Protein 8QJ4 (pdb70)

Nearest PDB structures (foldseek):
  8qj4-assembly1_A  TM=1.002E+00  e=3.597E-61  Shewanella denitrificans OS217
  8qpf-assembly1_B  TM=9.907E-01  e=3.898E-51  Shewanella denitrificans
  5ah3-assembly1_A  TM=8.922E-01  e=3.436E-19  Candida albicans
  2now-assembly1_A-3  TM=9.022E-01  e=1.637E-18  Escherichia coli
  2npe-assembly1_A  TM=9.168E-01  e=6.526E-18  Escherichia coli

Foldseek 3Di:
DCPVLLVLLLVLLVLLVLLLVLLLLQQLQFAAVLASVVSNVLSVVLLVLLLVQLQQPLVQQQAAADDVLQTGHDCGNNDDDPQPNQVSVSSSVSSLLSQQLSLQDQFQTLWFASVLSVVLSCCSRNPQLRRLNNQQCRQPGFRDPDGDHRVLVVLWQFAQQPLLSRQQLSLLLSQLNLVQQAAAPPQADDQQRGDARGGNRVVSSVVSLVSNLSSLLSSNLSSNRDDDPLSVQLVLLLVLLLVLLLVLLVVVCVVVVDDPSSLLSSLSSLLSNSLCSRPSSFAGSVVSNVLSNVLSVQLVVVVVVCSRVRGGGSSSSCSRSNSSSLSSLLVCLVGGDCVSTDPVDHSVSNNVSSVVSSVVSNCRSNVVSSVVSSVVCVVPNRTHDPVCSVSYVCCPPPHDPD/DVPVLLVLLLVLLVLLVLLLVLLLLQQLQFAAPQANVVSNVLSVLLLVLLLVQLQQPLVQQQAAADDVLQTGHDQGNNDDDPQPNQVSVSSSVSSLLSQQLSLQDQFQTLWFASVLSVVLSCCSRNPQLRRLNNQQCNQVGFRDPPGDHRVLVVLWQFFQQPLPSRLQLSLLLNQLNLVQQADAPPAADDDQRGDDRGGDRLVSSVVSLVSSLSSLLSSNLSSNRDDDPLSVQLVLLSVLLLVLLLVLLVVVCVVVVDDPSSLLSSLSSLLSNSLCRRASSFAGSVLSNVLSNVLSVQLVVVVVVCSRVRGGGSSSSCSRSNSSSLSSSLVCLVGGDCVSTPPPAHSVNNNVSSVVSSVVSNCRSNVVSSVVSNVVCVVPNGTDDPVCSVSYVCCPVPHDPD

B-factor: mean 19.15, std 13.99, range [0.5, 110.5]

Organism: Shewanella denitrificans (strain OS217 / ATCC BAA-1090 / DSM 15013) (NCBI:txid318161)

Secondary structure (DSSP, 8-state):
-THHHHHHHHHHHHHHHHHHHHHHHHHHHTS-HHHHHHHHHHHHHHHHHHHHHIIIIIHHHHHSPEETTTEE---TT----S-TTHHHHHHHHHHHHHHHHHTTHHHHTTTB-HHHHHHHHHHIIIIIHHHHHHHHHTT--TT-SS----HHHHTT---SS-IIIIIIHHHHHHHHHHHHH-PPTTSEETTTEE-----S-HHHHHHHHHHHHHHHHHHHHTTS-S--TTHHHHHHHHHHHHHHHHHHHHHHHHHHT-TTHHHHHHHHHHHHHHHHTTTTTTS-HHHHHHHHHHHHHHHHHHHHHHHHTT---TT-HIIIIIIHHHHHHHHHHHHS-GGGS-TT--HHHHHHHHHHHHHHHHIIIIIHHHHHHHHHHHHS--BPPHHHHHH-GGGSTTS---/-HHHHHHHHHHHHHHHHHHHHHHHHHHHHTS-HHHHHHHHHHHHHHHHHHHHHIIIIIHHHHHSPEETTTEE---TT----S-TTHHHHHHHHHHHHHHHHHGGGGTSTTTB-HHHHHHHHHHIIIIIHHHHHHHHHTT--TT-SS----HHHHTT---SS-IIIIIIHHHHHHHHHHHHH-PPTTSEETTTEE-----S-HHHHHHHHHHHHHHHHHHHHTTS-S--TTHHHHHHHHHHHHHHHHHHHHHHHHHHT-TTHHHHHHHHHHHHHHHHTTTTTTS-HHHHHHHHHHHHHHHHHHHHHHHHTT---TT-HIIIIIHHHHHHHHHHHHHS-GGGSPTT--HHHHHHHHHHHHHHHIIIIIIHHHHHHHHHHHHS--BPPHHHHHH-GGGSTTS---

Structure (mmCIF, N/CA/C/O backbone):
data_8QJ4
#
_entry.id   8QJ4
#
_cell.length_a   115.098
_cell.length_b   115.098
_cell.length_c   275.718
_cell.angle_alpha   90.00
_cell.angle_beta   90.00
_cell.angle_gamma   120.00
#
_symmetry.space_group_name_H-M   'H 3'
#
loop_
_entity.id
_entity.type
_entity.pdbx_description
1 polymer 'Ammonium transporter'
2 non-polymer 'CHLORIDE ION'
3 non-polymer 'AMMONIUM ION'
4 water water
#
loop_
_atom_site.group_PDB
_atom_site.id
_atom_site.type_symbol
_atom_site.label_atom_id
_atom_site.label_alt_id
_atom_site.label_comp_id
_atom_site.label_asym_id
_atom_site.label_entity_id
_atom_site.label_seq_id
_atom_site.pdbx_PDB_ins_code
_atom_site.Cartn_x
_atom_site.Cartn_y
_atom_site.Cartn_z
_atom_site.occupancy
_atom_site.B_iso_or_equiv
_atom_site.auth_seq_id
_atom_site.auth_comp_id
_atom_site.auth_asym_id
_atom_site.auth_atom_id
_atom_site.pdbx_PDB_model_num
ATOM 1 N N . GLU A 1 3 ? 51.540 36.499 6.781 1.00 77.80 3 GLU A N 1
ATOM 2 C CA . GLU A 1 3 ? 51.269 37.683 5.926 1.00 68.22 3 GLU A CA 1
ATOM 3 C C . GLU A 1 3 ? 50.726 37.229 4.574 1.00 70.94 3 GLU A C 1
ATOM 4 O O . GLU A 1 3 ? 51.063 36.169 4.038 1.00 62.99 3 GLU A O 1
ATOM 10 N N . SER A 1 4 ? 49.875 38.102 4.030 1.00 59.95 4 SER A N 1
ATOM 11 C CA . SER A 1 4 ? 49.223 37.865 2.769 1.00 52.32 4 SER A CA 1
ATOM 12 C C . SER A 1 4 ? 50.228 37.893 1.601 1.00 44.15 4 SER A C 1
ATOM 13 O O . SER A 1 4 ? 49.799 37.714 0.454 1.00 29.82 4 SER A O 1
ATOM 16 N N . PHE A 1 5 ? 51.540 38.053 1.898 1.00 38.43 5 PHE A N 1
ATOM 17 C CA . PHE A 1 5 ? 52.516 38.400 0.871 1.00 34.48 5 PHE A CA 1
ATOM 18 C C . PHE A 1 5 ? 52.700 37.233 -0.075 1.00 30.49 5 PHE A C 1
ATOM 19 O O . PHE A 1 5 ? 52.546 37.456 -1.276 1.00 26.44 5 PHE A O 1
ATOM 27 N N . LEU A 1 6 ? 52.972 36.025 0.452 1.00 27.16 6 LEU A N 1
ATOM 28 C CA . LEU A 1 6 ? 53.296 34.936 -0.456 1.00 26.62 6 LEU A CA 1
ATOM 29 C C . LEU A 1 6 ? 52.125 34.647 -1.402 1.00 22.73 6 LEU A C 1
ATOM 30 O O . LEU A 1 6 ? 52.342 34.455 -2.604 1.00 18.89 6 LEU A O 1
ATOM 35 N N . LEU A 1 7 ? 50.881 34.634 -0.901 1.00 20.47 7 LEU A N 1
ATOM 36 C CA . LEU A 1 7 ? 49.771 34.332 -1.786 1.00 19.76 7 LEU A CA 1
ATOM 37 C C . LEU A 1 7 ? 49.588 35.422 -2.853 1.00 17.35 7 LEU A C 1
ATOM 38 O O . LEU A 1 7 ? 49.280 35.095 -4.006 1.00 15.25 7 LEU A O 1
ATOM 43 N N . ASN A 1 8 ? 49.738 36.701 -2.469 1.00 17.21 8 ASN A N 1
ATOM 44 C CA . ASN A 1 8 ? 49.625 37.769 -3.450 1.00 16.65 8 ASN A CA 1
ATOM 45 C C . ASN A 1 8 ? 50.680 37.585 -4.540 1.00 14.82 8 ASN A C 1
ATOM 46 O O . ASN A 1 8 ? 50.397 37.765 -5.718 1.00 13.46 8 ASN A O 1
ATOM 51 N N . LEU A 1 9 ? 51.932 37.347 -4.153 1.00 13.89 9 LEU A N 1
ATOM 52 C CA . LEU A 1 9 ? 52.980 37.222 -5.140 1.00 13.66 9 LEU A CA 1
ATOM 53 C C . LEU A 1 9 ? 52.648 36.047 -6.060 1.00 12.56 9 LEU A C 1
ATOM 54 O O . LEU A 1 9 ? 52.920 36.159 -7.239 1.00 11.24 9 LEU A O 1
ATOM 59 N N . TRP A 1 10 ? 52.197 34.918 -5.489 1.00 11.33 10 TRP A N 1
ATOM 60 C CA . TRP A 1 10 ? 51.808 33.755 -6.258 1.00 11.10 10 TRP A CA 1
ATOM 61 C C . TRP A 1 10 ? 50.732 34.093 -7.308 1.00 10.95 10 TRP A C 1
ATOM 62 O O . TRP A 1 10 ? 50.898 33.725 -8.488 1.00 10.58 10 TRP A O 1
ATOM 73 N N . ILE A 1 11 ? 49.654 34.774 -6.901 1.00 10.13 11 ILE A N 1
ATOM 74 C CA . ILE A 1 11 ? 48.573 35.107 -7.800 1.00 10.42 11 ILE A CA 1
ATOM 75 C C . ILE A 1 11 ? 49.094 36.039 -8.914 1.00 9.82 11 ILE A C 1
ATOM 76 O O . ILE A 1 11 ? 48.681 35.888 -10.079 1.00 8.69 11 ILE A O 1
ATOM 81 N N . LEU A 1 12 ? 49.950 37.011 -8.549 1.00 8.88 12 LEU A N 1
ATOM 82 C CA . LEU A 1 12 ? 50.491 37.905 -9.563 1.00 9.05 12 LEU A CA 1
ATOM 83 C C . LEU A 1 12 ? 51.353 37.168 -10.607 1.00 8.90 12 LEU A C 1
ATOM 84 O O . LEU A 1 12 ? 51.235 37.450 -11.800 1.00 7.95 12 LEU A O 1
ATOM 89 N N . LEU A 1 13 ? 52.195 36.220 -10.175 1.00 8.53 13 LEU A N 1
ATOM 90 C CA . LEU A 1 13 ? 52.965 35.425 -11.130 1.00 8.50 13 LEU A CA 1
ATOM 91 C C . LEU A 1 13 ? 52.061 34.534 -11.968 1.00 7.84 13 LEU A C 1
ATOM 92 O O . LEU A 1 13 ? 52.304 34.412 -13.168 1.00 7.23 13 LEU A O 1
ATOM 97 N N . CYS A 1 14 ? 51.016 33.970 -11.389 1.00 7.37 14 CYS A N 1
ATOM 98 C CA . CYS A 1 14 ? 50.053 33.163 -12.118 1.00 7.30 14 CYS A CA 1
ATOM 99 C C . CYS A 1 14 ? 49.312 34.019 -13.161 1.00 7.28 14 CYS A C 1
ATOM 100 O O . CYS A 1 14 ? 49.072 33.514 -14.272 1.00 6.92 14 CYS A O 1
ATOM 103 N N . ALA A 1 15 ? 48.992 35.279 -12.839 1.00 6.81 15 ALA A N 1
ATOM 104 C CA . ALA A 1 15 ? 48.336 36.165 -13.788 1.00 6.86 15 ALA A CA 1
ATOM 105 C C . ALA A 1 15 ? 49.295 36.456 -14.963 1.00 6.44 15 ALA A C 1
ATOM 106 O O . ALA A 1 15 ? 48.814 36.587 -16.105 1.00 5.89 15 ALA A O 1
ATOM 108 N N . CYS A 1 16 ? 50.608 36.610 -14.666 1.00 6.30 16 CYS A N 1
ATOM 109 C CA . CYS A 1 16 ? 51.609 36.785 -15.704 1.00 6.32 16 CYS A CA 1
ATOM 110 C C . CYS A 1 16 ? 51.564 35.585 -16.674 1.00 5.85 16 CYS A C 1
ATOM 111 O O . CYS A 1 16 ? 51.601 35.764 -17.922 1.00 5.27 16 CYS A O 1
ATOM 114 N N . LEU A 1 17 ? 51.524 34.370 -16.108 1.00 5.56 17 LEU A N 1
ATOM 115 C CA . LEU A 1 17 ? 51.437 33.166 -16.928 1.00 5.84 17 LEU A CA 1
ATOM 116 C C . LEU A 1 17 ? 50.157 33.165 -17.767 1.00 5.58 17 LEU A C 1
ATOM 117 O O . LEU A 1 17 ? 50.185 32.789 -18.935 1.00 5.33 17 LEU A O 1
ATOM 122 N N . VAL A 1 18 ? 49.019 33.599 -17.207 1.00 5.40 18 VAL A N 1
ATOM 123 C CA . VAL A 1 18 ? 47.821 33.681 -18.010 1.00 5.51 18 VAL A CA 1
ATOM 124 C C . VAL A 1 18 ? 48.009 34.642 -19.187 1.00 5.40 18 VAL A C 1
ATOM 125 O O . VAL A 1 18 ? 47.515 34.371 -20.301 1.00 5.28 18 VAL A O 1
ATOM 129 N N . LEU A 1 19 ? 48.704 35.729 -18.965 1.00 5.56 19 LEU A N 1
ATOM 130 C CA . LEU A 1 19 ? 48.979 36.667 -20.047 1.00 5.91 19 LEU A CA 1
ATOM 131 C C . LEU A 1 19 ? 49.760 36.000 -21.172 1.00 5.57 19 LEU A C 1
ATOM 132 O O . LEU A 1 19 ? 49.473 36.297 -22.342 1.00 5.35 19 LEU A O 1
ATOM 137 N N . ILE A 1 20 ? 50.676 35.095 -20.857 1.00 5.36 20 ILE A N 1
ATOM 138 C CA . ILE A 1 20 ? 51.404 34.448 -21.969 1.00 5.56 20 ILE A CA 1
ATOM 139 C C . ILE A 1 20 ? 50.477 33.556 -22.775 1.00 5.41 20 ILE A C 1
ATOM 140 O O . ILE A 1 20 ? 50.774 33.253 -23.928 1.00 5.10 20 ILE A O 1
ATOM 145 N N . MET A 1 21 ? 49.332 33.128 -22.217 1.00 5.51 21 MET A N 1
ATOM 146 C CA . MET A 1 21 ? 48.355 32.418 -23.025 1.00 5.85 21 MET A CA 1
ATOM 147 C C . MET A 1 21 ? 47.832 33.281 -24.158 1.00 5.43 21 MET A C 1
ATOM 148 O O . MET A 1 21 ? 47.525 32.763 -25.246 1.00 5.01 21 MET A O 1
ATOM 153 N N . GLN A 1 22 ? 47.730 34.589 -23.981 1.00 5.51 22 GLN A N 1
ATOM 154 C CA . GLN A 1 22 ? 47.307 35.490 -25.050 1.00 5.79 22 GLN A CA 1
ATOM 155 C C . GLN A 1 22 ? 48.325 35.537 -26.202 1.00 4.97 22 GLN A C 1
ATOM 156 O O . GLN A 1 22 ? 47.923 35.505 -27.369 1.00 5.15 22 GLN A O 1
ATOM 162 N N . ALA A 1 23 ? 49.601 35.476 -25.873 1.00 4.30 23 ALA A N 1
ATOM 163 C CA . ALA A 1 23 ? 50.671 35.290 -26.849 1.00 3.87 23 ALA A CA 1
ATOM 164 C C . ALA A 1 23 ? 50.485 33.950 -27.552 1.00 3.67 23 ALA A C 1
ATOM 165 O O . ALA A 1 23 ? 50.624 33.839 -28.763 1.00 3.40 23 ALA A O 1
ATOM 167 N N . GLY A 1 24 ? 50.204 32.906 -26.768 1.00 3.74 24 GLY A N 1
ATOM 168 C CA . GLY A 1 24 ? 49.952 31.568 -27.304 1.00 3.78 24 GLY A CA 1
ATOM 169 C C . GLY A 1 24 ? 48.853 31.514 -28.338 1.00 3.99 24 GLY A C 1
ATOM 170 O O . GLY A 1 24 ? 49.023 30.957 -29.439 1.00 3.78 24 GLY A O 1
ATOM 171 N N . PHE A 1 25 ? 47.698 32.095 -27.996 1.00 4.35 25 PHE A N 1
ATOM 172 C CA . PHE A 1 25 ? 46.584 32.142 -28.943 1.00 4.98 25 PHE A CA 1
ATOM 173 C C . PHE A 1 25 ? 46.967 32.884 -30.212 1.00 4.87 25 PHE A C 1
ATOM 174 O O . PHE A 1 25 ? 46.505 32.487 -31.283 1.00 4.88 25 PHE A O 1
ATOM 182 N N . THR A 1 26 ? 47.637 34.043 -30.105 1.00 5.22 26 THR A N 1
ATOM 183 C CA . THR A 1 26 ? 48.020 34.812 -31.285 1.00 5.78 26 THR A CA 1
ATOM 184 C C . THR A 1 26 ? 48.855 33.953 -32.247 1.00 4.88 26 THR A C 1
ATOM 185 O O . THR A 1 26 ? 48.583 33.898 -33.454 1.00 4.65 26 THR A O 1
ATOM 189 N N . CYS A 1 27 ? 49.812 33.177 -31.690 1.00 4.18 27 CYS A N 1
ATOM 190 C CA . CYS A 1 27 ? 50.688 32.296 -32.481 1.00 4.12 27 CYS A CA 1
ATOM 191 C C . CYS A 1 27 ? 49.899 31.113 -33.049 1.00 4.05 27 CYS A C 1
ATOM 192 O O . CYS A 1 27 ? 50.061 30.771 -34.212 1.00 3.79 27 CYS A O 1
ATOM 195 N N . PHE A 1 28 ? 49.097 30.507 -32.191 1.00 4.22 28 PHE A N 1
ATOM 196 C CA . PHE A 1 28 ? 48.319 29.320 -32.571 1.00 4.72 28 PHE A CA 1
ATOM 197 C C . PHE A 1 28 ? 47.359 29.621 -33.722 1.00 4.92 28 PHE A C 1
ATOM 198 O O . PHE A 1 28 ? 47.233 28.868 -34.691 1.00 5.06 28 PHE A O 1
ATOM 206 N N A GLU A 1 29 ? 46.654 30.735 -33.595 0.60 5.01 29 GLU A N 1
ATOM 207 N N B GLU A 1 29 ? 46.654 30.749 -33.625 0.40 4.94 29 GLU A N 1
ATOM 208 C CA A GLU A 1 29 ? 45.691 31.124 -34.602 0.60 5.37 29 GLU A CA 1
ATOM 209 C CA B GLU A 1 29 ? 45.714 31.111 -34.671 0.40 5.19 29 GLU A CA 1
ATOM 210 C C A GLU A 1 29 ? 46.392 31.614 -35.864 0.60 5.30 29 GLU A C 1
ATOM 211 C C B GLU A 1 29 ? 46.445 31.616 -35.911 0.40 5.34 29 GLU A C 1
ATOM 212 O O A GLU A 1 29 ? 46.045 31.200 -36.965 0.60 5.37 29 GLU A O 1
ATOM 213 O O B GLU A 1 29 ? 46.143 31.168 -37.012 0.40 5.45 29 GLU A O 1
ATOM 224 N N A SER A 1 30 ? 47.381 32.511 -35.714 0.50 5.02 30 SER A N 1
ATOM 225 N N B SER A 1 30 ? 47.382 32.559 -35.741 0.50 5.34 30 SER A N 1
ATOM 226 C CA A SER A 1 30 ? 47.946 33.153 -36.899 0.50 5.04 30 SER A CA 1
ATOM 227 C CA B SER A 1 30 ? 47.999 33.171 -36.907 0.50 5.61 30 SER A CA 1
ATOM 228 C C A SER A 1 30 ? 48.669 32.126 -37.773 0.50 5.09 30 SER A C 1
ATOM 229 C C B SER A 1 30 ? 48.661 32.115 -37.787 0.50 5.39 30 SER A C 1
ATOM 230 O O A SER A 1 30 ? 48.583 32.187 -39.000 0.50 5.26 30 SER A O 1
ATOM 231 O O B SER A 1 30 ? 48.567 32.178 -39.018 0.50 5.56 30 SER A O 1
ATOM 236 N N . GLY A 1 31 ? 49.357 31.148 -37.168 1.00 4.97 31 GLY A N 1
ATOM 237 C CA . GLY A 1 31 ? 50.051 30.137 -37.935 1.00 5.00 31 GLY A CA 1
ATOM 238 C C . GLY A 1 31 ? 49.118 29.119 -38.637 1.00 5.22 31 GLY A C 1
ATOM 239 O O . GLY A 1 31 ? 49.543 28.471 -39.557 1.00 5.19 31 GLY A O 1
ATOM 240 N N . ASN A 1 32 ? 47.869 28.986 -38.142 1.00 5.43 32 ASN A N 1
ATOM 241 C CA . ASN A 1 32 ? 46.873 28.070 -38.618 1.00 5.89 32 ASN A CA 1
ATOM 242 C C . ASN A 1 32 ? 46.012 28.717 -39.703 1.00 6.43 32 ASN A C 1
ATOM 243 O O . ASN A 1 32 ? 45.214 27.985 -40.297 1.00 7.23 32 ASN A O 1
ATOM 248 N N . VAL A 1 33 ? 46.305 29.947 -40.113 1.00 6.32 33 VAL A N 1
ATOM 249 C CA . VAL A 1 33 ? 45.601 30.551 -41.235 1.00 6.59 33 VAL A CA 1
ATOM 250 C C . VAL A 1 33 ? 46.579 30.742 -42.367 1.00 7.27 33 VAL A C 1
ATOM 251 O O . VAL A 1 33 ? 47.822 30.712 -42.220 1.00 7.59 33 VAL A O 1
ATOM 255 N N . ARG A 1 34 ? 46.037 31.067 -43.556 1.00 7.57 34 ARG A N 1
ATOM 256 C CA . ARG A 1 34 ? 46.880 31.395 -44.681 1.00 8.05 34 ARG A CA 1
ATOM 257 C C . ARG A 1 34 ? 47.521 32.752 -44.481 1.00 7.96 34 ARG A C 1
ATOM 258 O O . ARG A 1 34 ? 46.994 33.625 -43.769 1.00 7.53 34 ARG A O 1
ATOM 266 N N . ASN A 1 35 ? 48.666 32.946 -45.129 1.00 8.30 35 ASN A N 1
ATOM 267 C CA A ASN A 1 35 ? 49.467 34.149 -45.057 0.49 8.65 35 ASN A CA 1
ATOM 268 C CA B ASN A 1 35 ? 49.421 34.162 -44.860 0.51 8.72 35 ASN A CA 1
ATOM 269 C C . ASN A 1 35 ? 48.610 35.422 -45.198 1.00 8.48 35 ASN A C 1
ATOM 270 O O . ASN A 1 35 ? 48.746 36.422 -44.507 1.00 8.08 35 ASN A O 1
ATOM 279 N N . LYS A 1 36 ? 47.673 35.374 -46.170 1.00 7.85 36 LYS A N 1
ATOM 280 C CA . LYS A 1 36 ? 46.871 36.534 -46.540 1.00 8.20 36 LYS A CA 1
ATOM 281 C C . LYS A 1 36 ? 45.861 36.959 -45.468 1.00 7.76 36 LYS A C 1
ATOM 282 O O . LYS A 1 36 ? 45.270 38.034 -45.615 1.00 7.95 36 LYS A O 1
ATOM 288 N N . ASN A 1 37 ? 45.712 36.166 -44.387 1.00 7.26 37 ASN A N 1
ATOM 289 C CA . ASN A 1 37 ? 44.851 36.431 -43.256 1.00 6.95 37 ASN A CA 1
ATOM 290 C C . ASN A 1 37 ? 45.610 36.661 -41.937 1.00 6.50 37 ASN A C 1
ATOM 291 O O . ASN A 1 37 ? 45.004 37.041 -40.931 1.00 6.44 37 ASN A O 1
ATOM 296 N N . SER A 1 38 ? 46.898 36.353 -41.914 1.00 6.07 38 SER A N 1
ATOM 297 C CA . SER A 1 38 ? 47.648 36.200 -40.660 1.00 5.98 38 SER A CA 1
ATOM 298 C C . SER A 1 38 ? 47.801 37.535 -39.934 1.00 6.10 38 SER A C 1
ATOM 299 O O . SER A 1 38 ? 47.870 37.558 -38.680 1.00 6.43 38 SER A O 1
ATOM 302 N N . VAL A 1 39 ? 47.849 38.648 -40.659 1.00 6.43 39 VAL A N 1
ATOM 303 C CA . VAL A 1 39 ? 47.919 39.964 -40.026 1.00 7.16 39 VAL A CA 1
ATOM 304 C C . VAL A 1 39 ? 46.606 40.394 -39.388 1.00 7.04 39 VAL A C 1
ATOM 305 O O . VAL A 1 39 ? 46.601 40.890 -38.261 1.00 7.25 39 VAL A O 1
ATOM 309 N N . ASN A 1 40 ? 45.489 40.113 -40.045 1.00 7.53 40 ASN A N 1
ATOM 310 C CA . ASN A 1 40 ? 44.184 40.322 -39.457 1.00 7.60 40 ASN A CA 1
ATOM 311 C C . ASN A 1 40 ? 44.029 39.502 -38.183 1.00 6.76 40 ASN A C 1
ATOM 312 O O . ASN A 1 40 ? 43.514 39.997 -37.182 1.00 6.39 40 ASN A O 1
ATOM 317 N N . VAL A 1 41 ? 44.494 38.250 -38.187 1.00 6.43 41 VAL A N 1
ATOM 318 C CA . VAL A 1 41 ? 44.463 37.418 -36.996 1.00 6.61 41 VAL A CA 1
ATOM 319 C C . VAL A 1 41 ? 45.186 38.101 -35.831 1.00 6.08 41 VAL A C 1
ATOM 320 O O . VAL A 1 41 ? 44.674 38.204 -34.705 1.00 5.81 41 VAL A O 1
ATOM 324 N N . ALA A 1 42 ? 46.358 38.615 -36.130 1.00 6.02 42 ALA A N 1
ATOM 325 C CA . ALA A 1 42 ? 47.171 39.303 -35.117 1.00 6.20 42 ALA A CA 1
ATOM 326 C C . ALA A 1 42 ? 46.408 40.512 -34.588 1.00 6.49 42 ALA A C 1
ATOM 327 O O . ALA A 1 42 ? 46.462 40.802 -33.371 1.00 6.83 42 ALA A O 1
ATOM 329 N N . LEU A 1 43 ? 45.786 41.304 -35.483 1.00 6.58 43 LEU A N 1
ATOM 330 C CA . LEU A 1 43 ? 45.036 42.483 -35.068 1.00 6.91 43 LEU A CA 1
ATOM 331 C C . LEU A 1 43 ? 43.863 42.089 -34.181 1.00 6.90 43 LEU A C 1
ATOM 332 O O . LEU A 1 43 ? 43.681 42.709 -33.144 1.00 7.54 43 LEU A O 1
ATOM 337 N N . LYS A 1 44 ? 43.165 41.010 -34.485 1.00 6.74 44 LYS A N 1
ATOM 338 C CA . LYS A 1 44 ? 42.053 40.527 -33.654 1.00 7.09 44 LYS A CA 1
ATOM 339 C C . LYS A 1 44 ? 42.554 40.183 -32.251 1.00 6.83 44 LYS A C 1
ATOM 340 O O . LYS A 1 44 ? 41.883 40.506 -31.247 1.00 6.82 44 LYS A O 1
ATOM 346 N N . ASN A 1 45 ? 43.720 39.524 -32.178 1.00 6.16 45 ASN A N 1
ATOM 347 C CA . ASN A 1 45 ? 44.232 38.948 -30.944 1.00 6.53 45 ASN A CA 1
ATOM 348 C C . ASN A 1 45 ? 44.771 40.023 -29.998 1.00 6.38 45 ASN A C 1
ATOM 349 O O . ASN A 1 45 ? 44.823 39.779 -28.801 1.00 6.72 45 ASN A O 1
ATOM 354 N N . VAL A 1 46 ? 45.312 41.132 -30.472 1.00 6.19 46 VAL A N 1
ATOM 355 C CA . VAL A 1 46 ? 45.674 42.230 -29.585 1.00 7.05 46 VAL A CA 1
ATOM 356 C C . VAL A 1 46 ? 44.455 43.107 -29.235 1.00 7.28 46 VAL A C 1
ATOM 357 O O . VAL A 1 46 ? 44.321 43.529 -28.083 1.00 7.70 46 VAL A O 1
ATOM 361 N N . SER A 1 47 ? 43.563 43.320 -30.211 1.00 7.52 47 SER A N 1
ATOM 362 C CA . SER A 1 47 ? 42.388 44.165 -29.969 1.00 7.67 47 SER A CA 1
ATOM 363 C C . SER A 1 47 ? 41.441 43.563 -28.956 1.00 8.25 47 SER A C 1
ATOM 364 O O . SER A 1 47 ? 40.889 44.296 -28.113 1.00 9.34 47 SER A O 1
ATOM 367 N N . ASP A 1 48 ? 41.157 42.244 -29.044 1.00 8.14 48 ASP A N 1
ATOM 368 C CA . ASP A 1 48 ? 40.226 41.632 -28.131 1.00 8.25 48 ASP A CA 1
ATOM 369 C C . ASP A 1 48 ? 40.749 41.731 -26.708 1.00 8.59 48 ASP A C 1
ATOM 370 O O . ASP A 1 48 ? 39.964 41.908 -25.753 1.00 8.73 48 ASP A O 1
ATOM 375 N N . PHE A 1 49 ? 42.054 41.525 -26.522 1.00 8.17 49 PHE A N 1
ATOM 376 C CA . PHE A 1 49 ? 42.676 41.629 -25.204 1.00 8.27 49 PHE A CA 1
ATOM 377 C C . PHE A 1 49 ? 42.446 43.016 -24.589 1.00 8.52 49 PHE A C 1
ATOM 378 O O . PHE A 1 49 ? 41.988 43.130 -23.456 1.00 8.72 49 PHE A O 1
ATOM 386 N N . CYS A 1 50 ? 42.674 44.054 -25.374 1.00 8.33 50 CYS A N 1
ATOM 387 C CA . CYS A 1 50 ? 42.494 45.413 -24.882 1.00 9.18 50 CYS A CA 1
ATOM 388 C C . CYS A 1 50 ? 41.021 45.703 -24.567 1.00 10.15 50 CYS A C 1
ATOM 389 O O . CYS A 1 50 ? 40.731 46.253 -23.490 1.00 10.80 50 CYS A O 1
ATOM 392 N N . VAL A 1 51 ? 40.096 45.330 -25.455 1.00 10.71 51 VAL A N 1
ATOM 393 C CA . VAL A 1 51 ? 38.673 45.540 -25.259 1.00 11.96 51 VAL A CA 1
ATOM 394 C C . VAL A 1 51 ? 38.157 44.814 -24.011 1.00 11.65 51 VAL A C 1
ATOM 395 O O . VAL A 1 51 ? 37.425 45.384 -23.173 1.00 13.06 51 VAL A O 1
ATOM 399 N N . CYS A 1 52 ? 38.536 43.545 -23.846 1.00 11.69 52 CYS A N 1
ATOM 400 C CA . CYS A 1 52 ? 38.099 42.743 -22.725 1.00 12.22 52 CYS A CA 1
ATOM 401 C C . CYS A 1 52 ? 38.618 43.312 -21.412 1.00 11.84 52 CYS A C 1
ATOM 402 O O . CYS A 1 52 ? 37.885 43.382 -20.392 1.00 12.58 52 CYS A O 1
ATOM 405 N N . ALA A 1 53 ? 39.896 43.703 -21.392 1.00 11.02 53 ALA A N 1
ATOM 406 C CA . ALA A 1 53 ? 40.500 44.256 -20.184 1.00 10.82 53 ALA A CA 1
ATOM 407 C C . ALA A 1 53 ? 39.735 45.536 -19.768 1.00 12.23 53 ALA A C 1
ATOM 408 O O . ALA A 1 53 ? 39.416 45.753 -18.581 1.00 11.91 53 ALA A O 1
ATOM 410 N N . VAL A 1 54 ? 39.514 46.447 -20.730 1.00 12.34 54 VAL A N 1
ATOM 411 C CA . VAL A 1 54 ? 38.766 47.689 -20.450 1.00 13.28 54 VAL A CA 1
ATOM 412 C C . VAL A 1 54 ? 37.380 47.367 -19.885 1.00 13.15 54 VAL A C 1
ATOM 413 O O . VAL A 1 54 ? 36.997 47.931 -18.846 1.00 14.81 54 VAL A O 1
ATOM 417 N N . CYS A 1 55 ? 36.626 46.469 -20.539 1.00 12.92 55 CYS A N 1
ATOM 418 C CA . CYS A 1 55 ? 35.299 46.085 -20.083 1.00 14.43 55 CYS A CA 1
ATOM 419 C C . CYS A 1 55 ? 35.327 45.472 -18.690 1.00 14.44 55 CYS A C 1
ATOM 420 O O . CYS A 1 55 ? 34.502 45.832 -17.816 1.00 13.59 55 CYS A O 1
ATOM 423 N N . TYR A 1 56 ? 36.302 44.592 -18.440 1.00 13.01 56 TYR A N 1
ATOM 424 C CA . TYR A 1 56 ? 36.308 43.857 -17.178 1.00 13.33 56 TYR A CA 1
ATOM 425 C C . TYR A 1 56 ? 36.634 44.815 -16.024 1.00 13.49 56 TYR A C 1
ATOM 426 O O . TYR A 1 56 ? 36.110 44.707 -14.892 1.00 13.44 56 TYR A O 1
ATOM 435 N N . TRP A 1 57 ? 37.572 45.705 -16.288 1.00 12.94 57 TRP A N 1
ATOM 436 C CA . TRP A 1 57 ? 37.935 46.688 -15.299 1.00 13.90 57 TRP A CA 1
ATOM 437 C C . TRP A 1 57 ? 36.745 47.629 -15.034 1.00 15.22 57 TRP A C 1
ATOM 438 O O . TRP A 1 57 ? 36.403 47.905 -13.867 1.00 16.89 57 TRP A O 1
ATOM 449 N N . ALA A 1 58 ? 36.147 48.147 -16.105 1.00 15.81 58 ALA A N 1
ATOM 450 C CA . ALA A 1 58 ? 35.059 49.122 -15.960 1.00 16.78 58 ALA A CA 1
ATOM 451 C C . ALA A 1 58 ? 33.846 48.538 -15.245 1.00 17.47 58 ALA A C 1
ATOM 452 O O . ALA A 1 58 ? 33.271 49.205 -14.358 1.00 18.70 58 ALA A O 1
ATOM 454 N N . PHE A 1 59 ? 33.393 47.321 -15.609 1.00 16.68 59 PHE A N 1
ATOM 455 C CA . PHE A 1 59 ? 32.143 46.837 -15.027 1.00 17.86 59 PHE A CA 1
ATOM 456 C C . PHE A 1 59 ? 32.025 45.322 -15.022 1.00 17.94 59 PHE A C 1
ATOM 457 O O . PHE A 1 59 ? 31.234 44.787 -14.266 1.00 16.38 59 PHE A O 1
ATOM 465 N N . GLY A 1 60 ? 32.869 44.595 -15.796 1.00 16.03 60 GLY A N 1
ATOM 466 C CA . GLY A 1 60 ? 32.687 43.151 -15.839 1.00 15.14 60 GLY A CA 1
ATOM 467 C C . GLY A 1 60 ? 32.987 42.491 -14.504 1.00 14.34 60 GLY A C 1
ATOM 468 O O . GLY A 1 60 ? 32.312 41.565 -14.085 1.00 16.10 60 GLY A O 1
ATOM 469 N N . TYR A 1 61 ? 33.989 42.974 -13.802 1.00 14.16 61 TYR A N 1
ATOM 470 C CA . TYR A 1 61 ? 34.305 42.416 -12.510 1.00 14.57 61 TYR A CA 1
ATOM 471 C C . TYR A 1 61 ? 33.145 42.690 -11.508 1.00 16.42 61 TYR A C 1
ATOM 472 O O . TYR A 1 61 ? 32.860 41.857 -10.635 1.00 16.68 61 TYR A O 1
ATOM 481 N N . ALA A 1 62 ? 32.521 43.856 -11.637 1.00 17.11 62 ALA A N 1
ATOM 482 C CA . ALA A 1 62 ? 31.343 44.202 -10.797 1.00 17.47 62 ALA A CA 1
ATOM 483 C C . ALA A 1 62 ? 30.204 43.228 -11.058 1.00 19.86 62 ALA A C 1
ATOM 484 O O . ALA A 1 62 ? 29.611 42.656 -10.126 1.00 21.54 62 ALA A O 1
ATOM 486 N N . LEU A 1 63 ? 29.907 42.997 -12.339 1.00 18.58 63 LEU A N 1
ATOM 487 C CA . LEU A 1 63 ? 28.831 42.082 -12.683 1.00 19.85 63 LEU A CA 1
ATOM 488 C C . LEU A 1 63 ? 29.115 40.670 -12.204 1.00 20.00 63 LEU A C 1
ATOM 489 O O . LEU A 1 63 ? 28.201 39.937 -11.770 1.00 19.72 63 LEU A O 1
ATOM 494 N N . MET A 1 64 ? 30.411 40.280 -12.254 1.00 17.39 64 MET A N 1
ATOM 495 C CA . MET A 1 64 ? 30.718 38.881 -12.009 1.00 17.04 64 MET A CA 1
ATOM 496 C C . MET A 1 64 ? 30.851 38.578 -10.519 1.00 16.97 64 MET A C 1
ATOM 497 O O . MET A 1 64 ? 30.487 37.477 -10.066 1.00 17.64 64 MET A O 1
ATOM 502 N N . TYR A 1 65 ? 31.515 39.476 -9.791 1.00 16.28 65 TYR A N 1
ATOM 503 C CA . TYR A 1 65 ? 31.924 39.186 -8.441 1.00 17.55 65 TYR A CA 1
ATOM 504 C C . TYR A 1 65 ? 31.274 40.143 -7.424 1.00 20.40 65 TYR A C 1
ATOM 505 O O . TYR A 1 65 ? 31.535 39.999 -6.240 1.00 21.45 65 TYR A O 1
ATOM 514 N N . GLY A 1 66 ? 30.545 41.161 -7.857 1.00 21.65 66 GLY A N 1
ATOM 515 C CA . GLY A 1 66 ? 29.922 42.055 -6.868 1.00 25.58 66 GLY A CA 1
ATOM 516 C C . GLY A 1 66 ? 28.831 41.330 -6.076 1.00 26.94 66 GLY A C 1
ATOM 517 O O . GLY A 1 66 ? 28.378 40.249 -6.448 1.00 26.01 66 GLY A O 1
ATOM 518 N N . ASN A 1 67 ? 28.420 41.913 -4.945 1.00 32.85 67 ASN A N 1
ATOM 519 C CA . ASN A 1 67 ? 27.312 41.387 -4.137 1.00 35.25 67 ASN A CA 1
ATOM 520 C C . ASN A 1 67 ? 26.057 41.146 -4.982 1.00 34.37 67 ASN A C 1
ATOM 521 O O . ASN A 1 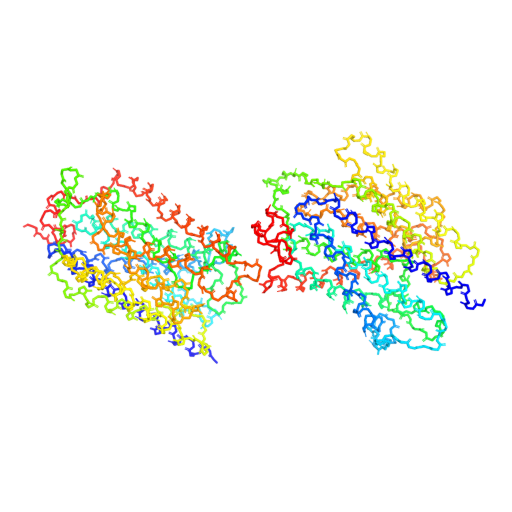67 ? 25.616 42.026 -5.696 1.00 31.69 67 ASN A O 1
ATOM 526 N N . SER A 1 68 ? 25.474 39.946 -4.910 1.00 44.76 68 SER A N 1
ATOM 527 C CA . SER A 1 68 ? 24.486 39.531 -5.907 1.00 55.27 68 SER A CA 1
ATOM 528 C C . SER A 1 68 ? 23.163 40.269 -5.724 1.00 64.75 68 SER A C 1
ATOM 529 O O . SER A 1 68 ? 22.593 40.284 -4.638 1.00 64.38 68 SER A O 1
ATOM 532 N N . ILE A 1 69 ? 22.720 40.909 -6.813 1.00 73.30 69 ILE A N 1
ATOM 533 C CA . ILE A 1 69 ? 21.434 41.576 -6.919 1.00 74.85 69 ILE A CA 1
ATOM 534 C C . ILE A 1 69 ? 20.443 40.579 -7.514 1.00 80.88 69 ILE A C 1
ATOM 535 O O . ILE A 1 69 ? 20.427 40.371 -8.728 1.00 87.53 69 ILE A O 1
ATOM 540 N N . ASP A 1 70 ? 19.648 39.957 -6.635 1.00 82.76 70 ASP A N 1
ATOM 541 C CA . ASP A 1 70 ? 18.680 38.930 -6.994 1.00 82.86 70 ASP A CA 1
ATOM 542 C C . ASP A 1 70 ? 19.374 37.577 -7.211 1.00 75.92 70 ASP A C 1
ATOM 543 O O . ASP A 1 70 ? 18.692 36.554 -7.179 1.00 58.65 70 ASP A O 1
ATOM 548 N N . GLY A 1 71 ? 20.708 37.545 -7.422 1.00 63.80 71 GLY A N 1
ATOM 549 C CA . GLY A 1 71 ? 21.416 36.280 -7.616 1.00 59.95 71 GLY A CA 1
ATOM 550 C C . GLY A 1 71 ? 21.822 36.025 -9.076 1.00 53.45 71 GLY A C 1
ATOM 551 O O . GLY A 1 71 ? 22.572 35.077 -9.355 1.00 46.60 71 GLY A O 1
ATOM 552 N N . ILE A 1 72 ? 21.290 36.866 -9.980 1.00 51.08 72 ILE A N 1
ATOM 553 C CA . ILE A 1 72 ? 21.592 36.808 -11.404 1.00 55.80 72 ILE A CA 1
ATOM 554 C C . ILE A 1 72 ? 22.909 37.539 -11.712 1.00 49.58 72 ILE A C 1
ATOM 555 O O . ILE A 1 72 ? 23.588 37.116 -12.646 1.00 40.62 72 ILE A O 1
ATOM 560 N N . VAL A 1 73 ? 23.238 38.611 -10.955 1.00 45.70 73 VAL A N 1
ATOM 561 C CA . VAL A 1 73 ? 24.300 39.542 -11.295 1.00 38.65 73 VAL A CA 1
ATOM 562 C C . VAL A 1 73 ? 24.816 40.320 -10.073 1.00 39.39 73 VAL A C 1
ATOM 563 O O . VAL A 1 73 ? 24.087 40.567 -9.108 1.00 34.31 73 VAL A O 1
ATOM 567 N N . GLY A 1 74 ? 26.127 40.657 -10.098 1.00 30.34 74 GLY A N 1
ATOM 568 C CA . GLY A 1 74 ? 26.767 41.532 -9.121 1.00 27.24 74 GLY A CA 1
ATOM 569 C C . GLY A 1 74 ? 26.560 42.998 -9.471 1.00 24.77 74 GLY A C 1
ATOM 570 O O . GLY A 1 74 ? 26.227 43.321 -10.595 1.00 26.31 74 GLY A O 1
ATOM 571 N N . ALA A 1 75 ? 26.721 43.916 -8.509 1.00 28.29 75 ALA A N 1
ATOM 572 C CA . ALA A 1 75 ? 26.394 45.307 -8.788 1.00 31.23 75 ALA A CA 1
ATOM 573 C C . ALA A 1 75 ? 27.262 46.281 -8.005 1.00 30.86 75 ALA A C 1
ATOM 574 O O . ALA A 1 75 ? 26.822 47.392 -7.730 1.00 31.46 75 ALA A O 1
ATOM 576 N N . ASN A 1 76 ? 28.492 45.886 -7.676 1.00 29.59 76 ASN A N 1
ATOM 577 C CA . ASN A 1 76 ? 29.488 46.810 -7.158 1.00 26.90 76 ASN A CA 1
ATOM 578 C C . ASN A 1 76 ? 30.883 46.310 -7.551 1.00 26.86 76 ASN A C 1
ATOM 579 O O . ASN A 1 76 ? 31.049 45.103 -7.734 1.00 25.35 76 ASN A O 1
ATOM 584 N N . GLY A 1 77 ? 31.857 47.214 -7.488 1.00 22.67 77 GLY A N 1
ATOM 585 C CA . GLY A 1 77 ? 33.226 46.969 -7.923 1.00 24.50 77 GLY A CA 1
ATOM 586 C C . GLY A 1 77 ? 33.531 47.578 -9.298 1.00 22.91 77 GLY A C 1
ATOM 587 O O . GLY A 1 77 ? 34.530 47.189 -9.933 1.00 21.60 77 GLY A O 1
ATOM 588 N N . PHE A 1 78 ? 32.744 48.577 -9.714 1.00 20.92 78 PHE A N 1
ATOM 589 C CA . PHE A 1 78 ? 32.908 49.274 -10.988 1.00 22.28 78 PHE A CA 1
ATOM 590 C C . PHE A 1 78 ? 34.203 50.057 -10.969 1.00 20.41 78 PHE A C 1
ATOM 591 O O . PHE A 1 78 ? 34.615 50.459 -9.891 1.00 20.19 78 PHE A O 1
ATOM 599 N N . PHE A 1 79 ? 34.932 50.130 -12.104 1.00 18.82 79 PHE A N 1
ATOM 600 C CA . PHE A 1 79 ? 36.179 50.903 -12.163 1.00 19.72 79 PHE A CA 1
ATOM 601 C C . PHE A 1 79 ? 37.121 50.512 -11.023 1.00 20.44 79 PHE A C 1
ATOM 602 O O . PHE A 1 79 ? 37.671 51.360 -10.321 1.00 20.46 79 PHE A O 1
ATOM 610 N N . TYR A 1 80 ? 37.323 49.198 -10.870 1.00 18.76 80 TYR A N 1
ATOM 611 C CA . TYR A 1 80 ? 37.994 48.608 -9.711 1.00 20.38 80 TYR A CA 1
ATOM 612 C C . TYR A 1 80 ? 39.220 49.410 -9.267 1.00 21.99 80 TYR A C 1
ATOM 613 O O . TYR A 1 80 ? 40.126 49.688 -10.063 1.00 17.81 80 TYR A O 1
ATOM 622 N N A SER A 1 81 ? 39.293 49.763 -7.973 0.50 24.76 81 SER A N 1
ATOM 623 N N B SER A 1 81 ? 39.298 49.748 -7.968 0.50 23.95 81 SER A N 1
ATOM 624 C CA A SER A 1 81 ? 40.422 50.564 -7.531 0.50 28.80 81 SER A CA 1
ATOM 625 C CA B SER A 1 81 ? 40.360 50.635 -7.518 0.50 26.94 81 SER A CA 1
ATOM 626 C C A SER A 1 81 ? 40.960 50.120 -6.168 0.50 34.89 81 SER A C 1
ATOM 627 C C B SER A 1 81 ? 40.964 50.203 -6.179 0.50 33.77 81 SER A C 1
ATOM 628 O O A SER A 1 81 ? 42.085 49.613 -6.064 0.50 39.56 81 SER A O 1
ATOM 629 O O B SER A 1 81 ? 42.136 49.806 -6.103 0.50 38.51 81 SER A O 1
ATOM 634 N N . THR A 1 82 ? 40.176 50.352 -5.118 1.00 36.94 82 THR A N 1
ATOM 635 C CA . THR A 1 82 ? 40.676 50.239 -3.750 1.00 36.21 82 THR A CA 1
ATOM 636 C C . THR A 1 82 ? 39.842 49.188 -3.061 1.00 30.95 82 THR A C 1
ATOM 637 O O . THR A 1 82 ? 38.716 48.888 -3.445 1.00 32.23 82 THR A O 1
ATOM 641 N N . THR A 1 83 ? 40.462 48.570 -2.086 1.00 30.25 83 THR A N 1
ATOM 642 C CA . THR A 1 83 ? 39.818 47.521 -1.335 1.00 28.64 83 THR A CA 1
ATOM 643 C C . THR A 1 83 ? 40.382 47.576 0.084 1.00 29.68 83 THR A C 1
ATOM 644 O O . THR A 1 83 ? 41.492 48.079 0.284 1.00 29.18 83 THR A O 1
ATOM 648 N N . THR A 1 84 ? 39.649 46.967 1.024 1.00 28.06 84 THR A N 1
ATOM 649 C CA . THR A 1 84 ? 40.187 46.622 2.336 1.00 28.49 84 THR A CA 1
ATOM 650 C C . THR A 1 84 ? 40.527 45.138 2.409 1.00 28.66 84 THR A C 1
ATOM 651 O O . THR A 1 84 ? 41.041 44.693 3.437 1.00 28.14 84 THR A O 1
ATOM 655 N N . ASN A 1 85 ? 40.310 44.382 1.305 1.00 25.04 85 ASN A N 1
ATOM 656 C CA . ASN A 1 85 ? 40.697 42.981 1.224 1.00 23.33 85 ASN A CA 1
ATOM 657 C C . ASN A 1 85 ? 42.092 42.919 0.588 1.00 24.05 85 ASN A C 1
ATOM 658 O O . ASN A 1 85 ? 42.271 43.349 -0.572 1.00 20.31 85 ASN A O 1
ATOM 663 N N . SER A 1 86 ? 43.081 42.456 1.351 1.00 21.24 86 SER A N 1
ATOM 664 C CA . SER A 1 86 ? 44.445 42.591 0.892 1.00 22.93 86 SER A CA 1
ATOM 665 C C . SER A 1 86 ? 44.783 41.540 -0.197 1.00 20.36 86 SER A C 1
ATOM 666 O O . SER A 1 86 ? 45.918 41.529 -0.632 1.00 20.38 86 SER A O 1
ATOM 669 N N . HIS A 1 87 ? 43.882 40.609 -0.539 1.00 18.95 87 HIS A N 1
ATOM 670 C CA . HIS A 1 87 ? 44.079 39.704 -1.664 1.00 18.93 87 HIS A CA 1
ATOM 671 C C . HIS A 1 87 ? 43.276 40.107 -2.893 1.00 18.70 87 HIS A C 1
ATOM 672 O O . HIS A 1 87 ? 43.477 39.517 -3.969 1.00 16.85 87 HIS A O 1
ATOM 679 N N . GLU A 1 88 ? 42.424 41.139 -2.796 1.00 17.47 88 GLU A N 1
ATOM 680 C CA . GLU A 1 88 ? 41.434 41.338 -3.840 1.00 17.40 88 GLU A CA 1
ATOM 681 C C . GLU A 1 88 ? 42.047 41.849 -5.161 1.00 15.72 88 GLU A C 1
ATOM 682 O O . GLU A 1 88 ? 41.511 41.540 -6.231 1.00 14.26 88 GLU A O 1
ATOM 688 N N . THR A 1 89 ? 43.056 42.701 -5.062 1.00 15.17 89 THR A N 1
ATOM 689 C CA . THR A 1 89 ? 43.607 43.396 -6.206 1.00 15.78 89 THR A CA 1
ATOM 690 C C . THR A 1 89 ? 44.343 42.386 -7.115 1.00 14.38 89 THR A C 1
ATOM 691 O O . THR A 1 89 ? 44.171 42.452 -8.338 1.00 12.73 89 THR A O 1
ATOM 695 N N A SER A 1 90 ? 45.149 41.507 -6.509 0.50 13.70 90 SER A N 1
ATOM 696 N N B SER A 1 90 ? 45.122 41.479 -6.521 0.50 13.87 90 SER A N 1
ATOM 697 C CA A SER A 1 90 ? 45.778 40.387 -7.203 0.50 13.38 90 SER A CA 1
ATOM 698 C CA B SER A 1 90 ? 45.775 40.426 -7.290 0.50 13.64 90 SER A CA 1
ATOM 699 C C A SER A 1 90 ? 44.721 39.517 -7.898 0.50 12.86 90 SER A C 1
ATOM 700 C C B SER A 1 90 ? 44.714 39.510 -7.919 0.50 13.00 90 SER A C 1
ATOM 701 O O A SER A 1 90 ? 44.853 39.146 -9.070 0.50 12.01 90 SER A O 1
ATOM 702 O O B SER A 1 90 ? 44.815 39.135 -9.091 0.50 12.11 90 SER A O 1
ATOM 707 N N . PHE A 1 91 ? 43.649 39.202 -7.162 1.00 12.71 91 PHE A N 1
ATOM 708 C CA . PHE A 1 91 ? 42.558 38.376 -7.645 1.00 12.79 91 PHE A CA 1
ATOM 709 C C . PHE A 1 91 ? 41.889 39.035 -8.864 1.00 12.46 91 PHE A C 1
ATOM 710 O O . PHE A 1 91 ? 41.585 38.356 -9.846 1.00 12.73 91 PHE A O 1
ATOM 718 N N . PHE A 1 92 ? 41.611 40.326 -8.745 1.00 11.61 92 PHE A N 1
ATOM 719 C CA . PHE A 1 92 ? 41.008 41.092 -9.821 1.00 12.00 92 PHE A CA 1
ATOM 720 C C . PHE A 1 92 ? 41.854 40.987 -11.103 1.00 11.30 92 PHE A C 1
ATOM 721 O O . PHE A 1 92 ? 41.295 40.704 -12.154 1.00 11.23 92 PHE A O 1
ATOM 729 N N . LEU A 1 93 ? 43.170 41.185 -10.979 1.00 11.19 93 LEU A N 1
ATOM 730 C CA . LEU A 1 93 ? 44.058 41.116 -12.163 1.00 10.83 93 LEU A CA 1
ATOM 731 C C . LEU A 1 93 ? 44.010 39.723 -12.786 1.00 10.10 93 LEU A C 1
ATOM 732 O O . LEU A 1 93 ? 43.896 39.601 -14.017 1.00 9.32 93 LEU A O 1
ATOM 737 N N . PHE A 1 94 ? 44.043 38.691 -11.942 1.00 9.55 94 PHE A N 1
ATOM 738 C CA . PHE A 1 94 ? 43.995 37.319 -12.422 1.00 9.65 94 PHE A CA 1
ATOM 739 C C . PHE A 1 94 ? 42.680 37.046 -13.140 1.00 9.80 94 PHE A C 1
ATOM 740 O O . PHE A 1 94 ? 42.623 36.474 -14.251 1.00 8.64 94 PHE A O 1
ATOM 748 N N . GLN A 1 95 ? 41.555 37.487 -12.523 1.00 9.97 95 GLN A N 1
ATOM 749 C CA . GLN A 1 95 ? 40.236 37.295 -13.114 1.00 10.21 95 GLN A CA 1
ATOM 750 C C . GLN A 1 95 ? 40.027 38.082 -14.416 1.00 9.32 95 GLN A C 1
ATOM 751 O O . GLN A 1 95 ? 39.299 37.621 -15.324 1.00 9.37 95 GLN A O 1
ATOM 757 N N . LEU A 1 96 ? 40.638 39.239 -14.547 1.00 8.88 96 LEU A N 1
ATOM 758 C CA . LEU A 1 96 ? 40.645 40.032 -15.768 1.00 9.06 96 LEU A CA 1
ATOM 759 C C . LEU A 1 96 ? 41.297 39.191 -16.872 1.00 8.54 96 LEU A C 1
ATOM 760 O O . LEU A 1 96 ? 40.770 39.131 -17.963 1.00 8.12 96 LEU A O 1
ATOM 765 N N . MET A 1 97 ? 42.419 38.506 -16.562 1.00 8.59 97 MET A N 1
ATOM 766 C CA . MET A 1 97 ? 43.097 37.668 -17.562 1.00 8.31 97 MET A CA 1
ATOM 767 C C . MET A 1 97 ? 42.198 36.518 -17.970 1.00 8.07 97 MET A C 1
ATOM 768 O O . MET A 1 97 ? 42.151 36.148 -19.138 1.00 7.99 97 MET A O 1
ATOM 773 N N . PHE A 1 98 ? 41.342 35.974 -17.066 1.00 8.22 98 PHE A N 1
ATOM 774 C CA . PHE A 1 98 ? 40.423 34.914 -17.455 1.00 8.54 98 PHE A CA 1
ATOM 775 C C . PHE A 1 98 ? 39.351 35.409 -18.414 1.00 8.75 98 PHE A C 1
ATOM 776 O O . PHE A 1 98 ? 38.976 34.662 -19.326 1.00 8.56 98 PHE A O 1
ATOM 784 N N . CYS A 1 99 ? 38.821 36.608 -18.160 1.00 9.11 99 CYS A N 1
ATOM 785 C CA . CYS A 1 99 ? 37.832 37.185 -19.074 1.00 9.95 99 CYS A CA 1
ATOM 786 C C . CYS A 1 99 ? 38.417 37.315 -20.497 1.00 9.37 99 CYS A C 1
ATOM 787 O O . CYS A 1 99 ? 37.784 36.928 -21.489 1.00 9.70 99 CYS A O 1
ATOM 790 N N . CYS A 1 100 ? 39.646 37.819 -20.570 1.00 8.96 100 CYS A N 1
ATOM 791 C CA . CYS A 1 100 ? 40.353 37.953 -21.847 1.00 8.62 100 CYS A CA 1
ATOM 792 C C . CYS A 1 100 ? 40.546 36.607 -22.535 1.00 7.80 100 CYS A C 1
ATOM 793 O O . CYS A 1 100 ? 40.340 36.547 -23.743 1.00 7.87 100 CYS A O 1
ATOM 796 N N . THR A 1 101 ? 40.894 35.556 -21.761 1.00 7.26 101 THR A N 1
ATOM 797 C CA . THR A 1 101 ? 41.064 34.215 -22.291 1.00 7.36 101 THR A CA 1
ATOM 798 C C . THR A 1 101 ? 39.770 33.680 -22.900 1.00 7.82 101 THR A C 1
ATOM 799 O O . THR A 1 101 ? 39.766 33.105 -23.985 1.00 7.47 101 THR A O 1
ATOM 803 N N . SER A 1 102 ? 38.634 33.791 -22.162 1.00 8.23 102 SER A N 1
ATOM 804 C CA . SER A 1 102 ? 37.397 33.207 -22.641 1.00 8.90 102 SER A CA 1
ATOM 805 C C . SER A 1 102 ? 36.975 33.773 -23.990 1.00 8.92 102 SER A C 1
ATOM 806 O O . SER A 1 102 ? 36.538 33.079 -24.896 1.00 9.92 102 SER A O 1
ATOM 809 N N . ALA A 1 103 ? 37.069 35.084 -24.111 1.00 9.29 103 ALA A N 1
ATOM 810 C CA . ALA A 1 103 ? 36.656 35.764 -25.316 1.00 9.20 103 ALA A CA 1
ATOM 811 C C . ALA A 1 103 ? 37.605 35.484 -26.480 1.00 8.38 103 ALA A C 1
ATOM 812 O O . ALA A 1 103 ? 37.145 35.284 -27.606 1.00 8.55 103 ALA A O 1
ATOM 814 N N . THR A 1 104 ? 38.917 35.489 -26.231 1.00 7.90 104 THR A N 1
ATOM 815 C CA . THR A 1 104 ? 39.852 35.402 -27.352 1.00 7.12 104 THR A CA 1
ATOM 816 C C . THR A 1 104 ? 39.778 34.015 -27.999 1.00 7.56 104 THR A C 1
ATOM 817 O O . THR A 1 104 ? 40.210 33.822 -29.123 1.00 7.41 104 THR A O 1
ATOM 821 N N . ILE A 1 105 ? 39.215 33.020 -27.325 1.00 8.71 105 ILE A N 1
ATOM 822 C CA . ILE A 1 105 ? 38.998 31.694 -27.922 1.00 9.96 105 ILE A CA 1
ATOM 823 C C . ILE A 1 105 ? 38.214 31.828 -29.226 1.00 10.09 105 ILE A C 1
ATOM 824 O O . ILE A 1 105 ? 38.396 31.052 -30.153 1.00 9.26 105 ILE A O 1
ATOM 829 N N . ILE A 1 106 ? 37.272 32.776 -29.249 1.00 9.70 106 ILE A N 1
ATOM 830 C CA . ILE A 1 106 ? 36.324 32.836 -30.368 1.00 10.40 106 ILE A CA 1
ATOM 831 C C . ILE A 1 106 ? 37.033 33.089 -31.704 1.00 10.68 106 ILE A C 1
ATOM 832 O O . ILE A 1 106 ? 36.618 32.512 -32.729 1.00 10.14 106 ILE A O 1
ATOM 837 N N . SER A 1 107 ? 38.092 33.935 -31.732 1.00 11.44 107 SER A N 1
ATOM 838 C CA . SER A 1 107 ? 38.682 34.381 -32.995 1.00 11.47 107 SER A CA 1
ATOM 839 C C . SER A 1 107 ? 39.169 33.212 -33.827 1.00 10.97 107 SER A C 1
ATOM 840 O O . SER A 1 107 ? 39.126 33.269 -35.037 1.00 12.40 107 SER A O 1
ATOM 843 N N . GLY A 1 108 ? 39.684 32.160 -33.198 1.00 9.98 108 GLY A N 1
ATOM 844 C CA . GLY A 1 108 ? 40.224 31.062 -33.974 1.00 9.96 108 GLY A CA 1
ATOM 845 C C . GLY A 1 108 ? 39.198 30.261 -34.770 1.00 10.25 108 GLY A C 1
ATOM 846 O O . GLY A 1 108 ? 39.551 29.613 -35.751 1.00 10.52 108 GLY A O 1
ATOM 847 N N . ALA A 1 109 ? 37.944 30.238 -34.326 1.00 9.55 109 ALA A N 1
ATOM 848 C CA . ALA A 1 109 ? 36.952 29.474 -35.068 1.00 10.01 109 ALA A CA 1
ATOM 849 C C . ALA A 1 109 ? 36.494 30.210 -36.318 1.00 10.23 109 ALA A C 1
ATOM 850 O O . ALA A 1 109 ? 36.301 29.573 -37.344 1.00 10.40 109 ALA A O 1
ATOM 852 N N . VAL A 1 110 ? 36.406 31.534 -36.231 1.00 10.31 110 VAL A N 1
ATOM 853 C CA . VAL A 1 110 ? 35.763 32.369 -37.242 1.00 10.68 110 VAL A CA 1
ATOM 854 C C . VAL A 1 110 ? 36.768 32.938 -38.243 1.00 9.90 110 VAL A C 1
ATOM 855 O O . VAL A 1 110 ? 36.390 33.743 -39.098 1.00 10.38 110 VAL A O 1
ATOM 859 N N . ALA A 1 111 ? 38.039 32.555 -38.117 1.00 8.88 111 ALA A N 1
ATOM 860 C CA . ALA A 1 111 ? 39.107 33.123 -38.934 1.00 8.84 111 ALA A CA 1
ATOM 861 C C . ALA A 1 111 ? 38.839 32.971 -40.444 1.00 8.64 111 ALA A C 1
ATOM 862 O O . ALA A 1 111 ? 38.178 32.031 -40.900 1.00 8.88 111 ALA A O 1
ATOM 864 N N . GLU A 1 112 ? 39.456 33.862 -41.178 1.00 8.63 112 GLU A N 1
ATOM 865 C CA . GLU A 1 112 ? 39.597 33.949 -42.614 1.00 9.50 112 GLU A CA 1
ATOM 866 C C . GLU A 1 112 ? 38.302 34.449 -43.270 1.00 10.74 112 GLU A C 1
ATOM 867 O O . GLU A 1 112 ? 38.329 34.620 -44.490 1.00 11.57 112 GLU A O 1
ATOM 873 N N . ARG A 1 113 ? 37.218 34.713 -42.503 1.00 11.15 113 ARG A N 1
ATOM 874 C CA . ARG A 1 113 ? 36.078 35.348 -43.180 1.00 12.28 113 ARG A CA 1
ATOM 875 C C . ARG A 1 113 ? 35.134 36.150 -42.287 1.00 12.91 113 ARG A C 1
ATOM 876 O O . ARG A 1 113 ? 34.103 36.609 -42.788 1.00 13.33 113 ARG A O 1
ATOM 884 N N . MET A 1 114 ? 35.468 36.388 -41.012 1.00 12.36 114 MET A N 1
ATOM 885 C CA . MET A 1 114 ? 34.694 37.311 -40.196 1.00 13.46 114 MET A CA 1
ATOM 886 C C . MET A 1 114 ? 35.301 38.705 -40.223 1.00 13.61 114 MET A C 1
ATOM 887 O O . MET A 1 114 ? 36.507 38.892 -39.992 1.00 13.53 114 MET A O 1
ATOM 892 N N . ARG A 1 115 ? 34.465 39.726 -40.492 1.00 12.97 115 ARG A N 1
ATOM 893 C CA . ARG A 1 115 ? 34.890 41.122 -40.509 1.00 13.65 115 ARG A CA 1
ATOM 894 C C . ARG A 1 115 ? 35.410 41.537 -39.136 1.00 12.84 115 ARG A C 1
ATOM 895 O O . ARG A 1 115 ? 34.835 41.168 -38.120 1.00 11.64 115 ARG A O 1
ATOM 903 N N . PHE A 1 116 ? 36.509 42.307 -39.123 1.00 12.14 116 PHE A N 1
ATOM 904 C CA . PHE A 1 116 ? 37.148 42.730 -37.883 1.00 13.02 116 PHE A CA 1
ATOM 905 C C . PHE A 1 116 ? 36.158 43.398 -36.922 1.00 13.57 116 PHE A C 1
ATOM 906 O O . PHE A 1 116 ? 36.116 43.039 -35.746 1.00 12.58 116 PHE A O 1
ATOM 914 N N . THR A 1 117 ? 35.387 44.399 -37.402 1.00 14.43 117 THR A N 1
ATOM 915 C CA . THR A 1 117 ? 34.487 45.119 -36.511 1.00 14.82 117 THR A CA 1
ATOM 916 C C . THR A 1 117 ? 33.384 44.211 -36.006 1.00 14.03 117 THR A C 1
ATOM 917 O O . THR A 1 117 ? 32.918 44.388 -34.890 1.00 15.14 117 THR A O 1
ATOM 921 N N . GLY A 1 118 ? 32.947 43.274 -36.837 1.00 13.85 118 GLY A N 1
ATOM 922 C CA . GLY A 1 118 ? 32.010 42.248 -36.421 1.00 13.68 118 GLY A CA 1
ATOM 923 C C . GLY A 1 118 ? 32.552 41.419 -35.262 1.00 13.11 118 GLY A C 1
ATOM 924 O O . GLY A 1 118 ? 31.862 41.193 -34.287 1.00 12.47 118 GLY A O 1
ATOM 925 N N . TYR A 1 119 ? 33.830 40.989 -35.395 1.00 12.24 119 TYR A N 1
ATOM 926 C CA . TYR A 1 119 ? 34.455 40.249 -34.300 1.00 11.69 119 TYR A CA 1
ATOM 927 C C . TYR A 1 119 ? 34.553 41.090 -33.032 1.00 12.09 119 TYR A C 1
ATOM 928 O O . TYR A 1 119 ? 34.371 40.571 -31.933 1.00 12.99 119 TYR A O 1
ATOM 937 N N . ILE A 1 120 ? 34.942 42.346 -33.138 1.00 12.00 120 ILE A N 1
ATOM 938 C CA . ILE A 1 120 ? 35.030 43.162 -31.949 1.00 13.23 120 ILE A CA 1
ATOM 939 C C . ILE A 1 120 ? 33.648 43.325 -31.268 1.00 12.88 120 ILE A C 1
ATOM 940 O O . ILE A 1 120 ? 33.560 43.345 -30.040 1.00 12.15 120 ILE A O 1
ATOM 945 N N . LEU A 1 121 ? 32.574 43.442 -32.064 1.00 13.27 121 LEU A N 1
ATOM 946 C CA . LEU A 1 121 ? 31.258 43.479 -31.439 1.00 13.92 121 LEU A CA 1
ATOM 947 C C . LEU A 1 121 ? 30.952 42.181 -30.701 1.00 13.05 121 LEU A C 1
ATOM 948 O O . LEU A 1 121 ? 30.366 42.214 -29.615 1.00 12.67 121 LEU A O 1
ATOM 953 N N . VAL A 1 122 ? 31.288 41.028 -31.293 1.00 12.65 122 VAL A N 1
ATOM 954 C CA . VAL A 1 122 ? 31.082 39.765 -30.598 1.00 12.87 122 VAL A CA 1
ATOM 955 C C . VAL A 1 122 ? 31.905 39.732 -29.299 1.00 13.01 122 VAL A C 1
ATOM 956 O O . VAL A 1 122 ? 31.453 39.256 -28.235 1.00 11.92 122 VAL A O 1
ATOM 960 N N . THR A 1 123 ? 33.143 40.241 -29.369 1.00 12.96 123 THR A N 1
ATOM 961 C CA . THR A 1 123 ? 33.995 40.350 -28.200 1.00 12.63 123 THR A CA 1
ATOM 962 C C . THR A 1 123 ? 33.302 41.182 -27.108 1.00 13.59 123 THR A C 1
ATOM 963 O O . THR A 1 123 ? 33.355 40.823 -25.936 1.00 12.06 123 THR A O 1
ATOM 967 N N . LEU A 1 124 ? 32.755 42.341 -27.484 1.00 14.31 124 LEU A N 1
ATOM 968 C CA . LEU A 1 124 ? 31.976 43.141 -26.515 1.00 15.61 124 LEU A CA 1
ATOM 969 C C . LEU A 1 124 ? 30.840 42.357 -25.867 1.00 14.40 124 LEU A C 1
ATOM 970 O O . LEU A 1 124 ? 30.658 42.480 -24.672 1.00 15.32 124 LEU A O 1
ATOM 975 N N . LEU A 1 125 ? 30.091 41.563 -26.635 1.00 14.64 125 LEU A N 1
ATOM 976 C CA . LEU A 1 125 ? 29.004 40.753 -26.094 1.00 14.91 125 LEU A CA 1
ATOM 977 C C . LEU A 1 125 ? 29.549 39.722 -25.096 1.00 14.59 125 LEU A C 1
ATOM 978 O O . LEU A 1 125 ? 29.012 39.511 -24.000 1.00 13.85 125 LEU A O 1
ATOM 983 N N . ALA A 1 126 ? 30.691 39.082 -25.450 1.00 13.01 126 ALA A N 1
ATOM 984 C CA . ALA A 1 126 ? 31.304 38.097 -24.565 1.00 12.88 126 ALA A CA 1
ATOM 985 C C . ALA A 1 126 ? 31.702 38.716 -23.234 1.00 13.66 126 ALA A C 1
ATOM 986 O O . ALA A 1 126 ? 31.402 38.188 -22.144 1.00 14.39 126 ALA A O 1
ATOM 988 N N . ALA A 1 127 ? 32.441 39.813 -23.337 1.00 13.09 127 ALA A N 1
ATOM 989 C CA . ALA A 1 127 ? 33.046 40.412 -22.168 1.00 14.38 127 ALA A CA 1
ATOM 990 C C . ALA A 1 127 ? 32.022 41.119 -21.288 1.00 16.01 127 ALA A C 1
ATOM 991 O O . ALA A 1 127 ? 32.233 41.189 -20.080 1.00 17.23 127 ALA A O 1
ATOM 993 N N . SER A 1 128 ? 31.015 41.717 -21.914 1.00 16.75 128 SER A N 1
ATOM 994 C CA . SER A 1 128 ? 30.093 42.620 -21.226 1.00 18.19 128 SER A CA 1
ATOM 995 C C . SER A 1 128 ? 28.957 41.846 -20.579 1.00 19.50 128 SER A C 1
ATOM 996 O O . SER A 1 128 ? 28.463 42.283 -19.565 1.00 19.78 128 SER A O 1
ATOM 999 N N . LEU A 1 129 ? 28.529 40.729 -21.170 1.00 19.76 129 LEU A N 1
ATOM 1000 C CA . LEU A 1 129 ? 27.272 40.111 -20.770 1.00 21.20 129 LEU A CA 1
ATOM 1001 C C . LEU A 1 129 ? 27.473 38.626 -20.516 1.00 20.20 129 LEU A C 1
ATOM 1002 O O . LEU A 1 129 ? 27.167 38.153 -19.423 1.00 22.49 129 LEU A O 1
ATOM 1007 N N . ILE A 1 130 ? 28.015 37.894 -21.498 1.00 16.54 130 ILE A N 1
ATOM 1008 C CA . ILE A 1 130 ? 27.915 36.450 -21.377 1.00 15.73 130 ILE A CA 1
ATOM 1009 C C . ILE A 1 130 ? 28.884 35.923 -20.324 1.00 16.01 130 ILE A C 1
ATOM 1010 O O . ILE A 1 130 ? 28.476 35.195 -19.420 1.00 15.85 130 ILE A O 1
ATOM 1015 N N . TYR A 1 131 ? 30.191 36.237 -20.459 1.00 13.80 131 TYR A N 1
ATOM 1016 C CA . TYR A 1 131 ? 31.179 35.742 -19.516 1.00 12.90 131 TYR A CA 1
ATOM 1017 C C . TYR A 1 131 ? 30.909 36.172 -18.064 1.00 14.04 131 TYR A C 1
ATOM 1018 O O . TYR A 1 131 ? 30.946 35.337 -17.164 1.00 15.44 131 TYR A O 1
ATOM 1027 N N . PRO A 1 132 ? 30.746 37.469 -17.746 1.00 14.72 132 PRO A N 1
ATOM 1028 C CA . PRO A 1 132 ? 30.553 37.871 -16.361 1.00 15.87 132 PRO A CA 1
ATOM 1029 C C . PRO A 1 132 ? 29.254 37.333 -15.716 1.00 16.84 132 PRO A C 1
ATOM 1030 O O . PRO A 1 132 ? 29.323 36.985 -14.525 1.00 16.29 132 PRO A O 1
ATOM 1034 N N . LEU A 1 133 ? 28.154 37.138 -16.495 1.00 16.44 133 LEU A N 1
ATOM 1035 C CA . LEU A 1 133 ? 26.905 36.668 -15.881 1.00 18.47 133 LEU A CA 1
ATOM 1036 C C . LEU A 1 133 ? 27.001 35.178 -15.575 1.00 18.07 133 LEU A C 1
ATOM 1037 O O . LEU A 1 133 ? 26.743 34.753 -14.450 1.00 18.74 133 LEU A O 1
ATOM 1042 N N . PHE A 1 134 ? 27.486 34.375 -16.532 1.00 16.81 134 PHE A N 1
ATOM 1043 C CA . PHE A 1 134 ? 27.709 32.971 -16.236 1.00 16.57 134 PHE A CA 1
ATOM 1044 C C . PHE A 1 134 ? 28.714 32.842 -15.104 1.00 16.74 134 PHE A C 1
ATOM 1045 O O . PHE A 1 134 ? 28.548 31.982 -14.211 1.00 16.10 134 PHE A O 1
ATOM 1053 N N . GLY A 1 135 ? 29.771 33.680 -15.168 1.00 15.44 135 GLY A N 1
ATOM 1054 C CA . GLY A 1 135 ? 30.796 33.692 -14.131 1.00 16.16 135 GLY A CA 1
ATOM 1055 C C . GLY A 1 135 ? 30.167 33.886 -12.737 1.00 17.30 135 GLY A C 1
ATOM 1056 O O . GLY A 1 135 ? 30.580 33.278 -11.773 1.00 18.18 135 GLY A O 1
ATOM 1057 N N . HIS A 1 136 ? 29.255 34.830 -12.640 1.00 18.72 136 HIS A N 1
ATOM 1058 C CA . HIS A 1 136 ? 28.552 35.095 -11.363 1.00 19.75 136 HIS A CA 1
ATOM 1059 C C . HIS A 1 136 ? 27.849 33.842 -10.874 1.00 19.37 136 HIS A C 1
ATOM 1060 O O . HIS A 1 136 ? 27.996 33.430 -9.726 1.00 22.23 136 HIS A O 1
ATOM 1067 N N . TRP A 1 137 ? 27.121 33.190 -11.752 1.00 19.03 137 TRP A N 1
ATOM 1068 C CA . TRP A 1 137 ? 26.301 32.048 -11.353 1.00 19.23 137 TRP A CA 1
ATOM 1069 C C . TRP A 1 137 ? 27.155 30.897 -10.852 1.00 19.52 137 TRP A C 1
ATOM 1070 O O . TRP A 1 137 ? 26.752 30.223 -9.900 1.00 19.32 137 TRP A O 1
ATOM 1081 N N . ALA A 1 138 ? 28.333 30.684 -11.488 1.00 17.60 138 ALA A N 1
ATOM 1082 C CA . ALA A 1 138 ? 29.223 29.568 -11.136 1.00 16.77 138 ALA A CA 1
ATOM 1083 C C . ALA A 1 138 ? 30.178 29.916 -9.993 1.00 16.03 138 ALA A C 1
ATOM 1084 O O . ALA A 1 138 ? 30.549 29.009 -9.237 1.00 15.96 138 ALA A O 1
ATOM 1086 N N . TRP A 1 139 ? 30.674 31.173 -9.967 1.00 15.86 139 TRP A N 1
ATOM 1087 C CA . TRP A 1 139 ? 31.842 31.541 -9.172 1.00 16.81 139 TRP A CA 1
ATOM 1088 C C . TRP A 1 139 ? 31.648 32.807 -8.331 1.00 17.32 139 TRP A C 1
ATOM 1089 O O . TRP A 1 139 ? 32.579 33.179 -7.616 1.00 16.26 139 TRP A O 1
ATOM 1100 N N . GLY A 1 140 ? 30.444 33.382 -8.320 1.00 19.30 140 GLY A N 1
ATOM 1101 C CA . GLY A 1 140 ? 30.183 34.670 -7.688 1.00 19.90 140 GLY A CA 1
ATOM 1102 C C . GLY A 1 140 ? 30.626 34.757 -6.230 1.00 21.20 140 GLY A C 1
ATOM 1103 O O . GLY A 1 140 ? 30.993 35.838 -5.801 1.00 20.98 140 GLY A O 1
ATOM 1104 N N . GLY A 1 141 ? 30.571 33.644 -5.491 1.00 23.23 141 GLY A N 1
ATOM 1105 C CA . GLY A 1 141 ? 30.964 33.640 -4.085 1.00 26.26 141 GLY A CA 1
ATOM 1106 C C . GLY A 1 141 ? 32.459 33.428 -3.832 1.00 27.16 141 GLY A C 1
ATOM 1107 O O . GLY A 1 141 ? 32.952 33.535 -2.705 1.00 26.44 141 GLY A O 1
ATOM 1108 N N . ARG A 1 142 ? 33.211 33.194 -4.911 1.00 25.92 142 ARG A N 1
ATOM 1109 C CA . ARG A 1 142 ? 34.535 32.628 -4.777 1.00 28.43 142 ARG A CA 1
ATOM 1110 C C . ARG A 1 142 ? 35.543 33.753 -4.897 1.00 29.13 142 ARG A C 1
ATOM 1111 O O . ARG A 1 142 ? 36.340 33.759 -5.825 1.00 29.66 142 ARG A O 1
ATOM 1119 N N . ILE A 1 143 ? 35.475 34.738 -4.001 1.00 27.75 143 ILE A N 1
ATOM 1120 C CA . ILE A 1 143 ? 36.362 35.901 -4.041 1.00 27.48 143 ILE A CA 1
ATOM 1121 C C . ILE A 1 143 ? 37.501 35.710 -3.042 1.00 27.81 143 ILE A C 1
ATOM 1122 O O . ILE A 1 143 ? 37.278 35.585 -1.842 1.00 24.45 143 ILE A O 1
ATOM 1127 N N . LEU A 1 144 ? 38.746 35.767 -3.532 1.00 23.79 144 LEU A N 1
ATOM 1128 C CA . LEU A 1 144 ? 39.900 35.410 -2.742 1.00 26.39 144 LEU A CA 1
ATOM 1129 C C . LEU A 1 144 ? 39.996 36.342 -1.527 1.00 27.86 144 LEU A C 1
ATOM 1130 O O . LEU A 1 144 ? 39.977 37.557 -1.691 1.00 25.35 144 LEU A O 1
ATOM 1135 N N . GLY A 1 145 ? 40.061 35.742 -0.335 1.00 30.59 145 GLY A N 1
ATOM 1136 C CA . GLY A 1 145 ? 40.249 36.485 0.908 1.00 33.56 145 GLY A CA 1
ATOM 1137 C C . GLY A 1 145 ? 38.985 37.181 1.416 1.00 34.70 145 GLY A C 1
ATOM 1138 O O . GLY A 1 145 ? 39.061 37.978 2.349 1.00 37.52 145 GLY A O 1
ATOM 1139 N N . SER A 1 146 ? 37.829 36.946 0.788 1.00 34.78 146 SER A N 1
ATOM 1140 C CA . SER A 1 146 ? 36.620 37.627 1.211 1.00 37.55 146 SER A CA 1
ATOM 1141 C C . SER A 1 146 ? 36.081 36.910 2.446 1.00 41.94 146 SER A C 1
ATOM 1142 O O . SER A 1 146 ? 36.253 35.701 2.573 1.00 39.07 146 SER A O 1
ATOM 1145 N N . GLU A 1 147 ? 35.429 37.660 3.335 1.00 51.52 147 GLU A N 1
ATOM 1146 C CA . GLU A 1 147 ? 34.781 37.063 4.497 1.00 63.81 147 GLU A CA 1
ATOM 1147 C C . GLU A 1 147 ? 33.260 37.088 4.319 1.00 62.93 147 GLU A C 1
ATOM 1148 O O . GLU A 1 147 ? 32.562 36.321 4.974 1.00 62.77 147 GLU A O 1
ATOM 1154 N N . THR A 1 148 ? 32.754 37.909 3.384 1.00 61.64 148 THR A N 1
ATOM 1155 C CA . THR A 1 148 ? 31.328 38.191 3.290 1.00 67.06 148 THR A CA 1
ATOM 1156 C C . THR A 1 148 ? 30.746 37.846 1.915 1.00 65.03 148 THR A C 1
ATOM 1157 O O . THR A 1 148 ? 29.901 38.589 1.417 1.00 72.23 148 THR A O 1
ATOM 1161 N N . SER A 1 149 ? 31.139 36.723 1.302 1.00 52.10 149 SER A N 1
ATOM 1162 C CA . SER A 1 149 ? 30.663 36.424 -0.044 1.00 46.26 149 SER A CA 1
ATOM 1163 C C . SER A 1 149 ? 29.444 35.511 0.001 1.00 42.26 149 SER A C 1
ATOM 1164 O O . SER A 1 149 ? 29.287 34.718 0.926 1.00 43.23 149 SER A O 1
ATOM 1167 N N . THR A 1 150 ? 28.592 35.652 -1.020 1.00 38.98 150 THR A N 1
ATOM 1168 C CA . THR A 1 150 ? 27.416 34.825 -1.251 1.00 38.84 150 THR A CA 1
ATOM 1169 C C . THR A 1 150 ? 27.578 34.060 -2.574 1.00 35.90 150 THR A C 1
ATOM 1170 O O . THR A 1 150 ? 27.871 34.666 -3.597 1.00 30.51 150 THR A O 1
ATOM 1174 N N . PRO A 1 151 ? 27.311 32.736 -2.607 1.00 35.09 151 PRO A N 1
ATOM 1175 C CA . PRO A 1 151 ? 27.475 31.934 -3.819 1.00 30.84 151 PRO A CA 1
ATOM 1176 C C . PRO A 1 151 ? 26.491 32.266 -4.939 1.00 29.61 151 PRO A C 1
ATOM 1177 O O . PRO A 1 151 ? 25.404 32.759 -4.707 1.00 26.23 151 PRO A O 1
ATOM 1181 N N . GLY A 1 152 ? 26.913 32.116 -6.206 1.00 25.20 152 GLY A N 1
ATOM 1182 C CA . GLY A 1 152 ? 25.958 32.188 -7.281 1.00 23.42 152 GLY A CA 1
ATOM 1183 C C . GLY A 1 152 ? 25.023 30.977 -7.182 1.00 23.62 152 GLY A C 1
ATOM 1184 O O . GLY A 1 152 ? 25.317 30.025 -6.455 1.00 23.06 152 GLY A O 1
ATOM 1185 N N . TRP A 1 153 ? 23.956 30.993 -7.975 1.00 24.17 153 TRP A N 1
ATOM 1186 C CA . TRP A 1 153 ? 22.903 30.000 -7.824 1.00 25.40 153 TRP A CA 1
ATOM 1187 C C . TRP A 1 153 ? 23.390 28.622 -8.280 1.00 26.07 153 TRP A C 1
ATOM 1188 O O . TRP A 1 153 ? 23.031 27.620 -7.661 1.00 22.09 153 TRP A O 1
ATOM 1199 N N . LEU A 1 154 ? 24.256 28.541 -9.343 1.00 23.81 154 LEU A N 1
ATOM 1200 C CA . LEU A 1 154 ? 24.750 27.230 -9.743 1.00 23.59 154 LEU A CA 1
ATOM 1201 C C . LEU A 1 154 ? 25.747 26.774 -8.699 1.00 21.71 154 LEU A C 1
ATOM 1202 O O . LEU A 1 154 ? 25.867 25.573 -8.418 1.00 22.55 154 LEU A O 1
ATOM 1207 N N . GLU A 1 155 ? 26.579 27.724 -8.263 1.00 20.73 155 GLU A N 1
ATOM 1208 C CA . GLU A 1 155 ? 27.570 27.432 -7.242 1.00 21.22 155 GLU A CA 1
ATOM 1209 C C . GLU A 1 155 ? 26.864 26.845 -5.999 1.00 22.52 155 GLU A C 1
ATOM 1210 O O . GLU A 1 155 ? 27.272 25.825 -5.431 1.00 20.97 155 GLU A O 1
ATOM 1216 N N . GLN A 1 156 ? 25.779 27.505 -5.604 1.00 23.92 156 GLN A N 1
ATOM 1217 C CA . GLN A 1 156 ? 24.998 27.080 -4.424 1.00 27.37 156 GLN A CA 1
ATOM 1218 C C . GLN A 1 156 ? 24.481 25.635 -4.569 1.00 25.34 156 GLN A C 1
ATOM 1219 O O . GLN A 1 156 ? 24.507 24.850 -3.602 1.00 26.23 156 GLN A O 1
ATOM 1225 N N . LEU A 1 157 ? 24.004 25.265 -5.763 1.00 24.08 157 LEU A N 1
ATOM 1226 C CA . LEU A 1 157 ? 23.531 23.912 -6.046 1.00 25.62 157 LEU A CA 1
ATOM 1227 C C . LEU A 1 157 ? 24.634 22.858 -6.048 1.00 26.70 157 LEU A C 1
ATOM 1228 O O . LEU A 1 157 ? 24.298 21.685 -6.179 1.00 27.74 157 LEU A O 1
ATOM 1233 N N . GLY A 1 158 ? 25.917 23.254 -5.989 1.00 23.65 158 GLY A N 1
ATOM 1234 C CA . GLY A 1 158 ? 27.018 22.315 -5.925 1.00 23.33 158 GLY A CA 1
ATOM 1235 C C . GLY A 1 158 ? 27.888 22.233 -7.208 1.00 19.89 158 GLY A C 1
ATOM 1236 O O . GLY A 1 158 ? 28.670 21.310 -7.344 1.00 18.90 158 GLY A O 1
ATOM 1237 N N . PHE A 1 159 ? 27.654 23.090 -8.179 1.00 18.99 159 PHE A N 1
ATOM 1238 C CA . PHE A 1 159 ? 28.393 23.046 -9.445 1.00 18.28 159 PHE A CA 1
ATOM 1239 C C . PHE A 1 159 ? 29.868 23.326 -9.157 1.00 16.84 159 PHE A C 1
ATOM 1240 O O . PHE A 1 159 ? 30.182 24.290 -8.477 1.00 16.44 159 PHE A O 1
ATOM 1248 N N . ILE A 1 160 ? 30.767 22.439 -9.634 1.00 16.47 160 ILE A N 1
ATOM 1249 C CA . ILE A 1 160 ? 32.185 22.567 -9.400 1.00 16.22 160 ILE A CA 1
ATOM 1250 C C . ILE A 1 160 ? 32.898 22.818 -10.734 1.00 14.75 160 ILE A C 1
ATOM 1251 O O . ILE A 1 160 ? 32.652 22.114 -11.703 1.00 14.85 160 ILE A O 1
ATOM 1256 N N . ASP A 1 161 ? 33.795 23.792 -10.734 1.00 14.69 161 ASP A N 1
ATOM 1257 C CA . ASP A 1 161 ? 34.627 24.061 -11.920 1.00 12.89 161 ASP A CA 1
ATOM 1258 C C . ASP A 1 161 ? 35.852 24.764 -11.385 1.00 12.35 161 ASP A C 1
ATOM 1259 O O . ASP A 1 161 ? 35.782 25.931 -11.078 1.00 13.12 161 ASP A O 1
ATOM 1264 N N . PHE A 1 162 ? 36.926 23.996 -11.181 1.00 12.32 162 PHE A N 1
ATOM 1265 C CA . PHE A 1 162 ? 38.090 24.475 -10.469 1.00 12.21 162 PHE A CA 1
ATOM 1266 C C . PHE A 1 162 ? 38.657 25.745 -11.129 1.00 11.89 162 PHE A C 1
ATOM 1267 O O . PHE A 1 162 ? 38.835 26.784 -10.455 1.00 11.52 162 PHE A O 1
ATOM 1275 N N . ALA A 1 163 ? 38.900 25.654 -12.452 1.00 11.62 163 ALA A N 1
ATOM 1276 C CA . ALA A 1 163 ? 39.531 26.774 -13.145 1.00 11.79 163 ALA A CA 1
ATOM 1277 C C . ALA A 1 163 ? 38.833 27.194 -14.440 1.00 11.91 163 ALA A C 1
ATOM 1278 O O . ALA A 1 163 ? 39.321 28.130 -15.118 1.00 12.94 163 ALA A O 1
ATOM 1280 N N . GLY A 1 164 ? 37.703 26.605 -14.819 1.00 11.32 164 GLY A N 1
ATOM 1281 C CA . GLY A 1 164 ? 36.887 27.196 -15.871 1.00 11.14 164 GLY A CA 1
ATOM 1282 C C . GLY A 1 164 ? 36.746 26.341 -17.118 1.00 10.72 164 GLY A C 1
ATOM 1283 O O . GLY A 1 164 ? 36.603 26.886 -18.208 1.00 10.36 164 GLY A O 1
ATOM 1284 N N . ALA A 1 165 ? 36.691 25.004 -16.981 1.00 10.69 165 ALA A N 1
ATOM 1285 C CA . ALA A 1 165 ? 36.377 24.152 -18.098 1.00 10.57 165 ALA A CA 1
ATOM 1286 C C . ALA A 1 165 ? 35.062 24.622 -18.724 1.00 10.79 165 ALA A C 1
ATOM 1287 O O . ALA A 1 165 ? 34.873 24.540 -19.955 1.00 10.95 165 ALA A O 1
ATOM 1289 N N . THR A 1 166 ? 34.074 24.991 -17.873 1.00 11.22 166 THR A N 1
ATOM 1290 C CA . THR A 1 166 ? 32.817 25.530 -18.334 1.00 11.29 166 THR A CA 1
ATOM 1291 C C . THR A 1 166 ? 32.935 27.047 -18.417 1.00 10.97 166 THR A C 1
ATOM 1292 O O . THR A 1 166 ? 32.665 27.642 -19.458 1.00 11.39 166 THR A O 1
ATOM 1296 N N . VAL A 1 167 ? 33.335 27.672 -17.330 1.00 10.86 167 VAL A N 1
ATOM 1297 C CA . VAL A 1 167 ? 33.230 29.126 -17.154 1.00 10.87 167 VAL A CA 1
ATOM 1298 C C . VAL A 1 167 ? 34.042 29.896 -18.202 1.00 10.68 167 VAL A C 1
ATOM 1299 O O . VAL A 1 167 ? 33.603 30.957 -18.697 1.00 10.77 167 VAL A O 1
ATOM 1303 N N . VAL A 1 168 ? 35.225 29.360 -18.516 1.00 10.06 168 VAL A N 1
ATOM 1304 C CA . VAL A 1 168 ? 36.090 30.025 -19.518 1.00 9.34 168 VAL A CA 1
ATOM 1305 C C . VAL A 1 168 ? 35.959 29.355 -20.855 1.00 9.08 168 VAL A C 1
ATOM 1306 O O . VAL A 1 168 ? 35.586 29.966 -21.856 1.00 9.94 168 VAL A O 1
ATOM 1310 N N . HIS A 1 169 ? 36.281 28.069 -20.910 1.00 9.41 169 HIS A N 1
ATOM 1311 C CA . HIS A 1 169 ? 36.478 27.389 -22.169 1.00 9.42 169 HIS A CA 1
ATOM 1312 C C . HIS A 1 169 ? 35.180 27.024 -22.881 1.00 10.06 169 HIS A C 1
ATOM 1313 O O . HIS A 1 169 ? 35.066 27.199 -24.083 1.00 10.25 169 HIS A O 1
ATOM 1320 N N . SER A 1 170 ? 34.166 26.526 -22.150 1.00 10.66 170 SER A N 1
ATOM 1321 C CA . SER A 1 170 ? 32.886 26.207 -22.806 1.00 11.04 170 SER A CA 1
ATOM 1322 C C . SER A 1 170 ? 32.155 27.467 -23.244 1.00 10.84 170 SER A C 1
ATOM 1323 O O . SER A 1 170 ? 31.533 27.490 -24.301 1.00 11.99 170 SER A O 1
ATOM 1326 N N . VAL A 1 171 ? 32.237 28.513 -22.461 1.00 10.76 171 VAL A N 1
ATOM 1327 C CA . VAL A 1 171 ? 31.608 29.753 -22.831 1.00 11.14 171 VAL A CA 1
ATOM 1328 C C . VAL A 1 171 ? 32.148 30.267 -24.162 1.00 11.22 171 VAL A C 1
ATOM 1329 O O . VAL A 1 171 ? 31.396 30.603 -25.080 1.00 11.50 171 VAL A O 1
ATOM 1333 N N . GLY A 1 172 ? 33.469 30.330 -24.253 1.00 10.71 172 GLY A N 1
ATOM 1334 C CA . GLY A 1 172 ? 34.063 30.715 -25.502 1.00 10.39 172 GLY A CA 1
ATOM 1335 C C . GLY A 1 172 ? 33.696 29.803 -26.652 1.00 10.27 172 GLY A C 1
ATOM 1336 O O . GLY A 1 172 ? 33.432 30.254 -27.769 1.00 10.97 172 GLY A O 1
ATOM 1337 N N . GLY A 1 173 ? 33.755 28.486 -26.403 1.00 10.01 173 GLY A N 1
ATOM 1338 C CA . GLY A 1 173 ? 33.449 27.528 -27.435 1.00 9.95 173 GLY A CA 1
ATOM 1339 C C . GLY A 1 173 ? 31.999 27.628 -27.935 1.00 10.94 173 GLY A C 1
ATOM 1340 O O . GLY A 1 173 ? 31.760 27.555 -29.144 1.00 10.84 173 GLY A O 1
ATOM 1341 N N . TRP A 1 174 ? 31.029 27.773 -27.015 1.00 12.21 174 TRP A N 1
ATOM 1342 C CA . TRP A 1 174 ? 29.633 27.948 -27.443 1.00 12.88 174 TRP A CA 1
ATOM 1343 C C . TRP A 1 174 ? 29.457 29.204 -28.300 1.00 13.25 174 TRP A C 1
ATOM 1344 O O . TRP A 1 174 ? 28.798 29.209 -29.358 1.00 12.57 174 TRP A O 1
ATOM 1355 N N . MET A 1 175 ? 30.098 30.299 -27.888 1.00 12.89 175 MET A N 1
ATOM 1356 C CA . MET A 1 175 ? 29.950 31.505 -28.689 1.00 13.51 175 MET A CA 1
ATOM 1357 C C . MET A 1 175 ? 30.633 31.373 -30.062 1.00 13.33 175 MET A C 1
ATOM 1358 O O . MET A 1 175 ? 30.159 31.840 -31.102 1.00 14.29 175 MET A O 1
ATOM 1363 N N . ALA A 1 176 ? 31.756 30.668 -30.083 1.00 12.20 176 ALA A N 1
ATOM 1364 C CA . ALA A 1 176 ? 32.430 30.390 -31.343 1.00 11.36 176 ALA A CA 1
ATOM 1365 C C . ALA A 1 176 ? 31.497 29.588 -32.254 1.00 11.96 176 ALA A C 1
ATOM 1366 O O . ALA A 1 176 ? 31.441 29.823 -33.458 1.00 11.19 176 ALA A O 1
ATOM 1368 N N . LEU A 1 177 ? 30.847 28.557 -31.712 1.00 13.30 177 LEU A N 1
ATOM 1369 C CA . LEU A 1 177 ? 29.955 27.740 -32.529 1.00 14.50 177 LEU A CA 1
ATOM 1370 C C . LEU A 1 177 ? 28.842 28.584 -33.137 1.00 14.85 177 LEU A C 1
ATOM 1371 O O . LEU A 1 177 ? 28.522 28.481 -34.336 1.00 15.01 177 LEU A O 1
ATOM 1376 N N . ALA A 1 178 ? 28.258 29.434 -32.309 1.00 15.22 178 ALA A N 1
ATOM 1377 C CA . ALA A 1 178 ? 27.228 30.325 -32.829 1.00 15.46 178 ALA A CA 1
ATOM 1378 C C . ALA A 1 178 ? 27.782 31.117 -34.000 1.00 15.31 178 ALA A C 1
ATOM 1379 O O . ALA A 1 178 ? 27.146 31.257 -35.049 1.00 15.47 178 ALA A O 1
ATOM 1381 N N . CYS A 1 179 ? 28.951 31.731 -33.804 1.00 14.17 179 CYS A N 1
ATOM 1382 C CA . CYS A 1 179 ? 29.526 32.556 -34.855 1.00 14.37 179 CYS A CA 1
ATOM 1383 C C . CYS A 1 179 ? 29.788 31.782 -36.138 1.00 14.01 179 CYS A C 1
ATOM 1384 O O . CYS A 1 179 ? 29.460 32.301 -37.199 1.00 15.29 179 CYS A O 1
ATOM 1387 N N . VAL A 1 180 ? 30.366 30.566 -36.083 1.00 13.86 180 VAL A N 1
ATOM 1388 C CA . VAL A 1 180 ? 30.676 29.884 -37.344 1.00 14.57 180 VAL A CA 1
ATOM 1389 C C . VAL A 1 180 ? 29.399 29.451 -38.078 1.00 15.38 180 VAL A C 1
ATOM 1390 O O . VAL A 1 180 ? 29.413 29.415 -39.300 1.00 15.75 180 VAL A O 1
ATOM 1394 N N . LEU A 1 181 ? 28.336 29.145 -37.346 1.00 16.27 181 LEU A N 1
ATOM 1395 C CA . LEU A 1 181 ? 27.056 28.766 -37.968 1.00 17.64 181 LEU A CA 1
ATOM 1396 C C . LEU A 1 181 ? 26.450 29.955 -38.700 1.00 19.38 181 LEU A C 1
ATOM 1397 O O . LEU A 1 181 ? 25.931 29.793 -39.797 1.00 21.99 181 LEU A O 1
ATOM 1402 N N . ILE A 1 182 ? 26.567 31.146 -38.118 1.00 18.58 182 ILE A N 1
ATOM 1403 C CA . ILE A 1 182 ? 26.033 32.356 -38.726 1.00 18.77 182 ILE A CA 1
ATOM 1404 C C . ILE A 1 182 ? 26.845 32.877 -39.906 1.00 19.30 182 ILE A C 1
ATOM 1405 O O . ILE A 1 182 ? 26.282 33.274 -40.933 1.00 17.41 182 ILE A O 1
ATOM 1410 N N . ILE A 1 183 ? 28.198 32.920 -39.813 1.00 17.27 183 ILE A N 1
ATOM 1411 C CA . ILE A 1 183 ? 28.935 33.456 -40.946 1.00 17.05 183 ILE A CA 1
ATOM 1412 C C . ILE A 1 183 ? 29.077 32.411 -42.040 1.00 16.77 183 ILE A C 1
ATOM 1413 O O . ILE A 1 183 ? 29.325 32.735 -43.187 1.00 18.63 183 ILE A O 1
ATOM 1418 N N . GLY A 1 184 ? 29.071 31.130 -41.691 1.00 17.20 184 GLY A N 1
ATOM 1419 C CA . GLY A 1 184 ? 29.161 30.081 -42.698 1.00 17.15 184 GLY A CA 1
ATOM 1420 C C . GLY A 1 184 ? 30.616 29.693 -42.966 1.00 17.11 184 GLY A C 1
ATOM 1421 O O . GLY A 1 184 ? 31.576 30.298 -42.440 1.00 15.60 184 GLY A O 1
ATOM 1422 N N . PRO A 1 185 ? 30.783 28.674 -43.826 1.00 17.95 185 PRO A N 1
ATOM 1423 C CA . PRO A 1 185 ? 32.081 28.085 -44.088 1.00 16.21 185 PRO A CA 1
ATOM 1424 C C . PRO A 1 185 ? 32.928 28.956 -44.987 1.00 15.73 185 PRO A C 1
ATOM 1425 O O . PRO A 1 185 ? 32.407 29.650 -45.863 1.00 14.60 185 PRO A O 1
ATOM 1429 N N . ARG A 1 186 ? 34.260 28.808 -44.860 1.00 13.96 186 ARG A N 1
ATOM 1430 C CA . ARG A 1 186 ? 35.119 29.461 -45.833 1.00 14.15 186 ARG A CA 1
ATOM 1431 C C . ARG A 1 186 ? 34.776 29.002 -47.267 1.00 15.86 186 ARG A C 1
ATOM 1432 O O . ARG A 1 186 ? 34.542 27.811 -47.524 1.00 16.25 186 ARG A O 1
ATOM 1440 N N . LEU A 1 187 ? 34.982 29.905 -48.216 1.00 16.70 187 LEU A N 1
ATOM 1441 C CA . LEU A 1 187 ? 35.013 29.541 -49.621 1.00 18.92 187 LEU A CA 1
ATOM 1442 C C . LEU A 1 187 ? 36.067 28.472 -49.869 1.00 19.59 187 LEU A C 1
ATOM 1443 O O . LEU A 1 187 ? 37.211 28.576 -49.395 1.00 19.66 187 LEU A O 1
ATOM 1448 N N . GLY A 1 188 ? 35.641 27.405 -50.562 1.00 19.02 188 GLY A N 1
ATOM 1449 C CA . GLY A 1 188 ? 36.503 26.295 -50.908 1.00 19.70 188 GLY A CA 1
ATOM 1450 C C . GLY A 1 188 ? 36.647 25.219 -49.833 1.00 20.50 188 GLY A C 1
ATOM 1451 O O . GLY A 1 188 ? 37.343 24.222 -50.057 1.00 22.75 188 GLY A O 1
ATOM 1452 N N . ARG A 1 189 ? 35.976 25.347 -48.678 1.00 20.90 189 ARG A N 1
ATOM 1453 C CA . ARG A 1 189 ? 36.100 24.352 -47.622 1.00 19.86 189 ARG A CA 1
ATOM 1454 C C . ARG A 1 189 ? 35.280 23.087 -47.929 1.00 22.72 189 ARG A C 1
ATOM 1455 O O . ARG A 1 189 ? 35.765 21.953 -47.761 1.00 24.20 189 ARG A O 1
ATOM 1463 N N . PHE A 1 190 ? 34.010 23.276 -48.296 1.00 23.89 190 PHE A N 1
ATOM 1464 C CA . PHE A 1 190 ? 33.101 22.157 -48.537 1.00 28.35 190 PHE A CA 1
ATOM 1465 C C . PHE A 1 190 ? 32.497 22.236 -49.942 1.00 33.49 190 PHE A C 1
ATOM 1466 O O . PHE A 1 190 ? 32.179 23.329 -50.399 1.00 33.92 190 PHE A O 1
ATOM 1474 N N . ASN A 1 191 ? 32.339 21.085 -50.608 1.00 44.10 191 ASN A N 1
ATOM 1475 C CA . ASN A 1 191 ? 31.753 21.041 -51.955 1.00 54.65 191 ASN A CA 1
ATOM 1476 C C . ASN A 1 191 ? 30.842 19.817 -52.126 1.00 63.90 191 ASN A C 1
ATOM 1477 O O . ASN A 1 191 ? 30.967 18.817 -51.412 1.00 63.35 191 ASN A O 1
ATOM 1482 N N . ASN A 1 192 ? 29.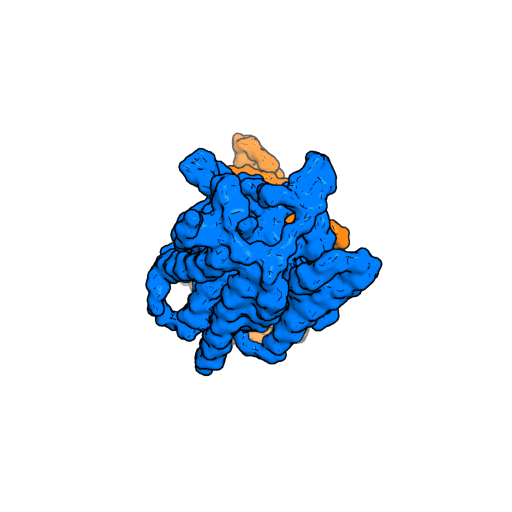935 19.897 -53.116 1.00 82.00 192 ASN A N 1
ATOM 1483 C CA . ASN A 1 192 ? 29.032 18.808 -53.489 1.00 81.39 192 ASN A CA 1
ATOM 1484 C C . ASN A 1 192 ? 28.057 18.531 -52.336 1.00 78.57 192 ASN A C 1
ATOM 1485 O O . ASN A 1 192 ? 27.257 19.393 -51.965 1.00 74.70 192 ASN A O 1
ATOM 1490 N N . LYS A 1 193 ? 28.134 17.313 -51.784 1.00 79.10 193 LYS A N 1
ATOM 1491 C CA . LYS A 1 193 ? 27.329 16.898 -50.649 1.00 83.16 193 LYS A CA 1
ATOM 1492 C C . LYS A 1 193 ? 28.234 16.432 -49.507 1.00 78.53 193 LYS A C 1
ATOM 1493 O O . LYS A 1 193 ? 27.918 16.671 -48.345 1.00 83.25 193 LYS A O 1
ATOM 1499 N N . HIS A 1 194 ? 29.337 15.741 -49.835 1.00 77.33 194 HIS A N 1
ATOM 1500 C CA . HIS A 1 194 ? 30.220 15.182 -48.820 1.00 79.27 194 HIS A CA 1
ATOM 1501 C C . HIS A 1 194 ? 31.682 15.592 -49.053 1.00 66.70 194 HIS A C 1
ATOM 1502 O O . HIS A 1 194 ? 32.565 15.090 -48.362 1.00 64.70 194 HIS A O 1
ATOM 1509 N N . GLY A 1 195 ? 31.938 16.512 -50.001 1.00 54.76 195 GLY A N 1
ATOM 1510 C CA . GLY A 1 195 ? 33.293 16.925 -50.337 1.00 52.17 195 GLY A CA 1
ATOM 1511 C C . GLY A 1 195 ? 33.864 17.877 -49.277 1.00 47.32 195 GLY A C 1
ATOM 1512 O O . GLY A 1 195 ? 33.190 18.829 -48.893 1.00 42.99 195 GLY A O 1
ATOM 1513 N N . VAL A 1 196 ? 35.070 17.553 -48.781 1.00 41.17 196 VAL A N 1
ATOM 1514 C CA . VAL A 1 196 ? 35.768 18.330 -47.769 1.00 40.60 196 VAL A CA 1
ATOM 1515 C C . VAL A 1 196 ? 37.175 18.617 -48.297 1.00 37.31 196 VAL A C 1
ATOM 1516 O O . VAL A 1 196 ? 37.889 17.698 -48.693 1.00 37.26 196 VAL A O 1
ATOM 1520 N N . ASN A 1 197 ? 37.556 19.904 -48.367 1.00 32.27 197 ASN A N 1
ATOM 1521 C CA . ASN A 1 197 ? 38.925 20.275 -48.679 1.00 29.65 197 ASN A CA 1
ATOM 1522 C C . ASN A 1 197 ? 39.574 20.766 -47.393 1.00 27.91 197 ASN A C 1
ATOM 1523 O O . ASN A 1 197 ? 38.958 21.528 -46.661 1.00 27.92 197 ASN A O 1
ATOM 1528 N N . GLN A 1 198 ? 40.813 20.364 -47.137 1.00 25.69 198 GLN A N 1
ATOM 1529 C CA . GLN A 1 198 ? 41.534 20.924 -46.024 1.00 24.66 198 GLN A CA 1
ATOM 1530 C C . GLN A 1 198 ? 42.131 22.248 -46.489 1.00 21.91 198 GLN A C 1
ATOM 1531 O O . GLN A 1 198 ? 42.551 22.409 -47.629 1.00 22.39 198 GLN A O 1
ATOM 1537 N N . ILE A 1 199 ? 42.111 23.229 -45.597 1.00 18.72 199 ILE A N 1
ATOM 1538 C CA . ILE A 1 199 ? 42.797 24.464 -45.829 1.00 17.32 199 ILE A CA 1
ATOM 1539 C C . ILE A 1 199 ? 43.840 24.549 -44.706 1.00 16.84 199 ILE A C 1
ATOM 1540 O O . ILE A 1 199 ? 43.456 24.566 -43.550 1.00 21.36 199 ILE A O 1
ATOM 1545 N N . PHE A 1 200 ? 45.107 24.574 -45.056 1.00 16.11 200 PHE A N 1
ATOM 1546 C CA . PHE A 1 200 ? 46.183 24.422 -44.077 1.00 18.26 200 PHE A CA 1
ATOM 1547 C C . PHE A 1 200 ? 46.728 25.831 -43.837 1.00 13.74 200 PHE A C 1
ATOM 1548 O O . PHE A 1 200 ? 46.920 26.591 -44.776 1.00 12.52 200 PHE A O 1
ATOM 1556 N N . GLY A 1 201 ? 47.227 26.081 -42.616 1.00 12.41 201 GLY A N 1
ATOM 1557 C CA . GLY A 1 201 ? 47.904 27.305 -42.296 1.00 10.26 201 GLY A CA 1
ATOM 1558 C C . GLY A 1 201 ? 49.296 27.365 -42.910 1.00 9.82 201 GLY A C 1
ATOM 1559 O O . GLY A 1 201 ? 49.873 26.350 -43.257 1.00 9.82 201 GLY A O 1
ATOM 1560 N N . ASP A 1 202 ? 49.826 28.589 -42.993 1.00 9.16 202 ASP A N 1
ATOM 1561 C CA . ASP A 1 202 ? 51.108 28.847 -43.609 1.00 9.87 202 ASP A CA 1
ATOM 1562 C C . ASP A 1 202 ? 52.228 28.997 -42.591 1.00 8.79 202 ASP A C 1
ATOM 1563 O O . ASP A 1 202 ? 53.336 29.311 -43.014 1.00 10.16 202 ASP A O 1
ATOM 1568 N N . ASN A 1 203 ? 51.993 28.904 -41.275 1.00 6.94 203 ASN A N 1
ATOM 1569 C CA . ASN A 1 203 ? 53.089 28.972 -40.337 1.00 6.15 203 ASN A CA 1
ATOM 1570 C C . ASN A 1 203 ? 52.795 28.037 -39.173 1.00 5.64 203 ASN A C 1
ATOM 1571 O O . ASN A 1 203 ? 52.690 28.405 -38.001 1.00 4.96 203 ASN A O 1
ATOM 1576 N N . LEU A 1 204 ? 52.709 26.766 -39.518 1.00 5.87 204 LEU A N 1
ATOM 1577 C CA . LEU A 1 204 ? 52.459 25.739 -38.530 1.00 5.84 204 LEU A CA 1
ATOM 1578 C C . LEU A 1 204 ? 53.562 25.649 -37.468 1.00 5.03 204 LEU A C 1
ATOM 1579 O O . LEU A 1 204 ? 53.214 25.383 -36.305 1.00 4.86 204 LEU A O 1
ATOM 1584 N N . PRO A 1 205 ? 54.851 25.933 -37.722 1.00 4.59 205 PRO A N 1
ATOM 1585 C CA . PRO A 1 205 ? 55.809 26.002 -36.599 1.00 4.42 205 PRO A CA 1
ATOM 1586 C C . PRO A 1 205 ? 55.431 27.014 -35.517 1.00 4.15 205 PRO A C 1
ATOM 1587 O O . PRO A 1 205 ? 55.603 26.774 -34.315 1.00 3.92 205 PRO A O 1
ATOM 1591 N N . LEU A 1 206 ? 54.863 28.150 -35.923 1.00 4.09 206 LEU A N 1
ATOM 1592 C CA . LEU A 1 206 ? 54.426 29.139 -34.959 1.00 4.18 206 LEU A CA 1
ATOM 1593 C C . LEU A 1 206 ? 53.250 28.607 -34.121 1.00 3.94 206 LEU A C 1
ATOM 1594 O O . LEU A 1 206 ? 53.065 28.949 -32.977 1.00 3.57 206 LEU A O 1
ATOM 1599 N N . THR A 1 207 ? 52.417 27.720 -34.695 1.00 3.97 207 THR A N 1
ATOM 1600 C CA . THR A 1 207 ? 51.336 27.097 -33.947 1.00 4.08 207 THR A CA 1
ATOM 1601 C C . THR A 1 207 ? 51.867 26.135 -32.895 1.00 3.84 207 THR A C 1
ATOM 1602 O O . THR A 1 207 ? 51.236 26.066 -31.838 1.00 3.98 207 THR A O 1
ATOM 1606 N N . ALA A 1 208 ? 52.990 25.493 -33.122 1.00 3.66 208 ALA A N 1
ATOM 1607 C CA . ALA A 1 208 ? 53.631 24.654 -32.117 1.00 3.62 208 ALA A CA 1
ATOM 1608 C C . ALA A 1 208 ? 54.184 25.502 -30.966 1.00 3.31 208 ALA A C 1
ATOM 1609 O O . ALA A 1 208 ? 54.010 25.178 -29.789 1.00 3.27 208 ALA A O 1
ATOM 1611 N N . LEU A 1 209 ? 54.879 26.605 -31.326 1.00 3.14 209 LEU A N 1
ATOM 1612 C CA . LEU A 1 209 ? 55.283 27.584 -30.300 1.00 2.90 209 LEU A CA 1
ATOM 1613 C C . LEU A 1 209 ? 54.059 27.973 -29.498 1.00 2.90 209 LEU A C 1
ATOM 1614 O O . LEU A 1 209 ? 54.057 28.025 -28.269 1.00 2.93 209 LEU A O 1
ATOM 1619 N N . GLY A 1 210 ? 52.983 28.332 -30.184 1.00 2.98 210 GLY A N 1
ATOM 1620 C CA . GLY A 1 210 ? 51.786 28.776 -29.516 1.00 3.07 210 GLY A CA 1
ATOM 1621 C C . GLY A 1 210 ? 51.209 27.769 -28.530 1.00 3.23 210 GLY A C 1
ATOM 1622 O O . GLY A 1 210 ? 50.743 28.157 -27.443 1.00 3.09 210 GLY A O 1
ATOM 1623 N N . THR A 1 211 ? 51.222 26.480 -28.953 1.00 3.44 211 THR A N 1
ATOM 1624 C CA . THR A 1 211 ? 50.734 25.408 -28.106 1.00 3.81 211 THR A CA 1
ATOM 1625 C C . THR A 1 211 ? 51.598 25.319 -26.844 1.00 3.72 211 THR A C 1
ATOM 1626 O O . THR A 1 211 ? 51.079 25.197 -25.714 1.00 3.79 211 THR A O 1
ATOM 1630 N N . PHE A 1 212 ? 52.925 25.424 -26.966 1.00 3.71 212 PHE A N 1
ATOM 1631 C CA . PHE A 1 212 ? 53.769 25.406 -25.776 1.00 3.90 212 PHE A CA 1
ATOM 1632 C C . PHE A 1 212 ? 53.516 26.626 -24.858 1.00 3.71 212 PHE A C 1
ATOM 1633 O O . PHE A 1 212 ? 53.545 26.505 -23.632 1.00 3.88 212 PHE A O 1
ATOM 1641 N N . LEU A 1 213 ? 53.309 27.829 -25.442 1.00 3.48 213 LEU A N 1
ATOM 1642 C CA . LEU A 1 213 ? 52.987 28.983 -24.648 1.00 3.50 213 LEU A CA 1
ATOM 1643 C C . LEU A 1 213 ? 51.643 28.823 -23.919 1.00 3.61 213 LEU A C 1
ATOM 1644 O O . LEU A 1 213 ? 51.500 29.225 -22.765 1.00 3.55 213 LEU A O 1
ATOM 1649 N N . LEU A 1 214 ? 50.651 28.245 -24.595 1.00 3.80 214 LEU A N 1
ATOM 1650 C CA . LEU A 1 214 ? 49.383 27.958 -23.953 1.00 4.26 214 LEU A CA 1
ATOM 1651 C C . LEU A 1 214 ? 49.572 26.993 -22.764 1.00 4.52 214 LEU A C 1
ATOM 1652 O O . LEU A 1 214 ? 48.942 27.187 -21.726 1.00 4.63 214 LEU A O 1
ATOM 1657 N N . PHE A 1 215 ? 50.343 25.946 -22.996 1.00 4.89 215 PHE A N 1
ATOM 1658 C CA . PHE A 1 215 ? 50.632 24.927 -22.000 1.00 5.53 215 PHE A CA 1
ATOM 1659 C C . PHE A 1 215 ? 51.236 25.587 -20.771 1.00 5.61 215 PHE A C 1
ATOM 1660 O O . PHE A 1 215 ? 50.805 25.389 -19.630 1.00 5.52 215 PHE A O 1
ATOM 1668 N N . LEU A 1 216 ? 52.259 26.395 -20.999 1.00 5.43 216 LEU A N 1
ATOM 1669 C CA . LEU A 1 216 ? 52.953 27.089 -19.926 1.00 6.03 216 LEU A CA 1
ATOM 1670 C C . LEU A 1 216 ? 51.977 27.953 -19.141 1.00 6.69 216 LEU A C 1
ATOM 1671 O O . LEU A 1 216 ? 51.922 27.940 -17.907 1.00 7.26 216 LEU A O 1
ATOM 1676 N N . GLY A 1 217 ? 51.170 28.710 -19.859 1.00 6.64 217 GLY A N 1
ATOM 1677 C CA . GLY A 1 217 ? 50.233 29.572 -19.254 1.00 6.86 217 GLY A CA 1
ATOM 1678 C C . GLY A 1 217 ? 49.209 28.849 -18.407 1.00 7.38 217 GLY A C 1
ATOM 1679 O O . GLY A 1 217 ? 48.703 29.421 -17.417 1.00 7.91 217 GLY A O 1
ATOM 1680 N N . TRP A 1 218 ? 48.796 27.654 -18.869 1.00 7.51 218 TRP A N 1
ATOM 1681 C CA . TRP A 1 218 ? 47.819 26.859 -18.190 1.00 7.61 218 TRP A CA 1
ATOM 1682 C C . TRP A 1 218 ? 48.288 26.509 -16.777 1.00 7.06 218 TRP A C 1
ATOM 1683 O O . TRP A 1 218 ? 47.443 26.325 -15.880 1.00 6.83 218 TRP A O 1
ATOM 1694 N N . PHE A 1 219 ? 49.599 26.434 -16.541 1.00 7.19 219 PHE A N 1
ATOM 1695 C CA . PHE A 1 219 ? 50.064 26.219 -15.167 1.00 7.71 219 PHE A CA 1
ATOM 1696 C C . PHE A 1 219 ? 49.665 27.368 -14.236 1.00 8.28 219 PHE A C 1
ATOM 1697 O O . PHE A 1 219 ? 49.298 27.138 -13.064 1.00 8.75 219 PHE A O 1
ATOM 1705 N N . GLY A 1 220 ? 49.727 28.601 -14.745 1.00 7.38 220 GLY A N 1
ATOM 1706 C CA . GLY A 1 220 ? 49.260 29.764 -14.030 1.00 7.77 220 GLY A CA 1
ATOM 1707 C C . GLY A 1 220 ? 47.741 29.800 -13.922 1.00 8.14 220 GLY A C 1
ATOM 1708 O O . GLY A 1 220 ? 47.193 30.226 -12.890 1.00 8.36 220 GLY A O 1
ATOM 1709 N N . PHE A 1 221 ? 47.064 29.432 -15.022 1.00 8.06 221 PHE A N 1
ATOM 1710 C C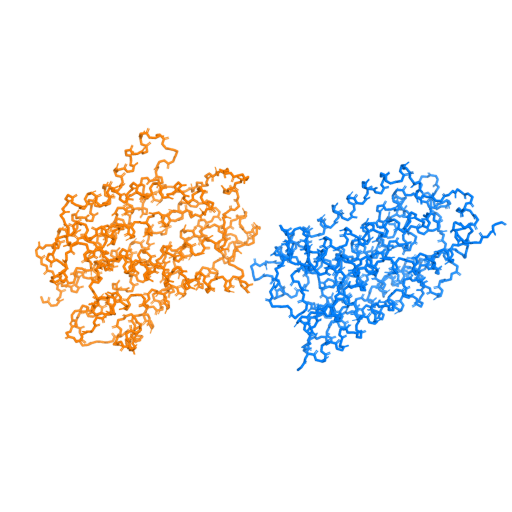A . PHE A 1 221 ? 45.629 29.383 -15.108 1.00 8.94 221 PHE A CA 1
ATOM 1711 C C . PHE A 1 221 ? 45.065 28.505 -13.962 1.00 9.56 221 PHE A C 1
ATOM 1712 O O . PHE A 1 221 ? 44.208 28.925 -13.156 1.00 10.16 221 PHE A O 1
ATOM 1720 N N . ASN A 1 222 ? 45.645 27.301 -13.793 1.00 9.67 222 ASN A N 1
ATOM 1721 C CA . ASN A 1 222 ? 45.207 26.346 -12.768 1.00 10.10 222 ASN A CA 1
ATOM 1722 C C . ASN A 1 222 ? 45.784 26.714 -11.394 1.00 11.08 222 ASN A C 1
ATOM 1723 O O . ASN A 1 222 ? 45.087 26.696 -10.367 1.00 11.75 222 ASN A O 1
ATOM 1728 N N . GLY A 1 223 ? 47.066 27.100 -11.352 1.00 10.19 223 GLY A N 1
ATOM 1729 C CA . GLY A 1 223 ? 47.727 27.454 -10.123 1.00 10.84 223 GLY A CA 1
ATOM 1730 C C . GLY A 1 223 ? 47.140 28.662 -9.414 1.00 11.30 223 GLY A C 1
ATOM 1731 O O . GLY A 1 223 ? 47.074 28.683 -8.173 1.00 11.96 223 GLY A O 1
ATOM 1732 N N . GLY A 1 224 ? 46.685 29.636 -10.192 1.00 11.07 224 GLY A N 1
ATOM 1733 C CA . GLY A 1 224 ? 46.167 30.866 -9.653 1.00 11.85 224 GLY A CA 1
ATOM 1734 C C . GLY A 1 224 ? 44.710 30.742 -9.168 1.00 13.37 224 GLY A C 1
ATOM 1735 O O . GLY A 1 224 ? 44.215 31.661 -8.535 1.00 14.84 224 GLY A O 1
ATOM 1736 N N . SER A 1 225 ? 44.050 29.650 -9.546 1.00 12.98 225 SER A N 1
ATOM 1737 C CA . SER A 1 225 ? 42.697 29.317 -9.166 1.00 13.64 225 SER A CA 1
ATOM 1738 C C . SER A 1 225 ? 42.668 28.521 -7.850 1.00 14.48 225 SER A C 1
ATOM 1739 O O . SER A 1 225 ? 41.590 28.264 -7.332 1.00 15.78 225 SER A O 1
ATOM 1742 N N . TYR A 1 226 ? 43.807 28.158 -7.267 1.00 15.04 226 TYR A N 1
ATOM 1743 C CA . TYR A 1 226 ? 43.830 27.232 -6.143 1.00 16.24 226 TYR A CA 1
ATOM 1744 C C . TYR A 1 226 ? 43.334 27.881 -4.847 1.00 18.76 226 TYR A C 1
ATOM 1745 O O . TYR A 1 226 ? 42.865 27.171 -3.956 1.00 17.55 226 TYR A O 1
ATOM 1754 N N . GLY A 1 227 ? 43.486 29.174 -4.726 1.00 19.44 227 GLY A N 1
ATOM 1755 C CA . GLY A 1 227 ? 42.800 29.889 -3.667 1.00 26.32 227 GLY A CA 1
ATOM 1756 C C . GLY A 1 227 ? 43.578 29.906 -2.362 1.00 32.09 227 GLY A C 1
ATOM 1757 O O . GLY A 1 227 ? 43.057 30.286 -1.314 1.00 38.01 227 GLY A O 1
ATOM 1758 N N . LYS A 1 228 ? 44.845 29.559 -2.404 1.00 29.58 228 LYS A N 1
ATOM 1759 C CA . LYS A 1 228 ? 45.495 29.459 -1.110 1.00 39.74 228 LYS A CA 1
ATOM 1760 C C . LYS A 1 228 ? 46.830 28.860 -1.428 1.00 43.22 228 LYS A C 1
ATOM 1761 O O . LYS A 1 228 ? 47.067 28.605 -2.629 1.00 41.76 228 LYS A O 1
ATOM 1767 N N . ILE A 1 229 ? 47.565 28.527 -0.369 1.00 27.16 229 ILE A N 1
ATOM 1768 C CA . ILE A 1 229 ? 48.690 27.647 -0.575 1.00 28.45 229 ILE A CA 1
ATOM 1769 C C . ILE A 1 229 ? 48.625 26.561 0.491 1.00 28.90 229 ILE A C 1
ATOM 1770 O O . ILE A 1 229 ? 48.446 26.865 1.664 1.00 27.51 229 ILE A O 1
ATOM 1775 N N . ASP A 1 230 ? 48.708 25.308 0.050 1.00 26.00 230 ASP A N 1
ATOM 1776 C CA . ASP A 1 230 ? 48.911 24.173 0.936 1.00 26.93 230 ASP A CA 1
ATOM 1777 C C . ASP A 1 230 ? 49.824 23.175 0.215 1.00 28.45 230 ASP A C 1
ATOM 1778 O O . ASP A 1 230 ? 50.341 23.426 -0.894 1.00 23.02 230 ASP A O 1
ATOM 1783 N N . ASP A 1 231 ? 50.015 22.011 0.851 1.00 26.92 231 ASP A N 1
ATOM 1784 C CA . ASP A 1 231 ? 50.998 21.051 0.374 1.00 29.45 231 ASP A CA 1
ATOM 1785 C C . ASP A 1 231 ? 50.463 20.241 -0.813 1.00 25.05 231 ASP A C 1
ATOM 1786 O O . ASP A 1 231 ? 51.202 19.399 -1.320 1.00 26.42 231 ASP A O 1
ATOM 1791 N N . MET A 1 232 ? 49.201 20.443 -1.223 1.00 21.55 232 MET A N 1
ATOM 1792 C CA . MET A 1 232 ? 48.680 19.714 -2.361 1.00 20.66 232 MET A CA 1
ATOM 1793 C C . MET A 1 232 ? 48.708 20.582 -3.654 1.00 18.18 232 MET A C 1
ATOM 1794 O O . MET A 1 232 ? 48.215 20.129 -4.682 1.00 17.62 232 MET A O 1
ATOM 1799 N N . LEU A 1 233 ? 49.255 21.798 -3.599 1.00 17.22 233 LEU A N 1
ATOM 1800 C CA . LEU A 1 233 ? 49.288 22.665 -4.795 1.00 15.85 233 LEU A CA 1
ATOM 1801 C C . LEU A 1 233 ? 50.100 22.018 -5.907 1.00 14.30 233 LEU A C 1
ATOM 1802 O O . LEU A 1 233 ? 49.721 22.092 -7.078 1.00 13.73 233 LEU A O 1
ATOM 1807 N N . SER A 1 234 ? 51.234 21.368 -5.571 1.00 14.38 234 SER A N 1
ATOM 1808 C CA . SER A 1 234 ? 52.078 20.781 -6.601 1.00 14.13 234 SER A CA 1
ATOM 1809 C C . SER A 1 234 ? 51.325 19.693 -7.384 1.00 13.51 234 SER A C 1
ATOM 1810 O O . SER A 1 234 ? 51.611 19.426 -8.562 1.00 13.02 234 SER A O 1
ATOM 1813 N N A SER A 1 235 ? 50.323 19.054 -6.771 0.50 12.39 235 SER A N 1
ATOM 1814 N N B SER A 1 235 ? 50.327 19.061 -6.759 0.50 13.51 235 SER A N 1
ATOM 1815 C CA A SER A 1 235 ? 49.544 18.033 -7.466 0.50 11.96 235 SER A CA 1
ATOM 1816 C CA B SER A 1 235 ? 49.542 18.033 -7.432 0.50 13.98 235 SER A CA 1
ATOM 1817 C C A SER A 1 235 ? 48.689 18.612 -8.588 0.50 11.77 235 SER A C 1
ATOM 1818 C C B SER A 1 235 ? 48.702 18.609 -8.575 0.50 12.70 235 SER A C 1
ATOM 1819 O O A SER A 1 235 ? 48.472 17.948 -9.598 0.50 12.24 235 SER A O 1
ATOM 1820 O O B SER A 1 235 ? 48.520 17.947 -9.594 0.50 13.08 235 SER A O 1
ATOM 1825 N N . VAL A 1 236 ? 48.232 19.855 -8.442 1.00 12.26 236 VAL A N 1
ATOM 1826 C CA . VAL A 1 236 ? 47.534 20.580 -9.514 1.00 11.81 236 VAL A CA 1
ATOM 1827 C C . VAL A 1 236 ? 48.439 20.727 -10.752 1.00 11.19 236 VAL A C 1
ATOM 1828 O O . VAL A 1 236 ? 47.981 20.500 -11.882 1.00 11.71 236 VAL A O 1
ATOM 1832 N N . PHE A 1 237 ? 49.720 20.994 -10.514 1.00 10.71 237 PHE A N 1
ATOM 1833 C CA . PHE A 1 237 ? 50.709 21.188 -11.580 1.00 9.94 237 PHE A CA 1
ATOM 1834 C C . PHE A 1 237 ? 51.046 19.864 -12.266 1.00 9.98 237 PHE A C 1
ATOM 1835 O O . PHE A 1 237 ? 51.005 19.775 -13.483 1.00 9.02 237 PHE A O 1
ATOM 1843 N N . VAL A 1 238 ? 51.211 18.761 -11.503 1.00 10.50 238 VAL A N 1
ATOM 1844 C CA . VAL A 1 238 ? 51.397 17.438 -12.097 1.00 10.36 238 VAL A CA 1
ATOM 1845 C C . VAL A 1 238 ? 50.190 17.085 -12.934 1.00 10.33 238 VAL A C 1
ATOM 1846 O O . VAL A 1 238 ? 50.320 16.542 -14.036 1.00 10.23 238 VAL A O 1
ATOM 1850 N N . ASN A 1 239 ? 48.992 17.317 -12.415 1.00 10.57 239 ASN A N 1
ATOM 1851 C CA . ASN A 1 239 ? 47.808 16.930 -13.151 1.00 11.11 239 ASN A CA 1
ATOM 1852 C C . ASN A 1 239 ? 47.671 17.723 -14.451 1.00 10.84 239 ASN A C 1
ATOM 1853 O O . ASN A 1 239 ? 47.135 17.213 -15.434 1.00 10.60 239 ASN A O 1
ATOM 1858 N N . THR A 1 240 ? 48.065 19.007 -14.397 1.00 10.32 240 THR A N 1
ATOM 1859 C CA . THR A 1 240 ? 48.069 19.860 -15.598 1.00 9.30 240 THR A CA 1
ATOM 1860 C C . THR A 1 240 ? 49.011 19.291 -16.653 1.00 8.49 240 THR A C 1
ATOM 1861 O O . THR A 1 240 ? 48.608 19.078 -17.808 1.00 8.63 240 THR A O 1
ATOM 1865 N N . ALA A 1 241 ? 50.228 18.950 -16.253 1.00 8.18 241 ALA A N 1
ATOM 1866 C CA . ALA A 1 241 ? 51.230 18.365 -17.135 1.00 8.03 241 ALA A CA 1
ATOM 1867 C C . ALA A 1 241 ? 50.737 17.061 -17.755 1.00 8.38 241 ALA A C 1
ATOM 1868 O O . ALA A 1 241 ? 50.883 16.807 -18.958 1.00 8.22 241 ALA A O 1
ATOM 1870 N N . LEU A 1 242 ? 50.103 16.205 -16.923 1.00 8.95 242 LEU A N 1
ATOM 1871 C CA . LEU A 1 242 ? 49.679 14.904 -17.424 1.00 9.45 242 LEU A CA 1
ATOM 1872 C C . LEU A 1 242 ? 48.483 15.025 -18.343 1.00 8.92 242 LEU A C 1
ATOM 1873 O O . LEU A 1 242 ? 48.356 14.297 -19.321 1.00 9.08 242 LEU A O 1
ATOM 1878 N N . GLY A 1 243 ? 47.552 15.927 -18.042 1.00 9.01 243 GLY A N 1
ATOM 1879 C CA . GLY A 1 243 ? 46.402 16.097 -18.880 1.00 8.91 243 GLY A CA 1
ATOM 1880 C C . GLY A 1 243 ? 46.790 16.506 -20.300 1.00 8.73 243 GLY A C 1
ATOM 1881 O O . GLY A 1 243 ? 46.295 15.958 -21.305 1.00 9.14 243 GLY A O 1
ATOM 1882 N N . GLY A 1 244 ? 47.700 17.493 -20.395 1.00 8.63 244 GLY A N 1
ATOM 1883 C CA . GLY A 1 244 ? 48.200 17.909 -21.686 1.00 7.85 244 GLY A CA 1
ATOM 1884 C C . GLY A 1 244 ? 49.004 16.860 -22.420 1.00 7.81 244 GLY A C 1
ATOM 1885 O O . GLY A 1 244 ? 48.797 16.649 -23.625 1.00 7.47 244 GLY A O 1
ATOM 1886 N N . THR A 1 245 ? 49.956 16.256 -21.716 1.00 8.00 245 THR A N 1
ATOM 1887 C CA . THR A 1 245 ? 50.822 15.310 -22.384 1.00 8.89 245 THR A CA 1
ATOM 1888 C C . THR A 1 245 ? 50.052 14.071 -22.794 1.00 8.80 245 THR A C 1
ATOM 1889 O O . THR A 1 245 ? 50.345 13.549 -23.855 1.00 8.57 245 THR A O 1
ATOM 1893 N N . PHE A 1 246 ? 49.042 13.615 -22.022 1.00 9.32 246 PHE A N 1
ATOM 1894 C CA . PHE A 1 246 ? 48.303 12.423 -22.427 1.00 10.04 246 PHE A CA 1
ATOM 1895 C C . PHE A 1 246 ? 47.331 12.766 -23.552 1.00 9.85 246 PHE A C 1
ATOM 1896 O O . PHE A 1 246 ? 47.150 11.921 -24.435 1.00 9.34 246 PHE A O 1
ATOM 1904 N N . GLY A 1 247 ? 46.733 13.979 -23.554 1.00 9.35 247 GLY A N 1
ATOM 1905 C CA . GLY A 1 247 ? 45.928 14.422 -24.679 1.00 9.28 247 GLY A CA 1
ATOM 1906 C C . GLY A 1 247 ? 46.709 14.347 -25.996 1.00 9.46 247 GLY A C 1
ATOM 1907 O O . GLY A 1 247 ? 46.236 13.836 -27.020 1.00 9.82 247 GLY A O 1
ATOM 1908 N N . GLY A 1 248 ? 47.935 14.888 -26.002 1.00 9.44 248 GLY A N 1
ATOM 1909 C CA . GLY A 1 248 ? 48.801 14.793 -27.165 1.00 9.52 248 GLY A CA 1
ATOM 1910 C C . GLY A 1 248 ? 49.245 13.356 -27.528 1.00 10.16 248 GLY A C 1
ATOM 1911 O O . GLY A 1 248 ? 49.278 12.986 -28.691 1.00 10.16 248 GLY A O 1
ATOM 1912 N N . PHE A 1 249 ? 49.670 12.582 -26.530 1.00 10.41 249 PHE A N 1
ATOM 1913 C CA . PHE A 1 249 ? 50.179 11.232 -26.760 1.00 11.58 249 PHE A CA 1
ATOM 1914 C C . PHE A 1 249 ? 49.096 10.341 -27.372 1.00 11.57 249 PHE A C 1
ATOM 1915 O O . PHE A 1 249 ? 49.385 9.608 -28.295 1.00 11.71 249 PHE A O 1
ATOM 1923 N N . VAL A 1 250 ? 47.883 10.432 -26.844 1.00 12.34 250 VAL A N 1
ATOM 1924 C CA . VAL A 1 250 ? 46.782 9.628 -27.337 1.00 13.41 250 VAL A CA 1
ATOM 1925 C C . VAL A 1 250 ? 46.501 10.004 -28.774 1.00 12.94 250 VAL A C 1
ATOM 1926 O O . VAL A 1 250 ? 46.260 9.115 -29.611 1.00 12.08 250 VAL A O 1
ATOM 1930 N N . VAL A 1 251 ? 46.492 11.330 -29.092 1.00 11.42 251 VAL A N 1
ATOM 1931 C CA . VAL A 1 251 ? 46.246 11.709 -30.468 1.00 10.74 251 VAL A CA 1
ATOM 1932 C C . VAL A 1 251 ? 47.410 11.303 -31.359 1.00 11.37 251 VAL A C 1
ATOM 1933 O O . VAL A 1 251 ? 47.173 10.840 -32.489 1.00 11.41 251 VAL A O 1
ATOM 1937 N N . LEU A 1 252 ? 48.658 11.381 -30.864 1.00 11.58 252 LEU A N 1
ATOM 1938 C CA . LEU A 1 252 ? 49.776 10.908 -31.668 1.00 12.30 252 LEU A CA 1
ATOM 1939 C C . LEU A 1 252 ? 49.585 9.419 -32.054 1.00 12.86 252 LEU A C 1
ATOM 1940 O O . LEU A 1 252 ? 49.772 9.055 -33.198 1.00 13.93 252 LEU A O 1
ATOM 1945 N N . LEU A 1 253 ? 49.191 8.580 -31.085 1.00 13.67 253 LEU A N 1
ATOM 1946 C CA . LEU A 1 253 ? 48.920 7.155 -31.355 1.00 14.95 253 LEU A CA 1
ATOM 1947 C C . LEU A 1 253 ? 47.828 6.986 -32.404 1.00 15.58 253 LEU A C 1
ATOM 1948 O O . LEU A 1 253 ? 47.988 6.182 -33.326 1.00 16.26 253 LEU A O 1
ATOM 1953 N N . ILE A 1 254 ? 46.718 7.709 -32.262 1.00 15.54 254 ILE A N 1
ATOM 1954 C CA . ILE A 1 254 ? 45.649 7.650 -33.226 1.00 17.24 254 ILE A CA 1
ATOM 1955 C C . ILE A 1 254 ? 46.161 8.054 -34.618 1.00 19.56 254 ILE A C 1
ATOM 1956 O O . ILE A 1 254 ? 45.860 7.402 -35.639 1.00 18.56 254 ILE A O 1
ATOM 1961 N N . CYS A 1 255 ? 46.934 9.159 -34.695 1.00 16.77 255 CYS A N 1
ATOM 1962 C CA . CYS A 1 255 ? 47.454 9.625 -35.982 1.00 16.53 255 CYS A CA 1
ATOM 1963 C C . CYS A 1 255 ? 48.377 8.564 -36.587 1.00 19.93 255 CYS A C 1
ATOM 1964 O O . CYS A 1 255 ? 48.382 8.419 -37.806 1.00 21.85 255 CYS A O 1
ATOM 1967 N N . ILE A 1 256 ? 49.228 7.933 -35.786 1.00 20.78 256 ILE A N 1
ATOM 1968 C CA . ILE A 1 256 ? 50.106 6.896 -36.315 1.00 26.56 256 ILE A CA 1
ATOM 1969 C C . ILE A 1 256 ? 49.219 5.765 -36.880 1.00 30.24 256 ILE A C 1
ATOM 1970 O O . ILE A 1 256 ? 49.376 5.381 -38.031 1.00 31.86 256 ILE A O 1
ATOM 1975 N N . TRP A 1 257 ? 48.196 5.351 -36.127 1.00 32.36 257 TRP A N 1
ATOM 1976 C CA . TRP A 1 257 ? 47.305 4.256 -36.497 1.00 34.02 257 TRP A CA 1
ATOM 1977 C C . TRP A 1 257 ? 46.530 4.588 -37.778 1.00 36.48 257 TRP A C 1
ATOM 1978 O O . TRP A 1 257 ? 46.443 3.763 -38.694 1.00 33.73 257 TRP A O 1
ATOM 1989 N N . GLN A 1 258 ? 45.990 5.809 -37.866 1.00 28.79 258 GLN A N 1
ATOM 1990 C CA . GLN A 1 258 ? 45.168 6.233 -38.985 1.00 28.05 258 GLN A CA 1
ATOM 1991 C C . GLN A 1 258 ? 46.024 6.757 -40.137 1.00 26.51 258 GLN A C 1
ATOM 1992 O O . GLN A 1 258 ? 45.484 7.098 -41.174 1.00 29.68 258 GLN A O 1
ATOM 1998 N N . GLN A 1 259 ? 47.342 6.891 -39.968 1.00 26.14 259 GLN A N 1
ATOM 1999 C CA . GLN A 1 259 ? 48.151 7.566 -40.963 1.00 29.96 259 GLN A CA 1
ATOM 2000 C C . GLN A 1 259 ? 47.594 8.955 -41.346 1.00 25.82 259 GLN A C 1
ATOM 2001 O O . GLN A 1 259 ? 47.521 9.289 -42.509 1.00 24.34 259 GLN A O 1
ATOM 2007 N N . SER A 1 260 ? 47.232 9.792 -40.365 1.00 22.47 260 SER A N 1
ATOM 2008 C CA . SER A 1 260 ? 46.487 11.013 -40.608 1.00 20.46 260 SER A CA 1
ATOM 2009 C C . SER A 1 260 ? 47.354 12.075 -41.314 1.00 19.97 260 SER A C 1
ATOM 2010 O O . SER A 1 260 ? 48.512 12.345 -40.965 1.00 18.99 260 SER A O 1
ATOM 2013 N N . LEU A 1 261 ? 46.718 12.719 -42.273 1.00 20.38 261 LEU A N 1
ATOM 2014 C CA . LEU A 1 261 ? 47.201 13.879 -43.001 1.00 23.68 261 LEU A CA 1
ATOM 2015 C C . LEU A 1 261 ? 47.360 15.030 -42.009 1.00 19.54 261 LEU A C 1
ATOM 2016 O O . LEU A 1 261 ? 46.502 15.261 -41.150 1.00 18.24 261 LEU A O 1
ATOM 2021 N N . LEU A 1 262 ? 48.493 15.717 -42.110 1.00 17.38 262 LEU A N 1
ATOM 2022 C CA . LEU A 1 262 ? 48.741 16.870 -41.245 1.00 17.85 262 LEU A CA 1
ATOM 2023 C C . LEU A 1 262 ? 48.407 16.551 -39.783 1.00 14.27 262 LEU A C 1
ATOM 2024 O O . LEU A 1 262 ? 47.701 17.261 -39.068 1.00 13.83 262 LEU A O 1
ATOM 2029 N N . SER A 1 263 ? 49.026 15.453 -39.308 1.00 12.45 263 SER A N 1
ATOM 2030 C CA . SER A 1 263 ? 48.936 15.022 -37.939 1.00 12.63 263 SER A CA 1
ATOM 2031 C C . SER A 1 263 ? 49.292 16.147 -36.952 1.00 10.91 263 SER A C 1
ATOM 2032 O O . SER A 1 263 ? 48.779 16.161 -35.870 1.00 10.03 263 SER A O 1
ATOM 2035 N N . ILE A 1 264 ? 50.245 17.025 -37.310 1.00 9.68 264 ILE A N 1
ATOM 2036 C CA . ILE A 1 264 ? 50.649 18.059 -36.356 1.00 9.72 264 ILE A CA 1
ATOM 2037 C C . ILE A 1 264 ? 49.438 18.812 -35.794 1.00 8.76 264 ILE A C 1
ATOM 2038 O O . ILE A 1 264 ? 49.356 19.080 -34.576 1.00 8.70 264 ILE A O 1
ATOM 2043 N N . ARG A 1 265 ? 48.480 19.143 -36.648 1.00 9.02 265 ARG A N 1
ATOM 2044 C CA . ARG A 1 265 ? 47.352 19.929 -36.170 1.00 9.14 265 ARG A CA 1
ATOM 2045 C C . ARG A 1 265 ? 46.500 19.144 -35.151 1.00 9.01 265 ARG A C 1
ATOM 2046 O O . ARG A 1 265 ? 46.094 19.663 -34.080 1.00 8.28 265 ARG A O 1
ATOM 2054 N N . PHE A 1 266 ? 46.319 17.855 -35.423 1.00 8.93 266 PHE A N 1
ATOM 2055 C CA . PHE A 1 266 ? 45.552 17.042 -34.482 1.00 9.70 266 PHE A CA 1
ATOM 2056 C C . PHE A 1 266 ? 46.302 16.875 -33.174 1.00 8.28 266 PHE A C 1
ATOM 2057 O O . PHE A 1 266 ? 45.699 16.961 -32.098 1.00 8.16 266 PHE A O 1
ATOM 2065 N N . VAL A 1 267 ? 47.647 16.658 -33.225 1.00 8.12 267 VAL A N 1
ATOM 2066 C CA . VAL A 1 267 ? 48.414 16.415 -32.009 1.00 7.56 267 VAL A CA 1
ATOM 2067 C C . VAL A 1 267 ? 48.421 17.655 -31.108 1.00 7.05 267 VAL A C 1
ATOM 2068 O O . VAL A 1 267 ? 48.173 17.573 -29.909 1.00 6.69 267 VAL A O 1
ATOM 2072 N N . LEU A 1 268 ? 48.671 18.845 -31.703 1.00 6.73 268 LEU A N 1
ATOM 2073 C CA . LEU A 1 268 ? 48.667 20.063 -30.906 1.00 6.54 268 LEU A CA 1
ATOM 2074 C C . LEU A 1 268 ? 47.293 20.256 -30.270 1.00 6.72 268 LEU A C 1
ATOM 2075 O O . LEU A 1 268 ? 47.166 20.648 -29.095 1.00 6.15 268 LEU A O 1
ATOM 2080 N N . ASN A 1 269 ? 46.206 20.067 -31.056 1.00 7.24 269 ASN A N 1
ATOM 2081 C CA . ASN A 1 269 ? 44.846 20.208 -30.532 1.00 8.32 269 ASN A CA 1
ATOM 2082 C C . ASN A 1 269 ? 44.562 19.180 -29.419 1.00 7.89 269 ASN A C 1
ATOM 2083 O O . ASN A 1 269 ? 43.846 19.469 -28.464 1.00 7.71 269 ASN A O 1
ATOM 2088 N N . GLY A 1 270 ? 45.172 18.009 -29.524 1.00 7.53 270 GLY A N 1
ATOM 2089 C CA . GLY A 1 270 ? 45.045 17.005 -28.456 1.00 7.49 270 GLY A CA 1
ATOM 2090 C C . GLY A 1 270 ? 45.615 17.458 -27.122 1.00 7.26 270 GLY A C 1
ATOM 2091 O O . GLY A 1 270 ? 45.038 17.252 -26.032 1.00 7.57 270 GLY A O 1
ATOM 2092 N N . VAL A 1 271 ? 46.793 18.082 -27.192 1.00 6.75 271 VAL A N 1
ATOM 2093 C CA . VAL A 1 271 ? 47.423 18.658 -26.006 1.00 6.37 271 VAL A CA 1
ATOM 2094 C C . VAL A 1 271 ? 46.489 19.685 -25.401 1.00 6.34 271 VAL A C 1
ATOM 2095 O O . VAL A 1 271 ? 46.177 19.660 -24.210 1.00 6.36 271 VAL A O 1
ATOM 2099 N N . LEU A 1 272 ? 45.961 20.615 -26.227 1.00 6.08 272 LEU A N 1
ATOM 2100 C CA . LEU A 1 272 ? 45.114 21.679 -25.690 1.00 6.08 272 LEU A CA 1
ATOM 2101 C C . LEU A 1 272 ? 43.824 21.103 -25.087 1.00 6.50 272 LEU A C 1
ATOM 2102 O O . LEU A 1 272 ? 43.363 21.542 -24.057 1.00 6.42 272 LEU A O 1
ATOM 2107 N N . ALA A 1 273 ? 43.225 20.117 -25.761 1.00 7.03 273 ALA A N 1
ATOM 2108 C CA . ALA A 1 273 ? 42.000 19.482 -25.255 1.00 7.84 273 ALA A CA 1
ATOM 2109 C C . ALA A 1 273 ? 42.243 18.802 -23.931 1.00 7.85 273 ALA A C 1
ATOM 2110 O O . ALA A 1 273 ? 41.355 18.807 -23.054 1.00 8.73 273 ALA A O 1
ATOM 2112 N N . GLY A 1 274 ? 43.363 18.100 -23.812 1.00 8.18 274 GLY A N 1
ATOM 2113 C CA . GLY A 1 274 ? 43.741 17.501 -22.543 1.00 8.58 274 GLY A CA 1
ATOM 2114 C C . GLY A 1 274 ? 43.819 18.514 -21.398 1.00 8.76 274 GLY A C 1
ATOM 2115 O O . GLY A 1 274 ? 43.339 18.272 -20.290 1.00 8.31 274 GLY A O 1
ATOM 2116 N N . LEU A 1 275 ? 44.445 19.670 -21.692 1.00 7.96 275 LEU A N 1
ATOM 2117 C CA . LEU A 1 275 ? 44.540 20.741 -20.714 1.00 8.18 275 LEU A CA 1
ATOM 2118 C C . LEU A 1 275 ? 43.169 21.301 -20.354 1.00 8.19 275 LEU A C 1
ATOM 2119 O O . LEU A 1 275 ? 42.839 21.503 -19.166 1.00 8.65 275 LEU A O 1
ATOM 2124 N N . VAL A 1 276 ? 42.331 21.574 -21.356 1.00 8.55 276 VAL A N 1
ATOM 2125 C CA . VAL A 1 276 ? 40.984 22.047 -21.044 1.00 9.19 276 VAL A CA 1
ATOM 2126 C C . VAL A 1 276 ? 40.216 21.071 -20.128 1.00 10.08 276 VAL A C 1
ATOM 2127 O O . VAL A 1 276 ? 39.611 21.487 -19.130 1.00 10.90 276 VAL A O 1
ATOM 2131 N N . ALA A 1 277 ? 40.320 19.774 -20.392 1.00 10.63 277 ALA A N 1
ATOM 2132 C CA . ALA A 1 277 ? 39.510 18.812 -19.620 1.00 11.57 277 ALA A CA 1
ATOM 2133 C C . ALA A 1 277 ? 39.929 18.771 -18.155 1.00 12.22 277 ALA A C 1
ATOM 2134 O O . ALA A 1 277 ? 39.070 18.706 -17.255 1.00 13.36 277 ALA A O 1
ATOM 2136 N N . ILE A 1 278 ? 41.230 18.907 -17.853 1.00 11.88 278 ILE A N 1
ATOM 2137 C CA . ILE A 1 278 ? 41.657 18.829 -16.470 1.00 12.17 278 ILE A CA 1
ATOM 2138 C C . ILE A 1 278 ? 41.414 20.148 -15.731 1.00 12.01 278 ILE A C 1
ATOM 2139 O O . ILE A 1 278 ? 41.566 20.209 -14.505 1.00 12.10 278 ILE A O 1
ATOM 2144 N N A THR A 1 279 ? 40.982 21.172 -16.462 0.50 11.40 279 THR A N 1
ATOM 2145 N N B THR A 1 279 ? 41.004 21.229 -16.432 0.50 12.69 279 THR A N 1
ATOM 2146 C CA A THR A 1 279 ? 40.787 22.483 -15.885 0.50 10.63 279 THR A CA 1
ATOM 2147 C CA B THR A 1 279 ? 40.822 22.515 -15.765 0.50 12.89 279 THR A CA 1
ATOM 2148 C C A THR A 1 279 ? 39.672 22.437 -14.836 0.50 11.58 279 THR A C 1
ATOM 2149 C C B THR A 1 279 ? 39.655 22.447 -14.786 0.50 12.76 279 THR A C 1
ATOM 2150 O O A THR A 1 279 ? 39.656 23.240 -13.917 0.50 11.29 279 THR A O 1
ATOM 2151 O O B THR A 1 279 ? 39.562 23.288 -13.904 0.50 12.33 279 THR A O 1
ATOM 2158 N N . ALA A 1 280 ? 38.717 21.526 -15.028 1.00 12.26 280 ALA A N 1
ATOM 2159 C CA . ALA A 1 280 ? 37.576 21.425 -14.112 1.00 12.51 280 ALA A CA 1
ATOM 2160 C C . ALA A 1 280 ? 37.954 20.783 -12.799 1.00 12.92 280 ALA A C 1
ATOM 2161 O O . ALA A 1 280 ? 37.251 21.030 -11.804 1.00 14.58 280 ALA A O 1
ATOM 2163 N N . SER A 1 281 ? 39.008 19.946 -12.778 1.00 13.13 281 SER A N 1
ATOM 2164 C CA . SER A 1 281 ? 39.189 18.997 -11.690 1.00 14.53 281 SER A CA 1
ATOM 2165 C C . SER A 1 281 ? 40.633 18.820 -11.242 1.00 16.23 281 SER A C 1
ATOM 2166 O O . SER A 1 281 ? 40.935 17.874 -10.510 1.00 15.81 281 SER A O 1
ATOM 2169 N N . ALA A 1 282 ? 41.537 19.745 -11.630 1.00 14.90 282 ALA A N 1
ATOM 2170 C CA . ALA A 1 282 ? 42.953 19.487 -11.417 1.00 14.60 282 ALA A CA 1
ATOM 2171 C C . ALA A 1 282 ? 43.271 19.287 -9.932 1.00 14.34 282 ALA A C 1
ATOM 2172 O O . ALA A 1 282 ? 44.286 18.651 -9.597 1.00 14.14 282 ALA A O 1
ATOM 2174 N N . ASN A 1 283 ? 42.482 19.941 -9.085 1.00 14.44 283 ASN A N 1
ATOM 2175 C CA . ASN A 1 283 ? 42.722 19.929 -7.647 1.00 15.39 283 ASN A CA 1
ATOM 2176 C C . ASN A 1 283 ? 42.101 18.700 -6.950 1.00 16.17 283 ASN A C 1
ATOM 2177 O O . ASN A 1 283 ? 42.376 18.497 -5.770 1.00 17.04 283 ASN A O 1
ATOM 2182 N N . SER A 1 284 ? 41.334 17.873 -7.646 1.00 16.37 284 SER A N 1
ATOM 2183 C CA . SER A 1 284 ? 40.471 16.899 -6.956 1.00 18.09 284 SER A CA 1
ATOM 2184 C C . SER A 1 284 ? 40.673 15.475 -7.486 1.00 18.44 284 SER A C 1
ATOM 2185 O O . SER A 1 284 ? 39.968 14.570 -7.057 1.00 17.57 284 SER A O 1
ATOM 2188 N N . ILE A 1 285 ? 41.640 15.259 -8.414 1.00 16.59 285 ILE A N 1
ATOM 2189 C CA . ILE A 1 285 ? 41.856 13.956 -9.035 1.00 15.57 285 ILE A CA 1
ATOM 2190 C C . ILE A 1 285 ? 43.286 13.501 -8.787 1.00 16.81 285 ILE A C 1
ATOM 2191 O O . ILE A 1 285 ? 44.191 14.302 -8.509 1.00 16.47 285 ILE A O 1
ATOM 2196 N N . SER A 1 286 ? 43.495 12.208 -8.978 1.00 17.01 286 SER A N 1
ATOM 2197 C CA . SER A 1 286 ? 44.812 11.599 -8.903 1.00 17.76 286 SER A CA 1
ATOM 2198 C C . SER A 1 286 ? 45.573 11.833 -10.216 1.00 16.25 286 SER A C 1
ATOM 2199 O O . SER A 1 286 ? 44.976 12.129 -11.233 1.00 16.34 286 SER A O 1
ATOM 2202 N N . SER A 1 287 ? 46.865 11.515 -10.223 1.00 17.25 287 SER A N 1
ATOM 2203 C CA . SER A 1 287 ? 47.679 11.603 -11.434 1.00 18.20 287 SER A CA 1
ATOM 2204 C C . SER A 1 287 ? 47.202 10.630 -12.517 1.00 18.84 287 SER A C 1
ATOM 2205 O O . SER A 1 287 ? 47.112 10.987 -13.689 1.00 15.93 287 SER A O 1
ATOM 2208 N N . ILE A 1 288 ? 46.786 9.401 -12.130 1.00 17.02 288 ILE A N 1
ATOM 2209 C CA . ILE A 1 288 ? 46.273 8.435 -13.078 1.00 18.52 288 ILE A CA 1
ATOM 2210 C C . ILE A 1 288 ? 44.990 8.947 -13.722 1.00 16.52 288 ILE A C 1
ATOM 2211 O O . ILE A 1 288 ? 44.728 8.738 -14.919 1.00 17.03 288 ILE A O 1
ATOM 2216 N N . ASP A 1 289 ? 44.125 9.553 -12.924 1.00 15.76 289 ASP A N 1
ATOM 2217 C CA . ASP A 1 289 ? 42.884 10.026 -13.494 1.00 16.32 289 ASP A CA 1
ATOM 2218 C C . ASP A 1 289 ? 43.102 11.270 -14.367 1.00 14.88 289 ASP A C 1
ATOM 2219 O O . ASP A 1 289 ? 42.344 11.492 -15.291 1.00 15.08 289 ASP A O 1
ATOM 2224 N N . ALA A 1 290 ? 44.119 12.068 -14.040 1.00 15.14 290 ALA A N 1
ATOM 2225 C CA . ALA A 1 290 ? 44.493 13.189 -14.903 1.00 14.13 290 ALA A CA 1
ATOM 2226 C C . ALA A 1 290 ? 44.921 12.692 -16.264 1.00 12.84 290 ALA A C 1
ATOM 2227 O O . ALA A 1 290 ? 44.461 13.237 -17.278 1.00 13.17 290 ALA A O 1
ATOM 2229 N N . ALA A 1 291 ? 45.750 11.654 -16.284 1.00 12.78 291 ALA A N 1
ATOM 2230 C CA . ALA A 1 291 ? 46.213 11.003 -17.495 1.00 12.85 291 ALA A CA 1
ATOM 2231 C C . ALA A 1 291 ? 45.052 10.468 -18.304 1.00 13.49 291 ALA A C 1
ATOM 2232 O O . ALA A 1 291 ? 44.924 10.684 -19.505 1.00 13.02 291 ALA A O 1
ATOM 2234 N N . THR A 1 292 ? 44.107 9.796 -17.598 1.00 13.29 292 THR A N 1
ATOM 2235 C CA . THR A 1 292 ? 42.922 9.248 -18.221 1.00 13.64 292 THR A CA 1
ATOM 2236 C C . THR A 1 292 ? 42.016 10.322 -18.816 1.00 12.64 292 THR A C 1
ATOM 2237 O O . THR A 1 292 ? 41.562 10.192 -19.946 1.00 12.80 292 THR A O 1
ATOM 2241 N N . ILE A 1 293 ? 41.691 11.333 -18.026 1.00 12.32 293 ILE A N 1
ATOM 2242 C CA . ILE A 1 293 ? 40.754 12.367 -18.455 1.00 12.22 293 ILE A CA 1
ATOM 2243 C C . ILE A 1 293 ? 41.373 13.155 -19.632 1.00 11.28 293 ILE A C 1
ATOM 2244 O O . ILE A 1 293 ? 40.726 13.454 -20.623 1.00 11.09 293 ILE A O 1
ATOM 2249 N N . GLY A 1 294 ? 42.658 13.443 -19.517 1.00 11.03 294 GLY A N 1
ATOM 2250 C CA . GLY A 1 294 ? 43.332 14.188 -20.604 1.00 10.83 294 GLY A CA 1
ATOM 2251 C C . GLY A 1 294 ? 43.411 13.376 -21.882 1.00 10.74 294 GLY A C 1
ATOM 2252 O O . GLY A 1 294 ? 43.188 13.876 -23.004 1.00 10.83 294 GLY A O 1
ATOM 2253 N N . GLY A 1 295 ? 43.770 12.106 -21.731 1.00 11.40 295 GLY A N 1
ATOM 2254 C CA . GLY A 1 295 ? 43.912 11.256 -22.894 1.00 11.77 295 GLY A CA 1
ATOM 2255 C C . GLY A 1 295 ? 42.593 11.099 -23.611 1.00 12.37 295 GLY A C 1
ATOM 2256 O O . GLY A 1 295 ? 42.527 11.108 -24.844 1.00 12.49 295 GLY A O 1
ATOM 2257 N N . ILE A 1 296 ? 41.519 10.882 -22.832 1.00 13.06 296 ILE A N 1
ATOM 2258 C CA . ILE A 1 296 ? 40.202 10.749 -23.432 1.00 12.96 296 ILE A CA 1
ATOM 2259 C C . ILE A 1 296 ? 39.851 12.050 -24.160 1.00 13.05 296 ILE A C 1
ATOM 2260 O O . ILE A 1 296 ? 39.261 12.015 -25.223 1.00 13.21 296 ILE A O 1
ATOM 2265 N N . SER A 1 297 ? 40.111 13.192 -23.508 1.00 11.78 297 SER A N 1
ATOM 2266 C CA . SER A 1 297 ? 39.842 14.505 -24.086 1.00 11.38 297 SER A CA 1
ATOM 2267 C C . SER A 1 297 ? 40.531 14.653 -25.437 1.00 10.75 297 SER A C 1
ATOM 2268 O O . SER A 1 297 ? 39.942 15.162 -26.380 1.00 11.57 297 SER A O 1
ATOM 2271 N N . GLY A 1 298 ? 41.792 14.227 -25.519 1.00 10.83 298 GLY A N 1
ATOM 2272 C CA . GLY A 1 298 ? 42.514 14.228 -26.777 1.00 10.98 298 GLY A CA 1
ATOM 2273 C C . GLY A 1 298 ? 41.795 13.447 -27.867 1.00 11.85 298 GLY A C 1
ATOM 2274 O O . GLY A 1 298 ? 41.590 13.920 -28.993 1.00 11.24 298 GLY A O 1
ATOM 2275 N N . ALA A 1 299 ? 41.429 12.192 -27.520 1.00 12.65 299 ALA A N 1
ATOM 2276 C CA . ALA A 1 299 ? 40.724 11.343 -28.474 1.00 13.40 299 ALA A CA 1
ATOM 2277 C C . ALA A 1 299 ? 39.443 12.040 -28.930 1.00 13.01 299 ALA A C 1
ATOM 2278 O O . ALA A 1 299 ? 39.077 11.963 -30.108 1.00 14.36 299 ALA A O 1
ATOM 2280 N N . LEU A 1 300 ? 38.686 12.603 -27.975 1.00 12.71 300 LEU A N 1
ATOM 2281 C CA . LEU A 1 300 ? 37.439 13.250 -28.310 1.00 12.80 300 LEU A CA 1
ATOM 2282 C C . LEU A 1 300 ? 37.672 14.398 -29.299 1.00 12.37 300 LEU A C 1
ATOM 2283 O O . LEU A 1 300 ? 36.867 14.648 -30.232 1.00 13.10 300 LEU A O 1
ATOM 2288 N N . SER A 1 301 ? 38.740 15.169 -29.057 1.00 12.34 301 SER A N 1
ATOM 2289 C CA . SER A 1 301 ? 39.031 16.286 -29.949 1.00 11.41 301 SER A CA 1
ATOM 2290 C C . SER A 1 301 ? 39.269 15.796 -31.359 1.00 11.42 301 SER A C 1
ATOM 2291 O O . SER A 1 301 ? 38.860 16.468 -32.297 1.00 12.20 301 SER A O 1
ATOM 2294 N N . PHE A 1 302 ? 39.970 14.673 -31.520 1.00 11.78 302 PHE A N 1
ATOM 2295 C CA . PHE A 1 302 ? 40.255 14.099 -32.829 1.00 12.49 302 PHE A CA 1
ATOM 2296 C C . PHE A 1 302 ? 38.935 13.748 -33.538 1.00 13.55 302 PHE A C 1
ATOM 2297 O O . PHE A 1 302 ? 38.655 14.172 -34.657 1.00 13.07 302 PHE A O 1
ATOM 2305 N N . PHE A 1 303 ? 38.081 12.989 -32.856 1.00 14.68 303 PHE A N 1
ATOM 2306 C CA . PHE A 1 303 ? 36.824 12.542 -33.480 1.00 16.73 303 PHE A CA 1
ATOM 2307 C C . PHE A 1 303 ? 35.866 13.718 -33.688 1.00 14.75 303 PHE A C 1
ATOM 2308 O O . PHE A 1 303 ? 35.207 13.833 -34.723 1.00 14.63 303 PHE A O 1
ATOM 2316 N N . ALA A 1 304 ? 35.863 14.677 -32.758 1.00 14.12 304 ALA A N 1
ATOM 2317 C CA . ALA A 1 304 ? 35.007 15.842 -32.911 1.00 13.93 304 ALA A CA 1
ATOM 2318 C C . ALA A 1 304 ? 35.422 16.701 -34.093 1.00 13.92 304 ALA A C 1
ATOM 2319 O O . ALA A 1 304 ? 34.561 17.313 -34.735 1.00 14.53 304 ALA A O 1
ATOM 2321 N N . THR A 1 305 ? 36.737 16.762 -34.391 1.00 13.05 305 THR A N 1
ATOM 2322 C CA . THR A 1 305 ? 37.178 17.519 -35.553 1.00 12.88 305 THR A CA 1
ATOM 2323 C C . THR A 1 305 ? 36.561 16.935 -36.830 1.00 14.23 305 THR A C 1
ATOM 2324 O O . THR A 1 305 ? 36.048 17.654 -37.695 1.00 14.26 305 THR A O 1
ATOM 2328 N N . ILE A 1 306 ? 36.680 15.616 -36.928 1.00 15.90 306 ILE A N 1
ATOM 2329 C CA . ILE A 1 306 ? 36.192 14.884 -38.084 1.00 18.29 306 ILE A CA 1
ATOM 2330 C C . ILE A 1 306 ? 34.677 15.060 -38.192 1.00 18.55 306 ILE A C 1
ATOM 2331 O O . ILE A 1 306 ? 34.169 15.339 -39.281 1.00 20.90 306 ILE A O 1
ATOM 2336 N N A LEU A 1 307 ? 33.967 14.960 -37.061 0.50 19.76 307 LEU A N 1
ATOM 2337 N N B LEU A 1 307 ? 33.964 14.964 -37.068 0.50 19.29 307 LEU A N 1
ATOM 2338 C CA A LEU A 1 307 ? 32.503 15.086 -37.019 0.50 21.49 307 LEU A CA 1
ATOM 2339 C CA B LEU A 1 307 ? 32.503 15.085 -37.079 0.50 20.53 307 LEU A CA 1
ATOM 2340 C C A LEU A 1 307 ? 32.033 16.471 -37.482 0.50 21.32 307 LEU A C 1
ATOM 2341 C C B LEU A 1 307 ? 32.045 16.479 -37.523 0.50 20.86 307 LEU A C 1
ATOM 2342 O O A LEU A 1 307 ? 31.059 16.601 -38.238 0.50 20.41 307 LEU A O 1
ATOM 2343 O O B LEU A 1 307 ? 31.086 16.621 -38.297 0.50 20.01 307 LEU A O 1
ATOM 2352 N N . LEU A 1 308 ? 32.728 17.538 -37.064 1.00 20.18 308 LEU A N 1
ATOM 2353 C CA . LEU A 1 308 ? 32.322 18.880 -37.481 1.00 19.78 308 LEU A CA 1
ATOM 2354 C C . LEU A 1 308 ? 32.377 19.040 -38.993 1.00 19.71 308 LEU A C 1
ATOM 2355 O O . LEU A 1 308 ? 31.575 19.774 -39.573 1.00 21.15 308 LEU A O 1
ATOM 2360 N N . GLU A 1 309 ? 33.389 18.451 -39.612 1.00 20.77 309 GLU A N 1
ATOM 2361 C CA . GLU A 1 309 ? 33.535 18.468 -41.052 1.00 25.89 309 GLU A CA 1
ATOM 2362 C C . GLU A 1 309 ? 32.360 17.765 -41.725 1.00 25.75 309 GLU A C 1
ATOM 2363 O O . GLU A 1 309 ? 31.841 18.278 -42.708 1.00 25.22 309 GLU A O 1
ATOM 2369 N N . LYS A 1 310 ? 31.948 16.619 -41.167 1.00 26.60 310 LYS A N 1
ATOM 2370 C CA . LYS A 1 310 ? 30.808 15.888 -41.714 1.00 28.89 310 LYS A CA 1
ATOM 2371 C C . LYS A 1 310 ? 29.544 16.731 -41.586 1.00 27.86 310 LYS A C 1
ATOM 2372 O O . LYS A 1 310 ? 28.620 16.608 -42.401 1.00 28.99 310 LYS A O 1
ATOM 2378 N N . CYS A 1 311 ? 29.469 17.580 -40.566 1.00 24.21 311 CYS A N 1
ATOM 2379 C CA . CYS A 1 311 ? 28.317 18.451 -40.394 1.00 24.60 311 CYS A CA 1
ATOM 2380 C C . CYS A 1 311 ? 28.407 19.727 -41.226 1.00 22.71 311 CYS A C 1
ATOM 2381 O O . CYS A 1 311 ? 27.534 20.581 -41.072 1.00 22.45 311 CYS A O 1
ATOM 2384 N N . LYS A 1 312 ? 29.495 19.908 -42.003 1.00 24.01 312 LYS A N 1
ATOM 2385 C CA . LYS A 1 312 ? 29.736 21.110 -42.809 1.00 25.58 312 LYS A CA 1
ATOM 2386 C C . LYS A 1 312 ? 29.763 22.374 -41.932 1.00 22.39 312 LYS A C 1
ATOM 2387 O O . LYS A 1 312 ? 29.261 23.434 -42.300 1.00 21.30 312 LYS A O 1
ATOM 2393 N N . ILE A 1 313 ? 30.389 22.256 -40.758 1.00 19.38 313 ILE A N 1
ATOM 2394 C CA . ILE A 1 313 ? 30.634 23.399 -39.899 1.00 17.91 313 ILE A CA 1
ATOM 2395 C C . ILE A 1 313 ? 32.152 23.680 -39.930 1.00 16.53 313 ILE A C 1
ATOM 2396 O O . ILE A 1 313 ? 32.942 22.744 -39.729 1.00 15.31 313 ILE A O 1
ATOM 2401 N N . ASP A 1 314 ? 32.517 24.936 -40.213 1.00 14.11 314 ASP A N 1
ATOM 2402 C CA . ASP A 1 314 ? 33.910 25.274 -40.484 1.00 14.23 314 ASP A CA 1
ATOM 2403 C C . ASP A 1 314 ? 34.475 26.028 -39.271 1.00 13.20 314 ASP A C 1
ATOM 2404 O O . ASP A 1 314 ? 34.256 27.221 -39.094 1.00 13.28 314 ASP A O 1
ATOM 2409 N N . ASP A 1 315 ? 35.203 25.281 -38.446 1.00 12.79 315 ASP A N 1
ATOM 2410 C CA . ASP A 1 315 ? 35.866 25.814 -37.279 1.00 12.05 315 ASP A CA 1
ATOM 2411 C C . ASP A 1 315 ? 37.368 25.760 -37.519 1.00 11.20 315 ASP A C 1
ATOM 2412 O O . ASP A 1 315 ? 37.965 24.692 -37.524 1.00 11.78 315 ASP A O 1
ATOM 2417 N N . VAL A 1 316 ? 37.970 26.909 -37.810 1.00 10.76 316 VAL A N 1
ATOM 2418 C CA . VAL A 1 316 ? 39.281 26.961 -38.456 1.00 10.06 316 VAL A CA 1
ATOM 2419 C C . VAL A 1 316 ? 40.362 26.255 -37.630 1.00 9.42 316 VAL A C 1
ATOM 2420 O O . VAL A 1 316 ? 41.106 25.432 -38.173 1.00 8.88 316 VAL A O 1
ATOM 2424 N N . VAL A 1 317 ? 40.499 26.622 -36.372 1.00 9.04 317 VAL A N 1
ATOM 2425 C CA . VAL A 1 317 ? 41.514 26.010 -35.514 1.00 9.47 317 VAL A CA 1
ATOM 2426 C C . VAL A 1 317 ? 41.000 24.884 -34.617 1.00 9.80 317 VAL A C 1
ATOM 2427 O O . VAL A 1 317 ? 41.747 24.379 -33.767 1.00 10.70 317 VAL A O 1
ATOM 2431 N N . SER A 1 318 ? 39.731 24.497 -34.727 1.00 9.50 318 SER A N 1
ATOM 2432 C CA . SER A 1 318 ? 39.145 23.479 -33.887 1.00 9.67 318 SER A CA 1
ATOM 2433 C C . SER A 1 318 ? 38.926 23.958 -32.459 1.00 9.70 318 SER A C 1
ATOM 2434 O O . SER A 1 318 ? 39.184 23.229 -31.488 1.00 9.81 318 SER A O 1
ATOM 2437 N N . VAL A 1 319 ? 38.303 25.132 -32.354 1.00 9.59 319 VAL A N 1
ATOM 2438 C CA . VAL A 1 319 ? 37.894 25.656 -31.068 1.00 10.42 319 VAL A CA 1
ATOM 2439 C C . VAL A 1 319 ? 36.877 24.720 -30.422 1.00 11.02 319 VAL A C 1
ATOM 2440 O O . VAL A 1 319 ? 36.964 24.422 -29.221 1.00 10.85 319 VAL A O 1
ATOM 2444 N N . VAL A 1 320 ? 35.889 24.278 -31.187 1.00 11.44 320 VAL A N 1
ATOM 2445 C CA . VAL A 1 320 ? 34.816 23.510 -30.569 1.00 12.00 320 VAL A CA 1
ATOM 2446 C C . VAL A 1 320 ? 35.341 22.161 -30.120 1.00 11.90 320 VAL A C 1
ATOM 2447 O O . VAL A 1 320 ? 35.142 21.818 -28.967 1.00 13.31 320 VAL A O 1
ATOM 2451 N N . PRO A 1 321 ? 36.072 21.379 -30.928 1.00 11.48 321 PRO A N 1
ATOM 2452 C CA . PRO A 1 321 ? 36.702 20.149 -30.433 1.00 12.01 321 PRO A CA 1
ATOM 2453 C C . PRO A 1 321 ? 37.569 20.297 -29.197 1.00 12.09 321 PRO A C 1
ATOM 2454 O O . PRO A 1 321 ? 37.571 19.438 -28.323 1.00 14.42 321 PRO A O 1
ATOM 2458 N N . VAL A 1 322 ? 38.293 21.420 -29.075 1.00 10.53 322 VAL A N 1
ATOM 2459 C CA . VAL A 1 322 ? 39.232 21.597 -27.979 1.00 9.60 322 VAL A CA 1
ATOM 2460 C C . VAL A 1 322 ? 38.559 22.188 -26.749 1.00 9.63 322 VAL A C 1
ATOM 2461 O O . VAL A 1 322 ? 38.567 21.550 -25.669 1.00 10.56 322 VAL A O 1
ATOM 2465 N N . HIS A 1 323 ? 38.016 23.401 -26.890 1.00 9.12 323 HIS A N 1
ATOM 2466 C CA . HIS A 1 323 ? 37.524 24.143 -25.747 1.00 9.36 323 HIS A CA 1
ATOM 2467 C C . HIS A 1 323 ? 36.105 23.725 -25.336 1.00 10.31 323 HIS A C 1
ATOM 2468 O O . HIS A 1 323 ? 35.816 23.712 -24.138 1.00 11.12 323 HIS A O 1
ATOM 2475 N N . LEU A 1 324 ? 35.236 23.422 -26.308 1.00 10.87 324 LEU A N 1
ATOM 2476 C CA . LEU A 1 324 ? 33.829 23.074 -25.968 1.00 11.87 324 LEU A CA 1
ATOM 2477 C C . LEU A 1 324 ? 33.688 21.593 -25.633 1.00 12.37 324 LEU A C 1
ATOM 2478 O O . LEU A 1 324 ? 33.289 21.254 -24.510 1.00 13.94 324 LEU A O 1
ATOM 2483 N N . ILE A 1 325 ? 34.107 20.694 -26.533 1.00 12.72 325 ILE A N 1
ATOM 2484 C CA . ILE A 1 325 ? 34.032 19.266 -26.243 1.00 13.57 325 ILE A CA 1
ATOM 2485 C C . ILE A 1 325 ? 34.940 18.911 -25.064 1.00 13.41 325 ILE A C 1
ATOM 2486 O O . ILE A 1 325 ? 34.546 18.194 -24.125 1.00 12.93 325 ILE A O 1
ATOM 2491 N N . GLY A 1 326 ? 36.189 19.443 -25.043 1.00 11.53 326 GLY A N 1
ATOM 2492 C CA . GLY A 1 326 ? 37.055 19.280 -23.898 1.00 11.31 326 GLY A CA 1
ATOM 2493 C C . GLY A 1 326 ? 36.482 19.824 -22.588 1.00 11.62 326 GLY A C 1
ATOM 2494 O O . GLY A 1 326 ? 36.653 19.223 -21.503 1.00 12.73 326 GLY A O 1
ATOM 2495 N N . GLY A 1 327 ? 35.830 20.974 -22.662 1.00 10.87 327 GLY A N 1
ATOM 2496 C CA . GLY A 1 327 ? 35.315 21.619 -21.488 1.00 11.44 327 GLY A CA 1
ATOM 2497 C C . GLY A 1 327 ? 34.099 20.846 -20.910 1.00 11.96 327 GLY A C 1
ATOM 2498 O O . GLY A 1 327 ? 34.021 20.675 -19.699 1.00 12.79 327 GLY A O 1
ATOM 2499 N N . ILE A 1 328 ? 33.206 20.399 -21.782 1.00 12.57 328 ILE A N 1
ATOM 2500 C CA . ILE A 1 328 ? 32.059 19.580 -21.394 1.00 13.25 328 ILE A CA 1
ATOM 2501 C C . ILE A 1 328 ? 32.556 18.259 -20.799 1.00 13.60 328 ILE A C 1
ATOM 2502 O O . ILE A 1 328 ? 32.156 17.893 -19.709 1.00 14.26 328 ILE A O 1
ATOM 2507 N N . TRP A 1 329 ? 33.413 17.547 -21.524 1.00 13.33 329 TRP A N 1
ATOM 2508 C CA . TRP A 1 329 ? 33.976 16.317 -21.029 1.00 14.05 329 TRP A CA 1
ATOM 2509 C C . TRP A 1 329 ? 34.612 16.525 -19.654 1.00 14.17 329 TRP A C 1
ATOM 2510 O O . TRP A 1 329 ? 34.311 15.817 -18.684 1.00 14.32 329 TRP A O 1
ATOM 2521 N N . GLY A 1 330 ? 35.451 17.563 -19.509 1.00 12.83 330 GLY A N 1
ATOM 2522 C CA . GLY A 1 330 ? 36.104 17.769 -18.244 1.00 12.65 330 GLY A CA 1
ATOM 2523 C C . GLY A 1 330 ? 35.108 18.044 -17.113 1.00 13.19 330 GLY A C 1
ATOM 2524 O O . GLY A 1 330 ? 35.322 17.619 -15.979 1.00 13.61 330 GLY A O 1
ATOM 2525 N N . THR A 1 331 ? 34.085 18.821 -17.419 1.00 13.54 331 THR A N 1
ATOM 2526 C CA . THR A 1 331 ? 33.121 19.222 -16.404 1.00 14.27 331 THR A CA 1
ATOM 2527 C C . THR A 1 331 ? 32.312 18.012 -15.890 1.00 15.29 331 THR A C 1
ATOM 2528 O O . THR A 1 331 ? 32.005 17.956 -14.681 1.00 15.44 331 THR A O 1
ATOM 2532 N N . LEU A 1 332 ? 31.957 17.097 -16.804 1.00 16.18 332 LEU A N 1
ATOM 2533 C CA . LEU A 1 332 ? 31.223 15.887 -16.428 1.00 18.01 332 LEU A CA 1
ATOM 2534 C C . LEU A 1 332 ? 32.170 14.873 -15.778 1.00 19.33 332 LEU A C 1
ATOM 2535 O O . LEU A 1 332 ? 31.810 14.206 -14.777 1.00 21.14 332 LEU A O 1
ATOM 2540 N N . ALA A 1 333 ? 33.394 14.772 -16.301 1.00 17.34 333 ALA A N 1
ATOM 2541 C CA . ALA A 1 333 ? 34.381 13.833 -15.795 1.00 18.39 333 ALA A CA 1
ATOM 2542 C C . ALA A 1 333 ? 34.661 14.051 -14.315 1.00 18.63 333 ALA A C 1
ATOM 2543 O O . ALA A 1 333 ? 35.003 13.102 -13.585 1.00 21.40 333 ALA A O 1
ATOM 2545 N N . LEU A 1 334 ? 34.537 15.292 -13.874 1.00 18.20 334 LEU A N 1
ATOM 2546 C CA . LEU A 1 334 ? 34.763 15.619 -12.487 1.00 19.26 334 LEU A CA 1
ATOM 2547 C C . LEU A 1 334 ? 33.897 14.705 -11.587 1.00 19.72 334 LEU A C 1
ATOM 2548 O O . LEU A 1 334 ? 34.392 14.236 -10.576 1.00 19.09 334 LEU A O 1
ATOM 2553 N N . ALA A 1 335 ? 32.659 14.423 -12.001 1.00 20.83 335 ALA A N 1
ATOM 2554 C CA . ALA A 1 335 ? 31.730 13.634 -11.175 1.00 22.03 335 ALA A CA 1
ATOM 2555 C C . ALA A 1 335 ? 32.139 12.157 -11.149 1.00 23.51 335 ALA A C 1
ATOM 2556 O O . ALA A 1 335 ? 31.894 11.442 -10.173 1.00 24.18 335 ALA A O 1
ATOM 2558 N N . ILE A 1 336 ? 32.752 11.704 -12.230 1.00 22.96 336 ILE A N 1
ATOM 2559 C CA . ILE A 1 336 ? 33.164 10.322 -12.368 1.00 24.31 336 ILE A CA 1
ATOM 2560 C C . ILE A 1 336 ? 34.429 10.083 -11.561 1.00 23.79 336 ILE A C 1
ATOM 2561 O O . ILE A 1 336 ? 34.576 9.029 -10.959 1.00 23.33 336 ILE A O 1
ATOM 2566 N N . PHE A 1 337 ? 35.391 11.017 -11.593 1.00 19.59 337 PHE A N 1
ATOM 2567 C CA . PHE A 1 337 ? 36.719 10.699 -11.139 1.00 18.24 337 PHE A CA 1
ATOM 2568 C C . PHE A 1 337 ? 37.088 11.411 -9.858 1.00 17.01 337 PHE A C 1
ATOM 2569 O O . PHE A 1 337 ? 38.014 10.990 -9.202 1.00 18.76 337 PHE A O 1
ATOM 2577 N N . ALA A 1 338 ? 36.550 12.562 -9.563 1.00 16.84 338 ALA A N 1
ATOM 2578 C CA . ALA A 1 338 ? 37.108 13.324 -8.459 1.00 18.59 338 ALA A CA 1
ATOM 2579 C C . ALA A 1 338 ? 36.878 12.650 -7.104 1.00 21.43 338 ALA A C 1
ATOM 2580 O O . ALA A 1 338 ? 35.937 11.880 -6.945 1.00 21.56 338 ALA A O 1
ATOM 2582 N N . ASP A 1 339 ? 37.750 12.966 -6.145 1.00 22.13 339 ASP A N 1
ATOM 2583 C CA . ASP A 1 339 ? 37.586 12.519 -4.766 1.00 25.14 339 ASP A CA 1
ATOM 2584 C C . ASP A 1 339 ? 36.310 13.158 -4.215 1.00 23.60 339 ASP A C 1
ATOM 2585 O O . ASP A 1 339 ? 36.138 14.381 -4.211 1.00 21.90 339 ASP A O 1
ATOM 2590 N N . GLY A 1 340 ? 35.390 12.317 -3.690 1.00 25.82 340 GLY A N 1
ATOM 2591 C CA . GLY A 1 340 ? 34.075 12.786 -3.253 1.00 24.92 340 GLY A CA 1
ATOM 2592 C C . GLY A 1 340 ? 34.131 13.761 -2.081 1.00 24.83 340 GLY A C 1
ATOM 2593 O O . GLY A 1 340 ? 33.180 14.494 -1.824 1.00 25.51 340 GLY A O 1
ATOM 2594 N N . GLN A 1 341 ? 35.274 13.871 -1.411 1.00 25.91 341 GLN A N 1
ATOM 2595 C CA . GLN A 1 341 ? 35.367 14.862 -0.356 1.00 28.71 341 GLN A CA 1
ATOM 2596 C C . GLN A 1 341 ? 35.297 16.273 -0.920 1.00 29.83 341 GLN A C 1
ATOM 2597 O O . GLN A 1 341 ? 35.161 17.200 -0.122 1.00 28.98 341 GLN A O 1
ATOM 2603 N N . TYR A 1 342 ? 35.512 16.475 -2.256 1.00 25.32 342 TYR A N 1
ATOM 2604 C CA . TYR A 1 342 ? 35.381 17.811 -2.829 1.00 25.13 342 TYR A CA 1
ATOM 2605 C C . TYR A 1 342 ? 33.940 18.184 -3.162 1.00 25.66 342 TYR A C 1
ATOM 2606 O O . TYR A 1 342 ? 33.687 19.328 -3.584 1.00 26.98 342 TYR A O 1
ATOM 2615 N N . PHE A 1 343 ? 32.995 17.233 -3.016 1.00 25.29 343 PHE A N 1
ATOM 2616 C CA . PHE A 1 343 ? 31.590 17.468 -3.323 1.00 25.85 343 PHE A CA 1
ATOM 2617 C C . PHE A 1 343 ? 30.860 17.955 -2.065 1.00 28.96 343 PHE A C 1
ATOM 2618 O O . PHE A 1 343 ? 31.311 17.697 -0.972 1.00 29.81 343 PHE A O 1
ATOM 2626 N N . ILE A 1 344 ? 29.772 18.696 -2.206 1.00 32.62 344 ILE A N 1
ATOM 2627 C CA . ILE A 1 344 ? 28.822 18.886 -1.098 1.00 37.06 344 ILE A CA 1
ATOM 2628 C C . ILE A 1 344 ? 28.586 17.569 -0.328 1.00 35.99 344 ILE A C 1
ATOM 2629 O O . ILE A 1 344 ? 28.276 16.541 -0.940 1.00 33.42 344 ILE A O 1
ATOM 2634 N N . ALA A 1 345 ? 28.665 17.605 1.017 1.00 36.16 345 ALA A N 1
ATOM 2635 C CA . ALA A 1 345 ? 28.442 16.420 1.873 1.00 38.65 345 ALA A CA 1
ATOM 2636 C C . ALA A 1 345 ? 27.234 15.555 1.454 1.00 37.95 345 ALA A C 1
ATOM 2637 O O . ALA A 1 345 ? 27.268 14.312 1.468 1.00 39.76 345 ALA A O 1
ATOM 2639 N N . GLY A 1 346 ? 26.120 16.178 1.098 1.00 35.35 346 GLY A N 1
ATOM 2640 C CA . GLY A 1 346 ? 24.964 15.348 0.762 1.00 42.74 346 GLY A CA 1
ATOM 2641 C C . GLY A 1 346 ? 24.896 14.852 -0.689 1.00 45.29 346 GLY A C 1
ATOM 2642 O O . GLY A 1 346 ? 23.776 14.583 -1.145 1.00 43.08 346 GLY A O 1
ATOM 2643 N N . ASN A 1 347 ? 26.061 14.669 -1.387 1.00 39.62 347 ASN A N 1
ATOM 2644 C CA . ASN A 1 347 ? 26.068 14.306 -2.814 1.00 36.44 347 ASN A CA 1
ATOM 2645 C C . ASN A 1 347 ? 26.763 12.979 -3.128 1.00 30.86 347 ASN A C 1
ATOM 2646 O O . ASN A 1 347 ? 27.921 12.756 -2.823 1.00 34.55 347 ASN A O 1
ATOM 2651 N N . SER A 1 348 ? 26.037 12.090 -3.803 1.00 28.87 348 SER A N 1
ATOM 2652 C CA . SER A 1 348 ? 26.647 10.942 -4.432 1.00 27.42 348 SER A CA 1
ATOM 2653 C C . SER A 1 348 ? 27.322 11.408 -5.732 1.00 24.24 348 SER A C 1
ATOM 2654 O O . SER A 1 348 ? 27.114 12.550 -6.163 1.00 21.58 348 SER A O 1
ATOM 2657 N N . ARG A 1 349 ? 27.989 10.466 -6.408 1.00 25.15 349 ARG A N 1
ATOM 2658 C CA . ARG A 1 349 ? 28.545 10.766 -7.725 1.00 24.05 349 ARG A CA 1
ATOM 2659 C C . ARG A 1 349 ? 27.410 10.999 -8.705 1.00 23.30 349 ARG A C 1
ATOM 2660 O O . ARG A 1 349 ? 27.522 11.839 -9.581 1.00 23.75 349 ARG A O 1
ATOM 2668 N N . VAL A 1 350 ? 26.264 10.315 -8.521 1.00 21.84 350 VAL A N 1
ATOM 2669 C CA . VAL A 1 350 ? 25.133 10.588 -9.382 1.00 21.47 350 VAL A CA 1
ATOM 2670 C C . VAL A 1 350 ? 24.632 12.003 -9.135 1.00 20.11 350 VAL A C 1
ATOM 2671 O O . VAL A 1 350 ? 24.325 12.705 -10.099 1.00 19.27 350 VAL A O 1
ATOM 2675 N N . ASP A 1 351 ? 24.494 12.420 -7.862 1.00 18.99 351 ASP A N 1
ATOM 2676 C CA . ASP A 1 351 ? 24.019 13.778 -7.604 1.00 19.29 351 ASP A CA 1
ATOM 2677 C C . ASP A 1 351 ? 24.993 14.796 -8.264 1.00 18.59 351 ASP A C 1
ATOM 2678 O O . ASP A 1 351 ? 24.559 15.815 -8.809 1.00 17.91 351 ASP A O 1
ATOM 2683 N N . GLN A 1 352 ? 26.276 14.539 -8.080 1.00 19.63 352 GLN A N 1
ATOM 2684 C CA . GLN A 1 352 ? 27.322 15.436 -8.616 1.00 19.74 352 GLN A CA 1
ATOM 2685 C C . GLN A 1 352 ? 27.234 15.424 -10.136 1.00 19.78 352 GLN A C 1
ATOM 2686 O O . GLN A 1 352 ? 27.239 16.483 -10.757 1.00 20.43 352 GLN A O 1
ATOM 2692 N N . PHE A 1 353 ? 27.047 14.244 -10.743 1.00 20.22 353 PHE A N 1
ATOM 2693 C CA . PHE A 1 353 ? 26.903 14.201 -12.191 1.00 20.85 353 PHE A CA 1
ATOM 2694 C C . PHE A 1 353 ? 25.746 15.083 -12.627 1.00 20.87 353 PHE A C 1
ATOM 2695 O O . PHE A 1 353 ? 25.843 15.861 -13.585 1.00 20.76 353 PHE A O 1
ATOM 2703 N N . LEU A 1 354 ? 24.612 15.023 -11.906 1.00 20.03 354 LEU A N 1
ATOM 2704 C CA . LEU A 1 354 ? 23.438 15.773 -12.338 1.00 19.48 354 LEU A CA 1
ATOM 2705 C C . LEU A 1 354 ? 23.647 17.281 -12.255 1.00 18.74 354 LEU A C 1
ATOM 2706 O O . LEU A 1 354 ? 23.107 18.034 -13.080 1.00 19.34 354 LEU A O 1
ATOM 2711 N N . ILE A 1 355 ? 24.343 17.762 -11.232 1.00 18.94 355 ILE A N 1
ATOM 2712 C CA . ILE A 1 355 ? 24.529 19.210 -11.115 1.00 19.06 355 ILE A CA 1
ATOM 2713 C C . ILE A 1 355 ? 25.639 19.662 -12.096 1.00 17.64 355 ILE A C 1
ATOM 2714 O O . ILE A 1 355 ? 25.540 20.722 -12.680 1.00 16.55 355 ILE A O 1
ATOM 2719 N N . GLN A 1 356 ? 26.628 18.823 -12.350 1.00 18.24 356 GLN A N 1
ATOM 2720 C CA . GLN A 1 356 ? 27.610 19.158 -13.408 1.00 16.98 356 GLN A CA 1
ATOM 2721 C C . GLN A 1 356 ? 26.893 19.291 -14.750 1.00 17.55 356 GLN A C 1
ATOM 2722 O O . GLN A 1 356 ? 27.093 20.254 -15.511 1.00 17.99 356 GLN A O 1
ATOM 2728 N N . LEU A 1 357 ? 25.977 18.349 -15.045 1.00 18.38 357 LEU A N 1
ATOM 2729 C CA . LEU A 1 357 ? 25.198 18.363 -16.273 1.00 18.95 357 LEU A CA 1
ATOM 2730 C C . LEU A 1 357 ? 24.318 19.605 -16.332 1.00 19.28 357 LEU A C 1
ATOM 2731 O O . LEU A 1 357 ? 24.200 20.207 -17.383 1.00 19.20 357 LEU A O 1
ATOM 2736 N N . LEU A 1 358 ? 23.654 19.966 -15.222 1.00 21.56 358 LEU A N 1
ATOM 2737 C CA . LEU A 1 358 ? 22.816 21.156 -15.215 1.00 22.27 358 LEU A CA 1
ATOM 2738 C C . LEU A 1 358 ? 23.665 22.379 -15.591 1.00 20.38 358 LEU A C 1
ATOM 2739 O O . LEU A 1 358 ? 23.233 23.207 -16.383 1.00 19.94 358 LEU A O 1
ATOM 2744 N N . GLY A 1 359 ? 24.880 22.498 -15.025 1.00 20.40 359 GLY A N 1
ATOM 2745 C CA . GLY A 1 359 ? 25.794 23.595 -15.376 1.00 19.01 359 GLY A CA 1
ATOM 2746 C C . GLY A 1 359 ? 26.175 23.599 -16.860 1.00 17.88 359 GLY A C 1
ATOM 2747 O O . GLY A 1 359 ? 26.083 24.617 -17.549 1.00 17.93 359 GLY A O 1
ATOM 2748 N N . VAL A 1 360 ? 26.470 22.411 -17.397 1.00 17.37 360 VAL A N 1
ATOM 2749 C CA . VAL A 1 360 ? 26.777 22.265 -18.807 1.00 17.57 360 VAL A CA 1
ATOM 2750 C C . VAL A 1 360 ? 25.634 22.747 -19.697 1.00 18.28 360 VAL A C 1
ATOM 2751 O O . VAL A 1 360 ? 25.828 23.455 -20.695 1.00 16.06 360 VAL A O 1
ATOM 2755 N N . VAL A 1 361 ? 24.397 22.311 -19.367 1.00 18.26 361 VAL A N 1
ATOM 2756 C CA . VAL A 1 361 ? 23.230 22.675 -20.151 1.00 17.99 361 VAL A CA 1
ATOM 2757 C C . VAL A 1 361 ? 22.922 24.155 -19.984 1.00 16.59 361 VAL A C 1
ATOM 2758 O O . VAL A 1 361 ? 22.578 24.792 -20.946 1.00 17.26 361 VAL A O 1
ATOM 2762 N N . THR A 1 362 ? 23.091 24.692 -18.805 1.00 16.51 362 THR A N 1
ATOM 2763 C CA . THR A 1 362 ? 22.782 26.081 -18.546 1.00 17.71 362 THR A CA 1
ATOM 2764 C C . THR A 1 362 ? 23.752 26.947 -19.356 1.00 18.11 362 THR A C 1
ATOM 2765 O O . THR A 1 362 ? 23.376 27.969 -19.956 1.00 18.59 362 THR A O 1
ATOM 2769 N N . CYS A 1 363 ? 25.010 26.481 -19.363 1.00 16.66 363 CYS A N 1
ATOM 2770 C CA . CYS A 1 363 ? 26.040 27.226 -20.109 1.00 15.91 363 CYS A CA 1
ATOM 2771 C C . CYS A 1 363 ? 25.660 27.277 -21.584 1.00 15.91 363 CYS A C 1
ATOM 2772 O O . CYS A 1 363 ? 25.709 28.332 -22.207 1.00 17.15 363 CYS A O 1
ATOM 2775 N N . GLY A 1 364 ? 25.284 26.127 -22.141 1.00 16.19 364 GLY A N 1
ATOM 2776 C CA . GLY A 1 364 ? 24.882 26.007 -23.526 1.00 16.78 364 GLY A CA 1
ATOM 2777 C C . GLY A 1 364 ? 23.693 26.908 -23.864 1.00 18.57 364 GLY A C 1
ATOM 2778 O O . GLY A 1 364 ? 23.709 27.644 -24.857 1.00 19.25 364 GLY A O 1
ATOM 2779 N N . ILE A 1 365 ? 22.628 26.864 -23.041 1.00 19.89 365 ILE A N 1
ATOM 2780 C CA . ILE A 1 365 ? 21.475 27.718 -23.320 1.00 20.57 365 ILE A CA 1
ATOM 2781 C C . ILE A 1 365 ? 21.850 29.202 -23.323 1.00 18.97 365 ILE A C 1
ATOM 2782 O O . ILE A 1 365 ? 21.470 29.955 -24.225 1.00 19.60 365 ILE A O 1
ATOM 2787 N N . PHE A 1 366 ? 22.646 29.641 -22.363 1.00 18.85 366 PHE A N 1
ATOM 2788 C CA . PHE A 1 366 ? 22.983 31.046 -22.228 1.00 18.25 366 PHE A CA 1
ATOM 2789 C C . PHE A 1 366 ? 24.146 31.498 -23.151 1.00 19.35 366 PHE A C 1
ATOM 2790 O O . PHE A 1 366 ? 24.125 32.620 -23.677 1.00 19.93 366 PHE A O 1
ATOM 2798 N N . ALA A 1 367 ? 25.205 30.671 -23.283 1.00 17.86 367 ALA A N 1
ATOM 2799 C CA . ALA A 1 367 ? 26.351 31.083 -24.107 1.00 16.35 367 ALA A CA 1
ATOM 2800 C C . ALA A 1 367 ? 26.234 30.715 -25.582 1.00 16.63 367 ALA A C 1
ATOM 2801 O O . ALA A 1 367 ? 26.957 31.313 -26.428 1.00 16.03 367 ALA A O 1
ATOM 2803 N N . PHE A 1 368 ? 25.440 29.684 -25.925 1.00 16.10 368 PHE A N 1
ATOM 2804 C CA . PHE A 1 368 ? 25.113 29.438 -27.302 1.00 16.39 368 PHE A CA 1
ATOM 2805 C C . PHE A 1 368 ? 23.782 30.086 -27.677 1.00 18.87 368 PHE A C 1
ATOM 2806 O O . PHE A 1 368 ? 23.733 30.838 -28.645 1.00 18.80 368 PHE A O 1
ATOM 2814 N N . GLY A 1 369 ? 22.699 29.772 -26.929 1.00 21.15 369 GLY A N 1
ATOM 2815 C CA . GLY A 1 369 ? 21.362 30.183 -27.364 1.00 20.86 369 GLY A CA 1
ATOM 2816 C C . GLY A 1 369 ? 21.209 31.697 -27.465 1.00 19.91 369 GLY A C 1
ATOM 2817 O O . GLY A 1 369 ? 20.805 32.224 -28.499 1.00 21.62 369 GLY A O 1
ATOM 2818 N N . LEU A 1 370 ? 21.561 32.430 -26.420 1.00 19.70 370 LEU A N 1
ATOM 2819 C CA . LEU A 1 370 ? 21.407 33.877 -26.460 1.00 20.41 370 LEU A CA 1
ATOM 2820 C C . LEU A 1 370 ? 22.295 34.536 -27.510 1.00 21.76 370 LEU A C 1
ATOM 2821 O O . LEU A 1 370 ? 21.781 35.273 -28.371 1.00 21.70 370 LEU A O 1
ATOM 2826 N N . PRO A 1 371 ? 23.633 34.261 -27.556 1.00 19.10 371 PRO A N 1
ATOM 2827 C CA . PRO A 1 371 ? 24.462 34.802 -28.639 1.00 18.20 371 PRO A CA 1
ATOM 2828 C C . PRO A 1 371 ? 23.992 34.413 -30.022 1.00 17.60 371 PRO A C 1
ATOM 2829 O O . PRO A 1 371 ? 24.008 35.254 -30.900 1.00 17.84 371 PRO A O 1
ATOM 2833 N N . TYR A 1 372 ? 23.533 33.177 -30.215 1.00 18.92 372 TYR A N 1
ATOM 2834 C CA . TYR A 1 372 ? 23.032 32.790 -31.520 1.00 19.82 372 TYR A CA 1
ATOM 2835 C C . TYR A 1 372 ? 21.940 33.773 -31.950 1.00 21.56 372 TYR A C 1
ATOM 2836 O O . TYR A 1 372 ? 21.979 34.318 -33.067 1.00 20.95 372 TYR A O 1
ATOM 2845 N N A MET A 1 373 ? 20.984 34.028 -31.050 0.50 23.02 373 MET A N 1
ATOM 2846 N N B MET A 1 373 ? 20.987 34.037 -31.048 0.50 22.58 373 MET A N 1
ATOM 2847 C CA A MET A 1 373 ? 19.863 34.909 -31.375 0.50 24.47 373 MET A CA 1
ATOM 2848 C CA B MET A 1 373 ? 19.859 34.900 -31.395 0.50 23.62 373 MET A CA 1
ATOM 2849 C C A MET A 1 373 ? 20.343 36.345 -31.595 0.50 22.21 373 MET A C 1
ATOM 2850 C C B MET A 1 373 ? 20.336 36.343 -31.593 0.50 21.83 373 MET A C 1
ATOM 2851 O O A MET A 1 373 ? 19.943 36.998 -32.554 0.50 20.83 373 MET A O 1
ATOM 2852 O O B MET A 1 373 ? 19.952 36.987 -32.565 0.50 20.58 373 MET A O 1
ATOM 2861 N N . LEU A 1 374 ? 21.228 36.836 -30.719 1.00 21.15 374 LEU A N 1
ATOM 2862 C CA . LEU A 1 374 ? 21.671 38.221 -30.815 1.00 20.34 374 LEU A CA 1
ATOM 2863 C C . LEU A 1 374 ? 22.600 38.458 -32.004 1.00 20.80 374 LEU A C 1
ATOM 2864 O O . LEU A 1 374 ? 22.543 39.511 -32.636 1.00 20.23 374 LEU A O 1
ATOM 2869 N N . ILE A 1 375 ? 23.500 37.500 -32.281 1.00 18.93 375 ILE A N 1
ATOM 2870 C CA . ILE A 1 375 ? 24.418 37.646 -33.403 1.00 19.00 375 ILE A CA 1
ATOM 2871 C C . ILE A 1 375 ? 23.658 37.476 -34.715 1.00 19.29 375 ILE A C 1
ATOM 2872 O O . ILE A 1 375 ? 23.957 38.173 -35.669 1.00 19.38 375 ILE A O 1
ATOM 2877 N N . ARG A 1 376 ? 22.664 36.586 -34.778 1.00 22.86 376 ARG A N 1
ATOM 2878 C CA . ARG A 1 376 ? 21.871 36.468 -36.008 1.00 26.51 376 ARG A CA 1
ATOM 2879 C C . ARG A 1 376 ? 21.153 37.793 -36.288 1.00 25.08 376 ARG A C 1
ATOM 2880 O O . ARG A 1 376 ? 21.114 38.255 -37.427 1.00 25.90 376 ARG A O 1
ATOM 2888 N N . LEU A 1 377 ? 20.686 38.444 -35.235 1.00 25.63 377 LEU A N 1
ATOM 2889 C CA . LEU A 1 377 ? 20.032 39.744 -35.332 1.00 29.72 377 LEU A CA 1
ATOM 2890 C C . LEU A 1 377 ? 21.035 40.794 -35.792 1.00 27.79 377 LEU A C 1
ATOM 2891 O O . LEU A 1 377 ? 20.768 41.543 -36.722 1.00 28.06 377 LEU A O 1
ATOM 2896 N N . LEU A 1 378 ? 22.207 40.874 -35.152 1.00 26.07 378 LEU A N 1
ATOM 2897 C CA . LEU A 1 378 ? 23.231 41.828 -35.585 1.00 24.13 378 LEU A CA 1
ATOM 2898 C C . LEU A 1 378 ? 23.588 41.642 -37.072 1.00 22.17 378 LEU A C 1
ATOM 2899 O O . LEU A 1 378 ? 23.708 42.606 -37.823 1.00 24.24 378 LEU A O 1
ATOM 2904 N N . ASN A 1 379 ? 23.752 40.395 -37.507 1.00 21.03 379 ASN A N 1
ATOM 2905 C CA . ASN A 1 379 ? 24.208 40.051 -38.842 1.00 20.63 379 ASN A CA 1
ATOM 2906 C C . ASN A 1 379 ? 23.210 40.566 -39.898 1.00 23.09 379 ASN A C 1
ATOM 2907 O O . ASN A 1 379 ? 23.583 40.876 -41.022 1.00 22.26 379 ASN A O 1
ATOM 2912 N N . ARG A 1 380 ? 21.925 40.621 -39.538 1.00 25.70 380 ARG A N 1
ATOM 2913 C CA . ARG A 1 380 ? 20.896 41.109 -40.465 1.00 30.64 380 ARG A CA 1
ATOM 2914 C C . ARG A 1 380 ? 21.118 42.585 -40.798 1.00 29.04 380 ARG A C 1
ATOM 2915 O O . ARG A 1 380 ? 20.954 42.948 -41.946 1.00 32.27 380 ARG A O 1
ATOM 2923 N N . VAL A 1 381 ? 21.590 43.407 -39.852 1.00 27.61 381 VAL A N 1
ATOM 2924 C CA . VAL A 1 381 ? 21.773 44.836 -40.086 1.00 30.40 381 VAL A CA 1
ATOM 2925 C C . VAL A 1 381 ? 23.235 45.248 -40.235 1.00 32.95 381 VAL A C 1
ATOM 2926 O O . VAL A 1 381 ? 23.510 46.378 -40.636 1.00 31.85 381 VAL A O 1
ATOM 2930 N N . TYR A 1 382 ? 24.182 44.369 -39.849 1.00 28.13 382 TYR A N 1
ATOM 2931 C CA . TYR A 1 382 ? 25.601 44.657 -39.959 1.00 25.47 382 TYR A CA 1
ATOM 2932 C C . TYR A 1 382 ? 26.310 43.346 -40.323 1.00 24.30 382 TYR A C 1
ATOM 2933 O O . TYR A 1 382 ? 26.641 42.560 -39.440 1.00 21.76 382 TYR A O 1
ATOM 2942 N N . PRO A 1 383 ? 26.453 43.037 -41.629 1.00 24.41 383 PRO A N 1
ATOM 2943 C CA . PRO A 1 383 ? 26.963 41.738 -42.072 1.00 24.01 383 PRO A CA 1
ATOM 2944 C C . PRO A 1 383 ? 28.294 41.430 -41.391 1.00 21.24 383 PRO A C 1
ATOM 2945 O O . PRO A 1 383 ? 29.191 42.247 -41.370 1.00 19.61 383 PRO A O 1
ATOM 2949 N N . LEU A 1 384 ? 28.373 40.256 -40.805 1.00 19.08 384 LEU A N 1
ATOM 2950 C CA . LEU A 1 384 ? 29.573 39.878 -40.090 1.00 19.00 384 LEU A CA 1
ATOM 2951 C C . LEU A 1 384 ? 30.582 39.167 -40.995 1.00 17.54 384 LEU A C 1
ATOM 2952 O O . LEU A 1 384 ? 31.763 39.043 -40.606 1.00 17.18 384 LEU A O 1
ATOM 2957 N N . ARG A 1 385 ? 30.108 38.592 -42.116 1.00 17.06 385 ARG A N 1
ATOM 2958 C CA . ARG A 1 385 ? 30.995 37.900 -43.049 1.00 15.85 385 ARG A CA 1
ATOM 2959 C C . ARG A 1 385 ? 31.584 38.917 -44.002 1.00 15.86 385 ARG A C 1
ATOM 2960 O O . ARG A 1 385 ? 30.884 39.823 -44.472 1.00 15.87 385 ARG A O 1
ATOM 2968 N N . VAL A 1 386 ? 32.886 38.774 -44.297 1.00 13.31 386 VAL A N 1
ATOM 2969 C CA . VAL A 1 386 ? 33.537 39.689 -45.211 1.00 13.95 386 VAL A CA 1
ATOM 2970 C C . VAL A 1 386 ? 32.915 39.472 -46.607 1.00 13.96 386 VAL A C 1
ATOM 2971 O O . VAL A 1 386 ? 32.425 38.370 -46.920 1.00 15.28 386 VAL A O 1
ATOM 2975 N N . SER A 1 387 ? 33.151 40.452 -47.455 1.00 14.72 387 SER A N 1
ATOM 2976 C CA . SER A 1 387 ? 32.830 40.351 -48.874 1.00 16.11 387 SER A CA 1
ATOM 2977 C C . SER A 1 387 ? 33.670 39.256 -49.527 1.00 16.61 387 SER A C 1
ATOM 2978 O O . SER A 1 387 ? 34.774 38.969 -49.053 1.00 13.97 387 SER A O 1
ATOM 2981 N N . PRO A 1 388 ? 33.207 38.644 -50.638 1.00 17.06 388 PRO A N 1
ATOM 2982 C CA . PRO A 1 388 ? 33.989 37.605 -51.314 1.00 17.36 388 PRO A CA 1
ATOM 2983 C C . PRO A 1 388 ? 35.355 38.099 -51.759 1.00 16.16 388 PRO A C 1
ATOM 2984 O O . PRO A 1 388 ? 36.343 37.352 -51.649 1.00 15.68 388 PRO A O 1
ATOM 2988 N N . ARG A 1 389 ? 35.417 39.342 -52.245 1.00 14.81 389 ARG A N 1
ATOM 2989 C CA . ARG A 1 389 ? 36.687 39.880 -52.670 1.00 15.48 389 ARG A CA 1
ATOM 2990 C C . ARG A 1 389 ? 37.698 39.867 -51.489 1.00 13.85 389 ARG A C 1
ATOM 2991 O O . ARG A 1 389 ? 38.860 39.539 -51.714 1.00 13.60 389 ARG A O 1
ATOM 2999 N N . VAL A 1 390 ? 37.255 40.326 -50.314 1.00 13.10 390 VAL A N 1
ATOM 3000 C CA . VAL A 1 390 ? 38.128 40.415 -49.143 1.00 12.18 390 VAL A CA 1
ATOM 3001 C C . VAL A 1 390 ? 38.500 39.014 -48.700 1.00 12.03 390 VAL A C 1
ATOM 3002 O O . VAL A 1 390 ? 39.689 38.761 -48.385 1.00 11.99 390 VAL A O 1
ATOM 3006 N N . GLU A 1 391 ? 37.571 38.080 -48.743 1.00 12.18 391 GLU A N 1
ATOM 3007 C CA . GLU A 1 391 ? 37.939 36.700 -48.395 1.00 13.16 391 GLU A CA 1
ATOM 3008 C C . GLU A 1 391 ? 39.022 36.144 -49.336 1.00 13.37 391 GLU A C 1
ATOM 3009 O O . GLU A 1 391 ? 39.994 35.462 -48.932 1.00 12.57 391 GLU A O 1
ATOM 3015 N N . ILE A 1 392 ? 38.864 36.410 -50.642 1.00 12.92 392 ILE A N 1
ATOM 3016 C CA . ILE A 1 392 ? 39.760 35.860 -51.644 1.00 12.96 392 ILE A CA 1
ATOM 3017 C C . ILE A 1 392 ? 41.131 36.512 -51.580 1.00 12.57 392 ILE A C 1
ATOM 3018 O O . ILE A 1 392 ? 42.141 35.778 -51.641 1.00 11.57 392 ILE A O 1
ATOM 3023 N N . LEU A 1 393 ? 41.174 37.838 -51.530 1.00 11.84 393 LEU A N 1
ATOM 3024 C CA . LEU A 1 393 ? 42.436 38.552 -51.412 1.00 13.23 393 LEU A CA 1
ATOM 3025 C C . LEU A 1 393 ? 43.098 38.329 -50.041 1.00 11.91 393 LEU A C 1
ATOM 3026 O O . LEU A 1 393 ? 44.336 38.337 -49.948 1.00 12.33 393 LEU A O 1
ATOM 3031 N N . GLY A 1 394 ? 42.269 38.132 -49.022 1.00 10.84 394 GLY A N 1
ATOM 3032 C CA . GLY A 1 394 ? 42.671 37.952 -47.652 1.00 10.25 394 GLY A CA 1
ATOM 3033 C C . GLY A 1 394 ? 42.348 39.185 -46.810 1.00 10.05 394 GLY A C 1
ATOM 3034 O O . GLY A 1 394 ? 42.413 40.325 -47.255 1.00 10.98 394 GLY A O 1
ATOM 3035 N N . LEU A 1 395 ? 41.997 38.910 -45.582 1.00 9.91 395 LEU A N 1
ATOM 3036 C CA . LEU A 1 395 ? 41.625 39.934 -44.628 1.00 10.19 395 LEU A CA 1
ATOM 3037 C C . LEU A 1 395 ? 42.784 40.816 -44.226 1.00 10.12 395 LEU A C 1
ATOM 3038 O O . LEU A 1 395 ? 42.520 41.879 -43.669 1.00 11.07 395 LEU A O 1
ATOM 3043 N N . ASN A 1 396 ? 44.025 40.456 -44.578 1.00 9.51 396 ASN A N 1
ATOM 3044 C CA . ASN A 1 396 ? 45.115 41.420 -44.499 1.00 9.69 396 ASN A CA 1
ATOM 3045 C C . ASN A 1 396 ? 44.775 42.691 -45.310 1.00 11.17 396 ASN A C 1
ATOM 3046 O O . ASN A 1 396 ? 45.317 43.748 -45.007 1.00 10.99 396 ASN A O 1
ATOM 3051 N N . PHE A 1 397 ? 43.905 42.543 -46.320 1.00 12.14 397 PHE A N 1
ATOM 3052 C CA . PHE A 1 397 ? 43.534 43.646 -47.206 1.00 15.11 397 PHE A CA 1
ATOM 3053 C C . PHE A 1 397 ? 42.166 44.228 -46.857 1.00 17.17 397 PHE A C 1
ATOM 3054 O O . PHE A 1 397 ? 41.529 44.950 -47.666 1.00 19.03 397 PHE A O 1
ATOM 3062 N N . GLY A 1 398 ? 41.641 43.810 -45.702 1.00 17.43 398 GLY A N 1
ATOM 3063 C CA . GLY A 1 398 ? 40.326 44.206 -45.259 1.00 19.62 398 GLY A CA 1
ATOM 3064 C C . GLY A 1 398 ? 40.358 45.598 -44.634 1.00 20.53 398 GLY A C 1
ATOM 3065 O O . GLY A 1 398 ? 41.281 46.398 -44.804 1.00 21.01 398 GLY A O 1
ATOM 3066 N N . GLU A 1 399 ? 39.307 45.830 -43.877 1.00 27.65 399 GLU A N 1
ATOM 3067 C CA . GLU A 1 399 ? 39.176 47.065 -43.140 1.00 33.45 399 GLU A CA 1
ATOM 3068 C C . GLU A 1 399 ? 40.359 47.064 -42.152 1.00 27.43 399 GLU A C 1
ATOM 3069 O O . GLU A 1 399 ? 40.726 46.028 -41.513 1.00 33.12 399 GLU A O 1
ATOM 3075 N N . PHE A 1 400 ? 41.057 48.191 -42.205 1.00 19.11 400 PHE A N 1
ATOM 3076 C CA . PHE A 1 400 ? 42.092 48.576 -41.264 1.00 18.37 400 PHE A CA 1
ATOM 3077 C C . PHE A 1 400 ? 43.416 47.890 -41.591 1.00 16.25 400 PHE A C 1
ATOM 3078 O O . PHE A 1 400 ? 44.376 48.032 -40.838 1.00 14.37 400 PHE A O 1
ATOM 3086 N N . GLY A 1 401 ? 43.477 47.198 -42.733 1.00 15.84 401 GLY A N 1
ATOM 3087 C CA . GLY A 1 401 ? 44.624 46.457 -43.186 1.00 15.38 401 GLY A CA 1
ATOM 3088 C C . GLY A 1 401 ? 45.419 47.209 -44.248 1.00 16.97 401 GLY A C 1
ATOM 3089 O O . GLY A 1 401 ? 45.590 48.427 -44.174 1.00 17.59 401 GLY A O 1
ATOM 3090 N N . LEU A 1 402 ? 45.880 46.480 -45.250 1.00 17.49 402 LEU A N 1
ATOM 3091 C CA . LEU A 1 402 ? 46.582 47.046 -46.394 1.00 20.73 402 LEU A CA 1
ATOM 3092 C C . LEU A 1 402 ? 45.607 47.544 -47.443 1.00 24.97 402 LEU A C 1
ATOM 3093 O O . LEU A 1 402 ? 44.483 47.074 -47.522 1.00 26.00 402 LEU A O 1
ATOM 3098 N N . LYS A 1 403 ? 46.106 48.457 -48.276 1.00 29.85 403 LYS A N 1
ATOM 3099 C CA . LYS A 1 403 ? 45.496 48.785 -49.553 1.00 45.28 403 LYS A CA 1
ATOM 3100 C C . LYS A 1 403 ? 45.724 47.655 -50.561 1.00 46.08 403 LYS A C 1
ATOM 3101 O O . LYS A 1 403 ? 46.830 47.149 -50.715 1.00 37.87 403 LYS A O 1
ATOM 3107 N N . SER A 1 404 ? 44.642 47.235 -51.225 1.00 57.90 404 SER A N 1
ATOM 3108 C CA . SER A 1 404 ? 44.762 46.371 -52.385 1.00 65.93 404 SER A CA 1
ATOM 3109 C C . SER A 1 404 ? 45.005 47.220 -53.645 1.00 69.22 404 SER A C 1
ATOM 3110 O O . SER A 1 404 ? 46.041 46.968 -54.307 1.00 66.11 404 SER A O 1
ATOM 3113 N N . GLU B 1 3 ? 4.661 2.525 51.155 1.00 69.95 3 GLU B N 1
ATOM 3114 C CA . GLU B 1 3 ? 6.089 2.842 51.430 1.00 65.91 3 GLU B CA 1
ATOM 3115 C C . GLU B 1 3 ? 6.570 3.661 50.242 1.00 64.13 3 GLU B C 1
ATOM 3116 O O . GLU B 1 3 ? 5.752 4.112 49.446 1.00 70.30 3 GLU B O 1
ATOM 3122 N N . SER B 1 4 ? 7.890 3.795 50.081 1.00 56.84 4 SER B N 1
ATOM 3123 C CA . SER B 1 4 ? 8.423 4.314 48.842 1.00 49.23 4 SER B CA 1
ATOM 3124 C C . SER B 1 4 ? 7.938 3.463 47.650 1.00 40.70 4 SER B C 1
ATOM 3125 O O . SER B 1 4 ? 8.058 3.932 46.519 1.00 27.59 4 SER B O 1
ATOM 3128 N N . PHE B 1 5 ? 7.345 2.272 47.912 1.00 35.35 5 PHE B N 1
ATOM 3129 C CA . PHE B 1 5 ? 7.084 1.309 46.855 1.00 31.13 5 PHE B CA 1
ATOM 3130 C C . PHE B 1 5 ? 5.985 1.837 45.949 1.00 25.87 5 PHE B C 1
ATOM 3131 O O . PHE B 1 5 ? 6.195 1.803 44.745 1.00 25.77 5 PHE B O 1
ATOM 3139 N N . LEU B 1 6 ? 4.831 2.252 46.482 1.00 22.70 6 LEU B N 1
ATOM 3140 C CA . LEU B 1 6 ? 3.757 2.623 45.564 1.00 23.65 6 LEU B CA 1
ATOM 3141 C C . LEU B 1 6 ? 4.208 3.723 44.600 1.00 20.89 6 LEU B C 1
ATOM 3142 O O . LEU B 1 6 ? 3.934 3.600 43.395 1.00 19.01 6 LEU B O 1
ATOM 3147 N N . LEU B 1 7 ? 4.798 4.826 45.110 1.00 19.25 7 LEU B N 1
ATOM 3148 C CA . LEU B 1 7 ? 5.197 5.908 44.241 1.00 18.43 7 LEU B CA 1
ATOM 3149 C C . LEU B 1 7 ? 6.208 5.412 43.182 1.00 15.42 7 LEU B C 1
ATOM 3150 O O . LEU B 1 7 ? 6.145 5.837 42.018 1.00 14.15 7 LEU B O 1
ATOM 3155 N N . ASN B 1 8 ? 7.212 4.625 43.585 1.00 15.15 8 ASN B N 1
ATOM 3156 C CA . ASN B 1 8 ? 8.164 4.133 42.592 1.00 14.16 8 ASN B CA 1
ATOM 3157 C C . ASN B 1 8 ? 7.449 3.316 41.492 1.00 12.77 8 ASN B C 1
ATOM 3158 O O . ASN B 1 8 ? 7.743 3.490 40.301 1.00 11.95 8 ASN B O 1
ATOM 3163 N N . LEU B 1 9 ? 6.560 2.397 41.868 1.00 12.17 9 LEU B N 1
ATOM 3164 C CA . LEU B 1 9 ? 5.844 1.590 40.907 1.00 12.69 9 LEU B CA 1
ATOM 3165 C C . LEU B 1 9 ? 5.033 2.498 39.983 1.00 11.87 9 LEU B C 1
ATOM 3166 O O . LEU B 1 9 ? 4.976 2.211 38.789 1.00 10.03 9 LEU B O 1
ATOM 3171 N N . TRP B 1 10 ? 4.349 3.500 40.557 1.00 10.32 10 TRP B N 1
ATOM 3172 C CA . TRP B 1 10 ? 3.616 4.475 39.759 1.00 10.23 10 TRP B CA 1
ATOM 3173 C C . TRP B 1 10 ? 4.496 5.174 38.721 1.00 9.92 10 TRP B C 1
ATOM 3174 O O . TRP B 1 10 ? 4.115 5.280 37.538 1.00 9.22 10 TRP B O 1
ATOM 3185 N N . ILE B 1 11 ? 5.649 5.718 39.161 1.00 9.25 11 ILE B N 1
ATOM 3186 C CA . ILE B 1 11 ? 6.531 6.427 38.259 1.00 9.62 11 ILE B CA 1
ATOM 3187 C C . ILE B 1 11 ? 7.043 5.477 37.160 1.00 8.78 11 ILE B C 1
ATOM 3188 O O . ILE B 1 11 ? 7.095 5.888 35.992 1.00 8.38 11 ILE B O 1
ATOM 3193 N N . LEU B 1 12 ? 7.363 4.218 37.490 1.00 8.28 12 LEU B N 1
ATOM 3194 C CA . LEU B 1 12 ? 7.829 3.254 36.491 1.00 7.94 12 LEU B CA 1
ATOM 3195 C C . LEU B 1 12 ? 6.749 2.967 35.441 1.00 7.30 12 LEU B C 1
ATOM 3196 O O . LEU B 1 12 ? 7.027 2.958 34.241 1.00 6.51 12 LEU B O 1
ATOM 3201 N N . LEU B 1 13 ? 5.506 2.782 35.875 1.00 7.30 13 LEU B N 1
ATOM 3202 C CA . LEU B 1 13 ? 4.405 2.544 34.930 1.00 7.46 13 LEU B CA 1
ATOM 3203 C C . LEU B 1 13 ? 4.141 3.805 34.093 1.00 6.70 13 LEU B C 1
ATOM 3204 O O . LEU B 1 13 ? 3.911 3.706 32.891 1.00 6.49 13 LEU B O 1
ATOM 3209 N N . CYS B 1 14 ? 4.214 4.998 34.678 1.00 6.39 14 CYS B N 1
ATOM 3210 C CA . CYS B 1 14 ? 4.084 6.241 33.921 1.00 6.28 14 CYS B CA 1
ATOM 3211 C C . CYS B 1 14 ? 5.234 6.384 32.903 1.00 6.19 14 CYS B C 1
ATOM 3212 O O . CYS B 1 14 ? 4.961 6.845 31.807 1.00 5.80 14 CYS B O 1
ATOM 3215 N N . ALA B 1 15 ? 6.460 5.951 33.231 1.00 6.00 15 ALA B N 1
ATOM 3216 C CA . ALA B 1 15 ? 7.575 5.967 32.293 1.00 6.05 15 ALA B CA 1
ATOM 3217 C C . ALA B 1 15 ? 7.272 5.054 31.111 1.00 5.81 15 ALA B C 1
ATOM 3218 O O . ALA B 1 15 ? 7.650 5.396 29.968 1.00 5.69 15 ALA B O 1
ATOM 3220 N N . CYS B 1 16 ? 6.626 3.908 31.382 1.00 5.87 16 CYS B N 1
ATOM 3221 C CA . CYS B 1 16 ? 6.259 2.968 30.341 1.00 6.04 16 CYS B CA 1
ATOM 3222 C C . CYS B 1 16 ? 5.272 3.649 29.385 1.00 5.49 16 CYS B C 1
ATOM 3223 O O . CYS B 1 16 ? 5.419 3.545 28.153 1.00 5.01 16 CYS B O 1
ATOM 3226 N N . LEU B 1 17 ? 4.295 4.365 29.962 1.00 5.44 17 LEU B N 1
ATOM 3227 C CA . LEU B 1 17 ? 3.343 5.129 29.160 1.00 5.62 17 LEU B CA 1
ATOM 3228 C C . LEU B 1 17 ? 4.045 6.186 28.292 1.00 5.21 17 LEU B C 1
ATOM 3229 O O . LEU B 1 17 ? 3.720 6.324 27.113 1.00 4.63 17 LEU B O 1
ATOM 3234 N N . VAL B 1 18 ? 5.059 6.902 28.810 1.00 5.07 18 VAL B N 1
ATOM 3235 C CA . VAL B 1 18 ? 5.765 7.882 28.004 1.00 5.34 18 VAL B CA 1
ATOM 3236 C C . VAL B 1 18 ? 6.495 7.166 26.866 1.00 5.24 18 VAL B C 1
ATOM 3237 O O . VAL B 1 18 ? 6.534 7.678 25.749 1.00 5.34 18 VAL B O 1
ATOM 3241 N N . LEU B 1 19 ? 7.001 5.954 27.109 1.00 5.20 19 LEU B N 1
ATOM 3242 C CA . LEU B 1 19 ? 7.615 5.224 26.015 1.00 5.33 19 LEU B CA 1
ATOM 3243 C C . LEU B 1 19 ? 6.619 4.963 24.888 1.00 5.02 19 LEU B C 1
ATOM 3244 O O . LEU B 1 19 ? 7.031 5.011 23.718 1.00 4.64 19 LEU B O 1
ATOM 3249 N N . ILE B 1 20 ? 5.338 4.686 25.191 1.00 4.66 20 ILE B N 1
ATOM 3250 C CA . ILE B 1 20 ? 4.392 4.438 24.114 1.00 4.86 20 ILE B CA 1
ATOM 3251 C C . ILE B 1 20 ? 4.170 5.710 23.286 1.00 4.74 20 ILE B C 1
ATOM 3252 O O . ILE B 1 20 ? 3.805 5.618 22.125 1.00 4.36 20 ILE B O 1
ATOM 3257 N N . MET B 1 21 ? 4.469 6.905 23.830 1.00 5.05 21 MET B N 1
ATOM 3258 C CA . MET B 1 21 ? 4.410 8.109 23.018 1.00 5.52 21 MET B CA 1
ATOM 3259 C C . MET B 1 21 ? 5.434 8.064 21.893 1.00 5.15 21 MET B C 1
ATOM 3260 O O . MET B 1 21 ? 5.181 8.589 20.810 1.00 5.01 21 MET B O 1
ATOM 3265 N N . GLN B 1 22 ? 6.564 7.345 22.059 1.00 5.33 22 GLN B N 1
ATOM 3266 C CA . GLN B 1 22 ? 7.547 7.266 21.010 1.00 5.58 22 GLN B CA 1
ATOM 3267 C C . GLN B 1 22 ? 7.024 6.398 19.859 1.00 4.92 22 GLN B C 1
ATOM 3268 O O . GLN B 1 22 ? 7.263 6.699 18.703 1.00 5.02 22 GLN B O 1
ATOM 3274 N N . ALA B 1 23 ? 6.267 5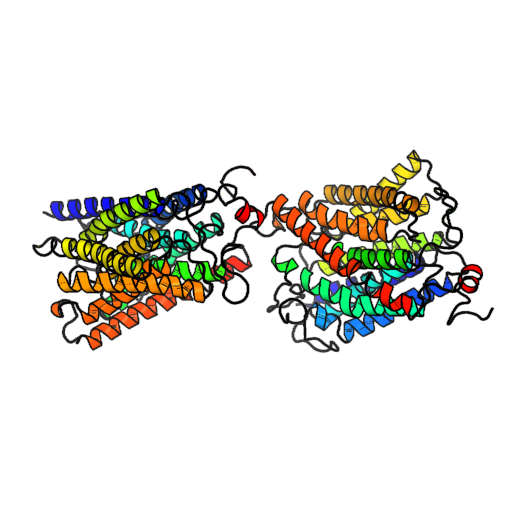.362 20.193 1.00 4.21 23 ALA B N 1
ATOM 3275 C CA . ALA B 1 23 ? 5.524 4.565 19.209 1.00 3.87 23 ALA B CA 1
ATOM 3276 C C . ALA B 1 23 ? 4.498 5.467 18.520 1.00 3.62 23 ALA B C 1
ATOM 3277 O O . ALA B 1 23 ? 4.360 5.433 17.293 1.00 3.38 23 ALA B O 1
ATOM 3279 N N . GLY B 1 24 ? 3.815 6.301 19.308 1.00 3.62 24 GLY B N 1
ATOM 3280 C CA . GLY B 1 24 ? 2.832 7.235 18.764 1.00 3.69 24 GLY B CA 1
ATOM 3281 C C . GLY B 1 24 ? 3.418 8.167 17.718 1.00 3.89 24 GLY B C 1
ATOM 3282 O O . GLY B 1 24 ? 2.859 8.344 16.627 1.00 3.70 24 GLY B O 1
ATOM 3283 N N . PHE B 1 25 ? 4.542 8.794 18.066 1.00 4.38 25 PHE B N 1
ATOM 3284 C CA . PHE B 1 25 ? 5.219 9.716 17.137 1.00 5.04 25 PHE B CA 1
ATOM 3285 C C . PHE B 1 25 ? 5.648 9.004 15.868 1.00 5.08 25 PHE B C 1
ATOM 3286 O O . PHE B 1 25 ? 5.494 9.577 14.786 1.00 5.39 25 PHE B O 1
ATOM 3294 N N . THR B 1 26 ? 6.201 7.775 15.982 1.00 5.19 26 THR B N 1
ATOM 3295 C CA . THR B 1 26 ? 6.603 7.045 14.805 1.00 5.91 26 THR B CA 1
ATOM 3296 C C . THR B 1 26 ? 5.418 6.879 13.819 1.00 5.01 26 THR B C 1
ATOM 3297 O O . THR B 1 26 ? 5.563 7.071 12.590 1.00 4.93 26 THR B O 1
ATOM 3301 N N . CYS B 1 27 ? 4.263 6.434 14.336 1.00 4.40 27 CYS B N 1
ATOM 3302 C CA . CYS B 1 27 ? 3.049 6.207 13.549 1.00 4.32 27 CYS B CA 1
ATOM 3303 C C . CYS B 1 27 ? 2.559 7.530 12.977 1.00 4.22 27 CYS B C 1
ATOM 3304 O O . CYS B 1 27 ? 2.155 7.603 11.818 1.00 4.04 27 CYS B O 1
ATOM 3307 N N . PHE B 1 28 ? 2.454 8.542 13.842 1.00 4.32 28 PHE B N 1
ATOM 3308 C CA . PHE B 1 28 ? 1.920 9.842 13.454 1.00 4.84 28 PHE B CA 1
ATOM 3309 C C . PHE B 1 28 ? 2.717 10.481 12.325 1.00 4.80 28 PHE B C 1
ATOM 3310 O O . PHE B 1 28 ? 2.128 10.983 11.352 1.00 4.81 28 PHE B O 1
ATOM 3318 N N A GLU B 1 29 ? 4.035 10.415 12.457 0.60 4.88 29 GLU B N 1
ATOM 3319 N N B GLU B 1 29 ? 4.049 10.445 12.424 0.40 4.89 29 GLU B N 1
ATOM 3320 C CA A GLU B 1 29 ? 4.926 11.000 11.460 0.60 5.14 29 GLU B CA 1
ATOM 3321 C CA B GLU B 1 29 ? 4.868 11.042 11.371 0.40 5.14 29 GLU B CA 1
ATOM 3322 C C A GLU B 1 29 ? 4.911 10.173 10.177 0.60 5.10 29 GLU B C 1
ATOM 3323 C C B GLU B 1 29 ? 4.890 10.142 10.135 0.40 5.30 29 GLU B C 1
ATOM 3324 O O A GLU B 1 29 ? 4.748 10.697 9.078 0.60 5.12 29 GLU B O 1
ATOM 3325 O O B GLU B 1 29 ? 4.708 10.631 9.023 0.40 5.35 29 GLU B O 1
ATOM 3336 N N A SER B 1 30 ? 5.078 8.841 10.294 0.50 4.97 30 SER B N 1
ATOM 3337 N N B SER B 1 30 ? 5.097 8.824 10.297 0.50 5.39 30 SER B N 1
ATOM 3338 C CA A SER B 1 30 ? 5.290 8.022 9.104 0.50 4.96 30 SER B CA 1
ATOM 3339 C CA B SER B 1 30 ? 5.267 7.976 9.132 0.50 5.56 30 SER B CA 1
ATOM 3340 C C A SER B 1 30 ? 4.020 8.001 8.241 0.50 5.07 30 SER B C 1
ATOM 3341 C C B SER B 1 30 ? 4.020 7.999 8.241 0.50 5.39 30 SER B C 1
ATOM 3342 O O A SER B 1 30 ? 4.101 8.078 7.022 0.50 5.42 30 SER B O 1
ATOM 3343 O O B SER B 1 30 ? 4.120 8.011 7.017 0.50 5.76 30 SER B O 1
ATOM 3348 N N . GLY B 1 31 ? 2.832 7.978 8.843 1.00 4.99 31 GLY B N 1
ATOM 3349 C CA . GLY B 1 31 ? 1.602 7.995 8.081 1.00 5.25 31 GLY B CA 1
ATOM 3350 C C . GLY B 1 31 ? 1.289 9.326 7.384 1.00 5.58 31 GLY B C 1
ATOM 3351 O O . GLY B 1 31 ? 0.486 9.330 6.446 1.00 5.48 31 GLY B O 1
ATOM 3352 N N . ASN B 1 32 ? 1.898 10.418 7.913 1.00 5.86 32 ASN B N 1
ATOM 3353 C CA . ASN B 1 32 ? 1.672 11.757 7.440 1.00 6.39 32 ASN B CA 1
ATOM 3354 C C . ASN B 1 32 ? 2.657 12.120 6.340 1.00 7.08 32 ASN B C 1
ATOM 3355 O O . ASN B 1 32 ? 2.535 13.222 5.783 1.00 8.13 32 ASN B O 1
ATOM 3360 N N . VAL B 1 33 ? 3.541 11.202 5.963 1.00 7.03 33 VAL B N 1
ATOM 3361 C CA . VAL B 1 33 ? 4.440 11.475 4.841 1.00 7.52 33 VAL B CA 1
ATOM 3362 C C . VAL B 1 33 ? 4.055 10.579 3.673 1.00 8.09 33 VAL B C 1
ATOM 3363 O O . VAL B 1 33 ? 3.376 9.573 3.815 1.00 8.25 33 VAL B O 1
ATOM 3367 N N . ARG B 1 34 ? 4.648 10.826 2.485 1.00 8.18 34 ARG B N 1
ATOM 3368 C CA . ARG B 1 34 ? 4.417 9.939 1.349 1.00 8.71 34 ARG B CA 1
ATOM 3369 C C . ARG B 1 34 ? 5.187 8.657 1.545 1.00 8.36 34 ARG B C 1
ATOM 3370 O O . ARG B 1 34 ? 6.194 8.626 2.262 1.00 7.96 34 ARG B O 1
ATOM 3378 N N . ASN B 1 35 ? 4.756 7.596 0.889 1.00 9.12 35 ASN B N 1
ATOM 3379 C CA A ASN B 1 35 ? 5.339 6.295 1.164 0.49 9.49 35 ASN B CA 1
ATOM 3380 C CA B ASN B 1 35 ? 5.311 6.268 0.974 0.51 9.64 35 ASN B CA 1
ATOM 3381 C C . ASN B 1 35 ? 6.835 6.279 0.825 1.00 9.55 35 ASN B C 1
ATOM 3382 O O . ASN B 1 35 ? 7.593 5.583 1.496 1.00 9.31 35 ASN B O 1
ATOM 3391 N N . LYS B 1 36 ? 7.318 7.082 -0.137 1.00 8.75 36 LYS B N 1
ATOM 3392 C CA . LYS B 1 36 ? 8.732 7.081 -0.495 1.00 8.73 36 LYS B CA 1
ATOM 3393 C C . LYS B 1 36 ? 9.638 7.686 0.582 1.00 8.08 36 LYS B C 1
ATOM 3394 O O . LYS B 1 36 ? 10.847 7.630 0.421 1.00 7.97 36 LYS B O 1
ATOM 3400 N N . ASN B 1 37 ? 9.057 8.248 1.665 1.00 7.44 37 ASN B N 1
ATOM 3401 C CA . ASN B 1 37 ? 9.759 8.800 2.810 1.00 7.34 37 ASN B CA 1
ATOM 3402 C C . ASN B 1 37 ? 9.484 8.042 4.128 1.00 6.76 37 ASN B C 1
ATOM 3403 O O . ASN B 1 37 ? 10.153 8.332 5.130 1.00 6.19 37 ASN B O 1
ATOM 3408 N N . SER B 1 38 ? 8.505 7.134 4.120 1.00 6.26 38 SER B N 1
ATOM 3409 C CA . SER B 1 38 ? 7.973 6.571 5.375 1.00 6.03 38 SER B CA 1
ATOM 3410 C C . SER B 1 38 ? 9.008 5.712 6.103 1.00 6.04 38 SER B C 1
ATOM 3411 O O . SER B 1 38 ? 8.977 5.632 7.338 1.00 6.22 38 SER B O 1
ATOM 3414 N N . VAL B 1 39 ? 9.923 5.062 5.384 1.00 6.32 39 VAL B N 1
ATOM 3415 C CA . VAL B 1 39 ? 10.942 4.271 6.022 1.00 6.84 39 VAL B CA 1
ATOM 3416 C C . VAL B 1 39 ? 11.987 5.157 6.683 1.00 6.95 39 VAL B C 1
ATOM 3417 O O . VAL B 1 39 ? 12.434 4.871 7.791 1.00 6.70 39 VAL B O 1
ATOM 3421 N N . ASN B 1 40 ? 12.386 6.231 5.997 1.00 7.10 40 ASN B N 1
ATOM 3422 C CA . ASN B 1 40 ? 13.311 7.166 6.581 1.00 7.55 40 ASN B CA 1
ATOM 3423 C C . ASN B 1 40 ? 12.747 7.726 7.880 1.00 6.88 40 ASN B C 1
ATOM 3424 O O . ASN B 1 40 ? 13.492 7.950 8.861 1.00 6.57 40 ASN B O 1
ATOM 3429 N N . VAL B 1 41 ? 11.460 8.074 7.868 1.00 6.72 41 VAL B N 1
ATOM 3430 C CA . VAL B 1 41 ? 10.790 8.545 9.069 1.00 6.90 41 VAL B CA 1
ATOM 3431 C C . VAL B 1 41 ? 10.943 7.571 10.228 1.00 6.44 41 VAL B C 1
ATOM 3432 O O . VAL B 1 41 ? 11.297 7.961 11.356 1.00 6.38 41 VAL B O 1
ATOM 3436 N N . ALA B 1 42 ? 10.681 6.316 9.954 1.00 6.50 42 ALA B N 1
ATOM 3437 C CA . ALA B 1 42 ? 10.818 5.247 10.960 1.00 6.56 42 ALA B CA 1
ATOM 3438 C C . ALA B 1 42 ? 12.252 5.140 11.479 1.00 6.74 42 ALA B C 1
ATOM 3439 O O . ALA B 1 42 ? 12.448 5.070 12.691 1.00 5.93 42 ALA B O 1
ATOM 3441 N N . LEU B 1 43 ? 13.248 5.292 10.582 1.00 6.79 43 LEU B N 1
ATOM 3442 C CA . LEU B 1 43 ? 14.646 5.232 10.987 1.00 7.49 43 LEU B CA 1
ATOM 3443 C C . LEU B 1 43 ? 14.970 6.411 11.895 1.00 7.11 43 LEU B C 1
ATOM 3444 O O . LEU B 1 43 ? 15.631 6.232 12.923 1.00 7.61 43 LEU B O 1
ATOM 3449 N N . LYS B 1 44 ? 14.511 7.584 11.554 1.00 6.88 44 LYS B N 1
ATOM 3450 C CA . LYS B 1 44 ? 14.715 8.737 12.400 1.00 7.27 44 LYS B CA 1
ATOM 3451 C C . LYS B 1 44 ? 14.138 8.533 13.801 1.00 7.05 44 LYS B C 1
ATOM 3452 O O . LYS B 1 44 ? 14.756 8.931 14.814 1.00 7.12 44 LYS B O 1
ATOM 3458 N N . ASN B 1 45 ? 12.931 7.972 13.865 1.00 6.41 45 ASN B N 1
ATOM 3459 C CA . ASN B 1 45 ? 12.170 7.854 15.113 1.00 6.49 45 ASN B CA 1
ATOM 3460 C C . ASN B 1 45 ? 12.737 6.799 16.054 1.00 6.37 45 ASN B C 1
ATOM 3461 O O . ASN B 1 45 ? 12.563 6.938 17.256 1.00 7.25 45 ASN B O 1
ATOM 3466 N N . VAL B 1 46 ? 13.376 5.778 15.579 1.00 6.06 46 VAL B N 1
ATOM 3467 C CA . VAL B 1 46 ? 14.063 4.861 16.487 1.00 6.81 46 VAL B CA 1
ATOM 3468 C C . VAL B 1 46 ? 15.463 5.388 16.843 1.00 6.91 46 VAL B C 1
ATOM 3469 O O . VAL B 1 46 ? 15.905 5.232 17.990 1.00 7.11 46 VAL B O 1
ATOM 3473 N N . SER B 1 47 ? 16.155 6.001 15.866 1.00 7.23 47 SER B N 1
ATOM 3474 C CA . SER B 1 47 ? 17.520 6.504 16.033 1.00 7.59 47 SER B CA 1
ATOM 3475 C C . SER B 1 47 ? 17.575 7.607 17.083 1.00 7.53 47 SER B C 1
ATOM 3476 O O . SER B 1 47 ? 18.464 7.556 17.957 1.00 8.25 47 SER B O 1
ATOM 3479 N N . ASP B 1 48 ? 16.652 8.587 17.009 1.00 7.19 48 ASP B N 1
ATOM 3480 C CA . ASP B 1 48 ? 16.652 9.699 17.940 1.00 7.53 48 ASP B CA 1
ATOM 3481 C C . ASP B 1 48 ? 16.441 9.222 19.367 1.00 7.71 48 ASP B C 1
ATOM 3482 O O . ASP B 1 48 ? 17.061 9.741 20.310 1.00 7.55 48 ASP B O 1
ATOM 3487 N N . PHE B 1 49 ? 15.572 8.233 19.539 1.00 7.54 49 PHE B N 1
ATOM 3488 C CA . PHE B 1 49 ? 15.314 7.667 20.849 1.00 7.78 49 PHE B CA 1
ATOM 3489 C C . PHE B 1 49 ? 16.575 7.059 21.491 1.00 8.15 49 PHE B C 1
ATOM 3490 O O . PHE B 1 49 ? 16.924 7.414 22.620 1.00 8.12 49 PHE B O 1
ATOM 3498 N N . CYS B 1 50 ? 17.331 6.306 20.704 1.00 7.69 50 CYS B N 1
ATOM 3499 C CA . CYS B 1 50 ? 18.532 5.664 21.197 1.00 8.35 50 CYS B CA 1
ATOM 3500 C C . CYS B 1 50 ? 19.563 6.755 21.519 1.00 8.77 50 CYS B C 1
ATOM 3501 O O . CYS B 1 50 ? 20.230 6.669 22.567 1.00 8.34 50 CYS B O 1
ATOM 3504 N N . VAL B 1 51 ? 19.739 7.733 20.624 1.00 9.20 51 VAL B N 1
ATOM 3505 C CA . VAL B 1 51 ? 20.740 8.785 20.820 1.00 10.13 51 VAL B CA 1
ATOM 3506 C C . VAL B 1 51 ? 20.434 9.604 22.071 1.00 10.78 51 VAL B C 1
ATOM 3507 O O . VAL B 1 51 ? 21.324 9.888 22.928 1.00 10.60 51 VAL B O 1
ATOM 3511 N N . CYS B 1 52 ? 19.149 10.022 22.221 1.00 9.95 52 CYS B N 1
ATOM 3512 C CA . CYS B 1 52 ? 18.755 10.796 23.368 1.00 10.17 52 CYS B CA 1
ATOM 3513 C C . CYS B 1 52 ? 18.985 10.013 24.667 1.00 10.06 52 CYS B C 1
ATOM 3514 O O . CYS B 1 52 ? 19.392 10.607 25.666 1.00 10.45 52 CYS B O 1
ATOM 3517 N N . ALA B 1 53 ? 18.566 8.742 24.712 1.00 9.02 53 ALA B N 1
ATOM 3518 C CA . ALA B 1 53 ? 18.688 7.951 25.917 1.00 9.17 53 ALA B CA 1
ATOM 3519 C C . ALA B 1 53 ? 20.170 7.822 26.331 1.00 10.18 53 ALA B C 1
ATOM 3520 O O . ALA B 1 53 ? 20.498 7.970 27.503 1.00 9.83 53 ALA B O 1
ATOM 3522 N N . VAL B 1 54 ? 21.040 7.552 25.359 1.00 10.68 54 VAL B N 1
ATOM 3523 C CA . VAL B 1 54 ? 22.475 7.419 25.640 1.00 12.11 54 VAL B CA 1
ATOM 3524 C C . VAL B 1 54 ? 22.997 8.736 26.239 1.00 12.55 54 VAL B C 1
ATOM 3525 O O . VAL B 1 54 ? 23.704 8.751 27.273 1.00 13.04 54 VAL B O 1
ATOM 3529 N N . CYS B 1 55 ? 22.672 9.855 25.585 1.00 11.97 55 CYS B N 1
ATOM 3530 C CA . CYS B 1 55 ? 23.134 11.151 26.029 1.00 12.84 55 CYS B CA 1
ATOM 3531 C C . CYS B 1 55 ? 22.623 11.444 27.428 1.00 13.18 55 CYS B C 1
ATOM 3532 O O . CYS B 1 55 ? 23.345 12.032 28.262 1.00 13.51 55 CYS B O 1
ATOM 3535 N N . TYR B 1 56 ? 21.311 11.236 27.658 1.00 11.68 56 TYR B N 1
ATOM 3536 C CA . TYR B 1 56 ? 20.722 11.589 28.939 1.00 11.20 56 TYR B CA 1
ATOM 3537 C C . TYR B 1 56 ? 21.338 10.772 30.075 1.00 11.49 56 TYR B C 1
ATOM 3538 O O . TYR B 1 56 ? 21.579 11.308 31.184 1.00 12.98 56 TYR B O 1
ATOM 3547 N N . TRP B 1 57 ? 21.500 9.474 29.866 1.00 11.42 57 TRP B N 1
ATOM 3548 C CA . TRP B 1 57 ? 22.150 8.633 30.844 1.00 11.91 57 TRP B CA 1
ATOM 3549 C C . TRP B 1 57 ? 23.619 9.070 31.090 1.00 13.85 57 TRP B C 1
ATOM 3550 O O . TRP B 1 57 ? 24.024 9.259 32.249 1.00 13.56 57 TRP B O 1
ATOM 3561 N N . ALA B 1 58 ? 24.381 9.313 30.017 1.00 13.79 58 ALA B N 1
ATOM 3562 C CA . ALA B 1 58 ? 25.793 9.619 30.173 1.00 16.02 58 ALA B CA 1
ATOM 3563 C C . ALA B 1 58 ? 26.009 10.964 30.859 1.00 16.30 58 ALA B C 1
ATOM 3564 O O . ALA B 1 58 ? 26.851 11.040 31.787 1.00 16.61 58 ALA B O 1
ATOM 3566 N N . PHE B 1 59 ? 25.301 12.021 30.422 1.00 15.19 59 PHE B N 1
ATOM 3567 C CA . PHE B 1 59 ? 25.542 13.325 30.999 1.00 15.62 59 PHE B CA 1
ATOM 3568 C C . PHE B 1 59 ? 24.319 14.251 31.046 1.00 14.10 59 PHE B C 1
ATOM 3569 O O . PHE B 1 59 ? 24.347 15.235 31.787 1.00 13.43 59 PHE B O 1
ATOM 3577 N N . GLY B 1 60 ? 23.242 14.021 30.261 1.00 13.01 60 GLY B N 1
ATOM 3578 C CA . GLY B 1 60 ? 22.152 14.993 30.237 1.00 12.21 60 GLY B CA 1
ATOM 3579 C C . GLY B 1 60 ? 21.398 15.114 31.560 1.00 12.63 60 GLY B C 1
ATOM 3580 O O . GLY B 1 60 ? 21.007 16.196 31.998 1.00 13.27 60 GLY B O 1
ATOM 3581 N N . TYR B 1 61 ? 21.222 14.000 32.277 1.00 12.40 61 TYR B N 1
ATOM 3582 C CA . TYR B 1 61 ? 20.633 14.047 33.598 1.00 12.56 61 TYR B CA 1
ATOM 3583 C C . TYR B 1 61 ? 21.550 14.854 34.572 1.00 13.65 61 TYR B C 1
ATOM 3584 O O . TYR B 1 61 ? 21.037 15.552 35.419 1.00 14.15 61 TYR B O 1
ATOM 3593 N N . ALA B 1 62 ? 22.874 14.697 34.446 1.00 14.91 62 ALA B N 1
ATOM 3594 C CA . ALA B 1 62 ? 23.814 15.473 35.284 1.00 15.36 62 ALA B CA 1
ATOM 3595 C C . ALA B 1 62 ? 23.630 16.959 35.008 1.00 16.47 62 ALA B C 1
ATOM 3596 O O . ALA B 1 62 ? 23.499 17.740 35.959 1.00 19.51 62 ALA B O 1
ATOM 3598 N N . LEU B 1 63 ? 23.603 17.334 33.720 1.00 16.48 63 LEU B N 1
ATOM 3599 C CA . LEU B 1 63 ? 23.469 18.734 33.337 1.00 17.08 63 LEU B CA 1
ATOM 3600 C C . LEU B 1 63 ? 22.158 19.285 33.840 1.00 16.39 63 LEU B C 1
ATOM 3601 O O . LEU B 1 63 ? 22.103 20.420 34.318 1.00 16.88 63 LEU B O 1
ATOM 3606 N N . MET B 1 64 ? 21.082 18.479 33.773 1.00 14.67 64 MET B N 1
ATOM 3607 C CA . MET B 1 64 ? 19.753 19.003 34.059 1.00 14.13 64 MET B CA 1
ATOM 3608 C C . MET B 1 64 ? 19.463 19.053 35.549 1.00 14.89 64 MET B C 1
ATOM 3609 O O . MET B 1 64 ? 18.831 19.996 36.036 1.00 14.99 64 MET B O 1
ATOM 3614 N N . TYR B 1 65 ? 19.831 17.984 36.275 1.00 15.67 65 TYR B N 1
ATOM 3615 C CA . TYR B 1 65 ? 19.388 17.865 37.645 1.00 16.89 65 TYR B CA 1
ATOM 3616 C C . TYR B 1 65 ? 20.536 17.784 38.662 1.00 19.35 65 TYR B C 1
ATOM 3617 O O . TYR B 1 65 ? 20.251 17.616 39.838 1.00 18.94 65 TYR B O 1
ATOM 3626 N N . GLY B 1 66 ? 21.788 17.857 38.212 1.00 21.83 66 GLY B N 1
ATOM 3627 C CA . GLY B 1 66 ? 22.928 17.884 39.145 1.00 24.52 66 GLY B CA 1
ATOM 3628 C C . GLY B 1 66 ? 22.975 19.183 39.956 1.00 26.55 66 GLY B C 1
ATOM 3629 O O . GLY B 1 66 ? 22.338 20.182 39.602 1.00 23.15 66 GLY B O 1
ATOM 3630 N N . ASN B 1 67 ? 23.795 19.186 41.026 1.00 28.84 67 ASN B N 1
ATOM 3631 C CA . ASN B 1 67 ? 23.983 20.409 41.803 1.00 33.60 67 ASN B CA 1
ATOM 3632 C C . ASN B 1 67 ? 24.562 21.507 40.917 1.00 31.00 67 ASN B C 1
ATOM 3633 O O . ASN B 1 67 ? 25.529 21.290 40.181 1.00 34.54 67 ASN B O 1
ATOM 3638 N N . SER B 1 68 ? 23.980 22.700 41.042 1.00 36.92 68 SER B N 1
ATOM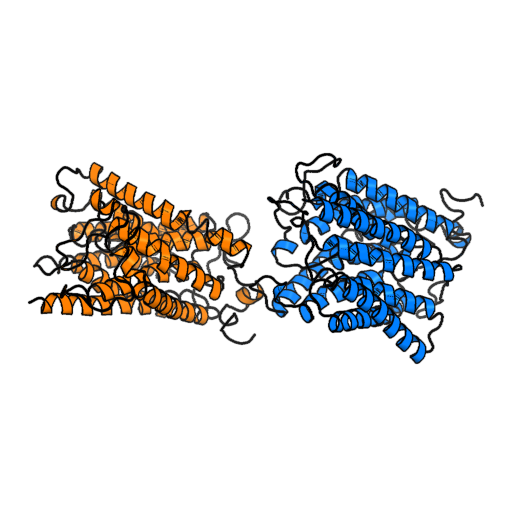 3639 C CA . SER B 1 68 ? 24.148 23.794 40.098 1.00 40.51 68 SER B CA 1
ATOM 3640 C C . SER B 1 68 ? 25.505 24.507 40.203 1.00 50.74 68 SER B C 1
ATOM 3641 O O . SER B 1 68 ? 25.985 24.775 41.303 1.00 50.13 68 SER B O 1
ATOM 3644 N N . ILE B 1 69 ? 26.114 24.779 39.031 1.00 50.68 69 ILE B N 1
ATOM 3645 C CA . ILE B 1 69 ? 27.307 25.595 38.870 1.00 61.68 69 ILE B CA 1
ATOM 3646 C C . ILE B 1 69 ? 26.861 26.997 38.461 1.00 67.82 69 ILE B C 1
ATOM 3647 O O . ILE B 1 69 ? 26.579 27.235 37.278 1.00 59.19 69 ILE B O 1
ATOM 3652 N N . ASP B 1 70 ? 26.808 27.901 39.453 1.00 67.67 70 ASP B N 1
ATOM 3653 C CA . ASP B 1 70 ? 26.414 29.291 39.264 1.00 66.65 70 ASP B CA 1
ATOM 3654 C C . ASP B 1 70 ? 25.019 29.382 38.643 1.00 59.12 70 ASP B C 1
ATOM 3655 O O . ASP B 1 70 ? 24.689 30.404 38.058 1.00 52.68 70 ASP B O 1
ATOM 3660 N N . GLY B 1 71 ? 24.203 28.315 38.742 1.00 53.65 71 GLY B N 1
ATOM 3661 C CA . GLY B 1 71 ? 22.842 28.362 38.226 1.00 48.73 71 GLY B CA 1
ATOM 3662 C C . GLY B 1 71 ? 22.733 28.045 36.733 1.00 45.71 71 GLY B C 1
ATOM 3663 O O . GLY B 1 71 ? 21.626 27.960 36.228 1.00 37.99 71 GLY B O 1
ATOM 3664 N N . ILE B 1 72 ? 23.872 27.880 36.034 1.00 42.52 72 ILE B N 1
ATOM 3665 C CA . ILE B 1 72 ? 23.886 27.656 34.597 1.00 45.04 72 ILE B CA 1
ATOM 3666 C C . ILE B 1 72 ? 23.498 26.187 34.323 1.00 42.35 72 ILE B C 1
ATOM 3667 O O . ILE B 1 72 ? 22.582 25.936 33.556 1.00 35.34 72 ILE B O 1
ATOM 3672 N N . VAL B 1 73 ? 24.210 25.238 34.957 1.00 36.35 73 VAL B N 1
ATOM 3673 C CA . VAL B 1 73 ? 24.139 23.832 34.621 1.00 35.34 73 VAL B CA 1
ATOM 3674 C C . VAL B 1 73 ? 24.506 22.990 35.848 1.00 35.90 73 VAL B C 1
ATOM 3675 O O . VAL B 1 73 ? 25.239 23.444 36.746 1.00 32.53 73 VAL B O 1
ATOM 3679 N N . GLY B 1 74 ? 23.985 21.754 35.899 1.00 24.36 74 GLY B N 1
ATOM 3680 C CA . GLY B 1 74 ? 24.330 20.805 36.941 1.00 23.78 74 GLY B CA 1
ATOM 3681 C C . GLY B 1 74 ? 25.644 20.104 36.623 1.00 23.65 74 GLY B C 1
ATOM 3682 O O . GLY B 1 74 ? 26.077 20.099 35.467 1.00 23.25 74 GLY B O 1
ATOM 3683 N N . ALA B 1 75 ? 26.236 19.438 37.618 1.00 24.22 75 ALA B N 1
ATOM 3684 C CA . ALA B 1 75 ? 27.579 18.950 37.401 1.00 26.98 75 ALA B CA 1
ATOM 3685 C C . ALA B 1 75 ? 27.841 17.646 38.143 1.00 27.60 75 ALA B C 1
ATOM 3686 O O . ALA B 1 75 ? 28.995 17.336 38.451 1.00 27.91 75 ALA B O 1
ATOM 3688 N N . ASN B 1 76 ? 26.790 16.866 38.428 1.00 24.66 76 ASN B N 1
ATOM 3689 C CA . ASN B 1 76 ? 26.986 15.526 38.956 1.00 24.94 76 ASN B CA 1
ATOM 3690 C C . ASN B 1 76 ? 25.806 14.622 38.566 1.00 22.33 76 ASN B C 1
ATOM 3691 O O . ASN B 1 76 ? 24.723 15.145 38.371 1.00 21.08 76 ASN B O 1
ATOM 3696 N N . GLY B 1 77 ? 26.010 13.297 38.647 1.00 21.45 77 GLY B N 1
ATOM 3697 C CA . GLY B 1 77 ? 25.050 12.299 38.192 1.00 21.50 77 GLY B CA 1
ATOM 3698 C C . GLY B 1 77 ? 25.361 11.743 36.800 1.00 21.02 77 GLY B C 1
ATOM 3699 O O . GLY B 1 77 ? 24.481 11.161 36.147 1.00 19.68 77 GLY B O 1
ATOM 3700 N N . PHE B 1 78 ? 26.617 11.858 36.361 1.00 19.28 78 PHE B N 1
ATOM 3701 C CA . PHE B 1 78 ? 27.066 11.331 35.093 1.00 18.69 78 PHE B CA 1
ATOM 3702 C C . PHE B 1 78 ? 26.997 9.822 35.110 1.00 18.67 78 PHE B C 1
ATOM 3703 O O . PHE B 1 78 ? 27.172 9.232 36.162 1.00 17.71 78 PHE B O 1
ATOM 3711 N N . PHE B 1 79 ? 26.692 9.196 33.953 1.00 16.16 79 PHE B N 1
ATOM 3712 C CA . PHE B 1 79 ? 26.600 7.745 33.899 1.00 17.16 79 PHE B CA 1
ATOM 3713 C C . PHE B 1 79 ? 25.758 7.229 35.055 1.00 17.02 79 PHE B C 1
ATOM 3714 O O . PHE B 1 79 ? 26.163 6.315 35.776 1.00 17.71 79 PHE B O 1
ATOM 3722 N N . TYR B 1 80 ? 24.543 7.759 35.174 1.00 17.31 80 TYR B N 1
ATOM 3723 C CA . TYR B 1 80 ? 23.674 7.550 36.333 1.00 18.51 80 TYR B CA 1
ATOM 3724 C C . TYR B 1 80 ? 23.663 6.093 36.782 1.00 21.16 80 TYR B C 1
ATOM 3725 O O . TYR B 1 80 ? 23.402 5.164 35.985 1.00 18.09 80 TYR B O 1
ATOM 3734 N N A SER B 1 81 ? 23.942 5.860 38.076 0.50 22.40 81 SER B N 1
ATOM 3735 N N B SER B 1 81 ? 23.910 5.874 38.085 0.50 21.94 81 SER B N 1
ATOM 3736 C CA A SER B 1 81 ? 23.955 4.481 38.539 0.50 27.97 81 SER B CA 1
ATOM 3737 C CA B SER B 1 81 ? 24.054 4.507 38.557 0.50 26.74 81 SER B CA 1
ATOM 3738 C C A SER B 1 81 ? 23.324 4.314 39.917 0.50 33.85 81 SER B C 1
ATOM 3739 C C B SER B 1 81 ? 23.375 4.273 39.901 0.50 32.97 81 SER B C 1
ATOM 3740 O O A SER B 1 81 ? 22.228 3.757 40.030 0.50 38.09 81 SER B O 1
ATOM 3741 O O B SER B 1 81 ? 22.327 3.623 39.973 0.50 36.64 81 SER B O 1
ATOM 3746 N N . THR B 1 82 ? 24.044 4.720 40.961 1.00 36.15 82 THR B N 1
ATOM 3747 C CA . THR B 1 82 ? 23.621 4.424 42.324 1.00 35.68 82 THR B CA 1
ATOM 3748 C C . THR B 1 82 ? 23.188 5.721 42.977 1.00 30.11 82 THR B C 1
ATOM 3749 O O . THR B 1 82 ? 23.531 6.825 42.568 1.00 33.07 82 THR B O 1
ATOM 3753 N N . THR B 1 83 ? 22.359 5.561 43.983 1.00 26.73 83 THR B N 1
ATOM 3754 C CA . THR B 1 83 ? 21.877 6.694 44.721 1.00 25.74 83 THR B CA 1
ATOM 3755 C C . THR B 1 83 ? 21.558 6.204 46.127 1.00 26.00 83 THR B C 1
ATOM 3756 O O . THR B 1 83 ? 21.286 5.024 46.309 1.00 26.67 83 THR B O 1
ATOM 3760 N N . THR B 1 84 ? 21.448 7.148 47.061 1.00 26.67 84 THR B N 1
ATOM 3761 C CA . THR B 1 84 ? 20.877 6.891 48.373 1.00 27.43 84 THR B CA 1
ATOM 3762 C C . THR B 1 84 ? 19.432 7.379 48.436 1.00 26.10 84 THR B C 1
ATOM 3763 O O . THR B 1 84 ? 18.783 7.193 49.463 1.00 25.23 84 THR B O 1
ATOM 3767 N N . ASN B 1 85 ? 18.913 7.998 47.356 1.00 23.07 85 ASN B N 1
ATOM 3768 C CA . ASN B 1 85 ? 17.536 8.465 47.322 1.00 22.33 85 ASN B CA 1
ATOM 3769 C C . ASN B 1 85 ? 16.663 7.343 46.712 1.00 23.37 85 ASN B C 1
ATOM 3770 O O . ASN B 1 85 ? 16.839 6.967 45.557 1.00 20.46 85 ASN B O 1
ATOM 3775 N N . SER B 1 86 ? 15.700 6.812 47.461 1.00 20.66 86 SER B N 1
ATOM 3776 C CA . SER B 1 86 ? 15.022 5.622 47.008 1.00 20.37 86 SER B CA 1
ATOM 3777 C C . SER B 1 86 ? 13.988 5.912 45.895 1.00 19.28 86 SER B C 1
ATOM 3778 O O . SER B 1 86 ? 13.433 4.966 45.341 1.00 18.99 86 SER B O 1
ATOM 3781 N N . HIS B 1 87 ? 13.793 7.169 45.520 1.00 18.99 87 HIS B N 1
ATOM 3782 C CA . HIS B 1 87 ? 12.910 7.527 44.416 1.00 19.73 87 HIS B CA 1
ATOM 3783 C C . HIS B 1 87 ? 13.674 8.014 43.182 1.00 17.48 87 HIS B C 1
ATOM 3784 O O . HIS B 1 87 ? 13.064 8.218 42.100 1.00 15.30 87 HIS B O 1
ATOM 3791 N N . GLU B 1 88 ? 15.003 8.137 43.290 1.00 16.11 88 GLU B N 1
ATOM 3792 C CA . GLU B 1 88 ? 15.732 8.820 42.233 1.00 15.48 88 GLU B CA 1
ATOM 3793 C C . GLU B 1 88 ? 15.826 7.962 40.962 1.00 13.36 88 GLU B C 1
ATOM 3794 O O . GLU B 1 88 ? 15.891 8.540 39.881 1.00 13.44 88 GLU B O 1
ATOM 3800 N N . THR B 1 89 ? 15.974 6.652 41.069 1.00 12.37 89 THR B N 1
ATOM 3801 C CA . THR B 1 89 ? 16.191 5.824 39.892 1.00 12.38 89 THR B CA 1
ATOM 3802 C C . THR B 1 89 ? 14.944 5.813 38.969 1.00 11.60 89 THR B C 1
ATOM 3803 O O . THR B 1 89 ? 15.096 5.891 37.736 1.00 11.53 89 THR B O 1
ATOM 3807 N N A SER B 1 90 ? 13.738 5.666 39.550 0.50 11.02 90 SER B N 1
ATOM 3808 N N B SER B 1 90 ? 13.743 5.663 39.546 0.50 11.09 90 SER B N 1
ATOM 3809 C CA A SER B 1 90 ? 12.488 5.754 38.802 0.50 10.74 90 SER B CA 1
ATOM 3810 C CA B SER B 1 90 ? 12.523 5.707 38.754 0.50 10.84 90 SER B CA 1
ATOM 3811 C C A SER B 1 90 ? 12.382 7.117 38.130 0.50 11.01 90 SER B C 1
ATOM 3812 C C B SER B 1 90 ? 12.380 7.099 38.133 0.50 11.08 90 SER B C 1
ATOM 3813 O O A SER B 1 90 ? 11.985 7.281 36.969 0.50 10.03 90 SER B O 1
ATOM 3814 O O B SER B 1 90 ? 12.004 7.260 36.965 0.50 10.11 90 SER B O 1
ATOM 3819 N N . PHE B 1 91 ? 12.709 8.137 38.925 1.00 11.52 91 PHE B N 1
ATOM 3820 C CA . PHE B 1 91 ? 12.661 9.506 38.451 1.00 11.34 91 PHE B CA 1
ATOM 3821 C C . PHE B 1 91 ? 13.586 9.716 37.247 1.00 11.29 91 PHE B C 1
ATOM 3822 O O . PHE B 1 91 ? 13.202 10.369 36.250 1.00 10.74 91 PHE B O 1
ATOM 3830 N N . PHE B 1 92 ? 14.804 9.196 37.355 1.00 10.40 92 PHE B N 1
ATOM 3831 C CA . PHE B 1 92 ? 15.794 9.305 36.290 1.00 10.38 92 PHE B CA 1
ATOM 3832 C C . PHE B 1 92 ? 15.207 8.716 34.993 1.00 9.51 92 PHE B C 1
ATOM 3833 O O . PHE B 1 92 ? 15.305 9.310 33.915 1.00 9.39 92 PHE B O 1
ATOM 3841 N N . LEU B 1 93 ? 14.583 7.535 35.109 1.00 9.33 93 LEU B N 1
ATOM 3842 C CA . LEU B 1 93 ? 14.087 6.848 33.898 1.00 8.59 93 LEU B CA 1
ATOM 3843 C C . LEU B 1 93 ? 12.942 7.639 33.261 1.00 7.96 93 LEU B C 1
ATOM 3844 O O . LEU B 1 93 ? 12.896 7.803 32.034 1.00 7.50 93 LEU B O 1
ATOM 3849 N N . PHE B 1 94 ? 12.050 8.132 34.099 1.00 7.68 94 PHE B N 1
ATOM 3850 C CA . PHE B 1 94 ? 10.969 8.962 33.622 1.00 7.87 94 PHE B CA 1
ATOM 3851 C C . PHE B 1 94 ? 11.499 10.199 32.907 1.00 8.29 94 PHE B C 1
ATOM 3852 O O . PHE B 1 94 ? 11.011 10.584 31.810 1.00 7.76 94 PHE B O 1
ATOM 3860 N N . GLN B 1 95 ? 12.461 10.899 33.544 1.00 8.59 95 GLN B N 1
ATOM 3861 C CA . GLN B 1 95 ? 13.058 12.089 32.954 1.00 8.77 95 GLN B CA 1
ATOM 3862 C C . GLN B 1 95 ? 13.810 11.803 31.657 1.00 8.17 95 GLN B C 1
ATOM 3863 O O . GLN B 1 95 ? 13.821 12.664 30.770 1.00 8.07 95 GLN B O 1
ATOM 3869 N N . LEU B 1 96 ? 14.443 10.627 31.533 1.00 8.03 96 LEU B N 1
ATOM 3870 C CA . LEU B 1 96 ? 15.053 10.189 30.316 1.00 7.88 96 LEU B CA 1
ATOM 3871 C C . LEU B 1 96 ? 14.001 10.135 29.183 1.00 8.07 96 LEU B C 1
ATOM 3872 O O . LEU B 1 96 ? 14.230 10.644 28.063 1.00 8.18 96 LEU B O 1
ATOM 3877 N N . MET B 1 97 ? 12.824 9.581 29.491 1.00 7.63 97 MET B N 1
ATOM 3878 C CA . MET B 1 97 ? 11.755 9.489 28.504 1.00 7.66 97 MET B CA 1
ATOM 3879 C C . MET B 1 97 ? 11.305 10.878 28.095 1.00 7.34 97 MET B C 1
ATOM 3880 O O . MET B 1 97 ? 11.027 11.107 26.935 1.00 6.93 97 MET B O 1
ATOM 3885 N N . PHE B 1 98 ? 11.316 11.875 29.018 1.00 8.07 98 PHE B N 1
ATOM 3886 C CA . PHE B 1 98 ? 10.992 13.251 28.671 1.00 7.78 98 PHE B CA 1
ATOM 3887 C C . PHE B 1 98 ? 12.012 13.880 27.726 1.00 7.83 98 PHE B C 1
ATOM 3888 O O . PHE B 1 98 ? 11.630 14.566 26.796 1.00 7.51 98 PHE B O 1
ATOM 3896 N N . CYS B 1 99 ? 13.300 13.665 27.957 1.00 8.09 99 CYS B N 1
ATOM 3897 C CA . CYS B 1 99 ? 14.321 14.123 27.020 1.00 8.83 99 CYS B CA 1
ATOM 3898 C C . CYS B 1 99 ? 14.108 13.571 25.609 1.00 8.31 99 CYS B C 1
ATOM 3899 O O . CYS B 1 99 ? 14.104 14.310 24.616 1.00 8.24 99 CYS B O 1
ATOM 3902 N N . CYS B 1 100 ? 13.828 12.277 25.547 1.00 8.45 100 CYS B N 1
ATOM 3903 C CA . CYS B 1 100 ? 13.580 11.627 24.258 1.00 8.40 100 CYS B CA 1
ATOM 3904 C C . CYS B 1 100 ? 12.330 12.206 23.581 1.00 7.78 100 CYS B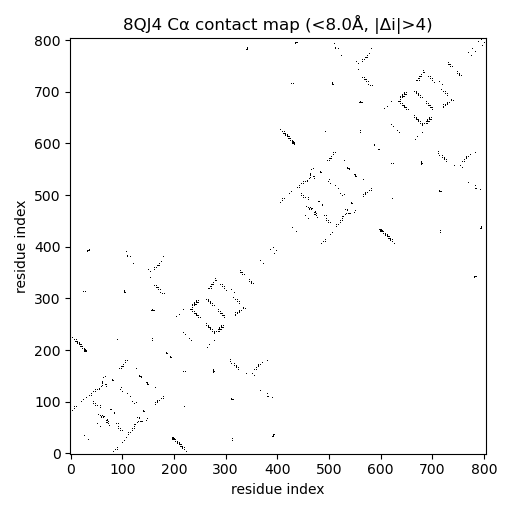 C 1
ATOM 3905 O O . CYS B 1 100 ? 12.328 12.452 22.373 1.00 8.34 100 CYS B O 1
ATOM 3908 N N . THR B 1 101 ? 11.301 12.529 24.363 1.00 7.31 101 THR B N 1
ATOM 3909 C CA . THR B 1 101 ? 10.082 13.120 23.831 1.00 7.32 101 THR B CA 1
ATOM 3910 C C . THR B 1 101 ? 10.338 14.485 23.216 1.00 7.63 101 THR B C 1
ATOM 3911 O O . THR B 1 101 ? 9.828 14.832 22.148 1.00 7.79 101 THR B O 1
ATOM 3915 N N . SER B 1 102 ? 11.041 15.364 23.959 1.00 8.08 102 SER B N 1
ATOM 3916 C CA . SER B 1 102 ? 11.292 16.694 23.467 1.00 8.59 102 SER B CA 1
ATOM 3917 C C . SER B 1 102 ? 12.019 16.675 22.129 1.00 8.34 102 SER B C 1
ATOM 3918 O O . SER B 1 102 ? 11.669 17.439 21.228 1.00 8.86 102 SER B O 1
ATOM 3921 N N . ALA B 1 103 ? 13.083 15.864 21.998 1.00 8.27 103 ALA B N 1
ATOM 3922 C CA . ALA B 1 103 ? 13.864 15.865 20.782 1.00 8.02 103 ALA B CA 1
ATOM 3923 C C . ALA B 1 103 ? 13.088 15.275 19.599 1.00 7.40 103 ALA B C 1
ATOM 3924 O O . ALA B 1 103 ? 13.182 15.777 18.465 1.00 7.29 103 ALA B O 1
ATOM 3926 N N . THR B 1 104 ? 12.305 14.229 19.842 1.00 6.92 104 THR B N 1
ATOM 3927 C CA . THR B 1 104 ? 11.717 13.485 18.705 1.00 6.63 104 THR B CA 1
ATOM 3928 C C . THR B 1 104 ? 10.595 14.295 18.052 1.00 7.23 104 THR B C 1
ATOM 3929 O O . THR B 1 104 ? 10.226 14.105 16.917 1.00 7.93 104 THR B O 1
ATOM 3933 N N . ILE B 1 105 ? 10.077 15.311 18.729 1.00 8.21 105 ILE B N 1
ATOM 3934 C CA . ILE B 1 105 ? 9.124 16.227 18.130 1.00 8.96 105 ILE B CA 1
ATOM 3935 C C . ILE B 1 105 ? 9.674 16.847 16.839 1.00 8.75 105 ILE B C 1
ATOM 3936 O O . ILE B 1 105 ? 8.909 17.152 15.914 1.00 8.53 105 ILE B O 1
ATOM 3941 N N . ILE B 1 106 ? 10.969 17.077 16.797 1.00 9.05 106 ILE B N 1
ATOM 3942 C CA . ILE B 1 106 ? 11.590 17.807 15.693 1.00 9.64 106 ILE B CA 1
ATOM 3943 C C . ILE B 1 106 ? 11.400 17.089 14.359 1.00 10.00 106 ILE B C 1
ATOM 3944 O O . ILE B 1 106 ? 11.219 17.749 13.320 1.00 10.45 106 ILE B O 1
ATOM 3949 N N . SER B 1 107 ? 11.515 15.765 14.327 1.00 10.01 107 SER B N 1
ATOM 3950 C CA . SER B 1 107 ? 11.552 15.035 13.060 1.00 10.02 107 SER B CA 1
ATOM 3951 C C . SER B 1 107 ? 10.327 15.282 12.211 1.00 10.38 107 SER B C 1
ATOM 3952 O O . SER B 1 107 ? 10.419 15.248 10.991 1.00 12.24 107 SER B O 1
ATOM 3955 N N . GLY B 1 108 ? 9.177 15.477 12.829 1.00 9.43 108 GLY B N 1
ATOM 3956 C CA . GLY B 1 108 ? 7.954 15.594 12.079 1.00 9.09 108 GLY B CA 1
ATOM 3957 C C . GLY B 1 108 ? 7.832 16.904 11.311 1.00 9.54 108 GLY B C 1
ATOM 3958 O O . GLY B 1 108 ? 7.077 16.991 10.321 1.00 9.64 108 GLY B O 1
ATOM 3959 N N . ALA B 1 109 ? 8.551 17.929 11.773 1.00 9.04 109 ALA B N 1
ATOM 3960 C CA . ALA B 1 109 ? 8.508 19.194 11.056 1.00 10.21 109 ALA B CA 1
ATOM 3961 C C . ALA B 1 109 ? 9.349 19.134 9.783 1.00 10.10 109 ALA B C 1
ATOM 3962 O O . ALA B 1 109 ? 8.960 19.699 8.764 1.00 10.29 109 ALA B O 1
ATOM 3964 N N . VAL B 1 110 ? 10.513 18.486 9.895 1.00 10.47 110 VAL B N 1
ATOM 3965 C CA . VAL B 1 110 ? 11.573 18.557 8.890 1.00 10.38 110 VAL B CA 1
ATOM 3966 C C . VAL B 1 110 ? 11.458 17.440 7.856 1.00 10.19 110 VAL B C 1
ATOM 3967 O O . VAL B 1 110 ? 12.321 17.292 6.981 1.00 9.40 110 VAL B O 1
ATOM 3971 N N . ALA B 1 111 ? 10.392 16.621 7.958 1.00 9.32 111 ALA B N 1
ATOM 3972 C CA . ALA B 1 111 ? 10.266 15.428 7.144 1.00 8.82 111 ALA B CA 1
ATOM 3973 C C . ALA B 1 111 ? 10.305 15.706 5.631 1.00 9.08 111 ALA B C 1
ATOM 3974 O O . ALA B 1 111 ? 9.922 16.798 5.176 1.00 9.21 111 ALA B O 1
ATOM 3976 N N . GLU B 1 112 ? 10.769 14.655 4.929 1.00 8.80 112 GLU B N 1
ATOM 3977 C CA . GLU B 1 112 ? 10.790 14.485 3.479 1.00 9.62 112 GLU B CA 1
ATOM 3978 C C . GLU B 1 112 ? 11.932 15.290 2.811 1.00 10.31 112 GLU B C 1
ATOM 3979 O O . GLU B 1 112 ? 12.063 15.186 1.589 1.00 10.31 112 GLU B O 1
ATOM 3985 N N . ARG B 1 113 ? 12.724 16.059 3.581 1.00 10.51 113 ARG B N 1
ATOM 3986 C CA . ARG B 1 113 ? 13.882 16.662 2.914 1.00 11.88 113 ARG B CA 1
ATOM 3987 C C . ARG B 1 113 ? 15.124 16.923 3.789 1.00 13.59 113 ARG B C 1
ATOM 3988 O O . ARG B 1 113 ? 16.100 17.493 3.275 1.00 14.19 113 ARG B O 1
ATOM 3996 N N A MET B 1 114 ? 15.141 16.485 5.062 0.50 12.90 114 MET B N 1
ATOM 3997 N N B MET B 1 114 ? 15.143 16.474 5.058 0.50 13.15 114 MET B N 1
ATOM 3998 C CA A MET B 1 114 ? 16.327 16.626 5.875 0.50 13.32 114 MET B CA 1
ATOM 3999 C CA B MET B 1 114 ? 16.324 16.628 5.877 0.50 13.79 114 MET B CA 1
ATOM 4000 C C A MET B 1 114 ? 17.146 15.336 5.876 0.50 13.63 114 MET B C 1
ATOM 4001 C C B MET B 1 114 ? 17.147 15.340 5.884 0.50 13.89 114 MET B C 1
ATOM 4002 O O A MET B 1 114 ? 16.622 14.236 6.136 0.50 12.48 114 MET B O 1
ATOM 4003 O O B MET B 1 114 ? 16.621 14.242 6.150 0.50 12.67 114 MET B O 1
ATOM 4012 N N . ARG B 1 115 ? 18.454 15.476 5.614 1.00 13.14 115 ARG B N 1
ATOM 4013 C CA . ARG B 1 115 ? 19.351 14.321 5.581 1.00 14.42 115 ARG B CA 1
ATOM 4014 C C . ARG B 1 115 ? 19.352 13.663 6.966 1.00 12.43 115 ARG B C 1
ATOM 4015 O O . ARG B 1 115 ? 19.376 14.358 7.984 1.00 12.64 115 ARG B O 1
ATOM 4023 N N . PHE B 1 116 ? 19.385 12.357 6.984 1.00 12.19 116 PHE B N 1
ATOM 4024 C CA . PHE B 1 116 ? 19.399 11.577 8.223 1.00 12.11 116 PHE B CA 1
ATOM 4025 C C . PHE B 1 116 ? 20.534 11.982 9.161 1.00 12.77 116 PHE B C 1
ATOM 4026 O O . PHE B 1 116 ? 20.300 12.273 10.331 1.00 11.49 116 PHE B O 1
ATOM 4034 N N . THR B 1 117 ? 21.779 12.068 8.644 1.00 12.82 117 THR B N 1
ATOM 4035 C CA . THR B 1 117 ? 22.888 12.413 9.530 1.00 14.03 117 THR B CA 1
ATOM 4036 C C . THR B 1 117 ? 22.703 13.824 10.057 1.00 13.37 117 THR B C 1
ATOM 4037 O O . THR B 1 117 ? 23.073 14.151 11.188 1.00 13.80 117 THR B O 1
ATOM 4041 N N . GLY B 1 118 ? 22.134 14.703 9.240 1.00 12.71 118 GLY B N 1
ATOM 4042 C CA . GLY B 1 118 ? 21.858 16.039 9.708 1.00 12.71 118 GLY B CA 1
ATOM 4043 C C . GLY B 1 118 ? 20.893 16.089 10.884 1.00 13.24 118 GLY B C 1
ATOM 4044 O O . GLY B 1 118 ? 21.068 16.810 11.848 1.00 12.65 118 GLY B O 1
ATOM 4045 N N . TYR B 1 119 ? 19.817 15.315 10.762 1.00 12.70 119 TYR B N 1
ATOM 4046 C CA . TYR B 1 119 ? 18.837 15.199 11.825 1.00 11.77 119 TYR B CA 1
ATOM 4047 C C . TYR B 1 119 ? 19.480 14.619 13.078 1.00 11.62 119 TYR B C 1
ATOM 4048 O O . TYR B 1 119 ? 19.144 15.067 14.157 1.00 13.18 119 TYR B O 1
ATOM 4057 N N . ILE B 1 120 ? 20.323 13.589 12.984 1.00 11.83 120 ILE B N 1
ATOM 4058 C CA . ILE B 1 120 ? 21.022 13.055 14.146 1.00 12.74 120 ILE B CA 1
ATOM 4059 C C . ILE B 1 120 ? 21.911 14.131 14.799 1.00 12.84 120 ILE B C 1
ATOM 4060 O O . ILE B 1 120 ? 21.955 14.192 16.030 1.00 12.81 120 ILE B O 1
ATOM 4065 N N . LEU B 1 121 ? 22.575 15.012 14.016 1.00 13.30 121 LEU B N 1
ATOM 4066 C CA . LEU B 1 121 ? 23.374 16.062 14.663 1.00 14.40 121 LEU B CA 1
ATOM 4067 C C . LEU B 1 121 ? 22.473 17.044 15.427 1.00 13.73 121 LEU B C 1
ATOM 4068 O O . LEU B 1 121 ? 22.786 17.517 16.540 1.00 13.98 121 LEU B O 1
ATOM 4073 N N . VAL B 1 122 ? 21.355 17.426 14.809 1.00 13.30 122 VAL B N 1
ATOM 4074 C CA . VAL B 1 122 ? 20.375 18.258 15.519 1.00 13.24 122 VAL B CA 1
ATOM 4075 C C . VAL B 1 122 ? 19.818 17.586 16.794 1.00 12.66 122 VAL B C 1
ATOM 4076 O O . VAL B 1 122 ? 19.625 18.248 17.822 1.00 12.86 122 VAL B O 1
ATOM 4080 N N . THR B 1 123 ? 19.555 16.271 16.733 1.00 12.34 123 THR B N 1
ATOM 4081 C CA . THR B 1 123 ? 19.115 15.525 17.897 1.00 12.45 123 THR B CA 1
ATOM 4082 C C . THR B 1 123 ? 20.192 15.644 19.003 1.00 12.51 123 THR B C 1
ATOM 4083 O O . THR B 1 123 ? 19.898 15.792 20.183 1.00 12.46 123 THR B O 1
ATOM 4087 N N . LEU B 1 124 ? 21.461 15.478 18.637 1.00 12.89 124 LEU B N 1
ATOM 4088 C CA . LEU B 1 124 ? 22.554 15.573 19.608 1.00 13.72 124 LEU B CA 1
ATOM 4089 C C . LEU B 1 124 ? 22.568 16.968 20.242 1.00 13.55 124 LEU B C 1
ATOM 4090 O O . LEU B 1 124 ? 22.745 17.122 21.444 1.00 14.41 124 LEU B O 1
ATOM 4095 N N . LEU B 1 125 ? 22.278 17.992 19.459 1.00 14.03 125 LEU B N 1
ATOM 4096 C CA . LEU B 1 125 ? 22.247 19.342 19.994 1.00 14.68 125 LEU B CA 1
ATOM 4097 C C . LEU B 1 125 ? 21.120 19.471 21.005 1.00 14.44 125 LEU B C 1
ATOM 4098 O O . LEU B 1 125 ? 21.283 20.055 22.080 1.00 13.92 125 LEU B O 1
ATOM 4103 N N . ALA B 1 126 ? 19.917 18.943 20.641 1.00 12.51 126 ALA B N 1
ATOM 4104 C CA . ALA B 1 126 ? 18.743 19.011 21.507 1.00 11.68 126 ALA B CA 1
ATOM 4105 C C . ALA B 1 126 ? 19.004 18.304 22.824 1.00 11.53 126 ALA B C 1
ATOM 4106 O O . ALA B 1 126 ? 18.797 18.851 23.893 1.00 13.02 126 ALA B O 1
ATOM 4108 N N . ALA B 1 127 ? 19.483 17.066 22.754 1.00 11.60 127 ALA B N 1
ATOM 4109 C CA . ALA B 1 127 ? 19.673 16.248 23.930 1.00 12.43 127 ALA B CA 1
ATOM 4110 C C . ALA B 1 127 ? 20.863 16.699 24.787 1.00 14.06 127 ALA B C 1
ATOM 4111 O O . ALA B 1 127 ? 20.879 16.418 25.976 1.00 13.68 127 ALA B O 1
ATOM 4113 N N . SER B 1 128 ? 21.915 17.193 24.149 1.00 15.72 128 SER B N 1
ATOM 4114 C CA . SER B 1 128 ? 23.184 17.433 24.854 1.00 17.43 128 SER B CA 1
ATOM 4115 C C . SER B 1 128 ? 23.209 18.790 25.544 1.00 18.72 128 SER B C 1
ATOM 4116 O O . SER B 1 128 ? 23.917 18.944 26.554 1.00 19.56 128 SER B O 1
ATOM 4119 N N . LEU B 1 129 ? 22.563 19.779 24.941 1.00 17.49 129 LEU B N 1
ATOM 4120 C CA . LEU B 1 129 ? 22.755 21.157 25.344 1.00 19.72 129 LEU B CA 1
ATOM 4121 C C . LEU B 1 129 ? 21.399 21.834 25.594 1.00 18.34 129 LEU B C 1
ATOM 4122 O O . LEU B 1 129 ? 21.150 22.319 26.687 1.00 19.84 129 LEU B O 1
ATOM 4127 N N . ILE B 1 130 ? 20.492 21.865 24.611 1.00 15.07 130 ILE B N 1
ATOM 4128 C CA . ILE B 1 130 ? 19.325 22.742 24.735 1.00 13.77 130 ILE B CA 1
ATOM 4129 C C . ILE B 1 130 ? 18.359 22.214 25.802 1.00 13.51 130 ILE B C 1
ATOM 4130 O O . ILE B 1 130 ? 17.986 22.927 26.742 1.00 13.10 130 ILE B O 1
ATOM 4135 N N . TYR B 1 131 ? 17.953 20.936 25.665 1.00 12.48 131 TYR B N 1
ATOM 4136 C CA . TYR B 1 131 ? 16.946 20.374 26.545 1.00 12.00 131 TYR B CA 1
ATOM 4137 C C . TYR B 1 131 ? 17.460 20.364 27.988 1.00 12.52 131 TYR B C 1
ATOM 4138 O O . TYR B 1 131 ? 16.795 20.811 28.905 1.00 12.35 131 TYR B O 1
ATOM 4147 N N . PRO B 1 132 ? 18.661 19.844 28.284 1.00 13.36 132 PRO B N 1
ATOM 4148 C CA . PRO B 1 132 ? 19.035 19.763 29.686 1.00 14.13 132 PRO B CA 1
ATOM 4149 C C . PRO B 1 132 ? 19.304 21.098 30.377 1.00 14.52 132 PRO B C 1
ATOM 4150 O O . PRO B 1 132 ? 18.970 21.243 31.552 1.00 14.64 132 PRO B O 1
ATOM 4154 N N . LEU B 1 133 ? 19.820 22.072 29.639 1.00 15.26 133 LEU B N 1
ATOM 4155 C CA . LEU B 1 133 ? 20.124 23.362 30.277 1.00 16.72 133 LEU B CA 1
ATOM 4156 C C . LEU B 1 133 ? 18.845 24.135 30.564 1.00 15.70 133 LEU B C 1
ATOM 4157 O O . LEU B 1 133 ? 18.633 24.596 31.696 1.00 15.73 133 LEU B O 1
ATOM 4162 N N . PHE B 1 134 ? 17.920 24.220 29.586 1.00 15.09 134 PHE B N 1
ATOM 4163 C CA . PHE B 1 134 ? 16.626 24.845 29.870 1.00 14.12 134 PHE B CA 1
ATOM 4164 C C . PHE B 1 134 ? 15.882 24.084 30.970 1.00 14.36 134 PHE B C 1
ATOM 4165 O O . PHE B 1 134 ? 15.262 24.666 31.885 1.00 14.83 134 PHE B O 1
ATOM 4173 N N . GLY B 1 135 ? 16.008 22.742 30.943 1.00 14.53 135 GLY B N 1
ATOM 4174 C CA . GLY B 1 135 ? 15.435 21.907 31.988 1.00 13.92 135 GLY B CA 1
ATOM 4175 C C . GLY B 1 135 ? 16.012 22.217 33.379 1.00 15.10 135 GLY B C 1
ATOM 4176 O O . GLY B 1 135 ? 15.280 22.236 34.372 1.00 14.26 135 GLY B O 1
ATOM 4177 N N . HIS B 1 136 ? 17.332 22.411 33.441 1.00 15.55 136 HIS B N 1
ATOM 4178 C CA . HIS B 1 136 ? 17.960 22.822 34.710 1.00 17.31 136 HIS B CA 1
ATOM 4179 C C . HIS B 1 136 ? 17.328 24.124 35.206 1.00 17.30 136 HIS B C 1
ATOM 4180 O O . HIS B 1 136 ? 16.936 24.235 36.379 1.00 17.73 136 HIS B O 1
ATOM 4187 N N . TRP B 1 137 ? 17.187 25.112 34.309 1.00 18.06 137 TRP B N 1
ATOM 4188 C CA . TRP B 1 137 ? 16.685 26.431 34.718 1.00 18.28 137 TRP B CA 1
ATOM 4189 C C . TRP B 1 137 ? 15.275 26.363 35.281 1.00 18.19 137 TRP B C 1
ATOM 4190 O O . TRP B 1 137 ? 14.912 27.119 36.217 1.00 19.29 137 TRP B O 1
ATOM 4201 N N . ALA B 1 138 ? 14.430 25.537 34.642 1.00 15.73 138 ALA B N 1
ATOM 4202 C CA . ALA B 1 138 ? 13.004 25.473 34.943 1.00 14.68 138 ALA B CA 1
ATOM 4203 C C . ALA B 1 138 ? 12.670 24.457 36.025 1.00 13.80 138 ALA B C 1
ATOM 4204 O O . ALA B 1 138 ? 11.735 24.678 36.791 1.00 14.36 138 ALA B O 1
ATOM 4206 N N . TRP B 1 139 ? 13.408 23.342 36.110 1.00 13.90 139 TRP B N 1
ATOM 4207 C CA . TRP B 1 139 ? 13.021 22.229 36.971 1.00 13.91 139 TRP B CA 1
ATOM 4208 C C . TRP B 1 139 ? 14.180 21.700 37.820 1.00 14.41 139 TRP B C 1
ATOM 4209 O O . TRP B 1 139 ? 14.026 20.664 38.473 1.00 14.51 139 TRP B O 1
ATOM 4220 N N . GLY B 1 140 ? 15.353 22.348 37.789 1.00 15.92 140 GLY B N 1
ATOM 4221 C CA . GLY B 1 140 ? 16.563 21.816 38.414 1.00 16.97 140 GLY B CA 1
ATOM 4222 C C . GLY B 1 140 ? 16.405 21.370 39.866 1.00 18.83 140 GLY B C 1
ATOM 4223 O O . GLY B 1 140 ? 17.090 20.438 40.303 1.00 20.15 140 GLY B O 1
ATOM 4224 N N . GLY B 1 141 ? 15.484 21.985 40.596 1.00 18.59 141 GLY B N 1
ATOM 4225 C CA . GLY B 1 141 ? 15.250 21.666 41.991 1.00 20.07 141 GLY B CA 1
ATOM 4226 C C . GLY B 1 141 ? 14.254 20.539 42.240 1.00 22.13 141 GLY B C 1
ATOM 4227 O O . GLY B 1 141 ? 14.164 19.987 43.332 1.00 21.29 141 GLY B O 1
ATOM 4228 N N . ARG B 1 142 ? 13.549 20.135 41.179 1.00 21.80 142 ARG B N 1
ATOM 4229 C CA . ARG B 1 142 ? 12.373 19.290 41.324 1.00 22.89 142 ARG B CA 1
ATOM 4230 C C . ARG B 1 142 ? 12.764 17.830 41.162 1.00 25.09 142 ARG B C 1
ATOM 4231 O O . ARG B 1 142 ? 12.293 17.166 40.250 1.00 24.82 142 ARG B O 1
ATOM 4239 N N . ILE B 1 143 ? 13.657 17.343 42.031 1.00 23.29 143 ILE B N 1
ATOM 4240 C CA . ILE B 1 143 ? 14.153 15.988 42.014 1.00 22.92 143 ILE B CA 1
ATOM 4241 C C . ILE B 1 143 ? 13.377 15.148 43.026 1.00 24.46 143 ILE B C 1
ATOM 4242 O O . ILE B 1 143 ? 13.423 15.403 44.220 1.00 21.20 143 ILE B O 1
ATOM 4247 N N . LEU B 1 144 ? 12.682 14.108 42.540 1.00 21.58 144 LEU B N 1
ATOM 4248 C CA . LEU B 1 144 ? 11.766 13.358 43.376 1.00 23.42 144 LEU B CA 1
ATOM 4249 C C . LEU B 1 144 ? 12.526 12.727 44.544 1.00 23.80 144 LEU B C 1
ATOM 4250 O O . LEU B 1 144 ? 13.498 12.009 44.320 1.00 22.29 144 LEU B O 1
ATOM 4255 N N . GLY B 1 145 ? 12.001 12.940 45.753 1.00 26.20 145 GLY B N 1
ATOM 4256 C CA . GLY B 1 145 ? 12.525 12.377 46.981 1.00 28.02 145 GLY B CA 1
ATOM 4257 C C . GLY B 1 145 ? 13.718 13.160 47.546 1.00 29.42 145 GLY B C 1
ATOM 4258 O O . GLY B 1 145 ? 14.286 12.745 48.541 1.00 31.26 145 GLY B O 1
ATOM 4259 N N . SER B 1 146 ? 14.173 14.220 46.880 1.00 29.82 146 SER B N 1
ATOM 4260 C CA . SER B 1 146 ? 15.359 14.942 47.320 1.00 35.64 146 SER B CA 1
ATOM 4261 C C . SER B 1 146 ? 14.977 15.877 48.471 1.00 38.46 146 SER B C 1
ATOM 4262 O O . SER B 1 146 ? 13.915 16.484 48.449 1.00 36.37 146 SER B O 1
ATOM 4265 N N . GLU B 1 147 ? 15.842 16.013 49.470 1.00 46.56 147 GLU B N 1
ATOM 4266 C CA . GLU B 1 147 ? 15.565 17.014 50.498 1.00 57.77 147 GLU B CA 1
ATOM 4267 C C . GLU B 1 147 ? 16.659 18.076 50.522 1.00 57.47 147 GLU B C 1
ATOM 4268 O O . GLU B 1 147 ? 16.621 18.950 51.378 1.00 64.16 147 GLU B O 1
ATOM 4274 N N . THR B 1 148 ? 17.593 18.025 49.563 1.00 55.97 148 THR B N 1
ATOM 4275 C CA . THR B 1 148 ? 18.730 18.934 49.532 1.00 59.66 148 THR B CA 1
ATOM 4276 C C . THR B 1 148 ? 18.901 19.544 48.137 1.00 55.99 148 THR B C 1
ATOM 4277 O O . THR B 1 148 ? 20.023 19.844 47.734 1.00 59.99 148 THR B O 1
ATOM 4281 N N . SER B 1 149 ? 17.797 19.733 47.401 1.00 47.33 149 SER B N 1
ATOM 4282 C CA . SER B 1 149 ? 17.864 20.303 46.060 1.00 42.68 149 SER B CA 1
ATOM 4283 C C . SER B 1 149 ? 17.725 21.824 46.117 1.00 36.07 149 SER B C 1
ATOM 4284 O O . SER B 1 149 ? 17.096 22.346 47.021 1.00 39.48 149 SER B O 1
ATOM 4287 N N . THR B 1 150 ? 18.274 22.500 45.104 1.00 30.85 150 THR B N 1
ATOM 4288 C CA . THR B 1 150 ? 18.163 23.930 44.894 1.00 31.66 150 THR B CA 1
ATOM 4289 C C . THR B 1 150 ? 17.446 24.207 43.580 1.00 29.99 150 THR B C 1
ATOM 4290 O O . THR B 1 150 ? 17.790 23.622 42.550 1.00 25.28 150 THR B O 1
ATOM 4294 N N . PRO B 1 151 ? 16.489 25.152 43.553 1.00 28.57 151 PRO B N 1
ATOM 4295 C CA . PRO B 1 151 ? 15.774 25.431 42.320 1.00 25.69 151 PRO B CA 1
ATOM 4296 C C . PRO B 1 151 ? 16.695 25.990 41.230 1.00 26.56 151 PRO B C 1
ATOM 4297 O O . PRO B 1 151 ? 17.682 26.707 41.498 1.00 22.49 151 PRO B O 1
ATOM 4301 N N . GLY B 1 152 ? 16.325 25.735 39.952 1.00 20.47 152 GLY B N 1
ATOM 4302 C CA . GLY B 1 152 ? 16.889 26.477 38.851 1.00 20.27 152 GLY B CA 1
ATOM 4303 C C . GLY B 1 152 ? 16.477 27.950 38.938 1.00 20.28 152 GLY B C 1
ATOM 4304 O O . GLY B 1 152 ? 15.526 28.257 39.636 1.00 21.04 152 GLY B O 1
ATOM 4305 N N . TRP B 1 153 ? 17.154 28.833 38.205 1.00 20.63 153 TRP B N 1
ATOM 4306 C CA . TRP B 1 153 ? 16.935 30.275 38.382 1.00 22.20 153 TRP B CA 1
ATOM 4307 C C . TRP B 1 153 ? 15.519 30.677 37.962 1.00 22.36 153 TRP B C 1
ATOM 4308 O O . TRP B 1 153 ? 14.913 31.576 38.551 1.00 20.34 153 TRP B O 1
ATOM 4319 N N . LEU B 1 154 ? 14.946 30.011 36.937 1.00 20.35 154 LEU B N 1
ATOM 4320 C CA . LEU B 1 154 ? 13.636 30.419 36.446 1.00 19.02 154 LEU B CA 1
ATOM 4321 C C . LEU B 1 154 ? 12.569 29.810 37.351 1.00 18.12 154 LEU B C 1
ATOM 4322 O O . LEU B 1 154 ? 11.551 30.422 37.664 1.00 17.91 154 LEU B O 1
ATOM 4327 N N . GLU B 1 155 ? 12.809 28.575 37.830 1.00 18.38 155 GLU B N 1
ATOM 4328 C CA . GLU B 1 155 ? 11.996 27.930 38.858 1.00 18.53 155 GLU B CA 1
ATOM 4329 C C . GLU B 1 155 ? 11.901 28.858 40.086 1.00 20.60 155 GLU B C 1
ATOM 4330 O O . GLU B 1 155 ? 10.833 29.043 40.701 1.00 19.94 155 GLU B O 1
ATOM 4336 N N . GLN B 1 156 ? 13.079 29.335 40.494 1.00 20.12 156 GLN B N 1
ATOM 4337 C CA . GLN B 1 156 ? 13.207 30.148 41.708 1.00 24.55 156 GLN B CA 1
ATOM 4338 C C . GLN B 1 156 ? 12.348 31.409 41.592 1.00 22.72 156 GLN B C 1
ATOM 4339 O O . GLN B 1 156 ? 11.789 31.854 42.575 1.00 24.11 156 GLN B O 1
ATOM 4345 N N . LEU B 1 157 ? 12.299 32.030 40.423 1.00 23.12 157 LEU B N 1
ATOM 4346 C CA . LEU B 1 157 ? 11.474 33.213 40.170 1.00 22.85 157 LEU B CA 1
ATOM 4347 C C . LEU B 1 157 ? 9.982 32.937 40.178 1.00 22.79 157 LEU B C 1
ATOM 4348 O O . LEU B 1 157 ? 9.230 33.891 40.114 1.00 24.10 157 LEU B O 1
ATOM 4353 N N . GLY B 1 158 ? 9.548 31.667 40.117 1.00 20.17 158 GLY B N 1
ATOM 4354 C CA . GLY B 1 158 ? 8.143 31.308 40.211 1.00 19.18 158 GLY B CA 1
ATOM 4355 C C . GLY B 1 158 ? 7.535 30.716 38.923 1.00 17.93 158 GLY B C 1
ATOM 4356 O O . GLY B 1 158 ? 6.307 30.595 38.818 1.00 16.79 158 GLY B O 1
ATOM 4357 N N . PHE B 1 159 ? 8.389 30.459 37.913 1.00 16.43 159 PHE B N 1
ATOM 4358 C CA . PHE B 1 159 ? 7.901 29.897 36.656 1.00 15.41 159 PHE B CA 1
ATOM 4359 C C . PHE B 1 159 ? 7.274 28.536 36.985 1.00 14.69 159 PHE B C 1
ATOM 4360 O O . PHE B 1 159 ? 7.933 27.689 37.618 1.00 14.15 159 PHE B O 1
ATOM 4368 N N . ILE B 1 160 ? 6.062 28.300 36.471 1.00 14.31 160 ILE B N 1
ATOM 4369 C CA . ILE B 1 160 ? 5.348 27.045 36.682 1.00 14.39 160 ILE B CA 1
ATOM 4370 C C . ILE B 1 160 ? 5.183 26.286 35.357 1.00 12.53 160 ILE B C 1
ATOM 4371 O O . ILE B 1 160 ? 4.727 26.874 34.391 1.00 11.68 160 ILE B O 1
ATOM 4376 N N . ASP B 1 161 ? 5.538 24.997 35.354 1.00 12.27 161 ASP B N 1
ATOM 4377 C CA . ASP B 1 161 ? 5.241 24.156 34.171 1.00 11.34 161 ASP B CA 1
ATOM 4378 C C . ASP B 1 161 ? 5.107 22.754 34.717 1.00 11.08 161 ASP B C 1
ATOM 4379 O O . ASP B 1 161 ? 6.131 22.127 34.990 1.00 11.33 161 ASP B O 1
ATOM 4384 N N . PHE B 1 162 ? 3.865 22.296 34.922 1.00 10.84 162 PHE B N 1
ATOM 4385 C CA . PHE B 1 162 ? 3.624 21.028 35.576 1.00 11.19 162 PHE B CA 1
ATOM 4386 C C . PHE B 1 162 ? 4.381 19.860 34.902 1.00 10.42 162 PHE B C 1
ATOM 4387 O O . PHE B 1 162 ? 5.153 19.157 35.583 1.00 10.25 162 PHE B O 1
ATOM 4395 N N . ALA B 1 163 ? 4.142 19.672 33.591 1.00 10.21 163 ALA B N 1
ATOM 4396 C CA . ALA B 1 163 ? 4.718 18.516 32.913 1.00 10.09 163 ALA B CA 1
ATOM 4397 C C . ALA B 1 163 ? 5.437 18.875 31.617 1.00 10.54 163 ALA B C 1
ATOM 4398 O O . ALA B 1 163 ? 5.872 17.954 30.913 1.00 11.00 163 ALA B O 1
ATOM 4400 N N . GLY B 1 164 ? 5.601 20.175 31.286 1.00 10.27 164 GLY B N 1
ATOM 4401 C CA . GLY B 1 164 ? 6.539 20.568 30.252 1.00 10.16 164 GLY B CA 1
ATOM 4402 C C . GLY B 1 164 ? 5.922 21.102 28.963 1.00 10.02 164 GLY B C 1
ATOM 4403 O O . GLY B 1 164 ? 6.449 20.862 27.852 1.00 9.02 164 GLY B O 1
ATOM 4404 N N . ALA B 1 165 ? 4.859 21.886 29.087 1.00 9.81 165 ALA B N 1
ATOM 4405 C CA . ALA B 1 165 ? 4.359 22.644 27.950 1.00 9.88 165 ALA B CA 1
ATOM 4406 C C . ALA B 1 165 ? 5.453 23.495 27.338 1.00 9.93 165 ALA B C 1
ATOM 4407 O O . ALA B 1 165 ? 5.491 23.643 26.103 1.00 9.88 165 ALA B O 1
ATOM 4409 N N . THR B 1 166 ? 6.307 24.094 28.207 1.00 9.86 166 THR B N 1
ATOM 4410 C CA . THR B 1 166 ? 7.508 24.777 27.770 1.00 10.28 166 THR B CA 1
ATOM 4411 C C . THR B 1 166 ? 8.710 23.838 27.719 1.00 10.30 166 THR B C 1
ATOM 4412 O O . THR B 1 166 ? 9.353 23.759 26.665 1.00 11.79 166 THR B O 1
ATOM 4416 N N . VAL B 1 167 ? 9.049 23.164 28.819 1.00 9.86 167 VAL B N 1
ATOM 4417 C CA . VAL B 1 167 ? 10.282 22.394 28.984 1.00 9.92 167 VAL B CA 1
ATOM 4418 C C . VAL B 1 167 ? 10.469 21.348 27.881 1.00 9.63 167 VAL B C 1
ATOM 4419 O O . VAL B 1 167 ? 11.593 21.158 27.394 1.00 9.92 167 VAL B O 1
ATOM 4423 N N . VAL B 1 168 ? 9.383 20.622 27.589 1.00 8.84 168 VAL B N 1
ATOM 4424 C CA . VAL B 1 168 ? 9.416 19.569 26.560 1.00 8.53 168 VAL B CA 1
ATOM 4425 C C . VAL B 1 168 ? 8.912 20.069 25.210 1.00 8.46 168 VAL B C 1
ATOM 4426 O O . VAL B 1 168 ? 9.652 20.024 24.202 1.00 8.60 168 VAL B O 1
ATOM 4430 N N . HIS B 1 169 ? 7.648 20.494 25.189 1.00 8.19 169 HIS B N 1
ATOM 4431 C CA . HIS B 1 169 ? 6.946 20.750 23.928 1.00 8.36 169 HIS B CA 1
ATOM 4432 C C . HIS B 1 169 ? 7.445 21.993 23.204 1.00 9.01 169 HIS B C 1
ATOM 4433 O O . HIS B 1 169 ? 7.675 22.007 21.995 1.00 9.06 169 HIS B O 1
ATOM 4440 N N . SER B 1 170 ? 7.623 23.106 23.951 1.00 9.41 170 SER B N 1
ATOM 4441 C CA . SER B 1 170 ? 8.088 24.334 23.309 1.00 9.73 170 SER B CA 1
ATOM 4442 C C . SER B 1 170 ? 9.548 24.241 22.917 1.00 10.10 170 SER B C 1
ATOM 4443 O O . SER B 1 170 ? 9.904 24.753 21.861 1.00 12.14 170 SER B O 1
ATOM 4446 N N . VAL B 1 171 ? 10.395 23.609 23.725 1.00 9.87 171 VAL B N 1
ATOM 4447 C CA . VAL B 1 171 ? 11.791 23.448 23.342 1.00 10.52 171 VAL B CA 1
ATOM 4448 C C . VAL B 1 171 ? 11.879 22.694 22.013 1.00 10.38 171 VAL B C 1
ATOM 4449 O O . VAL B 1 171 ? 12.532 23.118 21.055 1.00 10.81 171 VAL B O 1
ATOM 4453 N N . GLY B 1 172 ? 11.127 21.587 21.914 1.00 10.02 172 GLY B N 1
ATOM 4454 C CA . GLY B 1 172 ? 11.135 20.843 20.662 1.00 9.81 172 GLY B CA 1
ATOM 4455 C C . GLY B 1 172 ? 10.572 21.647 19.478 1.00 9.89 172 GLY B C 1
ATOM 4456 O O . GLY B 1 172 ? 11.089 21.577 18.344 1.00 9.87 172 GLY B O 1
ATOM 4457 N N . GLY B 1 173 ? 9.450 22.321 19.721 1.00 9.86 173 GLY B N 1
ATOM 4458 C CA . GLY B 1 173 ? 8.823 23.143 18.716 1.00 10.24 173 GLY B CA 1
ATOM 4459 C C . GLY B 1 173 ? 9.689 24.312 18.198 1.00 10.75 173 GLY B C 1
ATOM 4460 O O . GLY B 1 173 ? 9.772 24.555 16.991 1.00 10.85 173 GLY B O 1
ATOM 4461 N N . TRP B 1 174 ? 10.411 24.984 19.096 1.00 11.51 174 TRP B N 1
ATOM 4462 C CA . TRP B 1 174 ? 11.316 26.040 18.662 1.00 12.24 174 TRP B CA 1
ATOM 4463 C C . TRP B 1 174 ? 12.428 25.450 17.809 1.00 11.64 174 TRP B C 1
ATOM 4464 O O . TRP B 1 174 ? 12.799 26.058 16.808 1.00 11.67 174 TRP B O 1
ATOM 4475 N N . MET B 1 175 ? 13.001 24.314 18.226 1.00 11.27 175 MET B N 1
ATOM 4476 C CA . MET B 1 175 ? 14.079 23.731 17.461 1.00 11.86 175 MET B CA 1
ATOM 4477 C C . MET B 1 175 ? 13.580 23.296 16.074 1.00 12.13 175 MET B C 1
ATOM 4478 O O . MET B 1 175 ? 14.262 23.498 15.060 1.00 12.63 175 MET B O 1
ATOM 4483 N N . ALA B 1 176 ? 12.349 22.792 16.015 1.00 11.15 176 ALA B N 1
ATOM 4484 C CA . ALA B 1 176 ? 11.737 22.390 14.771 1.00 10.94 176 ALA B CA 1
ATOM 4485 C C . ALA B 1 176 ? 11.617 23.610 13.853 1.00 11.60 176 ALA B C 1
ATOM 4486 O O . ALA B 1 176 ? 11.905 23.534 12.658 1.00 11.20 176 ALA B O 1
ATOM 4488 N N . LEU B 1 177 ? 11.107 24.700 14.400 1.00 12.28 177 LEU B N 1
ATOM 4489 C CA . LEU B 1 177 ? 10.963 25.931 13.602 1.00 13.38 177 LEU B CA 1
ATOM 4490 C C . LEU B 1 177 ? 12.310 26.393 13.004 1.00 13.04 177 LEU B C 1
ATOM 4491 O O . LEU B 1 177 ? 12.393 26.696 11.812 1.00 13.36 177 LEU B O 1
ATOM 4496 N N . ALA B 1 178 ? 13.358 26.431 13.818 1.00 12.81 178 ALA B N 1
ATOM 4497 C CA . ALA B 1 178 ? 14.694 26.793 13.336 1.00 13.39 178 ALA B CA 1
ATOM 4498 C C . ALA B 1 178 ? 15.071 25.887 12.158 1.00 13.47 178 ALA B C 1
ATOM 4499 O O . ALA B 1 178 ? 15.504 26.307 11.089 1.00 13.64 178 ALA B O 1
ATOM 4501 N N . CYS B 1 179 ? 14.892 24.581 12.338 1.00 13.15 179 CYS B N 1
ATOM 4502 C CA . CYS B 1 179 ? 15.257 23.631 11.299 1.00 13.17 179 CYS B CA 1
ATOM 4503 C C . CYS B 1 179 ? 14.480 23.874 9.999 1.00 13.30 179 CYS B C 1
ATOM 4504 O O . CYS B 1 179 ? 15.107 23.911 8.909 1.00 13.45 179 CYS B O 1
ATOM 4507 N N . VAL B 1 180 ? 13.151 24.060 10.087 1.00 12.73 180 VAL B N 1
ATOM 4508 C CA . VAL B 1 180 ? 12.385 24.187 8.862 1.00 14.35 180 VAL B CA 1
ATOM 4509 C C . VAL B 1 180 ? 12.742 25.484 8.117 1.00 14.82 180 VAL B C 1
ATOM 4510 O O . VAL B 1 180 ? 12.701 25.491 6.886 1.00 14.15 180 VAL B O 1
ATOM 4514 N N . LEU B 1 181 ? 13.022 26.550 8.855 1.00 16.03 181 LEU B N 1
ATOM 4515 C CA . LEU B 1 181 ? 13.471 27.793 8.227 1.00 17.29 181 LEU B CA 1
ATOM 4516 C C . LEU B 1 181 ? 14.788 27.599 7.497 1.00 17.77 181 LEU B C 1
ATOM 4517 O O . LEU B 1 181 ? 14.945 28.124 6.407 1.00 19.72 181 LEU B O 1
ATOM 4522 N N . ILE B 1 182 ? 15.711 26.843 8.075 1.00 18.15 182 ILE B N 1
ATOM 4523 C CA . ILE B 1 182 ? 17.037 26.658 7.522 1.00 18.0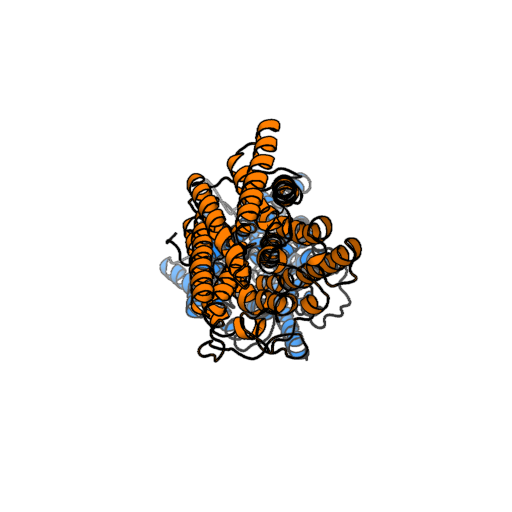7 182 ILE B CA 1
ATOM 4524 C C . ILE B 1 182 ? 17.022 25.716 6.321 1.00 18.79 182 ILE B C 1
ATOM 4525 O O . ILE B 1 182 ? 17.637 26.005 5.291 1.00 18.26 182 ILE B O 1
ATOM 4530 N N . ILE B 1 183 ? 16.334 24.568 6.394 1.00 17.28 183 ILE B N 1
ATOM 4531 C CA . ILE B 1 183 ? 16.368 23.655 5.265 1.00 17.24 183 ILE B CA 1
ATOM 4532 C C . ILE B 1 183 ? 15.395 24.084 4.179 1.00 16.32 183 ILE B C 1
ATOM 4533 O O . ILE B 1 183 ? 15.595 23.731 3.030 1.00 17.38 183 ILE B O 1
ATOM 4538 N N . GLY B 1 184 ? 14.348 24.815 4.514 1.00 15.93 184 GLY B N 1
ATOM 4539 C CA . GLY B 1 184 ? 13.438 25.291 3.495 1.00 16.43 184 GLY B CA 1
ATOM 4540 C C . GLY B 1 184 ? 12.283 24.322 3.210 1.00 17.64 184 GLY B C 1
ATOM 4541 O O . GLY B 1 184 ? 12.230 23.180 3.699 1.00 16.15 184 GLY B O 1
ATOM 4542 N N . PRO B 1 185 ? 11.322 24.778 2.390 1.00 17.50 185 PRO B N 1
ATOM 4543 C CA . PRO B 1 185 ? 10.142 23.990 2.059 1.00 16.44 185 PRO B CA 1
ATOM 4544 C C . PRO B 1 185 ? 10.393 22.848 1.076 1.00 15.21 185 PRO B C 1
ATOM 4545 O O . PRO B 1 185 ? 11.328 22.869 0.224 1.00 13.93 185 PRO B O 1
ATOM 4549 N N . ARG B 1 186 ? 9.574 21.796 1.232 1.00 13.98 186 ARG B N 1
ATOM 4550 C CA . ARG B 1 186 ? 9.597 20.694 0.280 1.00 14.04 186 ARG B CA 1
ATOM 4551 C C . ARG B 1 186 ? 9.387 21.218 -1.152 1.00 16.54 186 ARG B C 1
ATOM 4552 O O . ARG B 1 186 ? 8.556 22.093 -1.391 1.00 15.65 186 ARG B O 1
ATOM 4560 N N . LEU B 1 187 ? 10.032 20.545 -2.106 1.00 17.70 187 LEU B N 1
ATOM 4561 C CA . LEU B 1 187 ? 9.752 20.776 -3.510 1.00 19.45 187 LEU B CA 1
ATOM 4562 C C . LEU B 1 187 ? 8.268 20.524 -3.756 1.00 19.92 187 LEU B C 1
ATOM 4563 O O . LEU B 1 187 ? 7.752 19.475 -3.372 1.00 18.74 187 LEU B O 1
ATOM 4568 N N . GLY B 1 188 ? 7.599 21.472 -4.424 1.00 19.33 188 GLY B N 1
ATOM 4569 C CA . GLY B 1 188 ? 6.217 21.338 -4.824 1.00 20.68 188 GLY B CA 1
ATOM 4570 C C . GLY B 1 188 ? 5.222 21.858 -3.792 1.00 21.78 188 GLY B C 1
ATOM 4571 O O . GLY B 1 188 ? 4.021 21.858 -4.011 1.00 22.85 188 GLY B O 1
ATOM 4572 N N . ARG B 1 189 ? 5.685 22.285 -2.625 1.00 21.30 189 ARG B N 1
ATOM 4573 C CA . ARG B 1 189 ? 4.756 22.714 -1.589 1.00 21.67 189 ARG B CA 1
ATOM 4574 C C . ARG B 1 189 ? 4.147 24.094 -1.884 1.00 23.54 189 ARG B C 1
ATOM 4575 O O . ARG B 1 189 ? 2.959 24.278 -1.689 1.00 23.78 189 ARG B O 1
ATOM 4583 N N . PHE B 1 190 ? 4.987 25.080 -2.218 1.00 25.47 190 PHE B N 1
ATOM 4584 C CA . PHE B 1 190 ? 4.554 26.467 -2.434 1.00 29.03 190 PHE B CA 1
ATOM 4585 C C . PHE B 1 190 ? 4.964 26.944 -3.830 1.00 34.69 190 PHE B C 1
ATOM 4586 O O . PHE B 1 190 ? 6.041 26.599 -4.310 1.00 35.34 190 PHE B O 1
ATOM 4594 N N . ASN B 1 191 ? 4.165 27.805 -4.457 1.00 45.92 191 ASN B N 1
ATOM 4595 C CA . ASN B 1 191 ? 4.584 28.377 -5.743 1.00 58.60 191 ASN B CA 1
ATOM 4596 C C . ASN B 1 191 ? 4.108 29.824 -5.931 1.00 62.25 191 ASN B C 1
ATOM 4597 O O . ASN B 1 191 ? 3.152 30.256 -5.293 1.00 69.08 191 ASN B O 1
ATOM 4602 N N . ASN B 1 192 ? 4.791 30.554 -6.836 1.00 82.69 192 ASN B N 1
ATOM 4603 C CA . ASN B 1 192 ? 4.388 31.864 -7.354 1.00 79.49 192 ASN B CA 1
ATOM 4604 C C . ASN B 1 192 ? 4.303 32.886 -6.217 1.00 76.20 192 ASN B C 1
ATOM 4605 O O . ASN B 1 192 ? 5.262 33.060 -5.465 1.00 70.74 192 ASN B O 1
ATOM 4610 N N . LYS B 1 193 ? 3.158 33.577 -6.133 1.00 77.88 193 LYS B N 1
ATOM 4611 C CA . LYS B 1 193 ? 2.928 34.616 -5.149 1.00 82.14 193 LYS B CA 1
ATOM 4612 C C . LYS B 1 193 ? 2.560 33.935 -3.831 1.00 82.70 193 LYS B C 1
ATOM 4613 O O . LYS B 1 193 ? 3.332 33.981 -2.870 1.00 81.65 193 LYS B O 1
ATOM 4619 N N . HIS B 1 194 ? 1.386 33.283 -3.823 1.00 75.45 194 HIS B N 1
ATOM 4620 C CA . HIS B 1 194 ? 0.793 32.730 -2.613 1.00 71.49 194 HIS B CA 1
ATOM 4621 C C . HIS B 1 194 ? 0.099 31.390 -2.913 1.00 60.06 194 HIS B C 1
ATOM 4622 O O . HIS B 1 194 ? -0.850 31.025 -2.226 1.00 50.49 194 HIS B O 1
ATOM 4629 N N . GLY B 1 195 ? 0.563 30.646 -3.939 1.00 54.21 195 GLY B N 1
ATOM 4630 C CA . GLY B 1 195 ? 0.040 29.317 -4.234 1.00 48.66 195 GLY B CA 1
ATOM 4631 C C . GLY B 1 195 ? 0.522 28.284 -3.202 1.00 48.94 195 GLY B C 1
ATOM 4632 O O . GLY B 1 195 ? 1.698 28.263 -2.832 1.00 43.46 195 GLY B O 1
ATOM 4633 N N . VAL B 1 196 ? -0.405 27.449 -2.722 1.00 42.59 196 VAL B N 1
ATOM 4634 C CA . VAL B 1 196 ? -0.126 26.450 -1.700 1.00 43.62 196 VAL B CA 1
ATOM 4635 C C . VAL B 1 196 ? -0.662 25.109 -2.198 1.00 39.70 196 VAL B C 1
ATOM 4636 O O . VAL B 1 196 ? -1.844 25.007 -2.515 1.00 42.33 196 VAL B O 1
ATOM 4640 N N . ASN B 1 197 ? 0.194 24.079 -2.281 1.00 33.11 197 ASN B N 1
ATOM 4641 C CA . ASN B 1 197 ? -0.284 22.727 -2.553 1.00 31.89 197 ASN B CA 1
ATOM 4642 C C . ASN B 1 197 ? -0.212 21.862 -1.293 1.00 30.03 197 ASN B C 1
ATOM 4643 O O . ASN B 1 197 ? 0.818 21.860 -0.617 1.00 27.65 197 ASN B O 1
ATOM 4648 N N . GLN B 1 198 ? -1.273 21.105 -1.011 1.00 27.27 198 GLN B N 1
ATOM 4649 C CA . GLN B 1 198 ? -1.222 20.103 0.048 1.00 26.30 198 GLN B CA 1
ATOM 4650 C C . GLN B 1 198 ? -0.416 18.888 -0.432 1.00 23.01 198 GLN B C 1
ATOM 4651 O O . GLN B 1 198 ? -0.454 18.509 -1.591 1.00 22.26 198 GLN B O 1
ATOM 4657 N N . ILE B 1 199 ? 0.391 18.331 0.465 1.00 18.35 199 ILE B N 1
ATOM 4658 C CA . ILE B 1 199 ? 1.076 17.093 0.212 1.00 17.64 199 ILE B CA 1
ATOM 4659 C C . ILE B 1 199 ? 0.568 16.157 1.310 1.00 19.04 199 ILE B C 1
ATOM 4660 O O . ILE B 1 199 ? 0.792 16.469 2.470 1.00 21.41 199 ILE B O 1
ATOM 4665 N N . PHE B 1 200 ? -0.214 15.143 0.943 1.00 17.79 200 PHE B N 1
ATOM 4666 C CA . PHE B 1 200 ? -0.912 14.348 1.943 1.00 19.73 200 PHE B CA 1
ATOM 4667 C C . PHE B 1 200 ? -0.082 13.082 2.182 1.00 14.72 200 PHE B C 1
ATOM 4668 O O . PHE B 1 200 ? 0.485 12.495 1.262 1.00 12.43 200 PHE B O 1
ATOM 4676 N N . GLY B 1 201 ? -0.108 12.591 3.424 1.00 11.97 201 GLY B N 1
ATOM 4677 C CA . GLY B 1 201 ? 0.478 11.313 3.768 1.00 10.59 201 GLY B CA 1
ATOM 4678 C C . GLY B 1 201 ? -0.234 10.130 3.147 1.00 9.84 201 GLY B C 1
ATOM 4679 O O . GLY B 1 201 ? -1.414 10.212 2.798 1.00 9.43 201 GLY B O 1
ATOM 4680 N N . ASP B 1 202 ? 0.495 9.019 3.064 1.00 9.14 202 ASP B N 1
ATOM 4681 C CA . ASP B 1 202 ? -0.021 7.831 2.436 1.00 9.62 202 ASP B CA 1
ATOM 4682 C C . ASP B 1 202 ? -0.521 6.800 3.443 1.00 8.36 202 ASP B C 1
ATOM 4683 O O . ASP B 1 202 ? -0.863 5.701 3.020 1.00 8.12 202 ASP B O 1
ATOM 4688 N N . ASN B 1 203 ? -0.519 7.055 4.739 1.00 6.89 203 ASN B N 1
ATOM 4689 C CA . ASN B 1 203 ? -1.046 6.096 5.705 1.00 6.34 203 ASN B CA 1
ATOM 4690 C C . ASN B 1 203 ? -1.646 6.878 6.855 1.00 5.77 203 ASN B C 1
ATOM 4691 O O . ASN B 1 203 ? -1.310 6.751 8.023 1.00 5.11 203 ASN B O 1
ATOM 4696 N N . LEU B 1 204 ? -2.648 7.665 6.500 1.00 5.94 204 LEU B N 1
ATOM 4697 C CA . LEU B 1 204 ? -3.391 8.404 7.504 1.00 5.98 204 LEU B CA 1
ATOM 4698 C C . LEU B 1 204 ? -4.076 7.526 8.569 1.00 5.13 204 LEU B C 1
ATOM 4699 O O . LEU B 1 204 ? -4.165 7.943 9.737 1.00 4.61 204 LEU B O 1
ATOM 4704 N N . PRO B 1 205 ? -4.550 6.290 8.310 1.00 4.81 205 PRO B N 1
ATOM 4705 C CA . PRO B 1 205 ? -5.032 5.477 9.423 1.00 4.58 205 PRO B CA 1
ATOM 4706 C C . PRO B 1 205 ? -3.978 5.247 10.498 1.00 4.25 205 PRO B C 1
ATOM 4707 O O . PRO B 1 205 ? -4.297 5.212 11.672 1.00 3.84 205 PRO B O 1
ATOM 4711 N N . LEU B 1 206 ? -2.727 5.041 10.079 1.00 4.22 206 LEU B N 1
ATOM 4712 C CA . LEU B 1 206 ? -1.652 4.871 11.060 1.00 4.38 206 LEU B CA 1
ATOM 4713 C C . LEU B 1 206 ? -1.441 6.140 11.895 1.00 3.94 206 LEU B C 1
ATOM 4714 O O . LEU B 1 206 ? -1.078 6.101 13.048 1.00 3.51 206 LEU B O 1
ATOM 4719 N N . THR B 1 207 ? -1.730 7.323 11.316 1.00 3.94 207 THR B N 1
ATOM 4720 C CA . THR B 1 207 ? -1.624 8.572 12.091 1.00 3.95 207 THR B CA 1
ATOM 4721 C C . THR B 1 207 ? -2.702 8.651 13.164 1.00 3.67 207 THR B C 1
ATOM 4722 O O . THR B 1 207 ? -2.415 9.234 14.208 1.00 3.59 207 THR B O 1
ATOM 4726 N N . ALA B 1 208 ? -3.884 8.120 12.907 1.00 3.53 208 ALA B N 1
ATOM 4727 C CA . ALA B 1 208 ? -4.920 8.033 13.918 1.00 3.50 208 ALA B CA 1
ATOM 4728 C C . ALA B 1 208 ? -4.516 7.102 15.063 1.00 3.17 208 ALA B C 1
ATOM 4729 O O . ALA B 1 208 ? -4.707 7.393 16.244 1.00 3.10 208 ALA B O 1
ATOM 4731 N N . LEU B 1 209 ? -4.022 5.917 14.713 1.00 3.04 209 LEU B N 1
ATOM 4732 C CA . LEU B 1 209 ? -3.414 5.054 15.746 1.00 2.81 209 LEU B CA 1
ATOM 4733 C C . LEU B 1 209 ? -2.414 5.847 16.564 1.00 2.77 209 LEU B C 1
ATOM 4734 O O . LEU B 1 209 ? -2.369 5.815 17.822 1.00 2.70 209 LEU B O 1
ATOM 4739 N N . GLY B 1 210 ? -1.491 6.523 15.868 1.00 2.82 210 GLY B N 1
ATOM 4740 C CA . GLY B 1 210 ? -0.444 7.271 16.576 1.00 2.87 210 GLY B CA 1
ATOM 4741 C C . GLY B 1 210 ? -0.973 8.316 17.544 1.00 2.99 210 GLY B C 1
ATOM 4742 O O . GLY B 1 210 ? -0.445 8.485 18.634 1.00 2.96 210 GLY B O 1
ATOM 4743 N N . THR B 1 211 ? -2.069 9.005 17.121 1.00 3.19 211 THR B N 1
ATOM 4744 C CA . THR B 1 211 ? -2.727 10.001 17.943 1.00 3.41 211 THR B CA 1
ATOM 4745 C C . THR B 1 211 ? -3.266 9.332 19.210 1.00 3.40 211 THR B C 1
ATOM 4746 O O . THR B 1 211 ? -3.070 9.868 20.327 1.00 3.32 211 THR B O 1
ATOM 4750 N N . PHE B 1 212 ? -3.924 8.179 19.070 1.00 3.45 212 PHE B N 1
ATOM 4751 C CA . PHE B 1 212 ? -4.407 7.470 20.249 1.00 3.67 212 PHE B CA 1
ATOM 4752 C C . PHE B 1 212 ? -3.267 6.990 21.163 1.00 3.52 212 PHE B C 1
ATOM 4753 O O . PHE B 1 212 ? -3.380 7.069 22.393 1.00 3.58 212 PHE B O 1
ATOM 4761 N N . LEU B 1 213 ? -2.138 6.553 20.570 1.00 3.31 213 LEU B N 1
ATOM 4762 C CA . LEU B 1 213 ? -1.031 6.128 21.392 1.00 3.36 213 LEU B CA 1
ATOM 4763 C C . LEU B 1 213 ? -0.394 7.318 22.131 1.00 3.46 213 LEU B C 1
ATOM 4764 O O . LEU B 1 213 ? 0.017 7.191 23.273 1.00 3.38 213 LEU B O 1
ATOM 4769 N N . LEU B 1 214 ? -0.310 8.485 21.460 1.00 3.62 214 LEU B N 1
ATOM 4770 C CA . LEU B 1 214 ? 0.153 9.716 22.082 1.00 3.94 214 LEU B CA 1
ATOM 4771 C C . LEU B 1 214 ? -0.754 10.094 23.256 1.00 4.23 214 LEU B C 1
ATOM 4772 O O . LEU B 1 214 ? -0.256 10.481 24.329 1.00 4.14 214 LEU B O 1
ATOM 4777 N N . PHE B 1 215 ? -2.064 9.993 23.041 1.00 4.64 215 PHE B N 1
ATOM 4778 C CA . PHE B 1 215 ? -3.066 10.354 24.035 1.00 5.17 215 PHE B CA 1
ATOM 4779 C C . PHE B 1 215 ? -2.866 9.460 25.261 1.00 5.22 215 PHE B C 1
ATOM 4780 O O . PHE B 1 215 ? -2.776 9.930 26.393 1.00 5.13 215 PHE B O 1
ATOM 4788 N N . LEU B 1 216 ? -2.765 8.167 25.037 1.00 4.98 216 LEU B N 1
ATOM 4789 C CA . LEU B 1 216 ? -2.552 7.191 26.097 1.00 5.56 216 LEU B CA 1
ATOM 4790 C C . LEU B 1 216 ? -1.305 7.519 26.885 1.00 5.84 216 LEU B C 1
ATOM 4791 O O . LEU B 1 216 ? -1.301 7.555 28.125 1.00 6.47 216 LEU B O 1
ATOM 4796 N N . GLY B 1 217 ? -0.218 7.783 26.172 1.00 6.14 217 GLY B N 1
ATOM 4797 C CA . GLY B 1 217 ? 1.041 8.070 26.794 1.00 6.69 217 GLY B CA 1
ATOM 4798 C C . GLY B 1 217 ? 0.978 9.328 27.637 1.00 7.22 217 GLY B C 1
ATOM 4799 O O . GLY B 1 217 ? 1.700 9.455 28.617 1.00 7.41 217 GLY B O 1
ATOM 4800 N N . TRP B 1 218 ? 0.198 10.326 27.171 1.00 6.78 218 TRP B N 1
ATOM 4801 C CA . TRP B 1 218 ? 0.098 11.584 27.858 1.00 7.21 218 TRP B CA 1
ATOM 4802 C C . TRP B 1 218 ? -0.441 11.408 29.263 1.00 7.03 218 TRP B C 1
ATOM 4803 O O . TRP B 1 218 ? -0.118 12.233 30.143 1.00 6.59 218 TRP B O 1
ATOM 4814 N N . PHE B 1 219 ? -1.248 10.377 29.499 1.00 6.78 219 PHE B N 1
ATOM 4815 C CA . PHE B 1 219 ? -1.671 10.142 30.873 1.00 7.09 219 PHE B CA 1
ATOM 4816 C C . PHE B 1 219 ? -0.472 9.811 31.758 1.00 7.16 219 PHE B C 1
ATOM 4817 O O . PHE B 1 219 ? -0.439 10.242 32.917 1.00 7.21 219 PHE B O 1
ATOM 4825 N N . GLY B 1 220 ? 0.505 9.058 31.235 1.00 6.78 220 GLY B N 1
ATOM 4826 C CA . GLY B 1 220 ? 1.737 8.810 32.016 1.00 6.88 220 GLY B CA 1
ATOM 4827 C C . GLY B 1 220 ? 2.632 10.034 32.120 1.00 7.04 220 GLY B C 1
ATOM 4828 O O . GLY B 1 220 ? 3.232 10.306 33.157 1.00 6.82 220 GLY B O 1
ATOM 4829 N N . PHE B 1 221 ? 2.701 10.809 31.025 1.00 7.02 221 PHE B N 1
ATOM 4830 C CA . PHE B 1 221 ? 3.433 12.044 30.954 1.00 7.65 221 PHE B CA 1
ATOM 4831 C C . PHE B 1 221 ? 3.001 12.988 32.101 1.00 8.66 221 PHE B C 1
ATOM 4832 O O . PHE B 1 221 ? 3.830 13.487 32.882 1.00 9.43 221 PHE B O 1
ATOM 4840 N N . ASN B 1 222 ? 1.692 13.194 32.256 1.00 8.25 222 ASN B N 1
ATOM 4841 C CA . ASN B 1 222 ? 1.168 14.047 33.313 1.00 9.30 222 ASN B CA 1
ATOM 4842 C C . ASN B 1 222 ? 1.183 13.335 34.676 1.00 9.78 222 ASN B C 1
ATOM 4843 O O . ASN B 1 222 ? 1.555 13.952 35.709 1.00 9.95 222 ASN B O 1
ATOM 4848 N N . GLY B 1 223 ? 0.710 12.071 34.710 1.00 9.10 223 GLY B N 1
ATOM 4849 C CA . GLY B 1 223 ? 0.604 11.311 35.941 1.00 9.73 223 GLY B CA 1
ATOM 4850 C C . GLY B 1 223 ? 1.954 11.141 36.650 1.00 10.13 223 GLY B C 1
ATOM 4851 O O . GLY B 1 223 ? 2.067 11.250 37.883 1.00 11.36 223 GLY B O 1
ATOM 4852 N N . GLY B 1 224 ? 3.034 10.997 35.878 1.00 9.94 224 GLY B N 1
ATOM 4853 C CA . GLY B 1 224 ? 4.358 10.757 36.426 1.00 10.95 224 GLY B CA 1
ATOM 4854 C C . GLY B 1 224 ? 5.074 12.031 36.909 1.00 12.27 224 GLY B C 1
ATOM 4855 O O . GLY B 1 224 ? 6.183 11.953 37.463 1.00 13.14 224 GLY B O 1
ATOM 4856 N N . SER B 1 225 ? 4.502 13.184 36.551 1.00 11.23 225 SER B N 1
ATOM 4857 C CA . SER B 1 225 ? 5.007 14.500 36.899 1.00 11.57 225 SER B CA 1
ATOM 4858 C C . SER B 1 225 ? 4.444 14.968 38.240 1.00 13.15 225 SER B C 1
ATOM 4859 O O . SER B 1 225 ? 4.875 15.999 38.760 1.00 13.38 225 SER B O 1
ATOM 4862 N N . TYR B 1 226 ? 3.478 14.238 38.781 1.00 12.83 226 TYR B N 1
ATOM 4863 C CA . TYR B 1 226 ? 2.700 14.725 39.904 1.00 14.28 226 TYR B CA 1
ATOM 4864 C C . TYR B 1 226 ? 3.536 14.760 41.175 1.00 16.55 226 TYR B C 1
ATOM 4865 O O . TYR B 1 226 ? 3.188 15.517 42.059 1.00 16.18 226 TYR B O 1
ATOM 4874 N N . GLY B 1 227 ? 4.532 13.876 41.290 1.00 18.83 227 GLY B N 1
ATOM 4875 C CA . GLY B 1 227 ? 5.497 13.995 42.365 1.00 22.65 227 GLY B CA 1
ATOM 4876 C C . GLY B 1 227 ? 4.985 13.351 43.637 1.00 28.37 227 GLY B C 1
ATOM 4877 O O . GLY B 1 227 ? 5.481 13.591 44.737 1.00 33.77 227 GLY B O 1
ATOM 4878 N N . LYS B 1 228 ? 3.991 12.512 43.552 1.00 24.93 228 LYS B N 1
ATOM 4879 C CA . LYS B 1 228 ? 3.586 12.050 44.872 1.00 37.28 228 LYS B CA 1
ATOM 4880 C C . LYS B 1 228 ? 2.279 11.387 44.633 1.00 38.23 228 LYS B C 1
ATOM 4881 O O . LYS B 1 228 ? 1.823 11.468 43.473 1.00 36.37 228 LYS B O 1
ATOM 4887 N N . ILE B 1 229 ? 1.701 10.859 45.704 1.00 26.04 229 ILE B N 1
ATOM 4888 C CA . ILE B 1 229 ? 0.350 10.382 45.524 1.00 25.48 229 ILE B CA 1
ATOM 4889 C C . ILE B 1 229 ? -0.526 11.091 46.556 1.00 26.03 229 ILE B C 1
ATOM 4890 O O . ILE B 1 229 ? -0.173 11.130 47.729 1.00 21.87 229 ILE B O 1
ATOM 4895 N N . ASP B 1 230 ? -1.659 11.636 46.099 1.00 22.28 230 ASP B N 1
ATOM 4896 C CA . ASP B 1 230 ? -2.700 12.160 46.988 1.00 24.12 230 ASP B CA 1
ATOM 4897 C C . ASP B 1 230 ? -4.042 11.957 46.290 1.00 25.32 230 ASP B C 1
ATOM 4898 O O . ASP B 1 230 ? -4.100 11.353 45.206 1.00 20.81 230 ASP B O 1
ATOM 4903 N N . ASP B 1 231 ? -5.118 12.448 46.934 1.00 24.21 231 ASP B N 1
ATOM 4904 C CA . ASP B 1 231 ? -6.461 12.208 46.429 1.00 25.12 231 ASP B CA 1
ATOM 4905 C C . ASP B 1 231 ? -6.823 13.136 45.263 1.00 21.83 231 ASP B C 1
ATOM 4906 O O . ASP B 1 231 ? -7.919 13.010 44.755 1.00 24.52 231 ASP B O 1
ATOM 4911 N N . MET B 1 232 ? -5.946 14.057 44.842 1.00 19.10 232 MET B N 1
ATOM 4912 C CA . MET B 1 232 ? -6.223 14.898 43.700 1.00 18.77 232 MET B CA 1
ATOM 4913 C C . MET B 1 232 ? -5.497 14.403 42.416 1.00 15.76 232 MET B C 1
ATOM 4914 O O . MET B 1 232 ? -5.660 15.001 41.365 1.00 14.67 232 MET B O 1
ATOM 4919 N N . LEU B 1 233 ? -4.794 13.278 42.483 1.00 14.61 233 LEU B N 1
ATOM 4920 C CA . LEU B 1 233 ? -4.140 12.739 41.273 1.00 14.23 233 LEU B CA 1
ATOM 4921 C C . LEU B 1 233 ? -5.127 12.459 40.146 1.00 13.30 233 LEU B C 1
ATOM 4922 O O . LEU B 1 233 ? -4.845 12.758 38.981 1.00 12.78 233 LEU B O 1
ATOM 4927 N N . SER B 1 234 ? -6.262 11.826 40.443 1.00 12.50 234 SER B N 1
ATOM 4928 C CA . SER B 1 234 ? -7.214 11.453 39.407 1.00 12.35 234 SER B CA 1
ATOM 4929 C C . SER B 1 234 ? -7.744 12.694 38.654 1.00 11.80 234 SER B C 1
ATOM 4930 O O . SER B 1 234 ? -8.143 12.587 37.490 1.00 10.58 234 SER B O 1
ATOM 4933 N N A SER B 1 235 ? -7.727 13.880 39.286 0.50 10.77 235 SER B N 1
ATOM 4934 N N B SER B 1 235 ? -7.725 13.872 39.293 0.50 11.39 235 SER B N 1
ATOM 4935 C CA A SER B 1 235 ? -8.130 15.094 38.585 0.50 10.67 235 SER B CA 1
ATOM 4936 C CA B SER B 1 235 ? -8.127 15.093 38.610 0.50 11.81 235 SER B CA 1
ATOM 4937 C C A SER B 1 235 ? -7.152 15.462 37.456 0.50 10.39 235 SER B C 1
ATOM 4938 C C B SER B 1 235 ? -7.159 15.452 37.464 0.50 10.97 235 SER B C 1
ATOM 4939 O O A SER B 1 235 ? -7.567 16.006 36.440 0.50 10.17 235 SER B O 1
ATOM 4940 O O B SER B 1 235 ? -7.594 15.954 36.432 0.50 10.68 235 SER B O 1
ATOM 4945 N N . VAL B 1 236 ? -5.866 15.144 37.616 1.00 10.35 236 VAL B N 1
ATOM 4946 C CA . VAL B 1 236 ? -4.892 15.318 36.536 1.00 9.50 236 VAL B CA 1
ATOM 4947 C C . VAL B 1 236 ? -5.346 14.522 35.308 1.00 8.99 236 VAL B C 1
ATOM 4948 O O . VAL B 1 236 ? -5.222 15.017 34.166 1.00 8.47 236 VAL B O 1
ATOM 4952 N N . PHE B 1 237 ? -5.764 13.281 35.550 1.00 8.45 237 PHE B N 1
ATOM 4953 C CA . PHE B 1 237 ? -6.178 12.391 34.463 1.00 8.20 237 PHE B CA 1
ATOM 4954 C C . PHE B 1 237 ? -7.445 12.890 33.794 1.00 8.20 237 PHE B C 1
ATOM 4955 O O . PHE B 1 237 ? -7.570 12.875 32.576 1.00 7.29 237 PHE B O 1
ATOM 4963 N N . VAL B 1 238 ? -8.456 13.328 34.595 1.00 8.54 238 VAL B N 1
ATOM 4964 C CA . VAL B 1 238 ? -9.644 13.917 33.991 1.00 9.02 238 VAL B CA 1
ATOM 4965 C C . VAL B 1 238 ? -9.301 15.124 33.155 1.00 8.85 238 VAL B C 1
ATOM 4966 O O . VAL B 1 238 ? -9.833 15.238 32.043 1.00 9.28 238 VAL B O 1
ATOM 4970 N N . ASN B 1 239 ? -8.394 15.996 33.628 1.00 9.23 239 ASN B N 1
ATOM 4971 C CA . ASN B 1 239 ? -8.043 17.210 32.901 1.00 9.18 239 ASN B CA 1
ATOM 4972 C C . ASN B 1 239 ? -7.274 16.883 31.613 1.00 9.05 239 ASN B C 1
ATOM 4973 O O . ASN B 1 239 ? -7.433 17.578 30.613 1.00 8.73 239 ASN B O 1
ATOM 4978 N N . THR B 1 240 ? -6.475 15.809 31.655 1.00 8.54 240 THR B N 1
ATOM 4979 C CA . THR B 1 240 ? -5.787 15.314 30.441 1.00 7.76 240 THR B CA 1
ATOM 4980 C C . THR B 1 240 ? -6.787 14.852 29.380 1.00 7.35 240 THR B C 1
ATOM 4981 O O . THR B 1 240 ? -6.742 15.296 28.216 1.00 7.18 240 THR B O 1
ATOM 4985 N N . ALA B 1 241 ? -7.755 14.038 29.801 1.00 7.10 241 ALA B N 1
ATOM 4986 C CA . ALA B 1 241 ? -8.781 13.505 28.915 1.00 7.15 241 ALA B CA 1
ATOM 4987 C C . ALA B 1 241 ? -9.589 14.655 28.292 1.00 7.41 241 ALA B C 1
ATOM 4988 O O . ALA B 1 241 ? -9.883 14.642 27.084 1.00 7.05 241 ALA B O 1
ATOM 4990 N N . LEU B 1 242 ? -9.981 15.641 29.143 1.00 7.75 242 LEU B N 1
ATOM 4991 C CA . LEU B 1 242 ? -10.752 16.767 28.631 1.00 8.41 242 LEU B CA 1
ATOM 4992 C C . LEU B 1 242 ? -9.949 17.686 27.746 1.00 8.09 242 LEU B C 1
ATOM 4993 O O . LEU B 1 242 ? -10.483 18.186 26.775 1.00 8.92 242 LEU B O 1
ATOM 4998 N N . GLY B 1 243 ? -8.683 17.945 28.050 1.00 8.10 243 GLY B N 1
ATOM 4999 C CA . GLY B 1 243 ? -7.865 18.764 27.177 1.00 8.16 243 GLY B CA 1
ATOM 5000 C C . GLY B 1 243 ? -7.807 18.223 25.745 1.00 8.20 243 GLY B C 1
ATOM 5001 O O . GLY B 1 243 ? -8.011 18.926 24.745 1.00 8.25 243 GLY B O 1
ATOM 5002 N N . GLY B 1 244 ? -7.462 16.926 25.651 1.00 7.74 244 GLY B N 1
ATOM 5003 C CA . GLY B 1 244 ? -7.379 16.265 24.347 1.00 7.53 244 GLY B CA 1
ATOM 5004 C C . GLY B 1 244 ? -8.727 16.212 23.613 1.00 7.23 244 GLY B C 1
ATOM 5005 O O . GLY B 1 244 ? -8.832 16.520 22.415 1.00 6.90 244 GLY B O 1
ATOM 5006 N N . THR B 1 245 ? -9.780 15.788 24.325 1.00 7.32 245 THR B N 1
ATOM 5007 C CA . THR B 1 245 ? -11.044 15.587 23.637 1.00 8.08 245 THR B CA 1
ATOM 5008 C C . THR B 1 245 ? -11.687 16.912 23.224 1.00 8.30 245 THR B C 1
ATOM 5009 O O . THR B 1 245 ? -12.267 16.953 22.137 1.00 8.45 245 THR B O 1
ATOM 5013 N N . PHE B 1 246 ? -11.549 17.983 24.034 1.00 8.36 246 PHE B N 1
ATOM 5014 C CA . PHE B 1 246 ? -12.064 19.269 23.613 1.00 9.24 246 PHE B CA 1
ATOM 5015 C C . PHE B 1 246 ? -11.224 19.869 22.496 1.00 8.89 246 PHE B C 1
ATOM 5016 O O . PHE B 1 246 ? -11.802 20.550 21.635 1.00 10.13 246 PHE B O 1
ATOM 5024 N N . GLY B 1 247 ? -9.902 19.636 22.474 1.00 8.28 247 GLY B N 1
ATOM 5025 C CA . GLY B 1 247 ? -9.063 20.089 21.368 1.00 8.16 247 GLY B CA 1
ATOM 5026 C C . GLY B 1 247 ? -9.555 19.535 20.027 1.00 8.24 247 GLY B C 1
ATOM 5027 O O . GLY B 1 247 ? -9.711 20.221 19.008 1.00 7.92 247 GLY B O 1
ATOM 5028 N N . GLY B 1 248 ? -9.870 18.231 20.082 1.00 8.18 248 GLY B N 1
ATOM 5029 C CA . GLY B 1 248 ? -10.374 17.498 18.934 1.00 8.67 248 GLY B CA 1
ATOM 5030 C C . GLY B 1 248 ? -11.779 17.954 18.543 1.00 9.62 248 GLY B C 1
ATOM 5031 O O . GLY B 1 248 ? -12.116 18.145 17.370 1.00 9.49 248 GLY B O 1
ATOM 5032 N N . PHE B 1 249 ? -12.630 18.097 19.563 1.00 10.54 249 PHE B N 1
ATOM 5033 C CA . PHE B 1 249 ? -14.033 18.400 19.350 1.00 10.79 249 PHE B CA 1
ATOM 5034 C C . PHE B 1 249 ? -14.185 19.805 18.755 1.00 10.86 249 PHE B C 1
ATOM 5035 O O . PHE B 1 249 ? -14.952 19.976 17.822 1.00 10.64 249 PHE B O 1
ATOM 5043 N N . VAL B 1 250 ? -13.429 20.798 19.286 1.00 11.05 250 VAL B N 1
ATOM 5044 C CA . VAL B 1 250 ? -13.506 22.144 18.762 1.00 12.16 250 VAL B CA 1
ATOM 5045 C C . VAL B 1 250 ? -13.066 22.175 17.299 1.00 12.29 250 VAL B C 1
ATOM 5046 O O . VAL B 1 250 ? -13.730 22.781 16.425 1.00 12.03 250 VAL B O 1
ATOM 5050 N N . VAL B 1 251 ? -11.979 21.447 16.979 1.00 11.21 251 VAL B N 1
ATOM 5051 C CA . VAL B 1 251 ? -11.487 21.459 15.620 1.00 11.36 251 VAL B CA 1
ATOM 5052 C C . VAL B 1 251 ? -12.462 20.721 14.711 1.00 11.36 251 VAL B C 1
ATOM 5053 O O . VAL B 1 251 ? -12.682 21.149 13.557 1.00 12.07 251 VAL B O 1
ATOM 5057 N N . LEU B 1 252 ? -13.118 19.691 15.250 1.00 11.00 252 LEU B N 1
ATOM 5058 C CA . LEU B 1 252 ? -14.093 18.970 14.435 1.00 11.97 252 LEU B CA 1
ATOM 5059 C C . LEU B 1 252 ? -15.212 19.959 14.028 1.00 13.16 252 LEU B C 1
ATOM 5060 O O . LEU B 1 252 ? -15.693 19.924 12.889 1.00 14.00 252 LEU B O 1
ATOM 5065 N N . LEU B 1 253 ? -15.754 20.703 15.016 1.00 13.83 253 LEU B N 1
ATOM 5066 C CA . LEU B 1 253 ? -16.792 21.708 14.710 1.00 15.89 253 LEU B CA 1
ATOM 5067 C C . LEU B 1 253 ? -16.308 22.674 13.644 1.00 15.60 253 LEU B C 1
ATOM 5068 O O . LEU B 1 253 ? -17.036 22.970 12.700 1.00 16.73 253 LEU B O 1
ATOM 5073 N N . ILE B 1 254 ? -15.079 23.162 13.747 1.00 15.71 254 ILE B N 1
ATOM 5074 C CA . ILE B 1 254 ? -14.540 24.087 12.771 1.00 17.01 254 ILE B CA 1
ATOM 5075 C C . ILE B 1 254 ? -14.531 23.443 11.394 1.00 18.67 254 ILE B C 1
ATOM 5076 O O . ILE B 1 254 ? -14.987 24.055 10.392 1.00 19.18 254 ILE B O 1
ATOM 5081 N N . CYS B 1 255 ? -14.066 22.184 11.332 1.00 15.96 255 CYS B N 1
ATOM 5082 C CA . CYS B 1 255 ? -13.930 21.462 10.070 1.00 16.46 255 CYS B CA 1
ATOM 5083 C C . CYS B 1 255 ? -15.306 21.207 9.444 1.00 18.76 255 CYS B C 1
ATOM 5084 O O . CYS B 1 255 ? -15.502 21.332 8.219 1.00 21.09 255 CYS B O 1
ATOM 5087 N N . ILE B 1 256 ? -16.282 20.878 10.286 1.00 20.83 256 ILE B N 1
ATOM 5088 C CA . ILE B 1 256 ? -17.616 20.597 9.758 1.00 23.83 256 ILE B CA 1
ATOM 5089 C C . ILE B 1 256 ? -18.192 21.893 9.169 1.00 29.58 256 ILE B C 1
ATOM 5090 O O . ILE B 1 256 ? -18.737 21.894 8.056 1.00 29.09 256 ILE B O 1
ATOM 5095 N N . TRP B 1 257 ? -18.052 22.981 9.929 1.00 31.00 257 TRP B N 1
ATOM 5096 C CA . TRP B 1 257 ? -18.506 24.306 9.548 1.00 32.87 257 TRP B CA 1
ATOM 5097 C C . TRP B 1 257 ? -17.865 24.727 8.226 1.00 34.81 257 TRP B C 1
ATOM 5098 O O . TRP B 1 257 ? -18.591 25.095 7.299 1.00 34.31 257 TRP B O 1
ATOM 5109 N N . GLN B 1 258 ? -16.518 24.649 8.141 1.00 29.12 258 GLN B N 1
ATOM 5110 C CA . GLN B 1 258 ? -15.745 25.071 6.991 1.00 27.87 258 GLN B CA 1
ATOM 5111 C C . GLN B 1 258 ? -15.722 24.053 5.853 1.00 26.50 258 GLN B C 1
ATOM 5112 O O . GLN B 1 258 ? -15.139 24.354 4.816 1.00 31.30 258 GLN B O 1
ATOM 5118 N N . GLN B 1 259 ? -16.294 22.856 6.028 1.00 26.99 259 GLN B N 1
ATOM 5119 C CA . GLN B 1 259 ? -16.089 21.729 5.125 1.00 28.27 259 GLN B CA 1
ATOM 5120 C C . GLN B 1 259 ? -14.618 21.576 4.718 1.00 27.37 259 GLN B C 1
ATOM 5121 O O . GLN B 1 259 ? -14.299 21.413 3.541 1.00 24.09 259 GLN B O 1
ATOM 5127 N N . SER B 1 260 ? -13.721 21.497 5.719 1.00 22.83 260 SER B N 1
ATOM 5128 C CA . SER B 1 260 ? -12.298 21.452 5.457 1.00 21.34 260 SER B CA 1
ATOM 5129 C C . SER B 1 260 ? -11.898 20.198 4.703 1.00 21.38 260 SER B C 1
ATOM 5130 O O . SER B 1 260 ? -12.299 19.091 5.046 1.00 20.46 260 SER B O 1
ATOM 5133 N N . LEU B 1 261 ? -10.985 20.414 3.755 1.00 20.56 261 LEU B N 1
ATOM 5134 C CA . LEU B 1 261 ? -10.302 19.356 3.023 1.00 22.52 261 LEU B CA 1
ATOM 5135 C C . LEU B 1 261 ? -9.424 18.581 4.015 1.00 20.79 261 LEU B C 1
ATOM 5136 O O . LEU B 1 261 ? -8.727 19.182 4.839 1.00 19.83 261 LEU B O 1
ATOM 5141 N N . LEU B 1 262 ? -9.469 17.247 3.935 1.00 18.64 262 LEU B N 1
ATOM 5142 C CA . LEU B 1 262 ? -8.683 16.379 4.808 1.00 18.62 262 LEU B CA 1
ATOM 5143 C C . LEU B 1 262 ? -8.750 16.838 6.275 1.00 14.07 262 LEU B C 1
ATOM 5144 O O . LEU B 1 262 ? -7.760 17.051 7.020 1.00 13.77 262 LEU B O 1
ATOM 5149 N N . SER B 1 263 ? -9.990 16.891 6.749 1.00 11.55 263 SER B N 1
ATOM 5150 C CA . SER B 1 263 ? -10.313 17.264 8.103 1.00 11.52 263 SER B CA 1
ATOM 5151 C C . SER B 1 263 ? -9.611 16.356 9.114 1.00 10.32 263 SER B C 1
ATOM 5152 O O . SER B 1 263 ? -9.281 16.817 10.179 1.00 10.00 263 SER B O 1
ATOM 5155 N N . ILE B 1 264 ? -9.349 15.076 8.786 1.00 9.53 264 ILE B N 1
ATOM 5156 C CA . ILE B 1 264 ? -8.701 14.185 9.754 1.00 9.00 264 ILE B CA 1
ATOM 5157 C C . ILE B 1 264 ? -7.426 14.788 10.285 1.00 8.56 264 ILE B C 1
ATOM 5158 O O . ILE B 1 264 ? -7.163 14.679 11.475 1.00 8.02 264 ILE B O 1
ATOM 5163 N N . ARG B 1 265 ? -6.590 15.370 9.421 1.00 8.63 265 ARG B N 1
ATOM 5164 C CA . ARG B 1 265 ? -5.326 15.885 9.907 1.00 9.03 265 ARG B CA 1
ATOM 5165 C C . ARG B 1 265 ? -5.549 16.991 10.910 1.00 8.53 265 ARG B C 1
ATOM 5166 O O . ARG B 1 265 ? -4.893 17.049 11.933 1.00 8.16 265 ARG B O 1
ATOM 5174 N N . PHE B 1 266 ? -6.501 17.875 10.660 1.00 8.89 266 PHE B N 1
ATOM 5175 C CA . PHE B 1 266 ? -6.746 18.973 11.596 1.00 8.90 266 PHE B CA 1
ATOM 5176 C C . PHE B 1 266 ? -7.255 18.457 12.931 1.00 7.90 266 PHE B C 1
ATOM 5177 O O . PHE B 1 266 ? -6.860 18.962 13.983 1.00 7.43 266 PHE B O 1
ATOM 5185 N N . VAL B 1 267 ? -8.223 17.553 12.884 1.00 7.48 267 VAL B N 1
ATOM 5186 C CA . VAL B 1 267 ? -8.826 17.022 14.094 1.00 7.30 267 VAL B CA 1
ATOM 5187 C C . VAL B 1 267 ? -7.792 16.294 14.966 1.00 6.78 267 VAL B C 1
ATOM 5188 O O . VAL B 1 267 ? -7.739 16.529 16.157 1.00 6.29 267 VAL B O 1
ATOM 5192 N N . LEU B 1 268 ? -6.983 15.410 14.371 1.00 6.36 268 LEU B N 1
ATOM 5193 C CA . LEU B 1 268 ? -5.948 14.738 15.146 1.00 6.20 268 LEU B CA 1
ATOM 5194 C C . LEU B 1 268 ? -5.017 15.770 15.785 1.00 6.42 268 LEU B C 1
ATOM 5195 O O . LEU B 1 268 ? -4.613 15.619 16.932 1.00 5.88 268 LEU B O 1
ATOM 5200 N N . ASN B 1 269 ? -4.595 16.817 15.022 1.00 6.80 269 ASN B N 1
ATOM 5201 C CA . ASN B 1 269 ? -3.690 17.838 15.544 1.00 7.81 269 ASN B CA 1
ATOM 5202 C C . ASN B 1 269 ? -4.377 18.598 16.696 1.00 7.43 269 ASN B C 1
ATOM 5203 O O . ASN B 1 269 ? -3.717 19.024 17.646 1.00 7.12 269 ASN B O 1
ATOM 5208 N N . GLY B 1 270 ? -5.684 18.786 16.581 1.00 7.24 270 GLY B N 1
ATOM 5209 C CA . GLY B 1 270 ? -6.418 19.463 17.630 1.00 7.37 270 GLY B CA 1
ATOM 5210 C C . GLY B 1 270 ? -6.389 18.704 18.956 1.00 6.93 270 GLY B C 1
ATOM 5211 O O . GLY B 1 270 ? -6.267 19.279 20.035 1.00 7.07 270 GLY B O 1
ATOM 5212 N N . VAL B 1 271 ? -6.559 17.382 18.881 1.00 6.40 271 VAL B N 1
ATOM 5213 C CA . VAL B 1 271 ? -6.401 16.519 20.055 1.00 6.06 271 VAL B CA 1
ATOM 5214 C C . VAL B 1 271 ? -5.044 16.709 20.681 1.00 5.95 271 VAL B C 1
ATOM 5215 O O . VAL B 1 271 ? -4.925 17.026 21.866 1.00 6.15 271 VAL B O 1
ATOM 5219 N N . LEU B 1 272 ? -3.991 16.634 19.852 1.00 5.60 272 LEU B N 1
ATOM 5220 C CA . LEU B 1 272 ? -2.628 16.714 20.377 1.00 5.69 272 LEU B CA 1
ATOM 5221 C C . LEU B 1 272 ? -2.406 18.122 20.970 1.00 6.02 272 LEU B C 1
ATOM 5222 O O . LEU B 1 272 ? -1.783 18.273 22.005 1.00 5.97 272 LEU B O 1
ATOM 5227 N N . ALA B 1 273 ? -2.899 19.166 20.292 1.00 6.62 273 ALA B N 1
ATOM 5228 C CA . ALA B 1 273 ? -2.706 20.542 20.784 1.00 7.31 273 ALA B CA 1
ATOM 5229 C C . ALA B 1 273 ? -3.370 20.768 22.136 1.00 7.53 273 ALA B C 1
ATOM 5230 O O . ALA B 1 273 ? -2.872 21.500 23.027 1.00 7.55 273 ALA B O 1
ATOM 5232 N N . GLY B 1 274 ? -4.547 20.192 22.288 1.00 7.55 274 GLY B N 1
ATOM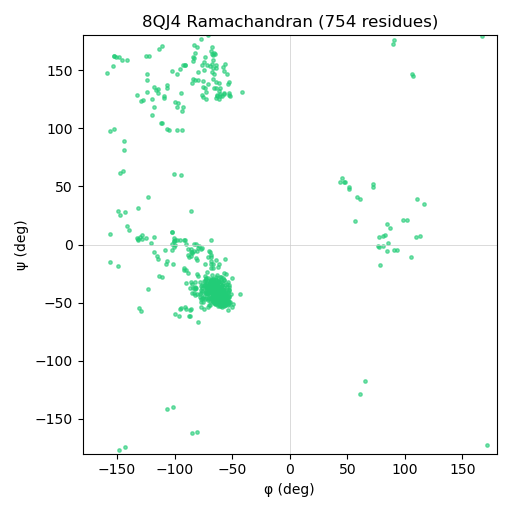 5233 C CA . GLY B 1 274 ? -5.276 20.234 23.530 1.00 7.94 274 GLY B CA 1
ATOM 5234 C C . GLY B 1 274 ? -4.505 19.615 24.694 1.00 8.09 274 GLY B C 1
ATOM 5235 O O . GLY B 1 274 ? -4.413 20.170 25.793 1.00 7.78 274 GLY B O 1
ATOM 5236 N N . LEU B 1 275 ? -3.884 18.465 24.412 1.00 7.60 275 LEU B N 1
ATOM 5237 C CA . LEU B 1 275 ? -3.054 17.764 25.384 1.00 7.45 275 LEU B CA 1
ATOM 5238 C C . LEU B 1 275 ? -1.832 18.614 25.745 1.00 7.74 275 LEU B C 1
ATOM 5239 O O . LEU B 1 275 ? -1.538 18.762 26.925 1.00 7.94 275 LEU B O 1
ATOM 5244 N N . VAL B 1 276 ? -1.155 19.199 24.753 1.00 7.75 276 VAL B N 1
ATOM 5245 C CA . VAL B 1 276 ? 0.023 20.015 25.019 1.00 8.31 276 VAL B CA 1
ATOM 5246 C C . VAL B 1 276 ? -0.344 21.171 25.957 1.00 9.33 276 VAL B C 1
ATOM 5247 O O . VAL B 1 276 ? 0.375 21.421 26.908 1.00 9.16 276 VAL B O 1
ATOM 5251 N N . ALA B 1 277 ? -1.475 21.818 25.693 1.00 10.21 277 ALA B N 1
ATOM 5252 C CA . ALA B 1 277 ? -1.837 23.005 26.476 1.00 11.51 277 ALA B CA 1
ATOM 5253 C C . ALA B 1 277 ? -2.077 22.639 27.940 1.00 12.43 277 ALA B C 1
ATOM 5254 O O . ALA B 1 277 ? -1.669 23.409 28.860 1.00 13.22 277 ALA B O 1
ATOM 5256 N N . ILE B 1 278 ? -2.692 21.489 28.197 1.00 11.45 278 ILE B N 1
ATOM 5257 C CA . ILE B 1 278 ? -3.005 21.174 29.571 1.00 11.28 278 ILE B CA 1
ATOM 5258 C C . ILE B 1 278 ? -1.797 20.637 30.331 1.00 10.68 278 ILE B C 1
ATOM 5259 O O . ILE B 1 278 ? -1.884 20.491 31.539 1.00 10.13 278 ILE B O 1
ATOM 5264 N N A THR B 1 279 ? -0.699 20.386 29.625 0.50 9.96 279 THR B N 1
ATOM 5265 N N B THR B 1 279 ? -0.665 20.363 29.649 0.50 10.82 279 THR B N 1
ATOM 5266 C CA A THR B 1 279 ? 0.502 19.847 30.229 0.50 9.87 279 THR B CA 1
ATOM 5267 C CA B THR B 1 279 ? 0.518 19.819 30.319 0.50 11.57 279 THR B CA 1
ATOM 5268 C C A THR B 1 279 ? 1.095 20.829 31.253 0.50 10.37 279 THR B C 1
ATOM 5269 C C B THR B 1 279 ? 1.111 20.838 31.293 0.50 11.18 279 THR B C 1
ATOM 5270 O O A THR B 1 279 ? 1.740 20.433 32.211 0.50 10.58 279 THR B O 1
ATOM 5271 O O B THR B 1 279 ? 1.797 20.468 32.236 0.50 11.30 279 THR B O 1
ATOM 5278 N N . ALA B 1 280 ? 0.897 22.127 31.032 1.00 11.41 280 ALA B N 1
ATOM 5279 C CA . ALA B 1 280 ? 1.403 23.143 31.955 1.00 11.70 280 ALA B CA 1
ATOM 5280 C C . ALA B 1 280 ? 0.667 23.167 33.299 1.00 12.36 280 ALA B C 1
ATOM 5281 O O . ALA B 1 280 ? 1.239 23.629 34.305 1.00 12.99 280 ALA B O 1
ATOM 5283 N N . SER B 1 281 ? -0.595 22.771 33.313 1.00 11.89 281 SER B N 1
ATOM 5284 C CA . SER B 1 281 ? -1.496 23.156 34.379 1.00 13.63 281 SER B CA 1
ATOM 5285 C C . SER B 1 281 ? -2.429 22.049 34.828 1.00 13.41 281 SER B C 1
ATOM 5286 O O . SER B 1 281 ? -3.370 22.320 35.543 1.00 13.71 281 SER B O 1
ATOM 5289 N N . ALA B 1 282 ? -2.190 20.779 34.411 1.00 12.48 282 ALA B N 1
ATOM 5290 C CA . ALA B 1 282 ? -3.189 19.737 34.632 1.00 12.21 282 ALA B CA 1
ATOM 5291 C C . ALA B 1 282 ? -3.552 19.556 36.116 1.00 12.29 282 ALA B C 1
ATOM 5292 O O . ALA B 1 282 ? -4.647 19.085 36.444 1.00 12.39 282 ALA B O 1
ATOM 5294 N N . ASN B 1 283 ? -2.590 19.856 37.001 1.00 12.22 283 ASN B N 1
ATOM 5295 C CA . ASN B 1 283 ? -2.745 19.644 38.414 1.00 12.90 283 ASN B CA 1
ATOM 5296 C C . ASN B 1 283 ? -3.437 20.825 39.107 1.00 13.64 283 ASN B C 1
ATOM 5297 O O . ASN B 1 283 ? -3.705 20.716 40.288 1.00 13.97 283 ASN B O 1
ATOM 5302 N N . SER B 1 284 ? -3.625 21.950 38.424 1.00 14.39 284 SER B N 1
ATOM 5303 C CA . SER B 1 284 ? -3.939 23.213 39.111 1.00 15.43 284 SER B CA 1
ATOM 5304 C C . SER B 1 284 ? -5.227 23.839 38.578 1.00 16.18 284 SER B C 1
ATOM 5305 O O . SER B 1 284 ? -5.623 24.933 39.001 1.00 16.45 284 SER B O 1
ATOM 5308 N N . ILE B 1 285 ? -5.945 23.141 37.681 1.00 15.07 285 ILE B N 1
ATOM 5309 C CA . ILE B 1 285 ? -7.105 23.733 37.017 1.00 14.79 285 ILE B CA 1
ATOM 5310 C C . ILE B 1 285 ? -8.294 22.841 37.239 1.00 14.11 285 ILE B C 1
ATOM 5311 O O . ILE B 1 285 ? -8.125 21.667 37.532 1.00 13.96 285 ILE B O 1
ATOM 5316 N N . SER B 1 286 ? -9.486 23.405 37.020 1.00 14.18 286 SER B N 1
ATOM 5317 C CA . SER B 1 286 ? -10.708 22.638 37.118 1.00 14.22 286 SER B CA 1
ATOM 5318 C C . SER B 1 286 ? -10.955 21.888 35.797 1.00 14.72 286 SER B C 1
ATOM 5319 O O . SER B 1 286 ? -10.404 22.261 34.764 1.00 13.29 286 SER B O 1
ATOM 5322 N N . SER B 1 287 ? -11.950 21.010 35.799 1.00 14.39 287 SER B N 1
ATOM 5323 C CA . SER B 1 287 ? -12.343 20.290 34.591 1.00 15.72 287 SER B CA 1
ATOM 5324 C C . SER B 1 287 ? -12.863 21.247 33.538 1.00 16.33 287 SER B C 1
ATOM 5325 O O . SER B 1 287 ? -12.549 21.120 32.355 1.00 14.36 287 SER B O 1
ATOM 5328 N N . ILE B 1 288 ? -13.665 22.262 33.958 1.00 16.12 288 ILE B N 1
ATOM 5329 C CA . ILE B 1 288 ? -14.180 23.221 33.007 1.00 16.07 288 ILE B CA 1
ATOM 5330 C C . ILE B 1 288 ? -13.041 24.001 32.390 1.00 14.74 288 ILE B C 1
ATOM 5331 O O . ILE B 1 288 ? -13.078 24.332 31.203 1.00 15.09 288 ILE B O 1
ATOM 5336 N N . ASP B 1 289 ? -12.044 24.384 33.190 1.00 14.79 289 ASP B N 1
ATOM 5337 C CA . ASP B 1 289 ? -10.937 25.152 32.649 1.00 15.26 289 ASP B CA 1
ATOM 5338 C C . ASP B 1 289 ? -10.102 24.248 31.708 1.00 13.08 289 ASP B C 1
ATOM 5339 O O . ASP B 1 289 ? -9.561 24.743 30.741 1.00 12.54 289 ASP B O 1
ATOM 5344 N N . ALA B 1 290 ? -9.958 22.966 32.058 1.00 12.28 290 ALA B N 1
ATOM 5345 C CA . ALA B 1 290 ? -9.279 21.995 31.149 1.00 12.09 290 ALA B CA 1
ATOM 5346 C C . ALA B 1 290 ? -9.935 21.910 29.779 1.00 12.25 290 ALA B C 1
ATOM 5347 O O . ALA B 1 290 ? -9.235 22.019 28.752 1.00 11.41 290 ALA B O 1
ATOM 5349 N N . ALA B 1 291 ? -11.265 21.746 29.743 1.00 12.27 291 ALA B N 1
ATOM 5350 C CA . ALA B 1 291 ? -12.031 21.776 28.507 1.00 12.40 291 ALA B CA 1
ATOM 5351 C C . ALA B 1 291 ? -11.786 23.060 27.719 1.00 12.25 291 ALA B C 1
ATOM 5352 O O . ALA B 1 291 ? -11.660 23.078 26.505 1.00 10.63 291 ALA B O 1
ATOM 5354 N N . THR B 1 292 ? -11.792 24.211 28.424 1.00 12.37 292 THR B N 1
ATOM 5355 C CA . THR B 1 292 ? -11.627 25.492 27.789 1.00 11.84 292 THR B CA 1
ATOM 5356 C C . THR B 1 292 ? -10.222 25.663 27.211 1.00 11.33 292 THR B C 1
ATOM 5357 O O . THR B 1 292 ? -10.084 26.132 26.073 1.00 12.13 292 THR B O 1
ATOM 5361 N N . ILE B 1 293 ? -9.194 25.360 27.999 1.00 10.89 293 ILE B N 1
ATOM 5362 C CA . ILE B 1 293 ? -7.811 25.511 27.579 1.00 11.00 293 ILE B CA 1
ATOM 5363 C C . ILE B 1 293 ? -7.550 24.600 26.366 1.00 10.45 293 ILE B C 1
ATOM 5364 O O . ILE B 1 293 ? -6.962 25.029 25.390 1.00 10.04 293 ILE B O 1
ATOM 5369 N N . GLY B 1 294 ? -7.983 23.354 26.483 1.00 10.27 294 GLY B N 1
ATOM 5370 C CA . GLY B 1 294 ? -7.786 22.377 25.403 1.00 10.24 294 GLY B CA 1
ATOM 5371 C C . GLY B 1 294 ? -8.524 22.766 24.125 1.00 10.48 294 GLY B C 1
ATOM 5372 O O . GLY B 1 294 ? -7.947 22.682 23.060 1.00 10.07 294 GLY B O 1
ATOM 5373 N N . GLY B 1 295 ? -9.823 23.144 24.241 1.00 10.67 295 GLY B N 1
ATOM 5374 C CA . GLY B 1 295 ? -10.607 23.651 23.122 1.00 11.10 295 GLY B CA 1
ATOM 5375 C C . GLY B 1 295 ? -9.925 24.815 22.417 1.00 11.84 295 GLY B C 1
ATOM 5376 O O . GLY B 1 295 ? -9.810 24.831 21.186 1.00 11.74 295 GLY B O 1
ATOM 5377 N N . ILE B 1 296 ? -9.525 25.836 23.184 1.00 12.15 296 ILE B N 1
ATOM 5378 C CA . ILE B 1 296 ? -8.839 26.964 22.598 1.00 12.32 296 ILE B CA 1
ATOM 5379 C C . ILE B 1 296 ? -7.557 26.518 21.917 1.00 11.68 296 ILE B C 1
ATOM 5380 O O . ILE B 1 296 ? -7.273 26.994 20.847 1.00 12.17 296 ILE B O 1
ATOM 5385 N N . SER B 1 297 ? -6.787 25.622 22.545 1.00 11.17 297 SER B N 1
ATOM 5386 C CA . SER B 1 297 ? -5.554 25.138 21.926 1.00 10.48 297 SER B CA 1
ATOM 5387 C C . SER B 1 297 ? -5.839 24.504 20.558 1.00 9.69 297 SER B C 1
ATOM 5388 O O . SER B 1 297 ? -5.087 24.720 19.598 1.00 9.46 297 SER B O 1
ATOM 5391 N N . GLY B 1 298 ? -6.914 23.715 20.509 1.00 9.41 298 GLY B N 1
ATOM 5392 C CA . GLY B 1 298 ? -7.299 23.066 19.274 1.00 9.93 298 GLY B CA 1
ATOM 5393 C C . GLY B 1 298 ? -7.548 24.107 18.193 1.00 10.71 298 GLY B C 1
ATOM 5394 O O . GLY B 1 298 ? -7.054 24.015 17.084 1.00 10.51 298 GLY B O 1
ATOM 5395 N N . ALA B 1 299 ? -8.363 25.121 18.535 1.00 11.59 299 ALA B N 1
ATOM 5396 C CA . ALA B 1 299 ? -8.633 26.208 17.596 1.00 12.46 299 ALA B CA 1
ATOM 5397 C C . ALA B 1 299 ? -7.351 26.894 17.152 1.00 12.17 299 ALA B C 1
ATOM 5398 O O . ALA B 1 299 ? -7.191 27.154 15.961 1.00 13.68 299 ALA B O 1
ATOM 5400 N N . LEU B 1 300 ? -6.476 27.232 18.098 1.00 12.26 300 LEU B N 1
ATOM 5401 C CA . LEU B 1 300 ? -5.225 27.882 17.772 1.00 12.72 300 LEU B CA 1
ATOM 5402 C C . LEU B 1 300 ? -4.430 27.004 16.807 1.00 12.45 300 LEU B C 1
ATOM 5403 O O . LEU B 1 300 ? -3.826 27.520 15.872 1.00 13.28 300 LEU B O 1
ATOM 5408 N N . SER B 1 301 ? -4.450 25.671 16.996 1.00 12.01 301 SER B N 1
ATOM 5409 C CA . SER B 1 301 ? -3.670 24.797 16.128 1.00 11.07 301 SER B CA 1
ATOM 5410 C C . SER B 1 301 ? -4.150 24.857 14.685 1.00 11.22 301 SER B C 1
ATOM 5411 O O . SER B 1 301 ? -3.359 24.834 13.781 1.00 11.76 301 SER B O 1
ATOM 5414 N N . PHE B 1 302 ? -5.443 24.927 14.495 1.00 11.91 302 PHE B N 1
ATOM 5415 C CA . PHE B 1 302 ? -6.075 25.034 13.201 1.00 12.29 302 PHE B CA 1
ATOM 5416 C C . PHE B 1 302 ? -5.613 26.315 12.502 1.00 13.35 302 PHE B C 1
ATOM 5417 O O . PHE B 1 302 ? -5.134 26.293 11.378 1.00 12.09 302 PHE B O 1
ATOM 5425 N N . PHE B 1 303 ? -5.735 27.457 13.194 1.00 14.46 303 PHE B N 1
ATOM 5426 C CA . PHE B 1 303 ? -5.428 28.728 12.547 1.00 16.04 303 PHE B CA 1
ATOM 5427 C C . PHE B 1 303 ? -3.927 28.860 12.395 1.00 15.07 303 PHE B C 1
ATOM 5428 O O . PHE B 1 303 ? -3.506 29.421 11.381 1.00 15.59 303 PHE B O 1
ATOM 5436 N N . ALA B 1 304 ? -3.129 28.283 13.321 1.00 14.04 304 ALA B N 1
ATOM 5437 C CA . ALA B 1 304 ? -1.676 28.353 13.189 1.00 14.37 304 ALA B CA 1
ATOM 5438 C C . ALA B 1 304 ? -1.228 27.563 11.957 1.00 14.01 304 ALA B C 1
ATOM 5439 O O . ALA B 1 304 ? -0.276 27.947 11.253 1.00 14.42 304 ALA B O 1
ATOM 5441 N N . THR B 1 305 ? -1.904 26.439 11.667 1.00 13.93 305 THR B N 1
ATOM 5442 C CA . THR B 1 305 ? -1.508 25.625 10.523 1.00 13.42 305 THR B CA 1
ATOM 5443 C C . THR B 1 305 ? -1.675 26.444 9.227 1.00 15.16 305 THR B C 1
ATOM 5444 O O . THR B 1 305 ? -0.822 26.481 8.337 1.00 14.48 305 THR B O 1
ATOM 5448 N N . ILE B 1 306 ? -2.829 27.093 9.126 1.00 16.11 306 ILE B N 1
ATOM 5449 C CA . ILE B 1 306 ? -3.116 27.960 7.988 1.00 18.77 306 ILE B CA 1
ATOM 5450 C C . ILE B 1 306 ? -2.094 29.093 7.887 1.00 19.10 306 ILE B C 1
ATOM 5451 O O . ILE B 1 306 ? -1.586 29.369 6.798 1.00 21.03 306 ILE B O 1
ATOM 5456 N N . LEU B 1 307 ? -1.790 29.745 9.001 1.00 20.10 307 LEU B N 1
ATOM 5457 C CA . LEU B 1 307 ? -0.894 30.890 8.995 1.00 22.67 307 LEU B CA 1
ATOM 5458 C C . LEU B 1 307 ? 0.534 30.499 8.585 1.00 22.92 307 LEU B C 1
ATOM 5459 O O . LEU B 1 307 ? 1.213 31.235 7.822 1.00 19.42 307 LEU B O 1
ATOM 5464 N N . LEU B 1 308 ? 1.036 29.325 9.049 1.00 20.08 308 LEU B N 1
ATOM 5465 C CA . LEU B 1 308 ? 2.365 28.922 8.585 1.00 20.13 308 LEU B CA 1
ATOM 5466 C C . LEU B 1 308 ? 2.402 28.811 7.081 1.00 19.20 308 LEU B C 1
ATOM 5467 O O . LEU B 1 308 ? 3.419 29.145 6.472 1.00 21.18 308 LEU B O 1
ATOM 5472 N N . GLU B 1 309 ? 1.343 28.281 6.490 1.00 19.24 309 GLU B N 1
ATOM 5473 C CA . GLU B 1 309 ? 1.320 28.118 5.051 1.00 23.00 309 GLU B CA 1
ATOM 5474 C C . GLU B 1 309 ? 1.374 29.470 4.348 1.00 24.49 309 GLU B C 1
ATOM 5475 O O . GLU B 1 309 ? 2.037 29.613 3.329 1.00 23.39 309 GLU B O 1
ATOM 5481 N N . LYS B 1 310 ? 0.734 30.464 4.949 1.00 24.88 310 LYS B N 1
ATOM 5482 C CA . LYS B 1 310 ? 0.761 31.806 4.376 1.00 27.95 310 LYS B CA 1
ATOM 5483 C C . LYS B 1 310 ? 2.155 32.404 4.492 1.00 28.45 310 LYS B C 1
ATOM 5484 O O . LYS B 1 310 ? 2.529 33.184 3.622 1.00 28.53 310 LYS B O 1
ATOM 5490 N N . CYS B 1 311 ? 2.919 32.060 5.536 1.00 24.07 311 CYS B N 1
ATOM 5491 C CA . CYS B 1 311 ? 4.286 32.516 5.697 1.00 24.68 311 CYS B CA 1
ATOM 5492 C C . CYS B 1 311 ? 5.279 31.702 4.877 1.00 22.82 311 CYS B C 1
ATOM 5493 O O . CYS B 1 311 ? 6.468 31.944 4.991 1.00 21.88 311 CYS B O 1
ATOM 5496 N N . LYS B 1 312 ? 4.814 30.706 4.113 1.00 22.39 312 LYS B N 1
ATOM 5497 C CA . LYS B 1 312 ? 5.675 29.835 3.312 1.00 25.25 312 LYS B CA 1
ATOM 5498 C C . LYS B 1 312 ? 6.663 29.060 4.182 1.00 21.91 312 LYS B C 1
ATOM 5499 O O . LYS B 1 312 ? 7.825 28.875 3.832 1.00 21.84 312 LYS B O 1
ATOM 5505 N N . ILE B 1 313 ? 6.193 28.613 5.342 1.00 19.19 313 ILE B N 1
ATOM 5506 C CA . ILE B 1 313 ? 6.990 27.785 6.233 1.00 18.13 313 ILE B CA 1
ATOM 5507 C C . ILE B 1 313 ? 6.364 26.390 6.174 1.00 16.95 313 ILE B C 1
ATOM 5508 O O . ILE B 1 313 ? 5.166 26.277 6.351 1.00 17.34 313 ILE B O 1
ATOM 5513 N N . ASP B 1 314 ? 7.166 25.373 5.871 1.00 15.92 314 ASP B N 1
ATOM 5514 C CA . ASP B 1 314 ? 6.669 24.022 5.604 1.00 13.60 314 ASP B CA 1
ATOM 5515 C C . ASP B 1 314 ? 6.981 23.147 6.812 1.00 12.40 314 ASP B C 1
ATOM 5516 O O . ASP B 1 314 ? 8.106 22.680 7.000 1.00 12.73 314 ASP B O 1
ATOM 5521 N N . ASP B 1 315 ? 5.981 22.978 7.654 1.00 11.65 315 ASP B N 1
ATOM 5522 C CA . ASP B 1 315 ? 6.053 22.112 8.810 1.00 11.88 315 ASP B CA 1
ATOM 5523 C C . ASP B 1 315 ? 5.127 20.909 8.539 1.00 10.96 315 ASP B C 1
ATOM 5524 O O . ASP B 1 315 ? 3.900 21.015 8.566 1.00 10.38 315 ASP B O 1
ATOM 5529 N N . VAL B 1 316 ? 5.738 19.776 8.219 1.00 10.56 316 VAL B N 1
ATOM 5530 C CA . VAL B 1 316 ? 5.027 18.676 7.572 1.00 9.74 316 VAL B CA 1
ATOM 5531 C C . VAL B 1 316 ? 3.853 18.175 8.424 1.00 9.79 316 VAL B C 1
ATOM 5532 O O . VAL B 1 316 ? 2.732 18.046 7.906 1.00 9.78 316 VAL B O 1
ATOM 5536 N N . VAL B 1 317 ? 4.089 17.852 9.708 1.00 9.36 317 VAL B N 1
ATOM 5537 C CA . VAL B 1 317 ? 2.991 17.298 10.499 1.00 9.81 317 VAL B CA 1
ATOM 5538 C C . VAL B 1 317 ? 2.364 18.358 11.409 1.00 10.76 317 VAL B C 1
ATOM 5539 O O . VAL B 1 317 ? 1.538 18.036 12.254 1.00 13.34 317 VAL B O 1
ATOM 5543 N N . SER B 1 318 ? 2.785 19.624 11.306 1.00 10.39 318 SER B N 1
ATOM 5544 C CA . SER B 1 318 ? 2.312 20.699 12.174 1.00 10.43 318 SER B CA 1
ATOM 5545 C C . SER B 1 318 ? 2.844 20.604 13.586 1.00 9.70 318 SER B C 1
ATOM 5546 O O . SER B 1 318 ? 2.121 20.781 14.547 1.00 9.64 318 SER B O 1
ATOM 5549 N N . VAL B 1 319 ? 4.159 20.479 13.705 1.00 9.66 319 VAL B N 1
ATOM 5550 C CA . VAL B 1 319 ? 4.795 20.539 14.991 1.00 9.67 319 VAL B CA 1
ATOM 5551 C C . VAL B 1 319 ? 4.577 21.885 15.677 1.00 10.39 319 VAL B C 1
ATOM 5552 O O . VAL B 1 319 ? 4.266 21.966 16.886 1.00 10.25 319 VAL B O 1
ATOM 5556 N N . VAL B 1 320 ? 4.799 22.956 14.925 1.00 10.63 320 VAL B N 1
ATOM 5557 C CA . VAL B 1 320 ? 4.737 24.279 15.514 1.00 11.29 320 VAL B CA 1
ATOM 5558 C C . VAL B 1 320 ? 3.313 24.568 15.971 1.00 10.85 320 VAL B C 1
ATOM 5559 O O . VAL B 1 320 ? 3.116 24.968 17.109 1.00 12.10 320 VAL B O 1
ATOM 5563 N N . PRO B 1 321 ? 2.258 24.381 15.163 1.00 10.68 321 PRO B N 1
ATOM 5564 C CA . PRO B 1 321 ? 0.903 24.585 15.669 1.00 10.68 321 PRO B CA 1
ATOM 5565 C C . PRO B 1 321 ? 0.504 23.776 16.901 1.00 11.30 321 PRO B C 1
ATOM 5566 O O . PRO B 1 321 ? -0.245 24.239 17.766 1.00 13.34 321 PRO B O 1
ATOM 5570 N N . VAL B 1 322 ? 1.005 22.538 17.019 1.00 10.49 322 VAL B N 1
ATOM 5571 C CA . VAL B 1 322 ? 0.639 21.653 18.121 1.00 9.41 322 VAL B CA 1
ATOM 5572 C C . VAL B 1 322 ? 1.529 21.896 19.333 1.00 8.95 322 VAL B C 1
ATOM 5573 O O . VAL B 1 322 ? 1.029 22.242 20.411 1.00 9.60 322 VAL B O 1
ATOM 5577 N N . HIS B 1 323 ? 2.835 21.675 19.193 1.00 8.40 323 HIS B N 1
ATOM 5578 C CA . HIS B 1 323 ? 3.729 21.646 20.327 1.00 8.54 323 HIS B CA 1
ATOM 5579 C C . HIS B 1 323 ? 4.157 23.069 20.756 1.00 9.58 323 HIS B C 1
ATOM 5580 O O . HIS B 1 323 ? 4.263 23.359 21.953 1.00 9.65 323 HIS B O 1
ATOM 5587 N N . LEU B 1 324 ? 4.381 23.964 19.794 1.00 10.05 324 LEU B N 1
ATOM 5588 C CA . LEU B 1 324 ? 4.940 25.283 20.144 1.00 11.54 324 LEU B CA 1
ATOM 5589 C C . LEU B 1 324 ? 3.783 26.214 20.506 1.00 11.81 324 LEU B C 1
ATOM 5590 O O . LEU B 1 324 ? 3.715 26.778 21.599 1.00 12.94 324 LEU B O 1
ATOM 5595 N N . ILE B 1 325 ? 2.850 26.365 19.592 1.00 12.29 325 ILE B N 1
ATOM 5596 C CA . ILE B 1 325 ? 1.694 27.220 19.862 1.00 12.74 325 ILE B CA 1
ATOM 5597 C C . ILE B 1 325 ? 0.919 26.653 21.035 1.00 12.06 325 ILE B C 1
ATOM 5598 O O . ILE B 1 325 ? 0.492 27.381 21.940 1.00 11.92 325 ILE B O 1
ATOM 5603 N N . GLY B 1 326 ? 0.666 25.331 21.052 1.00 10.28 326 GLY B N 1
ATOM 5604 C CA . GLY B 1 326 ? -0.041 24.739 22.169 1.00 10.25 326 GLY B CA 1
ATOM 5605 C C . GLY B 1 326 ? 0.710 24.934 23.486 1.00 10.11 326 GLY B C 1
ATOM 5606 O O . GLY B 1 326 ? 0.129 25.087 24.553 1.00 10.90 326 GLY B O 1
ATOM 5607 N N . GLY B 1 327 ? 2.021 24.824 23.421 1.00 9.66 327 GLY B N 1
ATOM 5608 C CA . GLY B 1 327 ? 2.862 24.874 24.597 1.00 10.21 327 GLY B CA 1
ATOM 5609 C C . GLY B 1 327 ? 2.889 26.320 25.162 1.00 10.83 327 GLY B C 1
ATOM 5610 O O . GLY B 1 327 ? 2.856 26.501 26.381 1.00 11.06 327 GLY B O 1
ATOM 5611 N N . ILE B 1 328 ? 2.995 27.306 24.268 1.00 12.11 328 ILE B N 1
ATOM 5612 C CA . ILE B 1 328 ? 3.063 28.725 24.694 1.00 12.71 328 ILE B CA 1
ATOM 5613 C C . ILE B 1 328 ? 1.715 29.065 25.307 1.00 12.98 328 ILE B C 1
ATOM 5614 O O . ILE B 1 328 ? 1.648 29.592 26.420 1.00 12.43 328 ILE B O 1
ATOM 5619 N N . TRP B 1 329 ? 0.641 28.729 24.575 1.00 12.77 329 TRP B N 1
ATOM 5620 C CA . TRP B 1 329 ? -0.696 28.957 25.085 1.00 12.53 329 TRP B CA 1
ATOM 5621 C C . TRP B 1 329 ? -0.898 28.304 26.438 1.00 13.09 329 TRP B C 1
ATOM 5622 O O . TRP B 1 329 ? -1.369 28.955 27.391 1.00 13.61 329 TRP B O 1
ATOM 5633 N N . GLY B 1 330 ? -0.551 27.005 26.582 1.00 11.69 330 GLY B N 1
ATOM 5634 C CA . GLY B 1 330 ? -0.756 26.405 27.869 1.00 12.03 330 GLY B CA 1
ATOM 5635 C C . GLY B 1 330 ? 0.025 27.100 28.993 1.00 12.38 330 GLY B C 1
ATOM 5636 O O . GLY B 1 330 ? -0.466 27.163 30.122 1.00 12.86 330 GLY B O 1
ATOM 5637 N N . THR B 1 331 ? 1.260 27.476 28.686 1.00 12.51 331 THR B N 1
ATOM 5638 C CA . THR B 1 331 ? 2.143 28.028 29.687 1.00 13.82 331 THR B CA 1
ATOM 5639 C C . THR B 1 331 ? 1.588 29.383 30.183 1.00 15.29 331 THR B C 1
ATOM 5640 O O . THR B 1 331 ? 1.674 29.663 31.389 1.00 15.75 331 THR B O 1
ATOM 5644 N N . LEU B 1 332 ? 1.038 30.188 29.260 1.00 15.59 332 LEU B N 1
ATOM 5645 C CA . LEU B 1 332 ? 0.434 31.489 29.624 1.00 16.00 332 LEU B CA 1
ATOM 5646 C C . LEU B 1 332 ? -0.939 31.283 30.270 1.00 16.93 332 LEU B C 1
ATOM 5647 O O . LEU B 1 332 ? -1.308 31.974 31.249 1.00 16.05 332 LEU B O 1
ATOM 5652 N N . ALA B 1 333 ? -1.700 30.289 29.749 1.00 15.56 333 ALA B N 1
ATOM 5653 C CA . ALA B 1 333 ? -3.050 30.047 30.247 1.00 15.84 333 ALA B CA 1
ATOM 5654 C C . ALA B 1 333 ? -3.067 29.635 31.722 1.00 16.56 333 ALA B C 1
ATOM 5655 O O . ALA B 1 333 ? -4.064 29.844 32.437 1.00 18.70 333 ALA B O 1
ATOM 5657 N N . LEU B 1 334 ? -1.978 29.046 32.210 1.00 15.64 334 LEU B N 1
ATOM 5658 C CA . LEU B 1 334 ? -1.860 28.694 33.605 1.00 17.26 334 LEU B CA 1
ATOM 5659 C C . LEU B 1 334 ? -2.145 29.935 34.498 1.00 17.57 334 LEU B C 1
ATOM 5660 O O . LEU B 1 334 ? -2.860 29.825 35.485 1.00 16.35 334 LEU B O 1
ATOM 5665 N N . ALA B 1 335 ? -1.641 31.109 34.101 1.00 17.76 335 ALA B N 1
ATOM 5666 C CA . ALA B 1 335 ? -1.819 32.334 34.918 1.00 18.94 335 ALA B CA 1
ATOM 5667 C C . ALA B 1 335 ? -3.270 32.782 34.917 1.00 19.85 335 ALA B C 1
ATOM 5668 O O . ALA B 1 335 ? -3.758 33.357 35.901 1.00 21.60 335 ALA B O 1
ATOM 5670 N N . ILE B 1 336 ? -3.961 32.564 33.792 1.00 19.73 336 ILE B N 1
ATOM 5671 C CA . ILE B 1 336 ? -5.346 32.992 33.630 1.00 19.96 336 ILE B CA 1
ATOM 5672 C C . ILE B 1 336 ? -6.282 32.105 34.424 1.00 19.30 336 ILE B C 1
ATOM 5673 O O . ILE B 1 336 ? -7.257 32.588 34.997 1.00 17.95 336 ILE B O 1
ATOM 5678 N N . PHE B 1 337 ? -6.045 30.773 34.420 1.00 17.59 337 PHE B N 1
ATOM 5679 C CA . PHE B 1 337 ? -7.059 29.858 34.909 1.00 16.55 337 PHE B CA 1
ATOM 5680 C C . PHE B 1 337 ? -6.692 29.119 36.176 1.00 15.84 337 PHE B C 1
ATOM 5681 O O . PHE B 1 337 ? -7.591 28.586 36.826 1.00 16.76 337 PHE B O 1
ATOM 5689 N N . ALA B 1 338 ? -5.419 28.881 36.469 1.00 16.13 338 ALA B N 1
ATOM 5690 C CA . ALA B 1 338 ? -5.092 28.001 37.585 1.00 16.18 338 ALA B CA 1
ATOM 5691 C C . ALA B 1 338 ? -5.507 28.593 38.951 1.00 19.73 338 ALA B C 1
ATOM 5692 O O . ALA B 1 338 ? -5.574 29.796 39.117 1.00 18.27 338 ALA B O 1
ATOM 5694 N N . ASP B 1 339 ? -5.792 27.710 39.901 1.00 20.78 339 ASP B N 1
ATOM 5695 C CA . ASP B 1 339 ? -6.072 28.100 41.282 1.00 22.47 339 ASP B CA 1
ATOM 5696 C C . ASP B 1 339 ? -4.844 28.804 41.845 1.00 22.38 339 ASP B C 1
ATOM 5697 O O . ASP B 1 339 ? -3.745 28.276 41.834 1.00 18.99 339 ASP B O 1
ATOM 5702 N N . GLY B 1 340 ? -5.052 30.005 42.410 1.00 23.59 340 GLY B N 1
ATOM 5703 C CA . GLY B 1 340 ? -3.946 30.820 42.898 1.00 22.88 340 GLY B CA 1
ATOM 5704 C C . GLY B 1 340 ? -3.151 30.184 44.031 1.00 21.07 340 GLY B C 1
ATOM 5705 O O . GLY B 1 340 ? -2.010 30.562 44.257 1.00 21.77 340 GLY B O 1
ATOM 5706 N N . GLN B 1 341 ? -3.699 29.202 44.727 1.00 21.70 341 GLN B N 1
ATOM 5707 C CA . GLN B 1 341 ? -2.894 28.529 45.736 1.00 24.81 341 GLN B CA 1
ATOM 5708 C C . GLN B 1 341 ? -1.661 27.847 45.130 1.00 25.26 341 GLN B C 1
ATOM 5709 O O . GLN B 1 341 ? -0.750 27.501 45.873 1.00 24.31 341 GLN B O 1
ATOM 5715 N N . TYR B 1 342 ? -1.617 27.618 43.789 1.00 21.50 342 TYR B N 1
ATOM 5716 C CA . TYR B 1 342 ? -0.457 26.993 43.170 1.00 21.86 342 TYR B CA 1
ATOM 5717 C C . TYR B 1 342 ? 0.651 27.987 42.826 1.00 22.78 342 TYR B C 1
ATOM 5718 O O . TYR B 1 342 ? 1.746 27.551 42.427 1.00 22.95 342 TYR B O 1
ATOM 5727 N N . PHE B 1 343 ? 0.400 29.308 42.971 1.00 22.74 343 PHE B N 1
ATOM 5728 C CA . PHE B 1 343 ? 1.395 30.338 42.695 1.00 22.10 343 PHE B CA 1
ATOM 5729 C C . PHE B 1 343 ? 2.143 30.678 43.982 1.00 25.06 343 PHE B C 1
ATOM 5730 O O . PHE B 1 343 ? 1.577 30.494 45.055 1.00 25.58 343 PHE B O 1
ATOM 5738 N N . ILE B 1 344 ? 3.377 31.175 43.890 1.00 25.29 344 ILE B N 1
ATOM 5739 C CA . ILE B 1 344 ? 4.038 31.732 45.065 1.00 29.02 344 ILE B CA 1
ATOM 5740 C C . ILE B 1 344 ? 3.113 32.786 45.703 1.00 29.76 344 ILE B C 1
ATOM 5741 O O . ILE B 1 344 ? 2.422 33.530 45.005 1.00 27.74 344 ILE B O 1
ATOM 5746 N N . ALA B 1 345 ? 3.063 32.805 47.045 1.00 28.86 345 ALA B N 1
ATOM 5747 C CA . ALA B 1 345 ? 2.270 33.774 47.786 1.00 30.23 345 ALA B CA 1
ATOM 5748 C C . ALA B 1 345 ? 2.656 35.173 47.314 1.00 29.56 345 ALA B C 1
ATOM 5749 O O . ALA B 1 345 ? 3.841 35.450 47.066 1.00 29.32 345 ALA B O 1
ATOM 5751 N N . GLY B 1 346 ? 1.653 36.034 47.148 1.00 29.83 346 GLY B N 1
ATOM 5752 C CA . GLY B 1 346 ? 1.933 37.412 46.763 1.00 30.66 346 GLY B CA 1
ATOM 5753 C C . GLY B 1 346 ? 1.892 37.681 45.260 1.00 33.08 346 GLY B C 1
ATOM 5754 O O . GLY B 1 346 ? 2.027 38.840 44.836 1.00 31.05 346 GLY B O 1
ATOM 5755 N N . ASN B 1 347 ? 1.697 36.621 44.435 1.00 29.02 347 ASN B N 1
ATOM 5756 C CA . ASN B 1 347 ? 1.582 36.825 42.999 1.00 29.41 347 ASN B CA 1
ATOM 5757 C C . ASN B 1 347 ? 0.102 36.876 42.633 1.00 27.52 347 ASN B C 1
ATOM 5758 O O . ASN B 1 347 ? -0.611 35.915 42.874 1.00 28.00 347 ASN B O 1
ATOM 5763 N N . SER B 1 348 ? -0.336 37.987 42.030 1.00 24.51 348 SER B N 1
ATOM 5764 C CA . SER B 1 348 ? -1.639 38.051 41.397 1.00 22.23 348 SER B CA 1
ATOM 5765 C C . SER B 1 348 ? -1.599 37.185 40.119 1.00 20.98 348 SER B C 1
ATOM 5766 O O . SER B 1 348 ? -0.514 36.813 39.704 1.00 20.91 348 SER B O 1
ATOM 5769 N N . ARG B 1 349 ? -2.707 37.112 39.392 1.00 19.91 349 ARG B N 1
ATOM 5770 C CA . ARG B 1 349 ? -2.703 36.509 38.054 1.00 20.35 349 ARG B CA 1
ATOM 5771 C C . ARG B 1 349 ? -1.844 37.280 37.062 1.00 20.10 349 ARG B C 1
ATOM 5772 O O . ARG B 1 349 ? -1.163 36.649 36.268 1.00 18.82 349 ARG B O 1
ATOM 5780 N N . VAL B 1 350 ? -1.827 38.645 37.124 1.00 19.54 350 VAL B N 1
ATOM 5781 C CA . VAL B 1 350 ? -0.995 39.397 36.223 1.00 18.65 350 VAL B CA 1
ATOM 5782 C C . VAL B 1 350 ? 0.462 39.120 36.588 1.00 18.41 350 VAL B C 1
ATOM 5783 O O . VAL B 1 350 ? 1.314 38.989 35.714 1.00 17.39 350 VAL B O 1
ATOM 5787 N N . ASP B 1 351 ? 0.794 39.101 37.897 1.00 17.61 351 ASP B N 1
ATOM 5788 C CA . ASP B 1 351 ? 2.175 38.811 38.261 1.00 17.86 351 ASP B CA 1
ATOM 5789 C C . ASP B 1 351 ? 2.610 37.443 37.663 1.00 17.57 351 ASP B C 1
ATOM 5790 O O . ASP B 1 351 ? 3.751 37.250 37.232 1.00 17.23 351 ASP B O 1
ATOM 5795 N N . GLN B 1 352 ? 1.768 36.459 37.875 1.00 18.08 352 GLN B N 1
ATOM 5796 C CA . GLN B 1 352 ? 2.094 35.100 37.398 1.00 18.89 352 GLN B CA 1
ATOM 5797 C C . GLN B 1 352 ? 2.183 35.070 35.876 1.00 18.97 352 GLN B C 1
ATOM 5798 O O . GLN B 1 352 ? 3.081 34.423 35.345 1.00 19.33 352 GLN B O 1
ATOM 5804 N N . PHE B 1 353 ? 1.285 35.781 35.184 1.00 18.87 353 PHE B N 1
ATOM 5805 C CA . PHE B 1 353 ? 1.387 35.926 33.740 1.00 19.27 353 PHE B CA 1
ATOM 5806 C C . PHE B 1 353 ? 2.761 36.427 33.319 1.00 19.89 353 PHE B C 1
ATOM 5807 O O . PHE B 1 353 ? 3.341 35.927 32.353 1.00 16.92 353 PHE B O 1
ATOM 5815 N N . LEU B 1 354 ? 3.299 37.455 34.005 1.00 17.85 354 LEU B N 1
ATOM 5816 C CA . LEU B 1 354 ? 4.571 38.011 33.586 1.00 18.41 354 LEU B CA 1
ATOM 5817 C C . LEU B 1 354 ? 5.694 36.999 33.783 1.00 17.53 354 LEU B C 1
ATOM 5818 O O . LEU B 1 354 ? 6.634 36.992 32.998 1.00 19.71 354 LEU B O 1
ATOM 5823 N N . ILE B 1 355 ? 5.644 36.212 34.853 1.00 17.25 355 ILE B N 1
ATOM 5824 C CA . ILE B 1 355 ? 6.653 35.197 35.131 1.00 17.99 355 ILE B CA 1
ATOM 5825 C C . ILE B 1 355 ? 6.530 34.075 34.055 1.00 16.99 355 ILE B C 1
ATOM 5826 O O . ILE B 1 355 ? 7.534 33.623 33.519 1.00 15.72 355 ILE B O 1
ATOM 5831 N N . GLN B 1 356 ? 5.308 33.711 33.708 1.00 15.95 356 GLN B N 1
ATOM 5832 C CA . GLN B 1 356 ? 5.112 32.704 32.650 1.00 16.07 356 GLN B CA 1
ATOM 5833 C C . GLN B 1 356 ? 5.665 33.228 31.326 1.00 17.07 356 GLN B C 1
ATOM 5834 O O . GLN B 1 356 ? 6.325 32.499 30.582 1.00 15.42 356 GLN B O 1
ATOM 5840 N N . LEU B 1 357 ? 5.410 34.532 31.027 1.00 18.32 357 LEU B N 1
ATOM 5841 C CA . LEU B 1 357 ? 5.897 35.105 29.789 1.00 18.29 357 LEU B CA 1
ATOM 5842 C C . LEU B 1 357 ? 7.424 35.149 29.780 1.00 18.00 357 LEU B C 1
ATOM 5843 O O . LEU B 1 357 ? 8.036 34.931 28.738 1.00 16.56 357 LEU B O 1
ATOM 5848 N N . LEU B 1 358 ? 8.052 35.471 30.921 1.00 18.77 358 LEU B N 1
ATOM 5849 C CA . LEU B 1 358 ? 9.512 35.470 30.978 1.00 19.75 358 LEU B CA 1
ATOM 5850 C C . LEU B 1 358 ? 10.044 34.071 30.588 1.00 18.42 358 LEU B C 1
ATOM 5851 O O . LEU B 1 358 ? 11.060 34.003 29.892 1.00 17.37 358 LEU B O 1
ATOM 5856 N N . GLY B 1 359 ? 9.435 33.013 31.159 1.00 17.38 359 GLY B N 1
ATOM 5857 C CA . GLY B 1 359 ? 9.798 31.630 30.816 1.00 16.61 359 GLY B CA 1
ATOM 5858 C C . GLY B 1 359 ? 9.650 31.347 29.317 1.00 15.89 359 GLY B C 1
ATOM 5859 O O . GLY B 1 359 ? 10.533 30.785 28.684 1.00 14.56 359 GLY B O 1
ATOM 5860 N N . VAL B 1 360 ? 8.551 31.820 28.742 1.00 14.79 360 VAL B N 1
ATOM 5861 C CA . VAL B 1 360 ? 8.283 31.641 27.343 1.00 15.22 360 VAL B CA 1
ATOM 5862 C C . VAL B 1 360 ? 9.360 32.314 26.522 1.00 16.26 360 VAL B C 1
ATOM 5863 O O . VAL B 1 360 ? 9.826 31.711 25.571 1.00 14.16 360 VAL B O 1
ATOM 5867 N N . VAL B 1 361 ? 9.691 33.614 26.860 1.00 16.33 361 VAL B N 1
ATOM 5868 C CA . VAL B 1 361 ? 10.629 34.342 26.038 1.00 16.45 361 VAL B CA 1
ATOM 5869 C C . VAL B 1 361 ? 12.014 33.730 26.239 1.00 15.49 361 VAL B C 1
ATOM 5870 O O . VAL B 1 361 ? 12.778 33.629 25.285 1.00 15.85 361 VAL B O 1
ATOM 5874 N N . THR B 1 362 ? 12.359 33.341 27.460 1.00 15.34 362 THR B N 1
ATOM 5875 C CA . THR B 1 362 ? 13.678 32.736 27.709 1.00 16.61 362 THR B CA 1
ATOM 5876 C C . THR B 1 362 ? 13.849 31.465 26.846 1.00 15.88 362 THR B C 1
ATOM 5877 O O . THR B 1 362 ? 14.871 31.214 26.200 1.00 16.12 362 THR B O 1
ATOM 5881 N N . CYS B 1 363 ? 12.778 30.666 26.816 1.00 15.64 363 CYS B N 1
ATOM 5882 C CA . CYS B 1 363 ? 12.789 29.432 26.023 1.00 14.79 363 CYS B CA 1
ATOM 5883 C C . CYS B 1 363 ? 12.976 29.704 24.532 1.00 14.81 363 CYS B C 1
ATOM 5884 O O . CYS B 1 363 ? 13.802 29.058 23.862 1.00 14.32 363 CYS B O 1
ATOM 5887 N N . GLY B 1 364 ? 12.203 30.647 23.998 1.00 15.15 364 GLY B N 1
ATOM 5888 C CA . GLY B 1 364 ? 12.411 31.149 22.651 1.00 16.29 364 GLY B CA 1
ATOM 5889 C C . GLY B 1 364 ? 13.855 31.562 22.347 1.00 17.49 364 GLY B C 1
ATOM 5890 O O . GLY B 1 364 ? 14.431 31.178 21.327 1.00 16.14 364 GLY B O 1
ATOM 5891 N N . ILE B 1 365 ? 14.415 32.430 23.191 1.00 18.01 365 ILE B N 1
ATOM 5892 C CA . ILE B 1 365 ? 15.737 32.942 22.878 1.00 19.20 365 ILE B CA 1
ATOM 5893 C C . ILE B 1 365 ? 16.716 31.780 22.838 1.00 17.66 365 ILE B C 1
ATOM 5894 O O . ILE B 1 365 ? 17.548 31.690 21.928 1.00 16.54 365 ILE B O 1
ATOM 5899 N N . PHE B 1 366 ? 16.621 30.909 23.849 1.00 17.12 366 PHE B N 1
ATOM 5900 C CA . PHE B 1 366 ? 17.604 29.843 24.003 1.00 16.95 366 PHE B CA 1
ATOM 5901 C C . PHE B 1 366 ? 17.341 28.685 23.018 1.00 17.37 366 PHE B C 1
ATOM 5902 O O . PHE B 1 366 ? 18.303 28.154 22.477 1.00 19.61 366 PHE B O 1
ATOM 5910 N N . ALA B 1 367 ? 16.086 28.237 22.862 1.00 16.59 367 ALA B N 1
ATOM 5911 C CA . ALA B 1 367 ? 15.795 27.025 22.063 1.00 15.10 367 ALA B CA 1
ATOM 5912 C C . ALA B 1 367 ? 15.488 27.316 20.598 1.00 16.11 367 ALA B C 1
ATOM 5913 O O . ALA B 1 367 ? 15.528 26.404 19.771 1.00 15.04 367 ALA B O 1
ATOM 5915 N N . PHE B 1 368 ? 15.108 28.564 20.265 1.00 15.86 368 PHE B N 1
ATOM 5916 C CA . PHE B 1 368 ? 15.105 28.970 18.866 1.00 16.52 368 PHE B CA 1
ATOM 5917 C C . PHE B 1 368 ? 16.414 29.692 18.508 1.00 16.36 368 PHE B C 1
ATOM 5918 O O . PHE B 1 368 ? 17.060 29.356 17.525 1.00 15.25 368 PHE B O 1
ATOM 5926 N N . GLY B 1 369 ? 16.755 30.769 19.260 1.00 17.65 369 GLY B N 1
ATOM 5927 C CA . GLY B 1 369 ? 17.835 31.658 18.829 1.00 18.14 369 GLY B CA 1
ATOM 5928 C C . GLY B 1 369 ? 19.153 30.923 18.736 1.00 17.28 369 GLY B C 1
ATOM 5929 O O . GLY B 1 369 ? 19.808 30.971 17.700 1.00 19.29 369 GLY B O 1
ATOM 5930 N N . LEU B 1 370 ? 19.539 30.224 19.791 1.00 17.17 370 LEU B N 1
ATOM 5931 C CA . LEU B 1 370 ? 20.821 29.559 19.780 1.00 19.12 370 LEU B CA 1
ATOM 5932 C C . LEU B 1 370 ? 20.883 28.438 18.738 1.00 20.32 370 LEU B C 1
ATOM 5933 O O . LEU B 1 370 ? 21.816 28.388 17.924 1.00 20.05 370 LEU B O 1
ATOM 5938 N N . PRO B 1 371 ? 19.893 27.495 18.658 1.00 18.16 371 PRO B N 1
ATOM 5939 C CA . PRO B 1 371 ? 19.899 26.529 17.558 1.00 17.63 371 PRO B CA 1
ATOM 5940 C C . PRO B 1 371 ? 19.884 27.116 16.155 1.00 16.74 371 PRO B C 1
ATOM 5941 O O . PRO B 1 371 ? 20.542 26.589 15.272 1.00 17.36 371 PRO B O 1
ATOM 5945 N N . TYR B 1 372 ? 19.099 28.153 15.929 1.00 17.17 372 TYR B N 1
ATOM 5946 C CA . TYR B 1 372 ? 19.063 28.800 14.639 1.00 18.70 372 TYR B CA 1
ATOM 5947 C C . TYR B 1 372 ? 20.497 29.168 14.228 1.00 19.88 372 TYR B C 1
ATOM 5948 O O . TYR B 1 372 ? 20.928 28.868 13.111 1.00 19.32 372 TYR B O 1
ATOM 5957 N N A MET B 1 373 ? 21.231 29.798 15.149 0.50 20.49 373 MET B N 1
ATOM 5958 N N B MET B 1 373 ? 21.243 29.787 15.146 0.50 20.37 373 MET B N 1
ATOM 5959 C CA A MET B 1 373 ? 22.582 30.266 14.867 0.50 22.98 373 MET B CA 1
ATOM 5960 C CA B MET B 1 373 ? 22.583 30.262 14.827 0.50 22.69 373 MET B CA 1
ATOM 5961 C C A MET B 1 373 ? 23.518 29.079 14.632 0.50 21.73 373 MET B C 1
ATOM 5962 C C B MET B 1 373 ? 23.522 29.073 14.621 0.50 21.62 373 MET B C 1
ATOM 5963 O O A MET B 1 373 ? 24.268 29.066 13.655 0.50 21.11 373 MET B O 1
ATOM 5964 O O B MET B 1 373 ? 24.270 29.049 13.643 0.50 21.05 373 MET B O 1
ATOM 5973 N N . LEU B 1 374 ? 23.440 28.053 15.492 1.00 20.40 374 LEU B N 1
ATOM 5974 C CA . LEU B 1 374 ? 24.335 26.911 15.379 1.00 21.24 374 LEU B CA 1
ATOM 5975 C C . LEU B 1 374 ? 24.036 26.076 14.136 1.00 21.28 374 LEU B C 1
ATOM 5976 O O . LEU B 1 374 ? 24.955 25.583 13.475 1.00 22.61 374 LEU B O 1
ATOM 5981 N N . ILE B 1 375 ? 22.743 25.849 13.857 1.00 20.25 375 ILE B N 1
ATOM 5982 C CA . ILE B 1 375 ? 22.351 24.953 12.775 1.00 18.79 375 ILE B CA 1
ATOM 5983 C C . ILE B 1 375 ? 22.611 25.673 11.452 1.00 20.08 375 ILE B C 1
ATOM 5984 O O . ILE B 1 375 ? 22.965 25.038 10.471 1.00 20.34 375 ILE B O 1
ATOM 5989 N N . ARG B 1 376 ? 22.424 26.989 11.413 1.00 23.04 376 ARG B N 1
ATOM 5990 C CA . ARG B 1 376 ? 22.821 27.773 10.231 1.00 26.62 376 ARG B CA 1
ATOM 5991 C C . ARG B 1 376 ? 24.312 27.595 9.915 1.00 25.39 376 ARG B C 1
ATOM 5992 O O . ARG B 1 376 ? 24.699 27.358 8.772 1.00 24.40 376 ARG B O 1
ATOM 6000 N N . LEU B 1 377 ? 25.141 27.644 10.950 1.00 27.44 377 LEU B N 1
ATOM 6001 C CA . LEU B 1 377 ? 26.592 27.493 10.814 1.00 30.34 377 LEU B CA 1
ATOM 6002 C C . LEU B 1 377 ? 26.918 26.071 10.360 1.00 28.10 377 LEU B C 1
ATOM 6003 O O . LEU B 1 377 ? 27.723 25.843 9.465 1.00 26.61 377 LEU B O 1
ATOM 6008 N N . LEU B 1 378 ? 26.222 25.085 10.949 1.00 25.53 378 LEU B N 1
ATOM 6009 C CA . LEU B 1 378 ? 26.425 23.702 10.546 1.00 23.23 378 LEU B CA 1
ATOM 6010 C C . LEU B 1 378 ? 26.065 23.508 9.070 1.00 23.89 378 LEU B C 1
ATOM 6011 O O . LEU B 1 378 ? 26.830 22.870 8.332 1.00 25.57 378 LEU B O 1
ATOM 6016 N N . ASN B 1 379 ? 24.916 24.063 8.662 1.00 20.67 379 ASN B N 1
ATOM 6017 C CA . ASN B 1 379 ? 24.395 23.918 7.322 1.00 21.05 379 ASN B CA 1
ATOM 6018 C C . ASN B 1 379 ? 25.368 24.490 6.268 1.00 25.23 379 ASN B C 1
ATOM 6019 O O . ASN B 1 379 ? 25.368 24.055 5.122 1.00 23.51 379 ASN B O 1
ATOM 6024 N N . ARG B 1 380 ? 26.092 25.559 6.625 1.00 26.79 380 ARG B N 1
ATOM 6025 C CA . ARG B 1 380 ? 27.039 26.182 5.695 1.00 30.67 380 ARG B CA 1
ATOM 6026 C C . ARG B 1 380 ? 28.140 25.191 5.352 1.00 28.90 380 ARG B C 1
ATOM 6027 O O . ARG B 1 380 ? 28.480 25.080 4.198 1.00 34.47 380 ARG B O 1
ATOM 6035 N N . VAL B 1 381 ? 28.616 24.398 6.311 1.00 29.22 381 VAL B N 1
ATOM 6036 C CA . VAL B 1 381 ? 29.725 23.494 6.059 1.00 32.54 381 VAL B CA 1
ATOM 6037 C C . VAL B 1 381 ? 29.282 22.050 5.855 1.00 32.45 381 VAL B C 1
ATOM 6038 O O . VAL B 1 381 ? 30.064 21.225 5.392 1.00 31.99 381 VAL B O 1
ATOM 6042 N N . TYR B 1 382 ? 28.047 21.701 6.250 1.00 30.12 382 TYR B N 1
ATOM 6043 C CA . TYR B 1 382 ? 27.563 20.329 6.184 1.00 27.13 382 TYR B CA 1
ATOM 6044 C C . TYR B 1 382 ? 26.078 20.391 5.818 1.00 24.35 382 TYR B C 1
ATOM 6045 O O . TYR B 1 382 ? 25.250 20.415 6.729 1.00 24.28 382 TYR B O 1
ATOM 6054 N N . PRO B 1 383 ? 25.736 20.549 4.526 1.00 25.22 383 PRO B N 1
ATOM 6055 C CA . PRO B 1 383 ? 24.358 20.834 4.110 1.00 23.93 383 PRO B CA 1
ATOM 6056 C C . PRO B 1 383 ? 23.353 19.817 4.686 1.00 20.32 383 PRO B C 1
ATOM 6057 O O . PRO B 1 383 ? 23.580 18.619 4.647 1.00 20.97 383 PRO B O 1
ATOM 6061 N N . LEU B 1 384 ? 22.295 20.329 5.277 1.00 18.14 384 LEU B N 1
ATOM 6062 C CA . LEU B 1 384 ? 21.351 19.517 6.040 1.00 18.03 384 LEU B CA 1
ATOM 6063 C C . LEU B 1 384 ? 20.219 19.037 5.144 1.00 16.95 384 LEU B C 1
ATOM 6064 O O . LEU B 1 384 ? 19.526 18.084 5.479 1.00 18.32 384 LEU B O 1
ATOM 6069 N N . ARG B 1 385 ? 19.991 19.721 4.033 1.00 16.87 385 ARG B N 1
ATOM 6070 C CA . ARG B 1 385 ? 18.956 19.305 3.101 1.00 15.96 385 ARG B CA 1
ATOM 6071 C C . ARG B 1 385 ? 19.478 18.243 2.149 1.00 16.00 385 ARG B C 1
ATOM 6072 O O . ARG B 1 385 ? 20.637 18.297 1.697 1.00 16.10 385 ARG B O 1
ATOM 6080 N N . VAL B 1 386 ? 18.609 17.255 1.814 1.00 13.02 386 VAL B N 1
ATOM 6081 C CA . VAL B 1 386 ? 18.966 16.253 0.848 1.00 12.92 386 VAL B CA 1
ATOM 6082 C C . VAL B 1 386 ? 19.134 16.880 -0.544 1.00 14.53 386 VAL B C 1
ATOM 6083 O O . VAL B 1 386 ? 18.521 17.894 -0.888 1.00 14.66 386 VAL B O 1
ATOM 6087 N N . SER B 1 387 ? 19.763 16.089 -1.406 1.00 15.47 387 SER B N 1
ATOM 6088 C CA . SER B 1 387 ? 19.906 16.467 -2.806 1.00 17.31 387 SER B CA 1
ATOM 6089 C C . SER B 1 387 ? 18.531 16.404 -3.467 1.00 17.68 387 SER B C 1
ATOM 6090 O O . SER B 1 387 ? 17.614 15.682 -3.027 1.00 15.79 387 SER B O 1
ATOM 6093 N N . PRO B 1 388 ? 18.306 17.193 -4.532 1.00 16.98 388 PRO B N 1
ATOM 6094 C CA . PRO B 1 388 ? 17.055 17.115 -5.287 1.00 16.12 388 PRO B CA 1
ATOM 6095 C C . PRO B 1 388 ? 16.662 15.717 -5.773 1.00 15.12 388 PRO B C 1
ATOM 6096 O O . PRO B 1 388 ? 15.490 15.314 -5.639 1.00 15.16 388 PRO B O 1
ATOM 6100 N N . ARG B 1 389 ? 17.635 14.919 -6.222 1.00 13.90 389 ARG B N 1
ATOM 6101 C CA . ARG B 1 389 ? 17.352 13.568 -6.633 1.00 14.49 389 ARG B CA 1
ATOM 6102 C C . ARG B 1 389 ? 16.748 12.768 -5.432 1.00 13.63 389 ARG B C 1
ATOM 6103 O O . ARG B 1 389 ? 15.765 12.058 -5.615 1.00 12.61 389 ARG B O 1
ATOM 6111 N N . VAL B 1 390 ? 17.387 12.856 -4.278 1.00 13.21 390 VAL B N 1
ATOM 6112 C CA . VAL B 1 390 ? 16.949 12.095 -3.108 1.00 12.81 390 VAL B CA 1
ATOM 6113 C C . VAL B 1 390 ? 15.553 12.565 -2.685 1.00 12.44 390 VAL B C 1
ATOM 6114 O O . VAL B 1 390 ? 14.676 11.733 -2.354 1.00 12.60 390 VAL B O 1
ATOM 6118 N N . GLU B 1 391 ? 15.311 13.859 -2.716 1.00 12.21 391 GLU B N 1
ATOM 6119 C CA . GLU B 1 391 ? 13.996 14.341 -2.365 1.00 12.97 391 GLU B CA 1
ATOM 6120 C C . GLU B 1 391 ? 12.904 13.789 -3.279 1.00 13.51 391 GLU B C 1
ATOM 6121 O O . GLU B 1 391 ? 11.816 13.352 -2.847 1.00 12.41 391 GLU B O 1
ATOM 6127 N N . ILE B 1 392 ? 13.208 13.767 -4.583 1.00 13.34 392 ILE B N 1
ATOM 6128 C CA . ILE B 1 392 ? 12.227 13.314 -5.563 1.00 13.62 392 ILE B CA 1
ATOM 6129 C C . ILE B 1 392 ? 12.027 11.806 -5.520 1.00 12.58 392 ILE B C 1
ATOM 6130 O O . ILE B 1 392 ? 10.885 11.359 -5.599 1.00 12.96 392 ILE B O 1
ATOM 6135 N N . LEU B 1 393 ? 13.080 11.018 -5.467 1.00 12.18 393 LEU B N 1
ATOM 6136 C CA . LEU B 1 393 ? 12.942 9.582 -5.331 1.00 13.40 393 LEU B CA 1
ATOM 6137 C C . LEU B 1 393 ? 12.350 9.217 -3.960 1.00 12.12 393 LEU B C 1
ATOM 6138 O O . LEU B 1 393 ? 11.674 8.188 -3.866 1.00 12.31 393 LEU B O 1
ATOM 6143 N N . GLY B 1 394 ? 12.617 10.042 -2.945 1.00 11.53 394 GLY B N 1
ATOM 6144 C CA . GLY B 1 394 ? 12.258 9.754 -1.561 1.00 11.40 394 GLY B CA 1
ATOM 6145 C C . GLY B 1 394 ? 13.478 9.362 -0.731 1.00 10.95 394 GLY B C 1
ATOM 6146 O O . GLY B 1 394 ? 14.419 8.692 -1.206 1.00 10.97 394 GLY B O 1
ATOM 6147 N N . LEU B 1 395 ? 13.418 9.748 0.530 1.00 10.28 395 LEU B N 1
ATOM 6148 C CA . LEU B 1 395 ? 14.503 9.504 1.469 1.00 10.91 395 LEU B CA 1
ATOM 6149 C C . LEU B 1 395 ? 14.616 8.037 1.829 1.00 11.05 395 LEU B C 1
ATOM 6150 O O . LEU B 1 395 ? 15.650 7.613 2.366 1.00 11.52 395 LEU B O 1
ATOM 6155 N N . ASN B 1 396 ? 13.606 7.235 1.445 1.00 10.38 396 ASN B N 1
ATOM 6156 C CA . ASN B 1 396 ? 13.762 5.801 1.530 1.00 10.78 396 ASN B CA 1
ATOM 6157 C C . ASN B 1 396 ? 14.979 5.356 0.723 1.00 12.31 396 ASN B C 1
ATOM 6158 O O . ASN B 1 396 ? 15.556 4.293 1.004 1.00 11.52 396 ASN B O 1
ATOM 6163 N N . PHE B 1 397 ? 15.341 6.189 -0.261 1.00 13.75 397 PHE B N 1
ATOM 6164 C CA . PHE B 1 397 ? 16.447 5.883 -1.179 1.00 16.36 397 PHE B CA 1
ATOM 6165 C C . PHE B 1 397 ? 17.716 6.636 -0.840 1.00 17.98 397 PHE B C 1
ATOM 6166 O O . PHE B 1 397 ? 18.638 6.750 -1.645 1.00 20.65 397 PHE B O 1
ATOM 6174 N N . GLY B 1 398 ? 17.741 7.268 0.311 1.00 16.78 398 GLY B N 1
ATOM 6175 C CA . GLY B 1 398 ? 18.830 8.115 0.730 1.00 18.68 398 GLY B CA 1
ATOM 6176 C C . GLY B 1 398 ? 19.942 7.322 1.383 1.00 23.42 398 GLY B C 1
ATOM 6177 O O . GLY B 1 398 ? 20.044 6.103 1.224 1.00 22.15 398 GLY B O 1
ATOM 6178 N N . GLU B 1 399 ? 20.762 8.084 2.099 1.00 32.69 399 GLU B N 1
ATOM 6179 C CA . GLU B 1 399 ? 21.776 7.489 2.941 1.00 41.77 399 GLU B CA 1
ATOM 6180 C C . GLU B 1 399 ? 20.992 6.604 3.915 1.00 32.86 399 GLU B C 1
ATOM 6181 O O . GLU B 1 399 ? 19.847 6.945 4.373 1.00 36.03 399 GLU B O 1
ATOM 6187 N N . PHE B 1 400 ? 21.519 5.383 3.886 1.00 20.92 400 PHE B N 1
ATOM 6188 C CA . PHE B 1 400 ? 21.267 4.314 4.846 1.00 20.65 400 PHE B CA 1
ATOM 6189 C C . PHE B 1 400 ? 19.988 3.564 4.514 1.00 16.12 400 PHE B C 1
ATOM 6190 O O . PHE B 1 400 ? 19.587 2.663 5.258 1.00 15.09 400 PHE B O 1
ATOM 6198 N N . GLY B 1 401 ? 19.434 3.875 3.347 1.00 15.81 401 GLY B N 1
ATOM 6199 C CA . GLY B 1 401 ? 18.186 3.339 2.868 1.00 15.23 401 GLY B CA 1
ATOM 6200 C C . GLY B 1 401 ? 18.408 2.316 1.758 1.00 16.55 401 GLY B C 1
ATOM 6201 O O . GLY B 1 401 ? 19.297 1.469 1.858 1.00 17.79 401 GLY B O 1
ATOM 6202 N N . LEU B 1 402 ? 17.527 2.335 0.758 1.00 16.69 402 LEU B N 1
ATOM 6203 C CA . LEU B 1 402 ? 17.586 1.383 -0.348 1.00 20.27 402 LEU B CA 1
ATOM 6204 C C . LEU B 1 402 ? 18.563 1.893 -1.397 1.00 24.27 402 LEU B C 1
ATOM 6205 O O . LEU B 1 402 ? 18.811 3.076 -1.440 1.00 24.16 402 LEU B O 1
ATOM 6210 N N . LYS B 1 403 ? 19.033 1.007 -2.272 1.00 28.70 403 LYS B N 1
ATOM 6211 C CA . LYS B 1 403 ? 19.784 1.392 -3.457 1.00 50.01 403 LYS B CA 1
ATOM 6212 C C . LYS B 1 403 ? 18.829 1.971 -4.500 1.00 55.92 403 LYS B C 1
ATOM 6213 O O . LYS B 1 403 ? 17.777 1.382 -4.816 1.00 48.99 403 LYS B O 1
ATOM 6219 N N . SER B 1 404 ? 19.205 3.176 -4.947 1.00 57.63 404 SER B N 1
ATOM 6220 C CA . SER B 1 404 ? 18.793 3.731 -6.221 1.00 65.20 404 SER B CA 1
ATOM 6221 C C . SER B 1 404 ? 17.319 4.105 -6.206 1.00 62.27 404 SER B C 1
ATOM 6222 O O . SER B 1 404 ? 17.021 4.947 -7.057 1.00 65.30 404 SER B O 1
#

Solvent-accessible surface area: 30970 Å² total; per-residue (Å²): 185,31,130,119,26,24,99,66,3,69,111,2,1,79,51,0,77,56,0,14,44,0,4,37,20,9,3,13,0,11,2,58,102,50,2,26,95,9,1,40,58,2,7,86,22,1,47,67,36,0,21,98,11,0,108,15,59,0,5,0,34,0,7,7,104,35,93,141,20,89,26,1,47,71,26,93,124,21,85,125,53,151,27,75,33,32,73,7,16,17,64,1,9,15,16,0,0,2,0,1,2,4,2,0,0,0,0,0,1,1,0,2,49,25,32,0,0,27,66,2,0,67,30,2,0,30,60,0,2,0,27,0,0,1,22,2,10,3,12,84,31,21,49,43,171,109,51,83,55,0,96,0,42,112,83,6,10,38,4,10,0,0,0,1,0,0,0,2,1,0,0,48,0,0,25,0,0,3,76,29,8,15,56,9,88,54,17,32,57,127,179,163,15,54,66,58,22,89,8,91,66,26,103,55,1,27,84,0,5,146,33,0,23,78,0,0,42,0,0,0,0,7,14,19,36,90,76,62,135,101,19,78,40,0,54,78,3,0,32,47,0,0,71,77,0,4,106,38,0,76,89,19,5,119,180,91,162,24,118,53,32,69,50,40,33,19,11,0,21,2,0,0,0,0,0,0,0,0,0,1,38,5,18,58,51,133,32,0,15,50,0,0,5,70,0,0,23,64,2,7,104,13,27,54,105,21,26,152,68,82,32,2,10,15,10,11,3,8,1,3,9,4,54,0,0,35,42,0,0,27,0,1,1,85,48,0,67,36,139,86,14,57,52,18,28,48,105,84,10,0,70,84,13,0,67,74,0,13,71,18,0,10,123,27,0,47,26,53,0,62,114,62,3,94,104,44,43,166,118,72,80,0,67,12,53,92,138,15,5,108,69,0,5,14,62,15,62,146,47,113,194,93,167,27,131,117,25,23,100,66,3,70,113,2,1,82,52,0,75,56,0,16,44,0,6,37,20,10,3,14,0,12,1,56,87,58,1,23,96,9,1,40,57,2,6,88,22,1,48,68,35,0,21,98,9,0,111,14,60,0,5,0,33,0,10,6,109,46,92,137,23,102,29,1,43,69,28,94,122,19,84,126,52,151,28,75,31,33,73,7,15,17,63,2,10,15,17,0,1,2,0,2,2,3,2,0,0,0,0,0,1,2,0,2,14,26,32,0,0,30,68,1,0,67,29,2,0,28,60,0,2,0,19,0,0,3,28,2,9,3,11,89,29,24,46,42,169,120,46,91,56,2,95,0,42,116,85,5,11,36,5,10,0,0,0,1,0,0,0,2,1,1,0,47,0,0,25,0,0,4,75,28,9,14,56,9,91,53,17,34,62,151,172,120,25,54,64,60,22,89,8,80,60,27,104,55,1,26,84,0,6,149,35,1,24,77,0,0,41,0,0,0,0,8,16,18,34,92,76,62,135,97,18,77,38,1,52,77,3,0,34,48,0,0,70,76,0,5,106,39,0,73,89,19,3,114,188,94,164,25,122,54,33,68,50,38,31,20,12,0,20,2,0,0,0,0,0,0,0,0,0,0,40,8,15,60,52,135,32,0,15,50,0,0,5,66,0,0,25,66,1,10,99,14,27,49,105,25,25,126,82,59,31,2,10,15,10,10,3,7,0,2,8,4,53,0,0,35,41,0,0,29,0,0,0,83,46,0,65,38,140,88,14,92,107,80,31,61,107,106,55,0,65,101,31,0,66,76,0,12,74,19,0,10,121,28,0,48,25,55,0,55,127,66,3,109,115,48,41,164,122,57,31,0,63,13,8,80,54,13,5,110,69,0,7,17,63,16,62,138,46,112,200,105

InterPro domains:
  IPR000160 GGDEF domain [PF00990] (466-628)
  IPR000160 GGDEF domain [PS50887] (496-635)
  IPR000160 GGDEF domain [SM00267] (452-633)
  IPR000160 GGDEF domain [TIGR00254] (463-631)
  IPR000160 GGDEF domain [cd01949] (468-630)
  IPR001905 Ammonium transporter [TIGR00836] (9-401)
  IPR024041 Ammonium transporter AmtB-like domain [PF00909] (9-401)
  IPR029020 Ammonium/urea transporter [G3DSA:1.10.3430.10] (4-424)
  IPR029787 Nucleotide cyclase [SSF55073] (471-630)
  IPR043128 Reverse transcriptase/Diguanylate cyclase domain [G3DSA:3.30.70.270] (453-631)

Radius of gyration: 34.63 Å; Cα contacts (8 Å, |Δi|>4): 1687; chains: 2; bounding box: 74×50×105 Å

Sequence (804 aa):
ESFLLNLWILLCACLVLIMQAGFTCFEESSGNVRNNKNSVNVALKNVSDFCVCAVCYWAFGYALMYGNSIDGIVGANGFFYSSTTTNSHETSSFFLFQLMFCCTSATIISGAVAERMRFTGYILVTLLAASLIYPLFGHWAWGGRILGSETSTPGWLEQLGFIDFAGATVVHSVGGWMALACVLIIGPRLGRFNNKHGVNQIFGDNLPLTALGTFLLFLGWFGFNGGSYGKIDDMLSSSVFVNTALGGTFGGFVVLLICIWQQSLLSIRFVLNGVLAGLVAITTASANSISSIDAATIGGISGALSFFATILLLEKCKIDDVVSVVPVHLIGGIWGTLALAIFADGQYFIAGNSRVDQFLIQLLGVVTCGIFAFGLPYMMLIRLLNRVYPLRVSPRVEILGLNFGEFGLKSESFLLNLWILLCACLVLIMQAGFTCFEESSGNVRNNKNSVNVALKNVSDFCVCAVCYWAFGYALMYGNSIDGIVGANGFFYSSTTTNSHETSSFFLFQLMFCCTSATIISGAVAERMMRFTGYILVTLLAASLIYPLFGHWAWGGRILGSETSTPGWLEQLGFIDFAGATVVHSVGGWMALACVLIIGPRLGRFNNKHGVNQIFGDNLPLTALGTFLLFLGWFGFNGGSYGKIDDMLSSSVFVNTALGGTFGGFVVLLICIWQQSLLSIRFVLNGVLAGLVAITTASANSISSIDAATIGGISGALSFFATILLEKCKIDDVVSVVPVHLIGGIWGTLALAIFADGQYFIAGNSRVDQFLIQLLGVVTCGIFAFGLPYMMLIRLLNRVYPLRVSPRVEILGLNFGEFGLKS